Protein AF-0000000076642642 (afdb_homodimer)

Nearest PDB structures (foldseek):
  5z09-assembly2_E-2  TM=6.489E-01  e=6.854E-16  Sulfurisphaera tokodaii str. 7
  5z0a-assembly2_F  TM=6.350E-01  e=4.243E-15  Sulfurisphaera tokodaii str. 7
  5z09-assembly1_F-3  TM=6.235E-01  e=2.168E-15  Sulfurisphaera tokodaii str. 7
  5z0a-assembly2_C-3  TM=5.690E-01  e=1.342E-15  Sulfurisphaera tokodaii str. 7
  2ggo-assembly1_A  TM=6.064E-01  e=2.387E-14  Sulfurisphaera tokodaii

Sequence (802 aa):
MNLCFYEDEKLTDFHPLTLSRPIDDLRIGIFTIRQKWLHSLQADSFARIVRPDLRGVFGSGNLAGEEDCLWINARYLPSEDLVREVQALNRGTCLRVNSTVIAARVDAQTSQNWIDNGSPAFNNLLVVESQPFPCLRFLWDFIRLNGREIIRDFQFVRSGNAGAASISERVTFERREHITIEKGATIEAGCVLDAREGPIYIGKEATLMAGALLRGPIAVCEGATVKAGAKMYGDTTVGPVCKVGGEVDSTIFHSYSNKAHHGYIGHSVVGQWCNFGAGTTVSNLKTNYSNVRVHHWENGEEQDTGLQFVGIIMGDHSKTAINAVINSGTVTGVCCNILSRDFPPKYIHSFSWVGSNVIQPYKIDKALDTMELMMARREVELSEDYKEMMRRIFNQSRQAGMNLCFYEDEKLTDFHPLTLSRPIDDLRIGIFTIRQKWLHSLQADSFARIVRPDLRGVFGSGNLAGEEDCLWINARYLPSEDLVREVQALNRGTCLRVNSTVIAARVDAQTSQNWIDNGSPAFNNLLVVESQPFPCLRFLWDFIRLNGREIIRDFQFVRSGNAGAASISERVTFERREHITIEKGATIEAGCVLDAREGPIYIGKEATLMAGALLRGPIAVCEGATVKAGAKMYGDTTVGPVCKVGGEVDSTIFHSYSNKAHHGYIGHSVVGQWCNFGAGTTVSNLKTNYSNVRVHHWENGEEQDTGLQFVGIIMGDHSKTAINAVINSGTVTGVCCNILSRDFPPKYIHSFSWVGSNVIQPYKIDKALDTMELMMARREVELSEDYKEMMRRIFNQSRQAG

Radius of gyration: 30.81 Å; Cα contacts (8 Å, |Δi|>4): 2254; chains: 2; bounding box: 57×98×72 Å

Solvent-accessible surface area (backbone atoms only — not comparable to full-atom values): 38615 Å² total; per-residue (Å²): 104,29,38,27,34,40,77,64,92,65,54,62,49,40,39,43,64,44,75,83,41,60,64,34,70,41,64,52,25,72,38,28,47,46,53,47,44,28,62,75,66,69,37,89,48,41,31,33,46,58,56,79,74,43,48,68,70,45,74,40,64,55,77,66,75,80,39,44,28,40,34,33,34,40,48,52,59,81,41,75,67,53,46,55,53,59,70,66,55,49,79,48,25,26,37,26,40,90,91,43,66,47,32,34,24,36,47,36,68,59,48,51,49,23,43,76,68,57,50,78,72,64,86,82,35,48,80,41,82,50,76,88,70,71,59,60,74,46,64,66,43,52,45,71,43,18,36,60,34,33,56,60,46,42,72,78,51,62,84,51,59,43,86,55,38,49,67,40,90,52,44,45,67,37,55,58,90,39,49,33,46,19,41,51,16,35,38,33,44,54,20,36,43,34,21,83,76,23,40,32,41,36,22,41,46,11,34,38,31,42,37,20,35,38,34,21,23,30,26,36,24,40,46,11,34,37,30,65,55,13,39,36,36,36,27,22,22,40,18,36,49,15,32,40,20,23,36,38,29,24,26,40,37,45,28,50,22,35,36,51,37,51,36,40,41,27,32,21,40,37,32,37,50,24,38,46,23,47,46,26,32,37,34,23,59,48,93,82,64,47,62,29,45,35,55,39,62,86,78,56,49,73,36,80,67,80,33,49,63,28,6,40,37,37,8,38,47,18,35,35,31,61,50,13,36,40,47,47,21,19,37,32,20,39,41,23,39,36,53,14,63,69,49,50,76,44,71,38,63,45,30,24,34,32,41,70,88,46,76,42,81,46,57,65,69,60,50,51,52,25,49,40,52,56,36,46,76,71,75,37,82,74,45,71,40,50,51,49,35,51,50,51,52,50,54,54,43,57,67,74,98,104,30,38,29,34,40,75,64,93,65,54,61,50,40,39,44,64,44,74,83,41,59,64,36,70,40,64,53,27,72,37,29,48,46,53,47,44,29,62,75,67,70,37,89,49,40,30,33,46,56,55,81,72,43,48,68,70,45,73,39,64,53,76,65,75,81,39,46,29,40,36,33,33,40,51,51,58,80,42,74,68,53,47,52,54,61,69,67,55,49,79,47,26,28,37,26,39,91,91,43,66,48,32,34,24,36,46,35,68,60,50,50,50,23,43,75,68,58,48,79,75,65,88,81,36,47,81,41,81,53,76,86,71,74,57,60,75,46,64,66,42,53,46,72,42,18,36,60,33,33,56,60,46,41,74,80,49,59,84,49,59,43,87,56,36,49,68,41,91,54,44,45,67,37,55,57,90,39,49,33,44,20,42,51,16,34,37,31,44,53,20,36,43,36,20,81,78,23,41,31,41,36,22,41,46,13,35,38,31,43,37,21,36,38,33,20,22,31,27,36,24,42,46,11,35,38,31,64,56,13,38,36,37,36,26,22,22,40,18,37,50,15,32,41,21,25,38,38,31,24,26,39,37,44,28,52,22,35,36,55,37,51,36,37,41,29,34,21,41,36,32,36,49,23,39,45,23,50,45,26,32,38,32,23,59,49,94,56,57,48,62,30,43,35,56,39,62,86,78,56,49,74,36,78,68,80,34,52,63,29,6,40,40,37,9,39,48,19,35,36,32,64,48,15,38,41,46,48,21,19,38,33,21,40,40,23,39,37,53,13,68,58,54,51,76,47,72,39,59,46,31,25,35,32,39,66,87,45,77,41,80,45,56,68,69,60,50,53,52,50,49,39,58,57,35,46,76,73,75,38,81,74,46,70,40,49,50,50,34,51,51,51,52,50,53,53,43,58,65,74,99

InterPro domains:
  IPR011004 Trimeric LpxA-like superfamily [SSF51161] (173-355)
  IPR023917 UDP-GlcNAc diphosphorylase/GlcNAc-1-P N-acetyltransferase, GlmU, bacterial-type [PF13562] (3-160)
  IPR023917 UDP-GlcNAc diphosphorylase/GlcNAc-1-P N-acetyltransferase, GlmU, bacterial-type [TIGR03991] (1-394)
  IPR050065 Bifunctional protein GlmU-like [PTHR43584] (166-332)

Structure (mmCIF, N/CA/C/O backbone):
data_AF-0000000076642642-model_v1
#
loop_
_entity.id
_entity.type
_entity.pdbx_description
1 polymer 'UDP-N-acetylglucosamine diphosphorylase/glucosamine-1-phosphate N-acetyltransferase'
#
loop_
_atom_site.group_PDB
_atom_site.id
_atom_site.type_symbol
_atom_site.label_atom_id
_atom_site.label_alt_id
_atom_site.label_comp_id
_atom_site.label_asym_id
_atom_site.label_entity_id
_atom_site.label_seq_id
_atom_site.pdbx_PDB_ins_code
_atom_site.Cartn_x
_atom_site.Cartn_y
_atom_site.Cartn_z
_atom_site.occupancy
_atom_site.B_iso_or_equiv
_atom_site.auth_seq_id
_atom_site.auth_comp_id
_atom_site.auth_asym_id
_atom_site.auth_atom_id
_atom_site.pdbx_PDB_model_num
ATOM 1 N N . MET A 1 1 ? -8.141 -44.875 -0.095 1 86.56 1 MET A N 1
ATOM 2 C CA . MET A 1 1 ? -6.934 -44.844 -0.908 1 86.56 1 MET A CA 1
ATOM 3 C C . MET A 1 1 ? -6.078 -43.625 -0.545 1 86.56 1 MET A C 1
ATOM 5 O O . MET A 1 1 ? -6.602 -42.531 -0.311 1 86.56 1 MET A O 1
ATOM 9 N N . ASN A 1 2 ? -4.773 -43.906 -0.391 1 93.19 2 ASN A N 1
ATOM 10 C CA . ASN A 1 2 ? -3.832 -42.812 -0.093 1 93.19 2 ASN A CA 1
ATOM 11 C C . ASN A 1 2 ? -3.303 -42.156 -1.368 1 93.19 2 ASN A C 1
ATOM 13 O O . ASN A 1 2 ? -2.887 -42.844 -2.299 1 93.19 2 ASN A O 1
ATOM 17 N N . LEU A 1 3 ? -3.443 -40.938 -1.428 1 96.94 3 LEU A N 1
ATOM 18 C CA . LEU A 1 3 ? -2.861 -40.188 -2.549 1 96.94 3 LEU A CA 1
ATOM 19 C C . LEU A 1 3 ? -1.438 -39.75 -2.227 1 96.94 3 LEU A C 1
ATOM 21 O O . LEU A 1 3 ? -1.201 -39.125 -1.2 1 96.94 3 LEU A O 1
ATOM 25 N N . CYS A 1 4 ? -0.493 -40.094 -3.049 1 97.88 4 CYS A N 1
ATOM 26 C CA . CYS A 1 4 ? 0.913 -39.781 -2.814 1 97.88 4 CYS A CA 1
ATOM 27 C C . CYS A 1 4 ? 1.521 -39.062 -4.012 1 97.88 4 CYS A C 1
ATOM 29 O O . CYS A 1 4 ? 1.115 -39.312 -5.152 1 97.88 4 CYS A O 1
ATOM 31 N N . PHE A 1 5 ? 2.541 -38.25 -3.732 1 98.44 5 PHE A N 1
ATOM 32 C CA . PHE A 1 5 ? 3.17 -37.469 -4.805 1 98.44 5 PHE A CA 1
ATOM 33 C C . PHE A 1 5 ? 4.668 -37.75 -4.855 1 98.44 5 PHE A C 1
ATOM 35 O O . PHE A 1 5 ? 5.305 -37.938 -3.818 1 98.44 5 PHE A O 1
ATOM 42 N N . TYR A 1 6 ? 5.199 -37.781 -6.012 1 98 6 TYR A N 1
ATOM 43 C CA . TYR A 1 6 ? 6.645 -37.781 -6.203 1 98 6 TYR A CA 1
ATOM 44 C C . TYR A 1 6 ? 7.062 -36.781 -7.266 1 98 6 TYR A C 1
ATOM 46 O O . TYR A 1 6 ? 6.23 -36.312 -8.055 1 98 6 TYR A O 1
ATOM 54 N N . GLU A 1 7 ? 8.273 -36.344 -7.258 1 97.5 7 GLU A N 1
ATOM 55 C CA . GLU A 1 7 ? 8.883 -35.438 -8.234 1 97.5 7 GLU A CA 1
ATOM 56 C C . GLU A 1 7 ? 9.875 -36.188 -9.125 1 97.5 7 GLU A C 1
ATOM 58 O O . GLU A 1 7 ? 10.68 -36.969 -8.633 1 97.5 7 GLU A O 1
ATOM 63 N N . ASP A 1 8 ? 9.766 -35.969 -10.414 1 95.62 8 ASP A N 1
ATOM 64 C CA . ASP A 1 8 ? 10.656 -36.688 -11.32 1 95.62 8 ASP A CA 1
ATOM 65 C C . ASP A 1 8 ? 11.875 -35.844 -11.672 1 95.62 8 ASP A C 1
ATOM 67 O O . ASP A 1 8 ? 12.164 -34.844 -10.992 1 95.62 8 ASP A O 1
ATOM 71 N N . GLU A 1 9 ? 12.625 -36.219 -12.688 1 92.88 9 GLU A N 1
ATOM 72 C CA . GLU A 1 9 ? 13.914 -35.625 -13.016 1 92.88 9 GLU A CA 1
ATOM 73 C C . GLU A 1 9 ? 13.742 -34.219 -13.617 1 92.88 9 GLU A C 1
ATOM 75 O O . GLU A 1 9 ? 14.711 -33.469 -13.742 1 92.88 9 GLU A O 1
ATOM 80 N N . LYS A 1 10 ? 12.5 -33.844 -13.922 1 94.5 10 LYS A N 1
ATOM 81 C CA . LYS A 1 10 ? 12.25 -32.531 -14.531 1 94.5 10 LYS A CA 1
ATOM 82 C C . LYS A 1 10 ? 11.984 -31.484 -13.469 1 94.5 10 LYS A C 1
ATOM 84 O O . LYS A 1 10 ? 11.609 -30.344 -13.789 1 94.5 10 LYS A O 1
ATOM 89 N N . LEU A 1 11 ? 12.25 -31.812 -12.266 1 94 11 LEU A N 1
ATOM 90 C CA . LEU A 1 11 ? 12.047 -30.922 -11.133 1 94 11 LEU A CA 1
ATOM 91 C C . LEU A 1 11 ? 12.742 -29.594 -11.352 1 94 11 LEU A C 1
ATOM 93 O O . LEU A 1 11 ? 12.188 -28.531 -11.047 1 94 11 LEU A O 1
ATOM 97 N N . THR A 1 12 ? 13.906 -29.547 -11.93 1 93.19 12 THR A N 1
ATOM 98 C CA . THR A 1 12 ? 14.734 -28.359 -12.031 1 93.19 12 THR A CA 1
ATOM 99 C C . THR A 1 12 ? 14.148 -27.391 -13.055 1 93.19 12 THR A C 1
ATOM 101 O O . THR A 1 12 ? 14.5 -26.203 -13.055 1 93.19 12 THR A O 1
ATOM 104 N N . ASP A 1 13 ? 13.234 -27.891 -13.883 1 95.12 13 ASP A N 1
ATOM 105 C CA . ASP A 1 13 ? 12.57 -27.031 -14.867 1 95.12 13 ASP A CA 1
ATOM 106 C C . ASP A 1 13 ? 11.586 -26.078 -14.188 1 95.12 13 ASP A C 1
ATOM 108 O O . ASP A 1 13 ? 11.102 -25.141 -14.812 1 95.12 13 ASP A O 1
ATOM 112 N N . PHE A 1 14 ? 11.383 -26.266 -12.859 1 97.25 14 PHE A N 1
ATOM 113 C CA . PHE A 1 14 ? 10.398 -25.453 -12.148 1 97.25 14 PHE A CA 1
ATOM 114 C C . PHE A 1 14 ? 11.078 -24.547 -11.133 1 97.25 14 PHE A C 1
ATOM 116 O O . PHE A 1 14 ? 10.406 -23.812 -10.406 1 97.25 14 PHE A O 1
ATOM 123 N N . HIS A 1 15 ? 12.461 -24.656 -11.125 1 96.31 15 HIS A N 1
ATOM 124 C CA . HIS A 1 15 ? 13.172 -23.594 -10.43 1 96.31 15 HIS A CA 1
ATOM 125 C C . HIS A 1 15 ? 12.961 -22.234 -11.117 1 96.31 15 HIS A C 1
ATOM 127 O O . HIS A 1 15 ? 12.836 -22.172 -12.344 1 96.31 15 HIS A O 1
ATOM 133 N N . PRO A 1 16 ? 12.789 -21.219 -10.391 1 96.56 16 PRO A N 1
ATOM 134 C CA . PRO A 1 16 ? 13.102 -21.062 -8.969 1 96.56 16 PRO A CA 1
ATOM 135 C C . PRO A 1 16 ? 11.891 -21.281 -8.07 1 96.56 16 PRO A C 1
ATOM 137 O O . PRO A 1 16 ? 12.008 -21.219 -6.84 1 96.56 16 PRO A O 1
ATOM 140 N N . LEU A 1 17 ? 10.688 -21.547 -8.586 1 97.81 17 LEU A N 1
ATOM 141 C CA . LEU A 1 17 ? 9.477 -21.656 -7.781 1 97.81 17 LEU A CA 1
ATOM 142 C C . LEU A 1 17 ? 9.578 -22.844 -6.82 1 97.81 17 LEU A C 1
ATOM 144 O O . LEU A 1 17 ? 8.969 -22.812 -5.742 1 97.81 17 LEU A O 1
ATOM 148 N N . THR A 1 18 ? 10.383 -23.828 -7.172 1 97.44 18 THR A N 1
ATOM 149 C CA . THR A 1 18 ? 10.438 -25.047 -6.379 1 97.44 18 THR A CA 1
ATOM 150 C C . THR A 1 18 ? 11.711 -25.109 -5.543 1 97.44 18 THR A C 1
ATOM 152 O O . THR A 1 18 ? 12.047 -26.141 -4.965 1 97.44 18 THR A O 1
ATOM 155 N N . LEU A 1 19 ? 12.453 -24.016 -5.508 1 97.25 19 LEU A N 1
ATOM 156 C CA . LEU A 1 19 ? 13.57 -23.953 -4.578 1 97.25 19 LEU A CA 1
ATOM 157 C C . LEU A 1 19 ? 13.086 -24.047 -3.135 1 97.25 19 LEU A C 1
ATOM 159 O O . LEU A 1 19 ? 13.789 -24.578 -2.271 1 97.25 19 LEU A O 1
ATOM 163 N N . SER A 1 20 ? 11.867 -23.531 -2.914 1 97.75 20 SER A N 1
ATOM 164 C CA . SER A 1 20 ? 11.406 -23.391 -1.537 1 97.75 20 SER A CA 1
ATOM 165 C C . SER A 1 20 ? 10.086 -24.125 -1.316 1 97.75 20 SER A C 1
ATOM 167 O O . SER A 1 20 ? 9.391 -23.891 -0.329 1 97.75 20 SER A O 1
ATOM 169 N N . ARG A 1 21 ? 9.711 -25 -2.248 1 97.88 21 ARG A N 1
ATOM 170 C CA . ARG A 1 21 ? 8.5 -25.797 -2.066 1 97.88 21 ARG A CA 1
ATOM 171 C C . ARG A 1 21 ? 8.461 -26.969 -3.045 1 97.88 21 ARG A C 1
ATOM 173 O O . ARG A 1 21 ? 9.156 -26.953 -4.062 1 97.88 21 ARG A O 1
ATOM 180 N N . PRO A 1 22 ? 7.723 -28 -2.709 1 97.88 22 PRO A N 1
ATOM 181 C CA . PRO A 1 22 ? 7.562 -29.094 -3.668 1 97.88 22 PRO A CA 1
ATOM 182 C C . PRO A 1 22 ? 6.613 -28.75 -4.812 1 97.88 22 PRO A C 1
ATOM 184 O O . PRO A 1 22 ? 5.812 -27.812 -4.688 1 97.88 22 PRO A O 1
ATOM 187 N N . ILE A 1 23 ? 6.629 -29.438 -5.859 1 98.25 23 ILE A N 1
ATOM 188 C CA . ILE A 1 23 ? 5.852 -29.156 -7.062 1 98.25 23 ILE A CA 1
ATOM 189 C C . ILE A 1 23 ? 4.359 -29.25 -6.75 1 98.25 23 ILE A C 1
ATOM 191 O O . ILE A 1 23 ? 3.559 -28.469 -7.246 1 98.25 23 ILE A O 1
ATOM 195 N N . ASP A 1 24 ? 3.99 -30.219 -5.91 1 97.94 24 ASP A N 1
ATOM 196 C CA . ASP A 1 24 ? 2.574 -30.438 -5.641 1 97.94 24 ASP A CA 1
ATOM 197 C C . ASP A 1 24 ? 1.975 -29.281 -4.863 1 97.94 24 ASP A C 1
ATOM 199 O O . ASP A 1 24 ? 0.752 -29.156 -4.762 1 97.94 24 ASP A O 1
ATOM 203 N N . ASP A 1 25 ? 2.826 -28.422 -4.336 1 98.06 25 ASP A N 1
ATOM 204 C CA . ASP A 1 25 ? 2.373 -27.266 -3.562 1 98.06 25 ASP A CA 1
ATOM 205 C C . ASP A 1 25 ? 2.314 -26.016 -4.43 1 98.06 25 ASP A C 1
ATOM 207 O O . ASP A 1 25 ? 1.995 -24.922 -3.941 1 98.06 25 ASP A O 1
ATOM 211 N N . LEU A 1 26 ? 2.627 -26.094 -5.699 1 98.56 26 LEU A N 1
ATOM 212 C CA . LEU A 1 26 ? 2.455 -24.969 -6.609 1 98.56 26 LEU A CA 1
ATOM 213 C C . LEU A 1 26 ? 0.981 -24.75 -6.934 1 98.56 26 LEU A C 1
ATOM 215 O O . LEU A 1 26 ? 0.191 -25.703 -6.918 1 98.56 26 LEU A O 1
ATOM 219 N N . ARG A 1 27 ? 0.646 -23.516 -7.16 1 98.81 27 ARG A N 1
ATOM 220 C CA . ARG A 1 27 ? -0.747 -23.141 -7.395 1 98.81 27 ARG A CA 1
ATOM 221 C C . ARG A 1 27 ? -1 -22.875 -8.875 1 98.81 27 ARG A C 1
ATOM 223 O O . ARG A 1 27 ? -0.211 -22.188 -9.523 1 98.81 27 ARG A O 1
ATOM 230 N N . ILE A 1 28 ? -2.025 -23.359 -9.375 1 98.69 28 ILE A N 1
ATOM 231 C CA . ILE A 1 28 ? -2.533 -23.125 -10.719 1 98.69 28 ILE A CA 1
ATOM 232 C C . ILE A 1 28 ? -4.051 -23.312 -10.742 1 98.69 28 ILE A C 1
ATOM 234 O O . ILE A 1 28 ? -4.559 -24.375 -10.391 1 98.69 28 ILE A O 1
ATOM 238 N N . GLY A 1 29 ? -4.809 -22.281 -11.125 1 98.62 29 GLY A N 1
ATOM 239 C CA . GLY A 1 29 ? -6.246 -22.25 -10.922 1 98.62 29 GLY A CA 1
ATOM 240 C C . GLY A 1 29 ? -6.641 -21.766 -9.531 1 98.62 29 GLY A C 1
ATOM 241 O O . GLY A 1 29 ? -6.07 -20.797 -9.023 1 98.62 29 GLY A O 1
ATOM 242 N N . ILE A 1 30 ? -7.691 -22.375 -8.961 1 98.62 30 ILE A N 1
ATOM 243 C CA . ILE A 1 30 ? -8.164 -22.031 -7.629 1 98.62 30 ILE A CA 1
ATOM 244 C C . ILE A 1 30 ? -7.309 -22.719 -6.574 1 98.62 30 ILE A C 1
ATOM 246 O O . ILE A 1 30 ? -7.074 -22.172 -5.496 1 98.62 30 ILE A O 1
ATOM 250 N N . PHE A 1 31 ? -6.75 -23.875 -6.91 1 98.69 31 PHE A N 1
ATOM 251 C CA . PHE A 1 31 ? -6.133 -24.766 -5.941 1 98.69 31 PHE A CA 1
ATOM 252 C C . PHE A 1 31 ? -4.66 -24.984 -6.266 1 98.69 31 PHE A C 1
ATOM 254 O O . PHE A 1 31 ? -4.199 -24.625 -7.352 1 98.69 31 PHE A O 1
ATOM 261 N N . THR A 1 32 ? -3.918 -25.547 -5.281 1 98.56 32 THR A N 1
ATOM 262 C CA . THR A 1 32 ? -2.613 -26.141 -5.57 1 98.56 32 THR A CA 1
ATOM 263 C C . THR A 1 32 ? -2.766 -27.453 -6.32 1 98.56 32 THR A C 1
ATOM 265 O O . THR A 1 32 ? -3.854 -28.031 -6.359 1 98.56 32 THR A O 1
ATOM 268 N N . ILE A 1 33 ? -1.679 -27.906 -6.895 1 98.38 33 ILE A N 1
ATOM 269 C CA . ILE A 1 33 ? -1.708 -29.156 -7.641 1 98.38 33 ILE A CA 1
ATOM 270 C C . ILE A 1 33 ? -2.176 -30.281 -6.73 1 98.38 33 ILE A C 1
ATOM 272 O O . ILE A 1 33 ? -3.02 -31.094 -7.121 1 98.38 33 ILE A O 1
ATOM 276 N N . ARG A 1 34 ? -1.685 -30.344 -5.516 1 97.69 34 ARG A N 1
ATOM 277 C CA . ARG A 1 34 ? -2.094 -31.344 -4.535 1 97.69 34 ARG A CA 1
ATOM 278 C C . ARG A 1 34 ? -3.596 -31.281 -4.281 1 97.69 34 ARG A C 1
ATOM 280 O O . ARG A 1 34 ? -4.285 -32.312 -4.332 1 97.69 34 ARG A O 1
ATOM 287 N N . GLN A 1 35 ? -4.09 -30.062 -4.059 1 97.62 35 GLN A N 1
ATOM 288 C CA . GLN A 1 35 ? -5.508 -29.891 -3.758 1 97.62 35 GLN A CA 1
ATOM 289 C C . GLN A 1 35 ? -6.375 -30.312 -4.938 1 97.62 35 GLN A C 1
ATOM 291 O O . GLN A 1 35 ? -7.453 -30.875 -4.75 1 97.62 35 GLN A O 1
ATOM 296 N N . LYS A 1 36 ? -5.918 -30.062 -6.125 1 97.94 36 LYS A N 1
ATOM 297 C CA . LYS A 1 36 ? -6.66 -30.469 -7.316 1 97.94 36 LYS A CA 1
ATOM 298 C C . LYS A 1 36 ? -6.844 -31.984 -7.359 1 97.94 36 LYS A C 1
ATOM 300 O O . LYS A 1 36 ? -7.945 -32.469 -7.625 1 97.94 36 LYS A O 1
ATOM 305 N N . TRP A 1 37 ? -5.797 -32.656 -7.086 1 97.81 37 TRP A N 1
ATOM 306 C CA . TRP A 1 37 ? -5.863 -34.094 -7.113 1 97.81 37 TRP A CA 1
ATOM 307 C C . TRP A 1 37 ? -6.723 -34.625 -5.969 1 97.81 37 TRP A C 1
ATOM 309 O O . TRP A 1 37 ? -7.492 -35.594 -6.152 1 97.81 37 TRP A O 1
ATOM 319 N N . LEU A 1 38 ? -6.566 -34 -4.805 1 97 38 LEU A N 1
ATOM 320 C CA . LEU A 1 38 ? -7.391 -34.406 -3.67 1 97 38 LEU A CA 1
ATOM 321 C C . LEU A 1 38 ? -8.875 -34.25 -3.996 1 97 38 LEU A C 1
ATOM 323 O O . LEU A 1 38 ? -9.664 -35.156 -3.719 1 97 38 LEU A O 1
ATOM 327 N N . HIS A 1 39 ? -9.234 -33.156 -4.602 1 96.31 39 HIS A N 1
ATOM 328 C CA . HIS A 1 39 ? -10.625 -32.938 -4.996 1 96.31 39 HIS A CA 1
ATOM 329 C C . HIS A 1 39 ? -11.062 -33.938 -6.066 1 96.31 39 HIS A C 1
ATOM 331 O O . HIS A 1 39 ? -12.148 -34.531 -5.965 1 96.31 39 HIS A O 1
ATOM 337 N N . SER A 1 40 ? -10.234 -34.156 -7.031 1 96.75 40 SER A N 1
ATOM 338 C CA . SER A 1 40 ? -10.586 -34.969 -8.18 1 96.75 40 SER A CA 1
ATOM 339 C C . SER A 1 40 ? -10.797 -36.438 -7.777 1 96.75 40 SER A C 1
ATOM 341 O O . SER A 1 40 ? -11.641 -37.125 -8.344 1 96.75 40 SER A O 1
ATOM 343 N N . LEU A 1 41 ? -10.031 -36.844 -6.758 1 96.06 41 LEU A N 1
ATOM 344 C CA . LEU A 1 41 ? -10.102 -38.25 -6.348 1 96.06 41 LEU A CA 1
ATOM 345 C C . LEU A 1 41 ? -10.906 -38.406 -5.059 1 96.06 41 LEU A C 1
ATOM 347 O O . LEU A 1 41 ? -11.062 -39.5 -4.547 1 96.06 41 LEU A O 1
ATOM 351 N N . GLN A 1 42 ? -11.375 -37.25 -4.5 1 93.44 42 GLN A N 1
ATOM 352 C CA . GLN A 1 42 ? -12.094 -37.219 -3.23 1 93.44 42 GLN A CA 1
ATOM 353 C C . GLN A 1 42 ? -11.281 -37.906 -2.129 1 93.44 42 GLN A C 1
ATOM 355 O O . GLN A 1 42 ? -11.812 -38.75 -1.39 1 93.44 42 GLN A O 1
ATOM 360 N N . ALA A 1 43 ? -10.047 -37.656 -2.201 1 91.62 43 ALA A N 1
ATOM 361 C CA . ALA A 1 43 ? -9.133 -38.188 -1.188 1 91.62 43 ALA A CA 1
ATOM 362 C C . ALA A 1 43 ? -9.008 -37.219 -0.009 1 91.62 43 ALA A C 1
ATOM 364 O O . ALA A 1 43 ? -9.039 -36 -0.189 1 91.62 43 ALA A O 1
ATOM 365 N N . ASP A 1 44 ? -8.82 -37.781 1.203 1 86.88 44 ASP A N 1
ATOM 366 C CA . ASP A 1 44 ? -8.789 -36.906 2.389 1 86.88 44 ASP A CA 1
ATOM 367 C C . ASP A 1 44 ? -7.379 -36.844 2.971 1 86.88 44 ASP A C 1
ATOM 369 O O . ASP A 1 44 ? -7.141 -36.125 3.939 1 86.88 44 ASP A O 1
ATOM 373 N N . SER A 1 45 ? -6.527 -37.594 2.477 1 89.38 45 SER A N 1
ATOM 374 C CA . SER A 1 45 ? -5.156 -37.594 2.977 1 89.38 45 SER A CA 1
ATOM 375 C C . SER A 1 45 ? -4.152 -37.719 1.835 1 89.38 45 SER A C 1
ATOM 377 O O . SER A 1 45 ? -4.508 -38.156 0.735 1 89.38 45 SER A O 1
ATOM 379 N N . PHE A 1 46 ? -2.949 -37.281 2.191 1 94.62 46 PHE A N 1
ATOM 380 C CA . PHE A 1 46 ? -1.917 -37.375 1.166 1 94.62 46 PHE A CA 1
ATOM 381 C C . PHE A 1 46 ? -0.556 -37.656 1.791 1 94.62 46 PHE A C 1
ATOM 383 O O . PHE A 1 46 ? -0.373 -37.5 2.998 1 94.62 46 PHE A O 1
ATOM 390 N N . ALA A 1 47 ? 0.303 -38.125 1 1 96.31 47 ALA A N 1
ATOM 391 C CA . ALA A 1 47 ? 1.719 -38.281 1.327 1 96.31 47 ALA A CA 1
ATOM 392 C C . ALA A 1 47 ? 2.602 -37.906 0.146 1 96.31 47 ALA A C 1
ATOM 394 O O . ALA A 1 47 ? 2.1 -37.594 -0.944 1 96.31 47 ALA A O 1
ATOM 395 N N . ARG A 1 48 ? 3.889 -37.75 0.407 1 97.62 48 ARG A N 1
ATOM 396 C CA . ARG A 1 48 ? 4.824 -37.406 -0.655 1 97.62 48 ARG A CA 1
ATOM 397 C C . ARG A 1 48 ? 6.246 -37.781 -0.289 1 97.62 48 ARG A C 1
ATOM 399 O O . ARG A 1 48 ? 6.551 -38.031 0.883 1 97.62 48 ARG A O 1
ATOM 406 N N . ILE A 1 49 ? 6.992 -37.938 -1.28 1 97.06 49 ILE A N 1
ATOM 407 C CA . ILE A 1 49 ? 8.438 -37.906 -1.094 1 97.06 49 ILE A CA 1
ATOM 408 C C . ILE A 1 49 ? 8.945 -36.469 -1.034 1 97.06 49 ILE A C 1
ATOM 410 O O . ILE A 1 49 ? 8.695 -35.688 -1.948 1 97.06 49 ILE A O 1
ATOM 414 N N . VAL A 1 50 ? 9.625 -36.156 0.015 1 96.06 50 VAL A N 1
ATOM 415 C CA . VAL A 1 50 ? 10.086 -34.781 0.204 1 96.06 50 VAL A CA 1
ATOM 416 C C . VAL A 1 50 ? 11.594 -34.719 0.024 1 96.06 50 VAL A C 1
ATOM 418 O O . VAL A 1 50 ? 12.328 -35.531 0.566 1 96.06 50 VAL A O 1
ATOM 421 N N . ARG A 1 51 ? 12 -33.719 -0.754 1 95.25 51 ARG A N 1
ATOM 422 C CA . ARG A 1 51 ? 13.43 -33.469 -0.886 1 95.25 51 ARG A CA 1
ATOM 423 C C . ARG A 1 51 ? 14.055 -33.125 0.463 1 95.25 51 ARG A C 1
ATOM 425 O O . ARG A 1 51 ? 13.453 -32.406 1.268 1 95.25 51 ARG A O 1
ATOM 432 N N . PRO A 1 52 ? 15.273 -33.562 0.653 1 93.12 52 PRO A N 1
ATOM 433 C CA . PRO A 1 52 ? 15.93 -33.344 1.944 1 93.12 52 PRO A CA 1
ATOM 434 C C . PRO A 1 52 ? 15.938 -31.875 2.357 1 93.12 52 PRO A C 1
ATOM 436 O O . PRO A 1 52 ? 15.695 -31.562 3.523 1 93.12 52 PRO A O 1
ATOM 439 N N . ASP A 1 53 ? 16.125 -31.031 1.451 1 92.56 53 ASP A N 1
ATOM 440 C CA . ASP A 1 53 ? 16.25 -29.609 1.751 1 92.56 53 ASP A CA 1
ATOM 441 C C . ASP A 1 53 ? 14.922 -29 2.199 1 92.56 53 ASP A C 1
ATOM 443 O O . ASP A 1 53 ? 14.891 -27.922 2.795 1 92.56 53 ASP A O 1
ATOM 447 N N . LEU A 1 54 ? 13.789 -29.688 1.989 1 96.62 54 LEU A N 1
ATOM 448 C CA . LEU A 1 54 ? 12.461 -29.156 2.268 1 96.62 54 LEU A CA 1
ATOM 449 C C . LEU A 1 54 ? 11.828 -29.859 3.457 1 96.62 54 LEU A C 1
ATOM 451 O O . LEU A 1 54 ? 10.758 -29.453 3.93 1 96.62 54 LEU A O 1
ATOM 455 N N . ARG A 1 55 ? 12.422 -30.891 4.047 1 93.81 55 ARG A N 1
ATOM 456 C CA . ARG A 1 55 ? 11.82 -31.828 5 1 93.81 55 ARG A CA 1
ATOM 457 C C . ARG A 1 55 ? 11.43 -31.109 6.289 1 93.81 55 ARG A C 1
ATOM 459 O O . ARG A 1 55 ? 10.492 -31.516 6.973 1 93.81 55 ARG A O 1
ATOM 466 N N . GLY A 1 56 ? 12.156 -30.078 6.625 1 93.56 56 GLY A N 1
ATOM 467 C CA . GLY A 1 56 ? 11.836 -29.359 7.844 1 93.56 56 GLY A CA 1
ATOM 468 C C . GLY A 1 56 ? 10.57 -28.531 7.727 1 93.56 56 GLY A C 1
ATOM 469 O O . GLY A 1 56 ? 9.922 -28.219 8.727 1 93.56 56 GLY A O 1
ATOM 470 N N . VAL A 1 57 ? 10.164 -28.156 6.566 1 96.62 57 VAL A N 1
ATOM 471 C CA . VAL A 1 57 ? 9.07 -27.219 6.344 1 96.62 57 VAL A CA 1
ATOM 472 C C . VAL A 1 57 ? 7.859 -27.953 5.789 1 96.62 57 VAL A C 1
ATOM 474 O O . VAL A 1 57 ? 6.727 -27.703 6.203 1 96.62 57 VAL A O 1
ATOM 477 N N . PHE A 1 58 ? 8.133 -28.875 4.879 1 96.12 58 PHE A N 1
ATOM 478 C CA . PHE A 1 58 ? 7.07 -29.656 4.258 1 96.12 58 PHE A CA 1
ATOM 479 C C . PHE A 1 58 ? 7.098 -31.109 4.75 1 96.12 58 PHE A C 1
ATOM 481 O O . PHE A 1 58 ? 8.133 -31.766 4.695 1 96.12 58 PHE A O 1
ATOM 488 N N . GLY A 1 59 ? 5.977 -31.594 5.246 1 92.88 59 GLY A N 1
ATOM 489 C CA . GLY A 1 59 ? 5.895 -32.969 5.723 1 92.88 59 GLY A CA 1
ATOM 490 C C . GLY A 1 59 ? 5.633 -33.969 4.613 1 92.88 59 GLY A C 1
ATOM 491 O O . GLY A 1 59 ? 5.195 -33.594 3.523 1 92.88 59 GLY A O 1
ATOM 492 N N . SER A 1 60 ? 5.992 -35.188 4.879 1 93.88 60 SER A N 1
ATOM 493 C CA . SER A 1 60 ? 5.73 -36.25 3.936 1 93.88 60 SER A CA 1
ATOM 494 C C . SER A 1 60 ? 4.266 -36.688 3.971 1 93.88 60 SER A C 1
ATOM 496 O O . SER A 1 60 ? 3.805 -37.406 3.09 1 93.88 60 SER A O 1
ATOM 498 N N . GLY A 1 61 ? 3.617 -36.156 4.945 1 91.75 61 GLY A N 1
ATOM 499 C CA . GLY A 1 61 ? 2.238 -36.594 5.109 1 91.75 61 GLY A CA 1
ATOM 500 C C . GLY A 1 61 ? 2.115 -37.938 5.801 1 91.75 61 GLY A C 1
ATOM 501 O O . GLY A 1 61 ? 3.027 -38.375 6.512 1 91.75 61 GLY A O 1
ATOM 502 N N . ASN A 1 62 ? 0.802 -38.5 5.762 1 89.19 62 ASN A N 1
ATOM 503 C CA . ASN A 1 62 ? 0.536 -39.75 6.449 1 89.19 62 ASN A CA 1
ATOM 504 C C . ASN A 1 62 ? -0.232 -40.719 5.559 1 89.19 62 ASN A C 1
ATOM 506 O O . ASN A 1 62 ? -1.078 -40.312 4.766 1 89.19 62 ASN A O 1
ATOM 510 N N . LEU A 1 63 ? 0.243 -41.938 5.68 1 90.69 63 LEU A N 1
ATOM 511 C CA . LEU A 1 63 ? -0.492 -43.031 5.008 1 90.69 63 LEU A CA 1
ATOM 512 C C . LEU A 1 63 ? -1.571 -43.594 5.922 1 90.69 63 LEU A C 1
ATOM 514 O O . LEU A 1 63 ? -1.328 -43.812 7.109 1 90.69 63 LEU A O 1
ATOM 518 N N . ALA A 1 64 ? -2.711 -43.625 5.41 1 85.19 64 ALA A N 1
ATOM 519 C CA . ALA A 1 64 ? -3.83 -44.156 6.188 1 85.19 64 ALA A CA 1
ATOM 520 C C . ALA A 1 64 ? -3.84 -45.656 6.172 1 85.19 64 ALA A C 1
ATOM 522 O O . ALA A 1 64 ? -4.316 -46.281 5.211 1 85.19 64 ALA A O 1
ATOM 523 N N . GLY A 1 65 ? -3.373 -46.281 7.262 1 81.88 65 GLY A N 1
ATOM 524 C CA . GLY A 1 65 ? -3.529 -47.719 7.465 1 81.88 65 GLY A CA 1
ATOM 525 C C . GLY A 1 65 ? -2.848 -48.531 6.391 1 81.88 65 GLY A C 1
ATOM 526 O O . GLY A 1 65 ? -1.705 -48.281 6.02 1 81.88 65 GLY A O 1
ATOM 527 N N . GLU A 1 66 ? -3.656 -49.625 6 1 84.19 66 GLU A N 1
ATOM 528 C CA . GLU A 1 66 ? -3.127 -50.594 5.043 1 84.19 66 GLU A CA 1
ATOM 529 C C . GLU A 1 66 ? -3.748 -50.406 3.664 1 84.19 66 GLU A C 1
ATOM 531 O O . GLU A 1 66 ? -3.641 -51.281 2.801 1 84.19 66 GLU A O 1
ATOM 536 N N . GLU A 1 67 ? -4.301 -49.25 3.5 1 87.69 67 GLU A N 1
ATOM 537 C CA . GLU A 1 67 ? -4.926 -48.969 2.213 1 87.69 67 GLU A CA 1
ATOM 538 C C . GLU A 1 67 ? -3.877 -48.781 1.12 1 87.69 67 GLU A C 1
ATOM 540 O O . GLU A 1 67 ? -2.727 -48.438 1.406 1 87.69 67 GLU A O 1
ATOM 545 N N . ASP A 1 68 ? -4.344 -49.094 -0.146 1 92.44 68 ASP A N 1
ATOM 546 C CA . ASP A 1 68 ? -3.465 -48.875 -1.29 1 92.44 68 ASP A CA 1
ATOM 547 C C . ASP A 1 68 ? -3.088 -47.375 -1.418 1 92.44 68 ASP A C 1
ATOM 549 O O . ASP A 1 68 ? -3.816 -46.5 -0.95 1 92.44 68 ASP A O 1
ATOM 553 N N . CYS A 1 69 ? -1.9 -47.25 -1.978 1 95.69 69 CYS A N 1
ATOM 554 C CA . CYS A 1 69 ? -1.408 -45.906 -2.25 1 95.69 69 CYS A CA 1
ATOM 555 C C . CYS A 1 69 ? -1.367 -45.625 -3.748 1 95.69 69 CYS A C 1
ATOM 557 O O . CYS A 1 69 ? -0.83 -46.438 -4.516 1 95.69 69 CYS A O 1
ATOM 559 N N . LEU A 1 70 ? -1.981 -44.594 -4.09 1 97.12 70 LEU A N 1
ATOM 560 C CA . LEU A 1 70 ? -1.896 -44.125 -5.465 1 97.12 70 LEU A CA 1
ATOM 561 C C . LEU A 1 70 ? -0.866 -43 -5.586 1 97.12 70 LEU A C 1
ATOM 563 O O . LEU A 1 70 ? -1.054 -41.906 -5.031 1 97.12 70 LEU A O 1
ATOM 567 N N . TRP A 1 71 ? 0.22 -43.281 -6.277 1 97.94 71 TRP A N 1
ATOM 568 C CA . TRP A 1 71 ? 1.294 -42.312 -6.473 1 97.94 71 TRP A CA 1
ATOM 569 C C . TRP A 1 71 ? 1.094 -41.531 -7.77 1 97.94 71 TRP A C 1
ATOM 571 O O . TRP A 1 71 ? 0.817 -42.125 -8.82 1 97.94 71 TRP A O 1
ATOM 581 N N . ILE A 1 72 ? 1.234 -40.25 -7.703 1 98.19 72 ILE A N 1
ATOM 582 C CA . ILE A 1 72 ? 1.062 -39.375 -8.852 1 98.19 72 ILE A CA 1
ATOM 583 C C . ILE A 1 72 ? 2.34 -38.562 -9.078 1 98.19 72 ILE A C 1
ATOM 585 O O . ILE A 1 72 ? 2.936 -38.062 -8.133 1 98.19 72 ILE A O 1
ATOM 589 N N . ASN A 1 73 ? 2.805 -38.5 -10.383 1 98.12 73 ASN A N 1
ATOM 590 C CA . ASN A 1 73 ? 3.799 -37.531 -10.789 1 98.12 73 ASN A CA 1
ATOM 591 C C . ASN A 1 73 ? 3.273 -36.094 -10.617 1 98.12 73 ASN A C 1
ATOM 593 O O . ASN A 1 73 ? 2.293 -35.719 -11.258 1 98.12 73 ASN A O 1
ATOM 597 N N . ALA A 1 74 ? 3.961 -35.344 -9.844 1 97.81 74 ALA A N 1
ATOM 598 C CA . ALA A 1 74 ? 3.453 -34.031 -9.383 1 97.81 74 ALA A CA 1
ATOM 599 C C . ALA A 1 74 ? 3.326 -33.062 -10.547 1 97.81 74 ALA A C 1
ATOM 601 O O . ALA A 1 74 ? 2.668 -32.031 -10.43 1 97.81 74 ALA A O 1
ATOM 602 N N . ARG A 1 75 ? 3.883 -33.281 -11.719 1 97.44 75 ARG A N 1
ATOM 603 C CA . ARG A 1 75 ? 3.834 -32.375 -12.859 1 97.44 75 ARG A CA 1
ATOM 604 C C . ARG A 1 75 ? 2.52 -32.531 -13.617 1 97.44 75 ARG A C 1
ATOM 606 O O . ARG A 1 75 ? 2.193 -31.703 -14.469 1 97.44 75 ARG A O 1
ATOM 613 N N . TYR A 1 76 ? 1.844 -33.562 -13.328 1 97.5 76 TYR A N 1
ATOM 614 C CA . TYR A 1 76 ? 0.634 -33.844 -14.094 1 97.5 76 TYR A CA 1
ATOM 615 C C . TYR A 1 76 ? -0.596 -33.281 -13.391 1 97.5 76 TYR A C 1
ATOM 617 O O . TYR A 1 76 ? -0.746 -33.406 -12.18 1 97.5 76 TYR A O 1
ATOM 625 N N . LEU A 1 77 ? -1.466 -32.625 -14.195 1 97.62 77 LEU A N 1
ATOM 626 C CA . LEU A 1 77 ? -2.719 -32.062 -13.703 1 97.62 77 LEU A CA 1
ATOM 627 C C . LEU A 1 77 ? -3.877 -33.031 -13.938 1 97.62 77 LEU A C 1
ATOM 629 O O . LEU A 1 77 ? -3.895 -33.75 -14.93 1 97.62 77 LEU A O 1
ATOM 633 N N . PRO A 1 78 ? -4.785 -33.031 -13.016 1 97.19 78 PRO A N 1
ATOM 634 C CA . PRO A 1 78 ? -5.875 -34 -13.141 1 97.19 78 PRO A CA 1
ATOM 635 C C . PRO A 1 78 ? -6.902 -33.594 -14.195 1 97.19 78 PRO A C 1
ATOM 637 O O . PRO A 1 78 ? -7.801 -32.812 -13.922 1 97.19 78 PRO A O 1
ATOM 640 N N . SER A 1 79 ? -6.797 -34.156 -15.375 1 94.69 79 SER A N 1
ATOM 641 C CA . SER A 1 79 ? -7.867 -34.094 -16.359 1 94.69 79 SER A CA 1
ATOM 642 C C . SER A 1 79 ? -8.852 -35.25 -16.172 1 94.69 79 SER A C 1
ATOM 644 O O . SER A 1 79 ? -8.531 -36.25 -15.508 1 94.69 79 SER A O 1
ATOM 646 N N . GLU A 1 80 ? -10.031 -35.125 -16.734 1 94.06 80 GLU A N 1
ATOM 647 C CA . GLU A 1 80 ? -11.023 -36.188 -16.625 1 94.06 80 GLU A CA 1
ATOM 648 C C . GLU A 1 80 ? -10.469 -37.531 -17.109 1 94.06 80 GLU A C 1
ATOM 650 O O . GLU A 1 80 ? -10.617 -38.562 -16.422 1 94.06 80 GLU A O 1
ATOM 655 N N . ASP A 1 81 ? -9.82 -37.469 -18.172 1 95.5 81 ASP A N 1
ATOM 656 C CA . ASP A 1 81 ? -9.266 -38.656 -18.766 1 95.5 81 ASP A CA 1
ATOM 657 C C . ASP A 1 81 ? -8.18 -39.281 -17.875 1 95.5 81 ASP A C 1
ATOM 659 O O . ASP A 1 81 ? -8.141 -40.469 -17.656 1 95.5 81 ASP A O 1
ATOM 663 N N . LEU A 1 82 ? -7.312 -38.469 -17.422 1 96.81 82 LEU A N 1
ATOM 664 C CA . LEU A 1 82 ? -6.223 -38.938 -16.578 1 96.81 82 LEU A CA 1
ATOM 665 C C . LEU A 1 82 ? -6.762 -39.531 -15.273 1 96.81 82 LEU A C 1
ATOM 667 O O . LEU A 1 82 ? -6.301 -40.562 -14.812 1 96.81 82 LEU A O 1
ATOM 671 N N . VAL A 1 83 ? -7.703 -38.875 -14.695 1 96.88 83 VAL A N 1
ATOM 672 C CA . VAL A 1 83 ? -8.297 -39.344 -13.445 1 96.88 83 VAL A CA 1
ATOM 673 C C . VAL A 1 83 ? -8.914 -40.719 -13.641 1 96.88 83 VAL A C 1
ATOM 675 O O . VAL A 1 83 ? -8.734 -41.594 -12.805 1 96.88 83 VAL A O 1
ATOM 678 N N . ARG A 1 84 ? -9.586 -40.906 -14.727 1 96 84 ARG A N 1
ATOM 679 C CA . ARG A 1 84 ? -10.203 -42.188 -15.031 1 96 84 ARG A CA 1
ATOM 680 C C . ARG A 1 84 ? -9.141 -43.281 -15.141 1 96 84 ARG A C 1
ATOM 682 O O . ARG A 1 84 ? -9.305 -44.375 -14.578 1 96 84 ARG A O 1
ATOM 689 N N . GLU A 1 85 ? -8.102 -42.938 -15.797 1 96.44 85 GLU A N 1
ATOM 690 C CA . GLU A 1 85 ? -7.047 -43.938 -16 1 96.44 85 GLU A CA 1
ATOM 691 C C . GLU A 1 85 ? -6.344 -44.281 -14.695 1 96.44 85 GLU A C 1
ATOM 693 O O . GLU A 1 85 ? -6.039 -45.438 -14.438 1 96.44 85 GLU A O 1
ATOM 698 N N . VAL A 1 86 ? -6.113 -43.312 -13.953 1 96.38 86 VAL A N 1
ATOM 699 C CA . VAL A 1 86 ? -5.406 -43.5 -12.688 1 96.38 86 VAL A CA 1
ATOM 700 C C . VAL A 1 86 ? -6.27 -44.312 -11.727 1 96.38 86 VAL A C 1
ATOM 702 O O . VAL A 1 86 ? -5.758 -45.188 -11 1 96.38 86 VAL A O 1
ATOM 705 N N . 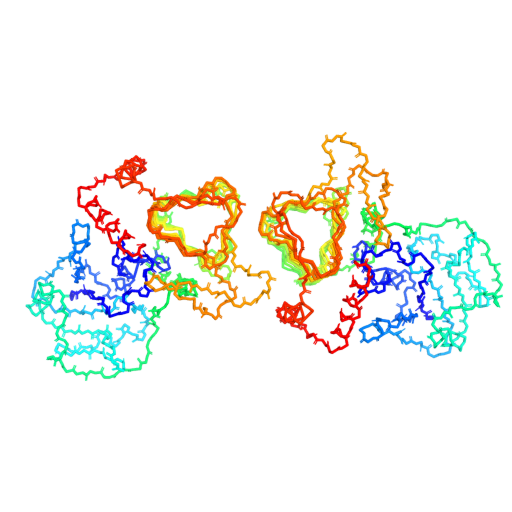GLN A 1 87 ? -7.527 -44.094 -11.734 1 95.12 87 GLN A N 1
ATOM 706 C CA . GLN A 1 87 ? -8.445 -44.812 -10.859 1 95.12 87 GLN A CA 1
ATOM 707 C C . GLN A 1 87 ? -8.555 -46.281 -11.258 1 95.12 87 GLN A C 1
ATOM 709 O O . GLN A 1 87 ? -8.852 -47.125 -10.422 1 95.12 87 GLN A O 1
ATOM 714 N N . ALA A 1 88 ? -8.305 -46.531 -12.445 1 95.31 88 ALA A N 1
ATOM 715 C CA . ALA A 1 88 ? -8.461 -47.875 -12.984 1 95.31 88 ALA A CA 1
ATOM 716 C C . ALA A 1 88 ? -7.211 -48.719 -12.758 1 95.31 88 ALA A C 1
ATOM 718 O O . ALA A 1 88 ? -7.199 -49.938 -13.023 1 95.31 88 ALA A O 1
ATOM 719 N N . LEU A 1 89 ? -6.191 -48.156 -12.227 1 96.38 89 LEU A N 1
ATOM 720 C CA . LEU A 1 89 ? -4.934 -48.875 -12.031 1 96.38 89 LEU A CA 1
ATOM 721 C C . LEU A 1 89 ? -5.086 -49.969 -10.969 1 96.38 89 LEU A C 1
ATOM 723 O O . LEU A 1 89 ? -5.695 -49.719 -9.922 1 96.38 89 LEU A O 1
ATOM 727 N N . ASN A 1 90 ? -4.555 -51.156 -11.258 1 95.69 90 ASN A N 1
ATOM 728 C CA . ASN A 1 90 ? -4.492 -52.219 -10.289 1 95.69 90 ASN A CA 1
ATOM 729 C C . ASN A 1 90 ? -3.236 -52.156 -9.422 1 95.69 90 ASN A C 1
ATOM 731 O O . ASN A 1 90 ? -2.24 -51.531 -9.836 1 95.69 90 ASN A O 1
ATOM 735 N N . ARG A 1 91 ? -3.354 -52.719 -8.25 1 95.44 91 ARG A N 1
ATOM 736 C CA . ARG A 1 91 ? -2.176 -52.781 -7.395 1 95.44 91 ARG A CA 1
ATOM 737 C C . ARG A 1 91 ? -1.012 -53.469 -8.117 1 95.44 91 ARG A C 1
ATOM 739 O O . ARG A 1 91 ? -1.197 -54.469 -8.789 1 95.44 91 ARG A O 1
ATOM 746 N N . GLY A 1 92 ? 0.113 -52.844 -7.992 1 96.5 92 GLY A N 1
ATOM 747 C CA . GLY A 1 92 ? 1.31 -53.406 -8.594 1 96.5 92 GLY A CA 1
ATOM 748 C C . GLY A 1 92 ? 1.546 -52.938 -10.016 1 96.5 92 GLY A C 1
ATOM 749 O O . GLY A 1 92 ? 2.416 -53.438 -10.711 1 96.5 92 GLY A O 1
ATOM 750 N N . THR A 1 93 ? 0.808 -52 -10.445 1 97.62 93 THR A N 1
ATOM 751 C CA . THR A 1 93 ? 0.958 -51.469 -11.797 1 97.62 93 THR A CA 1
ATOM 752 C C . THR A 1 93 ? 1.31 -50 -11.781 1 97.62 93 THR A C 1
ATOM 754 O O . THR A 1 93 ? 1.127 -49.312 -10.766 1 97.62 93 THR A O 1
ATOM 757 N N . CYS A 1 94 ? 1.896 -49.5 -12.836 1 97.94 94 CYS A N 1
ATOM 758 C CA . CYS A 1 94 ? 2.145 -48.094 -13.031 1 97.94 94 CYS A CA 1
ATOM 759 C C . CYS A 1 94 ? 1.704 -47.656 -14.422 1 97.94 94 CYS A C 1
ATOM 761 O O . CYS A 1 94 ? 1.738 -48.438 -15.367 1 97.94 94 CYS A O 1
ATOM 763 N N . LEU A 1 95 ? 1.214 -46.5 -14.492 1 98 95 LEU A N 1
ATOM 764 C CA . LEU A 1 95 ? 0.826 -45.844 -15.742 1 98 95 LEU A CA 1
ATOM 765 C C . LEU A 1 95 ? 1.99 -45.062 -16.344 1 98 95 LEU A C 1
ATOM 767 O O . LEU A 1 95 ? 2.529 -44.156 -15.688 1 98 95 LEU A O 1
ATOM 771 N N . ARG A 1 96 ? 2.414 -45.312 -17.547 1 97.06 96 ARG A N 1
ATOM 772 C CA . ARG A 1 96 ? 3.607 -44.719 -18.125 1 97.06 96 ARG A CA 1
ATOM 773 C C . ARG A 1 96 ? 3.311 -44.156 -19.516 1 97.06 96 ARG A C 1
ATOM 775 O O . ARG A 1 96 ? 2.514 -44.719 -20.266 1 97.06 96 ARG A O 1
ATOM 782 N N . VAL A 1 97 ? 3.766 -43.094 -19.812 1 93.94 97 VAL A N 1
ATOM 783 C CA . VAL A 1 97 ? 3.814 -42.5 -21.156 1 93.94 97 VAL A CA 1
ATOM 784 C C . VAL A 1 97 ? 5.266 -42.312 -21.578 1 93.94 97 VAL A C 1
ATOM 786 O O . VAL A 1 97 ? 5.984 -41.5 -20.984 1 93.94 97 VAL A O 1
ATOM 789 N N . ASN A 1 98 ? 5.652 -43.031 -22.594 1 89.44 98 ASN A N 1
ATOM 790 C CA . ASN A 1 98 ? 7.059 -43.062 -22.969 1 89.44 98 ASN A CA 1
ATOM 791 C C . ASN A 1 98 ? 7.953 -43.469 -21.812 1 89.44 98 ASN A C 1
ATOM 793 O O . ASN A 1 98 ? 7.809 -44.562 -21.266 1 89.44 98 ASN A O 1
ATOM 797 N N . SER A 1 99 ? 8.766 -42.625 -21.328 1 90.75 99 SER A N 1
ATOM 798 C CA . SER A 1 99 ? 9.695 -43.031 -20.266 1 90.75 99 SER A CA 1
ATOM 799 C C . SER A 1 99 ? 9.273 -42.438 -18.922 1 90.75 99 SER A C 1
ATOM 801 O O . SER A 1 99 ? 9.914 -42.688 -17.891 1 90.75 99 SER A O 1
ATOM 803 N N . THR A 1 100 ? 8.148 -41.812 -18.984 1 95.44 100 THR A N 1
ATOM 804 C CA . THR A 1 100 ? 7.742 -41.125 -17.766 1 95.44 100 THR A CA 1
ATOM 805 C C . THR A 1 100 ? 6.602 -41.875 -17.078 1 95.44 100 THR A C 1
ATOM 807 O O . THR A 1 100 ? 5.57 -42.156 -17.703 1 95.44 100 THR A O 1
ATOM 810 N N . VAL A 1 101 ? 6.809 -42.25 -15.82 1 97.56 101 VAL A N 1
ATOM 811 C CA . VAL A 1 101 ? 5.738 -42.844 -15.023 1 97.56 101 VAL A CA 1
ATOM 812 C C . VAL A 1 101 ? 4.84 -41.719 -14.469 1 97.56 101 VAL A C 1
ATOM 814 O O . VAL A 1 101 ? 5.289 -40.906 -13.688 1 97.56 101 VAL A O 1
ATOM 817 N N . ILE A 1 102 ? 3.576 -41.812 -14.867 1 97.94 102 ILE A N 1
ATOM 818 C CA . ILE A 1 102 ? 2.611 -40.812 -14.492 1 97.94 102 ILE A CA 1
ATOM 819 C C . ILE A 1 102 ? 1.995 -41.125 -13.141 1 97.94 102 ILE A C 1
ATOM 821 O O . ILE A 1 102 ? 1.796 -40.25 -12.305 1 97.94 102 ILE A O 1
ATOM 825 N N . ALA A 1 103 ? 1.682 -42.406 -12.93 1 98.19 103 ALA A N 1
ATOM 826 C CA . ALA A 1 103 ? 1.027 -42.844 -11.711 1 98.19 103 ALA A CA 1
ATOM 827 C C . ALA A 1 103 ? 1.381 -44.312 -11.422 1 98.19 103 ALA A C 1
ATOM 829 O O . ALA A 1 103 ? 1.824 -45.031 -12.312 1 98.19 103 ALA A O 1
ATOM 830 N N . ALA A 1 104 ? 1.225 -44.688 -10.203 1 98.25 104 ALA A N 1
ATOM 831 C CA . ALA A 1 104 ? 1.441 -46.062 -9.773 1 98.25 104 ALA A CA 1
ATOM 832 C C . ALA A 1 104 ? 0.571 -46.406 -8.57 1 98.25 104 ALA A C 1
ATOM 834 O O . ALA A 1 104 ? 0.286 -45.562 -7.734 1 98.25 104 ALA A O 1
ATOM 835 N N . ARG A 1 105 ? 0.178 -47.625 -8.508 1 97.75 105 ARG A N 1
ATOM 836 C CA . ARG A 1 105 ? -0.581 -48.094 -7.359 1 97.75 105 ARG A CA 1
ATOM 837 C C . ARG A 1 105 ? 0.164 -49.219 -6.645 1 97.75 105 ARG A C 1
ATOM 839 O O . ARG A 1 105 ? 0.482 -50.25 -7.25 1 97.75 105 ARG A O 1
ATOM 846 N N . VAL A 1 106 ? 0.446 -48.969 -5.41 1 96.88 106 VAL A N 1
ATOM 847 C CA . VAL A 1 106 ? 1.188 -49.938 -4.629 1 96.88 106 VAL A CA 1
ATOM 848 C C . VAL A 1 106 ? 0.628 -50 -3.209 1 96.88 106 VAL A C 1
ATOM 850 O O . VAL A 1 106 ? -0.234 -49.219 -2.842 1 96.88 106 VAL A O 1
ATOM 853 N N . ASP A 1 107 ? 1.1 -51 -2.443 1 94.5 107 ASP A N 1
ATOM 854 C CA . ASP A 1 107 ? 0.624 -51.156 -1.071 1 94.5 107 ASP A CA 1
ATOM 855 C C . ASP A 1 107 ? 1.315 -50.156 -0.142 1 94.5 107 ASP A C 1
ATOM 857 O O . ASP A 1 107 ? 2.26 -49.469 -0.546 1 94.5 107 ASP A O 1
ATOM 861 N N . ALA A 1 108 ? 0.832 -50.094 1.047 1 94.5 108 ALA A N 1
ATOM 862 C CA . ALA A 1 108 ? 1.292 -49.125 2.037 1 94.5 108 ALA A CA 1
ATOM 863 C C . ALA A 1 108 ? 2.748 -49.375 2.418 1 94.5 108 ALA A C 1
ATOM 865 O O . ALA A 1 108 ? 3.518 -48.438 2.613 1 94.5 108 ALA A O 1
ATOM 866 N N . GLN A 1 109 ? 3.066 -50.625 2.531 1 94 109 GLN A N 1
ATOM 867 C CA . GLN A 1 109 ? 4.43 -50.969 2.924 1 94 109 GLN A CA 1
ATOM 868 C C . GLN A 1 109 ? 5.438 -50.5 1.87 1 94 109 GLN A C 1
ATOM 870 O O . GLN A 1 109 ? 6.461 -49.906 2.201 1 94 109 GLN A O 1
ATOM 875 N N . THR A 1 110 ? 5.129 -50.844 0.682 1 95.56 110 THR A N 1
ATOM 876 C CA . THR A 1 110 ? 5.965 -50.375 -0.426 1 95.56 110 THR A CA 1
ATOM 877 C C . THR A 1 110 ? 6.059 -48.844 -0.448 1 95.56 110 THR A C 1
ATOM 879 O O . THR A 1 110 ? 7.137 -48.312 -0.653 1 95.56 110 THR A O 1
ATOM 882 N N . SER A 1 111 ? 4.973 -48.25 -0.25 1 96.25 111 SER A N 1
ATOM 883 C CA . SER A 1 111 ? 4.918 -46.781 -0.254 1 96.25 111 SER A CA 1
ATOM 884 C C . SER A 1 111 ? 5.789 -46.188 0.848 1 96.25 111 SER A C 1
ATOM 886 O O . SER A 1 111 ? 6.512 -45.219 0.62 1 96.25 111 SER A O 1
ATOM 888 N N . GLN A 1 112 ? 5.715 -46.75 2.014 1 95.19 112 GLN A N 1
ATOM 889 C CA . GLN A 1 112 ? 6.551 -46.281 3.115 1 95.19 112 GLN A CA 1
ATOM 890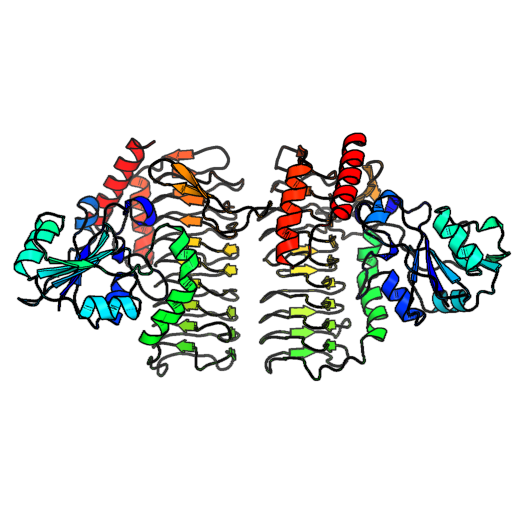 C C . GLN A 1 112 ? 8.031 -46.406 2.787 1 95.19 112 GLN A C 1
ATOM 892 O O . GLN A 1 112 ? 8.836 -45.531 3.098 1 95.19 112 GLN A O 1
ATOM 897 N N . ASN A 1 113 ? 8.328 -47.469 2.178 1 95.44 113 ASN A N 1
ATOM 898 C CA . ASN A 1 113 ? 9.711 -47.656 1.748 1 95.44 113 ASN A CA 1
ATOM 899 C C . ASN A 1 113 ? 10.164 -46.594 0.761 1 95.44 113 ASN A C 1
ATOM 901 O O . ASN A 1 113 ? 11.297 -46.125 0.828 1 95.44 113 ASN A O 1
ATOM 905 N N . TRP A 1 114 ? 9.297 -46.281 -0.187 1 96.69 114 TRP A N 1
ATOM 906 C CA . TRP A 1 114 ? 9.609 -45.25 -1.157 1 96.69 114 TRP A CA 1
ATOM 907 C C . TRP A 1 114 ? 9.875 -43.906 -0.461 1 96.69 114 TRP A C 1
ATOM 909 O O . TRP A 1 114 ? 10.812 -43.188 -0.819 1 96.69 114 TRP A O 1
ATOM 919 N N . ILE A 1 115 ? 9.07 -43.562 0.526 1 96 115 ILE A N 1
ATOM 920 C CA . ILE A 1 115 ? 9.195 -42.312 1.271 1 96 115 ILE A CA 1
ATOM 921 C C . ILE A 1 115 ? 10.516 -42.312 2.041 1 96 115 ILE A C 1
ATOM 923 O O . ILE A 1 115 ? 11.258 -41.312 2.002 1 96 115 ILE A O 1
ATOM 927 N N . ASP A 1 116 ? 10.852 -43.406 2.662 1 94.75 116 ASP A N 1
ATOM 928 C CA . ASP A 1 116 ? 12.07 -43.531 3.463 1 94.75 116 ASP A CA 1
ATOM 929 C C . ASP A 1 116 ? 13.312 -43.438 2.586 1 94.75 116 ASP A C 1
ATOM 931 O O . ASP A 1 116 ? 14.32 -42.844 2.98 1 94.75 116 ASP A O 1
ATOM 935 N N . ASN A 1 117 ? 13.203 -44 1.397 1 94.88 117 ASN A N 1
ATOM 936 C CA . ASN A 1 117 ? 14.344 -44.031 0.492 1 94.88 117 ASN A CA 1
ATOM 937 C C . ASN A 1 117 ? 14.445 -42.781 -0.352 1 94.88 117 ASN A C 1
ATOM 939 O O . ASN A 1 117 ? 15.453 -42.531 -1.013 1 94.88 117 ASN A O 1
ATOM 943 N N . GLY A 1 118 ? 13.398 -42.062 -0.423 1 94.81 118 GLY A N 1
ATOM 944 C CA . GLY A 1 118 ? 13.406 -40.812 -1.13 1 94.81 118 GLY A CA 1
ATOM 945 C C . GLY A 1 118 ? 13.172 -40.938 -2.623 1 94.81 118 GLY A C 1
ATOM 946 O O . GLY A 1 118 ? 13.367 -40 -3.381 1 94.81 118 GLY A O 1
ATOM 947 N N . SER A 1 119 ? 12.789 -42.125 -3.086 1 94.94 119 SER A N 1
ATOM 948 C CA . SER A 1 119 ? 12.555 -42.375 -4.508 1 94.94 119 SER A CA 1
ATOM 949 C C . SER A 1 119 ? 11.68 -43.625 -4.723 1 94.94 119 SER A C 1
ATOM 951 O O . SER A 1 119 ? 11.789 -44.594 -3.984 1 94.94 119 SER A O 1
ATOM 953 N N . PRO A 1 120 ? 10.859 -43.531 -5.758 1 96 120 PRO A N 1
ATOM 954 C CA . PRO A 1 120 ? 10.062 -44.719 -6.059 1 96 120 PRO A CA 1
ATOM 955 C C . PRO A 1 120 ? 10.844 -45.781 -6.84 1 96 120 PRO A C 1
ATOM 957 O O . PRO A 1 120 ? 11.773 -45.438 -7.578 1 96 120 PRO A O 1
ATOM 960 N N . ALA A 1 121 ? 10.5 -47.031 -6.648 1 94.75 121 ALA A N 1
ATOM 961 C CA . ALA A 1 121 ? 11.07 -48.125 -7.418 1 94.75 121 ALA A CA 1
ATOM 962 C C . ALA A 1 121 ? 10.047 -48.688 -8.414 1 94.75 121 ALA A C 1
ATOM 964 O O . ALA A 1 121 ? 9.539 -49.781 -8.242 1 94.75 121 ALA A O 1
ATOM 965 N N . PHE A 1 122 ? 9.938 -48.062 -9.578 1 95.25 122 PHE A N 1
ATOM 966 C CA . PHE A 1 122 ? 8.891 -48.375 -10.539 1 95.25 122 PHE A CA 1
ATOM 967 C C . PHE A 1 122 ? 9.242 -49.656 -11.312 1 95.25 122 PHE A C 1
ATOM 969 O O . PHE A 1 122 ? 8.375 -50.281 -11.914 1 95.25 122 PHE A O 1
ATOM 976 N N . ASN A 1 123 ? 10.477 -49.969 -11.352 1 92.81 123 ASN A N 1
ATOM 977 C CA . ASN A 1 123 ? 10.961 -51.094 -12.148 1 92.81 123 ASN A CA 1
ATOM 978 C C . ASN A 1 123 ? 10.328 -52.406 -11.695 1 92.81 123 ASN A C 1
ATOM 980 O O . ASN A 1 123 ? 10.344 -53.375 -12.43 1 92.81 123 ASN A O 1
ATOM 984 N N . ASN A 1 124 ? 9.789 -52.438 -10.508 1 91.88 124 ASN A N 1
ATOM 985 C CA . ASN A 1 124 ? 9.195 -53.656 -9.953 1 91.88 124 ASN A CA 1
ATOM 986 C C . ASN A 1 124 ? 7.707 -53.75 -10.258 1 91.88 124 ASN A C 1
ATOM 988 O O . ASN A 1 124 ? 7.02 -54.625 -9.758 1 91.88 124 ASN A O 1
ATOM 992 N N . LEU A 1 125 ? 7.211 -52.812 -11.055 1 96.75 125 LEU A N 1
ATOM 993 C CA . LEU A 1 125 ? 5.773 -52.75 -11.305 1 96.75 125 LEU A CA 1
ATOM 994 C C . LEU A 1 125 ? 5.453 -53.156 -12.742 1 96.75 125 LEU A C 1
ATOM 996 O O . LEU A 1 125 ? 6.297 -53.031 -13.633 1 96.75 125 LEU A O 1
ATOM 1000 N N . LEU A 1 126 ? 4.246 -53.688 -12.922 1 97.12 126 LEU A N 1
ATOM 1001 C CA . LEU A 1 126 ? 3.752 -53.938 -14.273 1 97.12 126 LEU A CA 1
ATOM 1002 C C . LEU A 1 126 ? 3.379 -52.625 -14.953 1 97.12 126 LEU A C 1
ATOM 1004 O O . LEU A 1 126 ? 2.668 -51.781 -14.375 1 97.12 126 LEU A O 1
ATOM 1008 N N . VAL A 1 127 ? 3.791 -52.5 -16.219 1 97.06 127 VAL A N 1
ATOM 1009 C CA . VAL A 1 127 ? 3.629 -51.219 -16.906 1 97.06 127 VAL A CA 1
ATOM 1010 C C . VAL A 1 127 ? 2.342 -51.219 -17.734 1 97.06 127 VAL A C 1
ATOM 1012 O O . VAL A 1 127 ? 2.092 -52.156 -18.484 1 97.06 127 VAL A O 1
ATOM 1015 N N . VAL A 1 128 ? 1.571 -50.219 -17.5 1 96.62 128 VAL A N 1
ATOM 1016 C CA . VAL A 1 128 ? 0.436 -49.906 -18.359 1 96.62 128 VAL A CA 1
ATOM 1017 C C . VAL A 1 128 ? 0.761 -48.688 -19.219 1 96.62 128 VAL A C 1
ATOM 1019 O O . VAL A 1 128 ? 0.875 -47.594 -18.703 1 96.62 128 VAL A O 1
ATOM 1022 N N . GLU A 1 129 ? 0.85 -48.844 -20.516 1 95.31 129 GLU A N 1
ATOM 1023 C CA . GLU A 1 129 ? 1.172 -47.75 -21.422 1 95.31 129 GLU A CA 1
ATOM 1024 C C . GLU A 1 129 ? -0.062 -46.906 -21.703 1 95.31 129 GLU A C 1
ATOM 1026 O O . GLU A 1 129 ? -1.159 -47.438 -21.891 1 95.31 129 GLU A O 1
ATOM 1031 N N . SER A 1 130 ? 0.126 -45.656 -21.641 1 93.12 130 SER A N 1
ATOM 1032 C CA . SER A 1 130 ? -0.999 -44.75 -21.906 1 93.12 130 SER A CA 1
ATOM 1033 C C . SER A 1 130 ? -0.619 -43.688 -22.922 1 93.12 130 SER A C 1
ATOM 1035 O O . SER A 1 130 ? 0.548 -43.562 -23.297 1 93.12 130 SER A O 1
ATOM 1037 N N . GLN A 1 131 ? -1.648 -42.969 -23.375 1 91.81 131 GLN A N 1
ATOM 1038 C CA . GLN A 1 131 ? -1.458 -41.781 -24.203 1 91.81 131 GLN A CA 1
ATOM 1039 C C . GLN A 1 131 ? -0.999 -40.594 -23.375 1 91.81 131 GLN A C 1
ATOM 1041 O O . GLN A 1 131 ? -1.153 -40.562 -22.141 1 91.81 131 GLN A O 1
ATOM 1046 N N . PRO A 1 132 ? -0.53 -39.594 -24.109 1 92.25 132 PRO A N 1
ATOM 1047 C CA . PRO A 1 132 ? -0.05 -38.438 -23.375 1 92.25 132 PRO A CA 1
ATOM 1048 C C . PRO A 1 132 ? -1.181 -37.656 -22.719 1 92.25 132 PRO A C 1
ATOM 1050 O O . PRO A 1 132 ? -2.277 -37.562 -23.281 1 92.25 132 PRO A O 1
ATOM 1053 N N . PHE A 1 133 ? -0.914 -37.062 -21.531 1 92.19 133 PHE A N 1
ATOM 1054 C CA . PHE A 1 133 ? -1.834 -36.219 -20.781 1 92.19 133 PHE A CA 1
ATOM 1055 C C . PHE A 1 133 ? -1.225 -34.844 -20.547 1 92.19 133 PHE A C 1
ATOM 1057 O O . PHE A 1 133 ? -0.006 -34.688 -20.625 1 92.19 133 PHE A O 1
ATOM 1064 N N . PRO A 1 134 ? -2.145 -33.844 -20.344 1 87.75 134 PRO A N 1
ATOM 1065 C CA . PRO A 1 134 ? -1.623 -32.531 -20 1 87.75 134 PRO A CA 1
ATOM 1066 C C . PRO A 1 134 ? -0.726 -32.562 -18.766 1 87.75 134 PRO A C 1
ATOM 1068 O O . PRO A 1 134 ? -1.023 -33.25 -17.797 1 87.75 134 PRO A O 1
ATOM 1071 N N . CYS A 1 135 ? 0.481 -31.969 -18.875 1 93.81 135 CYS A N 1
ATOM 1072 C CA . CYS A 1 135 ? 1.405 -31.859 -17.75 1 93.81 135 CYS A CA 1
ATOM 1073 C C . CYS A 1 135 ? 2.191 -30.562 -17.828 1 93.81 135 CYS A C 1
ATOM 1075 O O . CYS A 1 135 ? 2.195 -29.891 -18.859 1 93.81 135 CYS A O 1
ATOM 1077 N N . LEU A 1 136 ? 2.705 -30.172 -16.75 1 97.44 136 LEU A N 1
ATOM 1078 C CA . LEU A 1 136 ? 3.586 -29 -16.688 1 97.44 136 LEU A CA 1
ATOM 1079 C C . LEU A 1 136 ? 4.996 -29.359 -17.125 1 97.44 136 LEU A C 1
ATOM 1081 O O . LEU A 1 136 ? 5.613 -30.281 -16.594 1 97.44 136 LEU A O 1
ATOM 1085 N N . ARG A 1 137 ? 5.441 -28.625 -18.094 1 95.69 137 ARG A N 1
ATOM 1086 C CA . ARG A 1 137 ? 6.766 -28.906 -18.641 1 95.69 137 ARG A CA 1
ATOM 1087 C C . ARG A 1 137 ? 7.734 -27.766 -18.344 1 95.69 137 ARG A C 1
ATOM 1089 O O . ARG A 1 137 ? 8.922 -28 -18.109 1 95.69 137 ARG A O 1
ATOM 1096 N N . PHE A 1 138 ? 7.125 -26.578 -18.453 1 96.25 138 PHE A N 1
ATOM 1097 C CA . PHE A 1 138 ? 7.926 -25.375 -18.266 1 96.25 138 PHE A CA 1
ATOM 1098 C C . PHE A 1 138 ? 7.238 -24.406 -17.297 1 96.25 138 PHE A C 1
ATOM 1100 O O . PHE A 1 138 ? 6.035 -24.531 -17.062 1 96.25 138 PHE A O 1
ATOM 1107 N N . LEU A 1 139 ? 7.977 -23.484 -16.844 1 97.62 139 LEU A N 1
ATOM 1108 C CA . LEU A 1 139 ? 7.473 -22.484 -15.898 1 97.62 139 LEU A CA 1
ATOM 1109 C C . LEU A 1 139 ? 6.309 -21.703 -16.5 1 97.62 139 LEU A C 1
ATOM 1111 O O . LEU A 1 139 ? 5.32 -21.422 -15.82 1 97.62 139 LEU A O 1
ATOM 1115 N N . TRP A 1 140 ? 6.348 -21.375 -17.797 1 98.12 140 TRP A N 1
ATOM 1116 C CA . TRP A 1 140 ? 5.348 -20.5 -18.406 1 98.12 140 TRP A CA 1
ATOM 1117 C C . TRP A 1 140 ? 4.086 -21.297 -18.766 1 98.12 140 TRP A C 1
ATOM 1119 O O . TRP A 1 140 ? 3.1 -20.719 -19.219 1 98.12 140 TRP A O 1
ATOM 1129 N N . ASP A 1 141 ? 4.141 -22.625 -18.516 1 98.25 141 ASP A N 1
ATOM 1130 C CA . ASP A 1 141 ? 2.912 -23.406 -18.625 1 98.25 141 ASP A CA 1
ATOM 1131 C C . ASP A 1 141 ? 1.888 -22.984 -17.578 1 98.25 141 ASP A C 1
ATOM 1133 O O . ASP A 1 141 ? 0.68 -23.078 -17.797 1 98.25 141 ASP A O 1
ATOM 1137 N N . PHE A 1 142 ? 2.342 -22.5 -16.453 1 98.5 142 PHE A N 1
ATOM 1138 C CA . PHE A 1 142 ? 1.444 -21.984 -15.414 1 98.5 142 PHE A CA 1
ATOM 1139 C C . PHE A 1 142 ? 0.62 -20.828 -15.945 1 98.5 142 PHE A C 1
ATOM 1141 O O . PHE A 1 142 ? -0.563 -20.688 -15.617 1 98.5 142 PHE A O 1
ATOM 1148 N N . ILE A 1 143 ? 1.24 -20 -16.734 1 98.31 143 ILE A N 1
ATOM 1149 C CA . ILE A 1 143 ? 0.577 -18.844 -17.328 1 98.31 143 ILE A CA 1
ATOM 1150 C C . ILE A 1 143 ? -0.423 -19.312 -18.375 1 98.31 143 ILE A C 1
ATOM 1152 O O . ILE A 1 143 ? -1.597 -18.922 -18.344 1 98.31 143 ILE A O 1
ATOM 1156 N N . ARG A 1 144 ? 0.019 -20.172 -19.141 1 97.38 144 ARG A N 1
ATOM 1157 C CA . ARG A 1 144 ? -0.746 -20.625 -20.297 1 97.38 144 ARG A CA 1
ATOM 1158 C C . ARG A 1 144 ? -1.989 -21.391 -19.875 1 97.38 144 ARG A C 1
ATOM 1160 O O . ARG A 1 144 ? -3.039 -21.281 -20.516 1 97.38 144 ARG A O 1
ATOM 1167 N N . LEU A 1 145 ? -1.89 -22.109 -18.812 1 98.06 145 LEU A N 1
ATOM 1168 C CA . LEU A 1 145 ? -2.926 -23.078 -18.484 1 98.06 145 LEU A CA 1
ATOM 1169 C C . LEU A 1 145 ? -3.824 -22.562 -17.375 1 98.06 145 LEU A C 1
ATOM 1171 O O . LEU A 1 145 ? -4.852 -23.172 -17.062 1 98.06 145 LEU A O 1
ATOM 1175 N N . ASN A 1 146 ? -3.553 -21.422 -16.797 1 98.62 146 ASN A N 1
ATOM 1176 C CA . ASN A 1 146 ? -4.234 -21 -15.57 1 98.62 146 ASN A CA 1
ATOM 1177 C C . ASN A 1 146 ? -5.727 -20.797 -15.812 1 98.62 146 ASN A C 1
ATOM 1179 O O . ASN A 1 146 ? -6.551 -21.219 -15 1 98.62 146 ASN A O 1
ATOM 1183 N N . GLY A 1 147 ? -6.066 -20.109 -16.875 1 98.5 147 GLY A N 1
ATOM 1184 C CA . GLY A 1 147 ? -7.477 -19.891 -17.172 1 98.5 147 GLY A CA 1
ATOM 1185 C C . GLY A 1 147 ? -8.273 -21.172 -17.25 1 98.5 147 GLY A C 1
ATOM 1186 O O . GLY A 1 147 ? -9.336 -21.297 -16.625 1 98.5 147 GLY A O 1
ATOM 1187 N N . ARG A 1 148 ? -7.727 -22.094 -17.969 1 97.62 148 ARG A N 1
ATOM 1188 C CA . ARG A 1 148 ? -8.375 -23.391 -18.109 1 97.62 148 ARG A CA 1
ATOM 1189 C C . ARG A 1 148 ? -8.508 -24.078 -16.75 1 97.62 148 ARG A C 1
ATOM 1191 O O . ARG A 1 148 ? -9.531 -24.703 -16.469 1 97.62 148 ARG A O 1
ATOM 1198 N N . GLU A 1 149 ? -7.488 -23.953 -15.969 1 98.19 149 GLU A N 1
ATOM 1199 C CA . GLU A 1 149 ? -7.5 -24.625 -14.672 1 98.19 149 GLU A CA 1
ATOM 1200 C C . GLU A 1 149 ? -8.492 -23.969 -13.727 1 98.19 149 GLU A C 1
ATOM 1202 O O . GLU A 1 149 ? -9.102 -24.641 -12.891 1 98.19 149 GLU A O 1
ATOM 1207 N N . ILE A 1 150 ? -8.672 -22.641 -13.805 1 98.62 150 ILE A N 1
ATOM 1208 C CA . ILE A 1 150 ? -9.711 -21.984 -13.016 1 98.62 150 ILE A CA 1
ATOM 1209 C C . ILE A 1 150 ? -11.078 -22.562 -13.375 1 98.62 150 ILE A C 1
ATOM 1211 O O . ILE A 1 150 ? -11.867 -22.906 -12.492 1 98.62 150 ILE A O 1
ATOM 1215 N N . ILE A 1 151 ? -11.32 -22.656 -14.633 1 98 151 ILE A N 1
ATOM 1216 C CA . ILE A 1 151 ? -12.602 -23.172 -15.109 1 98 151 ILE A CA 1
ATOM 1217 C C . ILE A 1 151 ? -12.812 -24.594 -14.609 1 98 151 ILE A C 1
ATOM 1219 O O . ILE A 1 151 ? -13.891 -24.922 -14.102 1 98 151 ILE A O 1
ATOM 1223 N N . ARG A 1 152 ? -11.789 -25.391 -14.672 1 96.69 152 ARG A N 1
ATOM 1224 C CA . ARG A 1 152 ? -11.883 -26.781 -14.219 1 96.69 152 ARG A CA 1
ATOM 1225 C C . ARG A 1 152 ? -12.125 -26.844 -12.711 1 96.69 152 ARG A C 1
ATOM 1227 O O . ARG A 1 152 ? -12.961 -27.625 -12.242 1 96.69 152 ARG A O 1
ATOM 1234 N N . ASP A 1 153 ? -11.383 -26.109 -11.969 1 97.62 153 ASP A N 1
ATOM 1235 C CA . ASP A 1 153 ? -11.477 -26.094 -10.516 1 97.62 153 ASP A CA 1
ATOM 1236 C C . ASP A 1 153 ? -12.859 -25.625 -10.055 1 97.62 153 ASP A C 1
ATOM 1238 O O . ASP A 1 153 ? -13.32 -26 -8.977 1 97.62 153 ASP A O 1
ATOM 1242 N N . PHE A 1 154 ? -13.461 -24.797 -10.875 1 96.69 154 PHE A N 1
ATOM 1243 C CA . PHE A 1 154 ? -14.711 -24.141 -10.5 1 96.69 154 PHE A CA 1
ATOM 1244 C C . PHE A 1 154 ? -15.781 -25.188 -10.18 1 96.69 154 PHE A C 1
ATOM 1246 O O . PHE A 1 154 ? -16.656 -24.953 -9.336 1 96.69 154 PHE A O 1
ATOM 1253 N N . GLN A 1 155 ? -15.711 -26.328 -10.75 1 93.69 155 GLN A N 1
ATOM 1254 C CA . GLN A 1 155 ? -16.688 -27.391 -10.516 1 93.69 155 GLN A CA 1
ATOM 1255 C C . GLN A 1 155 ? -16.688 -27.828 -9.055 1 93.69 155 GLN A C 1
ATOM 1257 O O . GLN A 1 155 ? -17.703 -28.312 -8.547 1 93.69 155 GLN A O 1
ATOM 1262 N N . PHE A 1 156 ? -15.633 -27.641 -8.375 1 94.56 156 PHE A N 1
ATOM 1263 C CA . PHE A 1 156 ? -15.5 -28.141 -7.016 1 94.56 156 PHE A CA 1
ATOM 1264 C C . PHE A 1 156 ? -15.961 -27.094 -6.008 1 94.56 156 PHE A C 1
ATOM 1266 O O . PHE A 1 156 ? -16.062 -27.375 -4.812 1 94.56 156 PHE A O 1
ATOM 1273 N N . VAL A 1 157 ? -16.266 -25.812 -6.453 1 93.5 157 VAL A N 1
ATOM 1274 C CA . VAL A 1 157 ? -16.594 -24.75 -5.512 1 93.5 157 VAL A CA 1
ATOM 1275 C C . VAL A 1 157 ? -17.953 -24.156 -5.844 1 93.5 157 VAL A C 1
ATOM 1277 O O . VAL A 1 157 ? -18.391 -23.172 -5.23 1 93.5 157 VAL A O 1
ATOM 1280 N N . ARG A 1 158 ? -18.656 -24.609 -6.742 1 84.06 158 ARG A N 1
ATOM 1281 C CA . ARG A 1 158 ? -19.922 -24.078 -7.207 1 84.06 158 ARG A CA 1
ATOM 1282 C C . ARG A 1 158 ? -20.984 -24.172 -6.117 1 84.06 158 ARG A C 1
ATOM 1284 O O . ARG A 1 158 ? -21.938 -23.391 -6.094 1 84.06 158 ARG A O 1
ATOM 1291 N N . SER A 1 159 ? -20.984 -25.109 -5.195 1 67.75 159 SER A N 1
ATOM 1292 C CA . SER A 1 159 ? -22.062 -25.344 -4.234 1 67.75 159 SER A CA 1
ATOM 1293 C C . SER A 1 159 ? -21.891 -24.469 -2.988 1 67.75 159 SER A C 1
ATOM 1295 O O . SER A 1 159 ? -22.625 -24.641 -2.006 1 67.75 159 SER A O 1
ATOM 1297 N N . GLY A 1 160 ? -21.062 -23.469 -3.166 1 62.22 160 GLY A N 1
ATOM 1298 C CA . GLY A 1 160 ? -20.781 -22.75 -1.934 1 62.22 160 GLY A CA 1
ATOM 1299 C C . GLY A 1 160 ? -21.922 -21.844 -1.507 1 62.22 160 GLY A C 1
ATOM 1300 O O . GLY A 1 160 ? -22.688 -21.359 -2.344 1 62.22 160 GLY A O 1
ATOM 1301 N N . ASN A 1 161 ? -22.344 -21.938 -0.232 1 62.22 161 ASN A N 1
ATOM 1302 C CA . ASN A 1 161 ? -23.375 -21.125 0.415 1 62.22 161 ASN A CA 1
ATOM 1303 C C . ASN A 1 161 ? -22.875 -19.719 0.698 1 62.22 161 ASN A C 1
ATOM 1305 O O . ASN A 1 161 ? -21.938 -19.531 1.478 1 62.22 161 ASN A O 1
ATOM 1309 N N . ALA A 1 162 ? -23.375 -18.719 -0.141 1 65.44 162 ALA A N 1
ATOM 1310 C CA . ALA A 1 162 ? -23.062 -17.312 0.066 1 65.44 162 ALA A CA 1
ATOM 1311 C C . ALA A 1 162 ? -23.797 -16.766 1.29 1 65.44 162 ALA A C 1
ATOM 1313 O O . ALA A 1 162 ? -23.734 -15.555 1.566 1 65.44 162 ALA A O 1
ATOM 1314 N N . GLY A 1 163 ? -24.562 -17.688 2.029 1 68.12 163 GLY A N 1
ATOM 1315 C CA . GLY A 1 163 ? -25.484 -17.219 3.047 1 68.12 163 GLY A CA 1
ATOM 1316 C C . GLY A 1 163 ? -24.828 -16.344 4.094 1 68.12 163 GLY A C 1
ATOM 1317 O O . GLY A 1 163 ? -25.484 -15.477 4.688 1 68.12 163 GLY A O 1
ATOM 1318 N N . ALA A 1 164 ? -23.547 -16.203 4.109 1 88 164 ALA A N 1
ATOM 1319 C CA . ALA A 1 164 ? -22.938 -15.398 5.156 1 88 164 ALA A CA 1
ATOM 1320 C C . ALA A 1 164 ? -22 -14.352 4.562 1 88 164 ALA A C 1
ATOM 1322 O O . ALA A 1 164 ? -21.188 -13.758 5.281 1 88 164 ALA A O 1
ATOM 1323 N N . ALA A 1 165 ? -22.203 -14.047 3.258 1 93.69 165 ALA A N 1
ATOM 1324 C CA . ALA A 1 165 ? -21.359 -13.047 2.627 1 93.69 165 ALA A CA 1
ATOM 1325 C C . ALA A 1 165 ? -21.984 -11.656 2.711 1 93.69 165 ALA A C 1
ATOM 1327 O O . ALA A 1 165 ? -23.203 -11.523 2.838 1 93.69 165 ALA A O 1
ATOM 1328 N N . SER A 1 166 ? -21.188 -10.617 2.842 1 96.12 166 SER A N 1
ATOM 1329 C CA . SER A 1 166 ? -21.625 -9.227 2.797 1 96.12 166 SER A CA 1
ATOM 1330 C C . SER A 1 166 ? -21.469 -8.641 1.397 1 96.12 166 SER A C 1
ATOM 1332 O O . SER A 1 166 ? -20.359 -8.344 0.964 1 96.12 166 SER A O 1
ATOM 1334 N N . ILE A 1 167 ? -22.625 -8.461 0.702 1 96.38 167 ILE A N 1
ATOM 1335 C CA . ILE A 1 167 ? -22.594 -7.977 -0.675 1 96.38 167 ILE A CA 1
ATOM 1336 C C . ILE A 1 167 ? -23.406 -6.684 -0.789 1 96.38 167 ILE A C 1
ATOM 1338 O O . ILE A 1 167 ? -24.594 -6.66 -0.497 1 96.38 167 ILE A O 1
ATOM 1342 N N . SER A 1 168 ? -22.703 -5.613 -1.223 1 95.25 168 SER A N 1
ATOM 1343 C CA . SER A 1 168 ? -23.406 -4.344 -1.416 1 95.25 168 SER A CA 1
ATOM 1344 C C . SER A 1 168 ? -24.5 -4.465 -2.471 1 95.25 168 SER A C 1
ATOM 1346 O O . SER A 1 168 ? -24.344 -5.195 -3.453 1 95.25 168 SER A O 1
ATOM 1348 N N . GLU A 1 169 ? -25.578 -3.65 -2.326 1 93.62 169 GLU A N 1
ATOM 1349 C CA . GLU A 1 169 ? -26.656 -3.613 -3.303 1 93.62 169 GLU A CA 1
ATOM 1350 C C . GLU A 1 169 ? -26.203 -2.947 -4.602 1 93.62 169 GLU A C 1
ATOM 1352 O O . GLU A 1 169 ? -26.875 -3.053 -5.625 1 93.62 169 GLU A O 1
ATOM 1357 N N . ARG A 1 170 ? -25.062 -2.328 -4.492 1 94.44 170 ARG A N 1
ATOM 1358 C CA . ARG A 1 170 ? -24.594 -1.572 -5.648 1 94.44 170 ARG A CA 1
ATOM 1359 C C . ARG A 1 170 ? -23.5 -2.332 -6.395 1 94.44 170 ARG A C 1
ATOM 1361 O O . ARG A 1 170 ? -22.641 -1.724 -7.039 1 94.44 170 ARG A O 1
ATOM 1368 N N . VAL A 1 171 ? -23.5 -3.615 -6.23 1 96.62 171 VAL A N 1
ATOM 1369 C CA . VAL A 1 171 ? -22.641 -4.488 -7.023 1 96.62 171 VAL A CA 1
ATOM 1370 C C . VAL A 1 171 ? -23.359 -4.906 -8.305 1 96.62 171 VAL A C 1
ATOM 1372 O O . VAL A 1 171 ? -24.562 -5.211 -8.273 1 96.62 171 VAL A O 1
ATOM 1375 N N . THR A 1 172 ? -22.625 -4.887 -9.414 1 97.44 172 THR A N 1
ATOM 1376 C CA . THR A 1 172 ? -23.172 -5.355 -10.68 1 97.44 172 THR A CA 1
ATOM 1377 C C . THR A 1 172 ? -22.625 -6.727 -11.039 1 97.44 172 THR A C 1
ATOM 1379 O O . THR A 1 172 ? -21.406 -6.926 -11.055 1 97.44 172 THR A O 1
ATOM 1382 N N . PHE A 1 173 ? -23.531 -7.645 -11.312 1 97.88 173 PHE A N 1
ATOM 1383 C CA . PHE A 1 173 ? -23.156 -8.984 -11.742 1 97.88 173 PHE A CA 1
ATOM 1384 C C . PHE A 1 173 ? -23.547 -9.227 -13.195 1 97.88 173 PHE A C 1
ATOM 1386 O O . PHE A 1 173 ? -24.656 -8.891 -13.602 1 97.88 173 PHE A O 1
ATOM 1393 N N . GLU A 1 174 ? -22.656 -9.625 -13.938 1 98.25 174 GLU A N 1
ATOM 1394 C CA . GLU A 1 174 ? -22.953 -10.18 -15.258 1 98.25 174 GLU A CA 1
ATOM 1395 C C . GLU A 1 174 ? -22.75 -11.695 -15.273 1 98.25 174 GLU A C 1
ATOM 1397 O O . GLU A 1 174 ? -21.641 -12.172 -15.055 1 98.25 174 GLU A O 1
ATOM 1402 N N . ARG A 1 175 ? -23.859 -12.461 -15.547 1 97.62 175 ARG A N 1
ATOM 1403 C CA . ARG A 1 175 ? -23.875 -13.922 -15.5 1 97.62 175 ARG A CA 1
ATOM 1404 C C . ARG A 1 175 ? -23.609 -14.422 -14.086 1 97.62 175 ARG A C 1
ATOM 1406 O O . ARG A 1 175 ? -22.734 -15.258 -13.867 1 97.62 175 ARG A O 1
ATOM 1413 N N . ARG A 1 176 ? -24.469 -14.047 -13.219 1 95.75 176 ARG A N 1
ATOM 1414 C CA . ARG A 1 176 ? -24.359 -14.297 -11.789 1 95.75 176 ARG A CA 1
ATOM 1415 C C . ARG A 1 176 ? -24.25 -15.789 -11.5 1 95.75 176 ARG A C 1
ATOM 1417 O O . ARG A 1 176 ? -23.594 -16.188 -10.531 1 95.75 176 ARG A O 1
ATOM 1424 N N . GLU A 1 177 ? -24.75 -16.578 -12.328 1 94 177 GLU A N 1
ATOM 1425 C CA . GLU A 1 177 ? -24.766 -18.016 -12.125 1 94 177 GLU A CA 1
ATOM 1426 C C . GLU A 1 177 ? -23.359 -18.609 -12.25 1 94 177 GLU A C 1
ATOM 1428 O O . GLU A 1 177 ? -23.109 -19.75 -11.836 1 94 177 GLU A O 1
ATOM 1433 N N . HIS A 1 178 ? -22.422 -17.844 -12.828 1 96.38 178 HIS A N 1
ATOM 1434 C CA . HIS A 1 178 ? -21.047 -18.297 -12.977 1 96.38 178 HIS A CA 1
ATOM 1435 C C . HIS A 1 178 ? -20.141 -17.641 -11.945 1 96.38 178 HIS A C 1
ATOM 1437 O O . HIS A 1 178 ? -18.922 -17.625 -12.109 1 96.38 178 HIS A O 1
ATOM 1443 N N . ILE A 1 179 ? -20.75 -17.078 -10.953 1 97.25 179 ILE A N 1
ATOM 1444 C CA . ILE A 1 179 ? -20 -16.453 -9.875 1 97.25 179 ILE A CA 1
ATOM 1445 C C . ILE A 1 179 ? -20.297 -17.156 -8.555 1 97.25 179 ILE A C 1
ATOM 1447 O O . ILE A 1 179 ? -21.453 -17.312 -8.18 1 97.25 179 ILE A O 1
ATOM 1451 N N . THR A 1 180 ? -19.297 -17.656 -7.961 1 97.31 180 THR A N 1
ATOM 1452 C CA . THR A 1 180 ? -19.438 -18.266 -6.641 1 97.31 180 THR A CA 1
ATOM 1453 C C . THR A 1 180 ? -18.812 -17.375 -5.57 1 97.31 180 THR A C 1
ATOM 1455 O O . THR A 1 180 ? -17.672 -16.922 -5.715 1 97.31 180 THR A O 1
ATOM 1458 N N . ILE A 1 181 ? -19.531 -17.047 -4.551 1 97.06 181 ILE A N 1
ATOM 1459 C CA . ILE A 1 181 ? -19.094 -16.25 -3.412 1 97.06 181 ILE A CA 1
ATOM 1460 C C . ILE A 1 181 ? -19.219 -17.062 -2.127 1 97.06 181 ILE A C 1
ATOM 1462 O O . ILE A 1 181 ? -20.312 -17.531 -1.785 1 97.06 181 ILE A O 1
ATOM 1466 N N . GLU A 1 182 ? -18.156 -17.266 -1.432 1 96.25 182 GLU A N 1
ATOM 1467 C CA . GLU A 1 182 ? -18.141 -18.141 -0.26 1 96.25 182 GLU A CA 1
ATOM 1468 C C . GLU A 1 182 ? -18.453 -17.359 1.014 1 96.25 182 GLU A C 1
ATOM 1470 O O . GLU A 1 182 ? -18.594 -16.141 0.979 1 96.25 182 GLU A O 1
ATOM 1475 N N . LYS A 1 183 ? -18.547 -18.125 2.082 1 95.06 183 LYS A N 1
ATOM 1476 C CA . LYS A 1 183 ? -18.922 -17.578 3.385 1 95.06 183 LYS A CA 1
ATOM 1477 C C . LYS A 1 183 ? -17.906 -16.531 3.854 1 95.06 183 LYS A C 1
ATOM 1479 O O . LYS A 1 183 ? -16.688 -16.734 3.715 1 95.06 183 LYS A O 1
ATOM 1484 N N . GLY A 1 184 ? -18.438 -15.438 4.336 1 96.44 184 GLY A N 1
ATOM 1485 C CA . GLY A 1 184 ? -17.594 -14.43 4.969 1 96.44 184 GLY A CA 1
ATOM 1486 C C . GLY A 1 184 ? -17 -13.445 3.982 1 96.44 184 GLY A C 1
ATOM 1487 O O . GLY A 1 184 ? -16.375 -12.461 4.383 1 96.44 184 GLY A O 1
ATOM 1488 N N . ALA A 1 185 ? -17.219 -13.648 2.719 1 97.69 185 ALA A N 1
ATOM 1489 C CA . ALA A 1 185 ? -16.688 -12.742 1.707 1 97.69 185 ALA A CA 1
ATOM 1490 C C . ALA A 1 185 ? -17.391 -11.391 1.762 1 97.69 185 ALA A C 1
ATOM 1492 O O . ALA A 1 185 ? -18.531 -11.297 2.203 1 97.69 185 ALA A O 1
ATOM 1493 N N . THR A 1 186 ? -16.688 -10.367 1.435 1 98.25 186 THR A N 1
ATOM 1494 C CA . THR A 1 186 ? -17.219 -9.008 1.366 1 98.25 186 THR A CA 1
ATOM 1495 C C . THR A 1 186 ? -17.031 -8.422 -0.028 1 98.25 186 THR A C 1
ATOM 1497 O O . THR A 1 186 ? -15.906 -8.375 -0.541 1 98.25 186 THR A O 1
ATOM 1500 N N . ILE A 1 187 ? -18.078 -8.016 -0.65 1 98.5 187 ILE A N 1
ATOM 1501 C CA . ILE A 1 187 ? -18.031 -7.316 -1.93 1 98.5 187 ILE A CA 1
ATOM 1502 C C . ILE A 1 187 ? -18.641 -5.922 -1.781 1 98.5 187 ILE A C 1
ATOM 1504 O O . ILE A 1 187 ? -19.844 -5.781 -1.586 1 98.5 187 ILE A O 1
ATOM 1508 N N . GLU A 1 188 ? -17.797 -4.91 -1.932 1 98 188 GLU A N 1
ATOM 1509 C CA . GLU A 1 188 ? -18.188 -3.539 -1.615 1 98 188 GLU A CA 1
ATOM 1510 C C . GLU A 1 188 ? -18.812 -2.854 -2.822 1 98 188 GLU A C 1
ATOM 1512 O O . GLU A 1 188 ? -18.875 -3.43 -3.912 1 98 188 GLU A O 1
ATOM 1517 N N . ALA A 1 189 ? -19.312 -1.691 -2.629 1 97.06 189 ALA A N 1
ATOM 1518 C CA . ALA A 1 189 ? -20.109 -0.97 -3.615 1 97.06 189 ALA A CA 1
ATOM 1519 C C . ALA A 1 189 ? -19.281 -0.622 -4.848 1 97.06 189 ALA A C 1
ATOM 1521 O O . ALA A 1 189 ? -18.078 -0.344 -4.738 1 97.06 189 ALA A O 1
ATOM 1522 N N . GLY A 1 190 ? -19.953 -0.649 -5.996 1 96.38 190 GLY A N 1
ATOM 1523 C CA . GLY A 1 190 ? -19.328 -0.191 -7.23 1 96.38 190 GLY A CA 1
ATOM 1524 C C . GLY A 1 190 ? -18.562 -1.282 -7.953 1 96.38 190 GLY A C 1
ATOM 1525 O O . GLY A 1 190 ? -18.078 -1.073 -9.07 1 96.38 190 GLY A O 1
ATOM 1526 N N . CYS A 1 191 ? -18.5 -2.414 -7.367 1 98.31 191 CYS A N 1
ATOM 1527 C CA . CYS A 1 191 ? -17.812 -3.523 -8.023 1 98.31 191 CYS A CA 1
ATOM 1528 C C . CYS A 1 191 ? -18.625 -4.031 -9.211 1 98.31 191 CYS A C 1
ATOM 1530 O O . CYS A 1 191 ? -19.859 -3.986 -9.195 1 98.31 191 CYS A O 1
ATOM 1532 N N . VAL A 1 192 ? -17.922 -4.41 -10.234 1 98.69 192 VAL A N 1
ATOM 1533 C CA . VAL A 1 192 ? -18.516 -5.082 -11.391 1 98.69 192 VAL A CA 1
ATOM 1534 C C . VAL A 1 192 ? -17.859 -6.445 -11.586 1 98.69 192 VAL A C 1
ATOM 1536 O O . VAL A 1 192 ? -16.641 -6.535 -11.773 1 98.69 192 VAL A O 1
ATOM 1539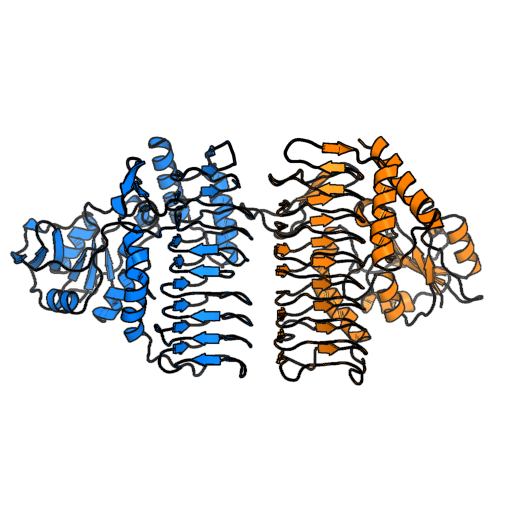 N N . LEU A 1 193 ? -18.594 -7.5 -11.469 1 98.75 193 LEU A N 1
ATOM 1540 C CA . LEU A 1 193 ? -18.125 -8.859 -11.711 1 98.75 193 LEU A CA 1
ATOM 1541 C C . LEU A 1 193 ? -18.719 -9.43 -12.992 1 98.75 193 LEU A C 1
ATOM 1543 O O . LEU A 1 193 ? -19.906 -9.75 -13.047 1 98.75 193 LEU A O 1
ATOM 1547 N N . ASP A 1 194 ? -17.891 -9.469 -13.984 1 98.81 194 ASP A N 1
ATOM 1548 C CA . ASP A 1 194 ? -18.312 -9.906 -15.32 1 98.81 194 ASP A CA 1
ATOM 1549 C C . ASP A 1 194 ? -17.828 -11.328 -15.594 1 98.81 194 ASP A C 1
ATOM 1551 O O . ASP A 1 194 ? -16.672 -11.547 -15.93 1 98.81 194 ASP A O 1
ATOM 1555 N N . ALA A 1 195 ? -18.781 -12.258 -15.516 1 98.44 195 ALA A N 1
ATOM 1556 C CA . ALA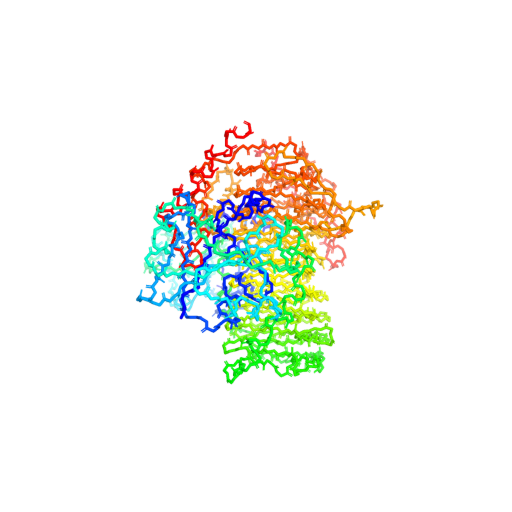 A 1 195 ? -18.438 -13.664 -15.672 1 98.44 195 ALA A CA 1
ATOM 1557 C C . ALA A 1 195 ? -18.844 -14.188 -17.047 1 98.44 195 ALA A C 1
ATOM 1559 O O . ALA A 1 195 ? -19.062 -15.391 -17.219 1 98.44 195 ALA A O 1
ATOM 1560 N N . ARG A 1 196 ? -19.062 -13.43 -18.125 1 97.56 196 ARG A N 1
ATOM 1561 C CA . ARG A 1 196 ? -19.516 -13.82 -19.453 1 97.56 196 ARG A CA 1
ATOM 1562 C C . ARG A 1 196 ? -18.469 -14.664 -20.172 1 97.56 196 ARG A C 1
ATOM 1564 O O . ARG A 1 196 ? -18.812 -15.602 -20.891 1 97.56 196 ARG A O 1
ATOM 1571 N N . GLU A 1 197 ? -17.125 -14.32 -19.797 1 97.44 197 GLU A N 1
ATOM 1572 C CA . GLU A 1 197 ? -16.047 -15.008 -20.5 1 97.44 197 GLU A CA 1
ATOM 1573 C C . GLU A 1 197 ? -15.461 -16.125 -19.656 1 97.44 197 GLU A C 1
ATOM 1575 O O . GLU A 1 197 ? -14.594 -16.875 -20.109 1 97.44 197 GLU A O 1
ATOM 1580 N N . GLY A 1 198 ? -15.828 -16.219 -18.469 1 98.12 198 GLY A N 1
ATOM 1581 C CA . GLY A 1 198 ? -15.375 -17.266 -17.562 1 98.12 198 GLY A CA 1
ATOM 1582 C C . GLY A 1 198 ? -15.812 -17.047 -16.125 1 98.12 198 GLY A C 1
ATOM 1583 O O . GLY A 1 198 ? -16.203 -15.938 -15.758 1 98.12 198 GLY A O 1
ATOM 1584 N N . PRO A 1 199 ? -15.695 -18.078 -15.328 1 98.31 199 PRO A N 1
ATOM 1585 C CA . PRO A 1 199 ? -16.234 -17.984 -13.969 1 98.31 199 PRO A CA 1
ATOM 1586 C C . PRO A 1 199 ? -15.383 -17.094 -13.062 1 98.31 199 PRO A C 1
ATOM 1588 O O . PRO A 1 199 ? -14.211 -16.859 -13.344 1 98.31 199 PRO A O 1
ATOM 1591 N N . ILE A 1 200 ? -16.031 -16.594 -12.031 1 98.5 200 ILE A N 1
ATOM 1592 C CA . ILE A 1 200 ? -15.367 -15.844 -10.977 1 98.5 200 ILE A CA 1
ATOM 1593 C C . ILE A 1 200 ? -15.602 -16.516 -9.625 1 98.5 200 ILE A C 1
ATOM 1595 O O . ILE A 1 200 ? -16.75 -16.797 -9.258 1 98.5 200 ILE A O 1
ATOM 1599 N N . TYR A 1 201 ? -14.602 -16.891 -9.008 1 98.31 201 TYR A N 1
ATOM 1600 C CA . TYR A 1 201 ? -14.648 -17.484 -7.68 1 98.31 201 TYR A CA 1
ATOM 1601 C C . TYR A 1 201 ? -14.195 -16.5 -6.617 1 98.31 201 TYR A C 1
ATOM 1603 O O . TYR A 1 201 ? -13.102 -15.93 -6.723 1 98.31 201 TYR A O 1
ATOM 1611 N N . ILE A 1 202 ? -15 -16.203 -5.617 1 98.44 202 ILE A N 1
ATOM 1612 C CA . ILE A 1 202 ? -14.648 -15.406 -4.445 1 98.44 202 ILE A CA 1
ATOM 1613 C C . ILE A 1 202 ? -14.625 -16.297 -3.205 1 98.44 202 ILE A C 1
ATOM 1615 O O . ILE A 1 202 ? -15.672 -16.734 -2.725 1 98.44 202 ILE A O 1
ATOM 1619 N N . GLY A 1 203 ? -13.492 -16.516 -2.676 1 97.56 203 GLY A N 1
ATOM 1620 C CA . GLY A 1 203 ? -13.289 -17.484 -1.613 1 97.56 203 GLY A CA 1
ATOM 1621 C C . GLY A 1 203 ? -13.711 -16.969 -0.249 1 97.56 203 GLY A C 1
ATOM 1622 O O . GLY A 1 203 ? -14.156 -15.828 -0.12 1 97.56 203 GLY A O 1
ATOM 1623 N N . LYS A 1 204 ? -13.555 -17.875 0.75 1 97 204 LYS A N 1
ATOM 1624 C CA . LYS A 1 204 ? -13.938 -17.562 2.123 1 97 204 LYS A CA 1
ATOM 1625 C C . LYS A 1 204 ? -13.195 -16.344 2.645 1 97 204 LYS A C 1
ATOM 1627 O O . LYS A 1 204 ? -11.977 -16.219 2.463 1 97 204 LYS A O 1
ATOM 1632 N N . GLU A 1 205 ? -13.906 -15.406 3.209 1 97.31 205 GLU A N 1
ATOM 1633 C CA . GLU A 1 205 ? -13.359 -14.25 3.912 1 97.31 205 GLU A CA 1
ATOM 1634 C C . GLU A 1 205 ? -12.578 -13.344 2.965 1 97.31 205 GLU A C 1
ATOM 1636 O O . GLU A 1 205 ? -11.758 -12.539 3.402 1 97.31 205 GLU A O 1
ATOM 1641 N N . ALA A 1 206 ? -12.766 -13.516 1.647 1 98.44 206 ALA A N 1
ATOM 1642 C CA . ALA A 1 206 ? -12.133 -12.617 0.683 1 98.44 206 ALA A CA 1
ATOM 1643 C C . ALA A 1 206 ? -12.859 -11.281 0.626 1 98.44 206 ALA A C 1
ATOM 1645 O O . ALA A 1 206 ? -14.047 -11.195 0.968 1 98.44 206 ALA A O 1
ATOM 1646 N N . THR A 1 207 ? -12.141 -10.258 0.221 1 98.81 207 THR A N 1
ATOM 1647 C CA . THR A 1 207 ? -12.719 -8.922 0.15 1 98.81 207 THR A CA 1
ATOM 1648 C C . THR A 1 207 ? -12.469 -8.297 -1.219 1 98.81 207 THR A C 1
ATOM 1650 O O . THR A 1 207 ? -11.336 -8.273 -1.699 1 98.81 207 THR A O 1
ATOM 1653 N N . LEU A 1 208 ? -13.516 -7.883 -1.894 1 98.81 208 LEU A N 1
ATOM 1654 C CA . LEU A 1 208 ? -13.43 -6.957 -3.02 1 98.81 208 LEU A CA 1
ATOM 1655 C C . LEU A 1 208 ? -13.789 -5.539 -2.586 1 98.81 208 LEU A C 1
ATOM 1657 O O . LEU A 1 208 ? -14.945 -5.254 -2.273 1 98.81 208 LEU A O 1
ATOM 1661 N N . MET A 1 209 ? -12.82 -4.656 -2.592 1 98.56 209 MET A N 1
ATOM 1662 C CA . MET A 1 209 ? -13.055 -3.279 -2.168 1 98.56 209 MET A CA 1
ATOM 1663 C C . MET A 1 209 ? -13.797 -2.496 -3.246 1 98.56 209 MET A C 1
ATOM 1665 O O . MET A 1 209 ? -13.93 -2.963 -4.379 1 98.56 209 MET A O 1
ATOM 1669 N N . ALA A 1 210 ? -14.258 -1.347 -2.881 1 98.31 210 ALA A N 1
ATOM 1670 C CA . ALA A 1 210 ? -15.164 -0.529 -3.691 1 98.31 210 ALA A CA 1
ATOM 1671 C C . ALA A 1 210 ? -14.578 -0.289 -5.082 1 98.31 210 ALA A C 1
ATOM 1673 O O . ALA A 1 210 ? -13.406 0.047 -5.223 1 98.31 210 ALA A O 1
ATOM 1674 N N . GLY A 1 211 ? -15.422 -0.562 -6.09 1 97.94 211 GLY A N 1
ATOM 1675 C CA . GLY A 1 211 ? -15.109 -0.14 -7.445 1 97.94 211 GLY A CA 1
ATOM 1676 C C . GLY A 1 211 ? -14.227 -1.124 -8.188 1 97.94 211 GLY A C 1
ATOM 1677 O O . GLY A 1 211 ? -13.805 -0.862 -9.312 1 97.94 211 GLY A O 1
ATOM 1678 N N . ALA A 1 212 ? -13.906 -2.244 -7.598 1 98.56 212 ALA A N 1
ATOM 1679 C CA . ALA A 1 212 ? -13.102 -3.25 -8.289 1 98.56 212 ALA A CA 1
ATOM 1680 C C . ALA A 1 212 ? -13.852 -3.818 -9.492 1 98.56 212 ALA A C 1
ATOM 1682 O O . ALA A 1 212 ? -15.055 -4.07 -9.414 1 98.56 212 ALA A O 1
ATOM 1683 N N . LEU A 1 213 ? -13.125 -3.996 -10.625 1 98.75 213 LEU A N 1
ATOM 1684 C CA . LEU A 1 213 ? -13.664 -4.527 -11.875 1 98.75 213 LEU A CA 1
ATOM 1685 C C . LEU A 1 213 ? -13.023 -5.867 -12.219 1 98.75 213 LEU A C 1
ATOM 1687 O O . LEU A 1 213 ? -11.82 -5.934 -12.469 1 98.75 213 LEU A O 1
ATOM 1691 N N . LEU A 1 214 ? -13.789 -6.938 -12.211 1 98.88 214 LEU A N 1
ATOM 1692 C CA . LEU A 1 214 ? -13.273 -8.273 -12.492 1 98.88 214 LEU A CA 1
ATOM 1693 C C . LEU A 1 214 ? -13.922 -8.852 -13.75 1 98.88 214 LEU A C 1
ATOM 1695 O O . LEU A 1 214 ? -15.148 -8.867 -13.875 1 98.88 214 LEU A O 1
ATOM 1699 N N . ARG A 1 215 ? -13.141 -9.219 -14.648 1 98.81 215 ARG A N 1
ATOM 1700 C CA . ARG A 1 215 ? -13.594 -9.953 -15.828 1 98.81 215 ARG A CA 1
ATOM 1701 C C . ARG A 1 215 ? -13.047 -11.375 -15.836 1 98.81 215 ARG A C 1
ATOM 1703 O O . ARG A 1 215 ? -11.844 -11.586 -15.984 1 98.81 215 ARG A O 1
ATOM 1710 N N . GLY A 1 216 ? -13.898 -12.352 -15.727 1 98.5 216 GLY A N 1
ATOM 1711 C CA . GLY A 1 216 ? -13.516 -13.742 -15.547 1 98.5 216 GLY A CA 1
ATOM 1712 C C . GLY A 1 216 ? -12.82 -14.336 -16.766 1 98.5 216 GLY A C 1
ATOM 1713 O O . GLY A 1 216 ? -12.906 -13.789 -17.859 1 98.5 216 GLY A O 1
ATOM 1714 N N . PRO A 1 217 ? -12.141 -15.531 -16.562 1 98.81 217 PRO A N 1
ATOM 1715 C CA . PRO A 1 217 ? -12.086 -16.328 -15.344 1 98.81 217 PRO A CA 1
ATOM 1716 C C . PRO A 1 217 ? -11.117 -15.758 -14.312 1 98.81 217 PRO A C 1
ATOM 1718 O O . PRO A 1 217 ? -10 -15.375 -14.656 1 98.81 217 PRO A O 1
ATOM 1721 N N . ILE A 1 218 ? -11.539 -15.664 -13.062 1 98.88 218 ILE A N 1
ATOM 1722 C CA . ILE A 1 218 ? -10.727 -15.117 -11.977 1 98.88 218 ILE A CA 1
ATOM 1723 C C . ILE A 1 218 ? -11.008 -15.883 -10.688 1 98.88 218 ILE A C 1
ATOM 1725 O O . ILE A 1 218 ? -12.148 -16.234 -10.398 1 98.88 218 ILE A O 1
ATOM 1729 N N . ALA A 1 219 ? -9.992 -16.188 -9.992 1 98.88 219 ALA A N 1
ATOM 1730 C CA . ALA A 1 219 ? -10.125 -16.734 -8.648 1 98.88 219 ALA A CA 1
ATOM 1731 C C . ALA A 1 219 ? -9.539 -15.773 -7.609 1 98.88 219 ALA A C 1
ATOM 1733 O O . ALA A 1 219 ? -8.367 -15.406 -7.691 1 98.88 219 ALA A O 1
ATOM 1734 N N . VAL A 1 220 ? -10.336 -15.32 -6.711 1 98.88 220 VAL A N 1
ATOM 1735 C CA . VAL A 1 220 ? -9.906 -14.609 -5.512 1 98.88 220 VAL A CA 1
ATOM 1736 C C . VAL A 1 220 ? -10.039 -15.523 -4.297 1 98.88 220 VAL A C 1
ATOM 1738 O O . VAL A 1 220 ? -11.148 -15.719 -3.783 1 98.88 220 VAL A O 1
ATOM 1741 N N . CYS A 1 221 ? -8.984 -16.016 -3.807 1 98.81 221 CYS A N 1
ATOM 1742 C CA . CYS A 1 221 ? -9.023 -17.156 -2.883 1 98.81 221 CYS A CA 1
ATOM 1743 C C . CYS A 1 221 ? -9.172 -16.672 -1.443 1 98.81 221 CYS A C 1
ATOM 1745 O O . CYS A 1 221 ? -9.398 -15.484 -1.198 1 98.81 221 CYS A O 1
ATOM 1747 N N . GLU A 1 222 ? -9.141 -17.609 -0.576 1 98.19 222 GLU A N 1
ATOM 1748 C CA . GLU A 1 222 ? -9.5 -17.406 0.824 1 98.19 222 GLU A CA 1
ATOM 1749 C C . GLU A 1 222 ? -8.695 -16.266 1.439 1 98.19 222 GLU A C 1
ATOM 1751 O O . GLU A 1 222 ? -7.461 -16.266 1.368 1 98.19 222 GLU A O 1
ATOM 1756 N N . GLY A 1 223 ? -9.391 -15.32 2.01 1 98.5 223 GLY A N 1
ATOM 1757 C CA . GLY A 1 223 ? -8.766 -14.266 2.785 1 98.5 223 GLY A CA 1
ATOM 1758 C C . GLY A 1 223 ? -8.055 -13.234 1.926 1 98.5 223 GLY A C 1
ATOM 1759 O O . GLY A 1 223 ? -7.426 -12.312 2.445 1 98.5 223 GLY A O 1
ATOM 1760 N N . ALA A 1 224 ? -8.117 -13.375 0.628 1 98.88 224 ALA A N 1
ATOM 1761 C CA . ALA A 1 224 ? -7.457 -12.43 -0.264 1 98.88 224 ALA A CA 1
ATOM 1762 C C . ALA A 1 224 ? -8.242 -11.125 -0.357 1 98.88 224 ALA A C 1
ATOM 1764 O O . ALA A 1 224 ? -9.445 -11.094 -0.066 1 98.88 224 ALA A O 1
ATOM 1765 N N . THR A 1 225 ? -7.574 -10.062 -0.72 1 98.88 225 THR A N 1
ATOM 1766 C CA . THR A 1 225 ? -8.195 -8.75 -0.872 1 98.88 225 THR A CA 1
ATOM 1767 C C . THR A 1 225 ? -7.883 -8.1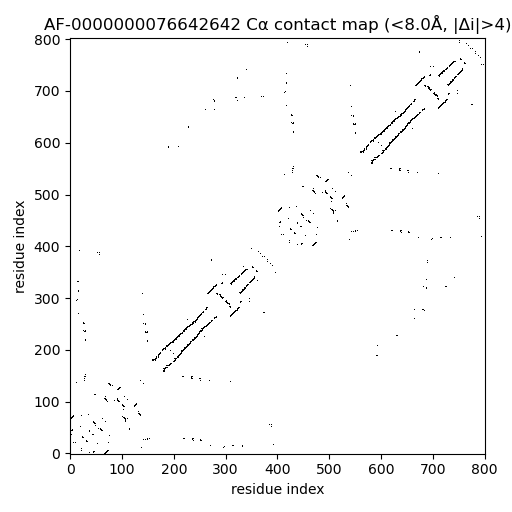64 -2.246 1 98.88 225 THR A C 1
ATOM 1769 O O . THR A 1 225 ? -6.723 -8.109 -2.656 1 98.88 225 THR A O 1
ATOM 1772 N N . VAL A 1 226 ? -8.906 -7.824 -2.969 1 98.94 226 VAL A N 1
ATOM 1773 C CA . VAL A 1 226 ? -8.766 -7.008 -4.172 1 98.94 226 VAL A CA 1
ATOM 1774 C C . VAL A 1 226 ? -9.008 -5.539 -3.834 1 98.94 226 VAL A C 1
ATOM 1776 O O . VAL A 1 226 ? -10.07 -5.18 -3.322 1 98.94 226 VAL A O 1
ATOM 1779 N N . LYS A 1 227 ? -8.062 -4.699 -4.121 1 98.75 227 LYS A N 1
ATOM 1780 C CA . LYS A 1 227 ? -8.047 -3.318 -3.645 1 98.75 227 LYS A CA 1
ATOM 1781 C C . LYS A 1 227 ? -9.008 -2.447 -4.449 1 98.75 227 LYS A C 1
ATOM 1783 O O . LYS A 1 227 ? -9.461 -2.842 -5.527 1 98.75 227 LYS A O 1
ATOM 1788 N N . ALA A 1 228 ? -9.352 -1.254 -3.885 1 98.5 228 ALA A N 1
ATOM 1789 C CA . ALA A 1 228 ? -10.328 -0.335 -4.469 1 98.5 228 ALA A CA 1
ATOM 1790 C C . ALA A 1 228 ? -9.945 0.039 -5.895 1 98.5 228 ALA A C 1
ATOM 1792 O O . ALA A 1 228 ? -8.789 0.377 -6.168 1 98.5 228 ALA A O 1
ATOM 1793 N N . GLY A 1 229 ? -10.898 -0.098 -6.789 1 97.88 229 GLY A N 1
ATOM 1794 C CA . GLY A 1 229 ? -10.734 0.357 -8.156 1 97.88 229 GLY A CA 1
ATOM 1795 C C . GLY A 1 229 ? -9.836 -0.54 -8.984 1 97.88 229 GLY A C 1
ATOM 1796 O O . GLY A 1 229 ? -9.445 -0.183 -10.102 1 97.88 229 GLY A O 1
ATOM 1797 N N . ALA A 1 230 ? -9.477 -1.683 -8.461 1 98.56 230 ALA A N 1
ATOM 1798 C CA . ALA A 1 230 ? -8.609 -2.607 -9.188 1 98.56 230 ALA A CA 1
ATOM 1799 C C . ALA A 1 230 ? -9.281 -3.09 -10.469 1 98.56 230 ALA A C 1
ATOM 1801 O O . ALA A 1 230 ? -10.508 -3.207 -10.531 1 98.56 230 ALA A O 1
ATOM 1802 N N . LYS A 1 231 ? -8.453 -3.318 -11.523 1 98.62 231 LYS A N 1
ATOM 1803 C CA . LYS A 1 231 ? -8.883 -3.896 -12.797 1 98.62 231 LYS A CA 1
ATOM 1804 C C . LYS A 1 231 ? -8.242 -5.262 -13.023 1 98.62 231 LYS A C 1
ATOM 1806 O O . LYS A 1 231 ? -7.031 -5.355 -13.234 1 98.62 231 LYS A O 1
ATOM 1811 N N . MET A 1 232 ? -9.039 -6.293 -12.984 1 98.62 232 MET A N 1
ATOM 1812 C CA . MET A 1 232 ? -8.516 -7.645 -13.164 1 98.62 232 MET A CA 1
ATOM 1813 C C . MET A 1 232 ? -9.133 -8.312 -14.383 1 98.62 232 MET A C 1
ATOM 1815 O O . MET A 1 232 ? -10.352 -8.344 -14.531 1 98.62 232 MET A O 1
ATOM 1819 N N . TYR A 1 233 ? -8.32 -8.789 -15.219 1 98 233 TYR A N 1
ATOM 1820 C CA . TYR A 1 233 ? -8.742 -9.477 -16.438 1 98 233 TYR A CA 1
ATOM 1821 C C . TYR A 1 233 ? -8.578 -10.984 -16.297 1 98 233 TYR A C 1
ATOM 1823 O O . TYR A 1 233 ? -8.031 -11.461 -15.297 1 98 233 TYR A O 1
ATOM 1831 N N . GLY A 1 234 ? -8.992 -11.711 -17.25 1 97.25 234 GLY A N 1
ATOM 1832 C CA . GLY A 1 234 ? -9.133 -13.156 -17.172 1 97.25 234 GLY A CA 1
ATOM 1833 C C . GLY A 1 234 ? -7.824 -13.883 -16.953 1 97.25 234 GLY A C 1
ATOM 1834 O O . GLY A 1 234 ? -6.75 -13.289 -17.078 1 97.25 234 GLY A O 1
ATOM 1835 N N . ASP A 1 235 ? -7.918 -15.164 -16.5 1 98.69 235 ASP A N 1
ATOM 1836 C CA . ASP A 1 235 ? -6.812 -16.094 -16.266 1 98.69 235 ASP A CA 1
ATOM 1837 C C . ASP A 1 235 ? -5.969 -15.648 -15.07 1 98.69 235 ASP A C 1
ATOM 1839 O O . ASP A 1 235 ? -4.742 -15.781 -15.086 1 98.69 235 ASP A O 1
ATOM 1843 N N . THR A 1 236 ? -6.629 -15.062 -14.125 1 98.94 236 THR A N 1
ATOM 1844 C CA . THR A 1 236 ? -5.918 -14.484 -12.984 1 98.94 236 THR A CA 1
ATOM 1845 C C . THR A 1 236 ? -6.316 -15.188 -11.695 1 98.94 236 THR A C 1
ATOM 1847 O O . THR A 1 236 ? -7.496 -15.461 -11.461 1 98.94 236 THR A O 1
ATOM 1850 N N . THR A 1 237 ? -5.336 -15.562 -10.906 1 98.94 237 THR A N 1
ATOM 1851 C CA . THR A 1 237 ? -5.551 -16.156 -9.594 1 98.94 237 THR A CA 1
ATOM 1852 C C . THR A 1 237 ? -4.91 -15.297 -8.508 1 98.94 237 THR A C 1
ATOM 1854 O O . THR A 1 237 ? -3.697 -15.07 -8.516 1 98.94 237 THR A O 1
ATOM 1857 N N . VAL A 1 238 ? -5.754 -14.789 -7.625 1 98.94 238 VAL A N 1
ATOM 1858 C CA . VAL A 1 238 ? -5.285 -14.141 -6.402 1 98.94 238 VAL A CA 1
ATOM 1859 C C . VAL A 1 238 ? -5.289 -15.148 -5.258 1 98.94 238 VAL A C 1
ATOM 1861 O O . VAL A 1 238 ? -6.34 -15.43 -4.672 1 98.94 238 VAL A O 1
ATOM 1864 N N . GLY A 1 239 ? -4.137 -15.703 -4.957 1 98.88 239 GLY A N 1
ATOM 1865 C CA . GLY A 1 239 ? -4.043 -16.766 -3.975 1 98.88 239 GLY A CA 1
ATOM 1866 C C . GLY A 1 239 ? -4.441 -16.328 -2.578 1 98.88 239 GLY A C 1
ATOM 1867 O O . GLY A 1 239 ? -4.684 -15.148 -2.338 1 98.88 239 GLY A O 1
ATOM 1868 N N . PRO A 1 240 ? -4.504 -17.281 -1.667 1 98.88 240 PRO A N 1
ATOM 1869 C CA . PRO A 1 240 ? -4.961 -16.984 -0.306 1 98.88 240 PRO A CA 1
ATOM 1870 C C . PRO A 1 240 ? -4.145 -15.891 0.369 1 98.88 240 PRO A C 1
ATOM 1872 O O . PRO A 1 240 ? -2.914 -15.883 0.275 1 98.88 240 PRO A O 1
ATOM 1875 N N . VAL A 1 241 ? -4.797 -14.922 1.023 1 98.75 241 VAL A N 1
ATOM 1876 C CA . VAL A 1 241 ? -4.277 -13.883 1.9 1 98.75 241 VAL A CA 1
ATOM 1877 C C . VAL A 1 241 ? -3.449 -12.883 1.088 1 98.75 241 VAL A C 1
ATOM 1879 O O . VAL A 1 241 ? -2.686 -12.094 1.649 1 98.75 241 VAL A O 1
ATOM 1882 N N . CYS A 1 242 ? -3.527 -12.969 -0.233 1 98.88 242 CYS A N 1
ATOM 1883 C CA . CYS A 1 242 ? -2.865 -11.969 -1.069 1 98.88 242 CYS A CA 1
ATOM 1884 C C . CYS A 1 242 ? -3.627 -10.648 -1.055 1 98.88 242 CYS A C 1
ATOM 1886 O O . CYS A 1 242 ? -4.824 -10.625 -0.756 1 98.88 242 CYS A O 1
ATOM 1888 N N . LYS A 1 243 ? -2.98 -9.562 -1.273 1 98.88 243 LYS A N 1
ATOM 1889 C CA . LYS A 1 243 ? -3.559 -8.25 -1.546 1 98.88 243 LYS A CA 1
ATOM 1890 C C . LYS A 1 243 ? -3.16 -7.75 -2.93 1 98.88 243 LYS A C 1
ATOM 1892 O O . LYS A 1 243 ? -1.978 -7.531 -3.199 1 98.88 243 LYS A O 1
ATOM 1897 N N . VAL A 1 244 ? -4.164 -7.594 -3.795 1 98.88 244 VAL A N 1
ATOM 1898 C CA . VAL A 1 244 ? -3.826 -7.301 -5.184 1 98.88 244 VAL A CA 1
ATOM 1899 C C . VAL A 1 244 ? -4.664 -6.125 -5.688 1 98.88 244 VAL A C 1
ATOM 1901 O O . VAL A 1 244 ? -5.875 -6.082 -5.469 1 98.88 244 VAL A O 1
ATOM 1904 N N . GLY A 1 245 ? -4.07 -5.109 -6.227 1 98.44 245 GLY A N 1
ATOM 1905 C CA . GLY A 1 245 ? -4.707 -3.953 -6.836 1 98.44 245 GLY A CA 1
ATOM 1906 C C . GLY A 1 245 ? -4.07 -3.547 -8.148 1 98.44 245 GLY A C 1
ATOM 1907 O O . GLY A 1 245 ? -3.207 -4.254 -8.672 1 98.44 245 GLY A O 1
ATOM 1908 N N . GLY A 1 246 ? -4.473 -2.383 -8.664 1 97.94 246 GLY A N 1
ATOM 1909 C CA . GLY A 1 246 ? -3.979 -1.933 -9.953 1 97.94 246 GLY A CA 1
ATOM 1910 C C . GLY A 1 246 ? -4.559 -2.707 -11.117 1 97.94 246 GLY A C 1
ATOM 1911 O O . GLY A 1 246 ? -5.738 -3.068 -11.102 1 97.94 246 GLY A O 1
ATOM 1912 N N . GLU A 1 247 ? -3.73 -2.857 -12.141 1 98.75 247 GLU A N 1
ATOM 1913 C CA . GLU A 1 247 ? -4.133 -3.588 -13.336 1 98.75 247 GLU A CA 1
ATOM 1914 C C . GLU A 1 247 ? -3.439 -4.945 -13.422 1 98.75 247 GLU A C 1
ATOM 1916 O O . GLU A 1 247 ? -2.209 -5.016 -13.414 1 98.75 247 GLU A O 1
ATOM 1921 N N . VAL A 1 248 ? -4.199 -6.004 -13.43 1 98.81 248 VAL A N 1
ATOM 1922 C CA . VAL A 1 248 ? -3.648 -7.355 -13.391 1 98.81 248 VAL A CA 1
ATOM 1923 C C . VAL A 1 248 ? -4.281 -8.203 -14.492 1 98.81 248 VAL A C 1
ATOM 1925 O O . VAL A 1 248 ? -5.504 -8.203 -14.656 1 98.81 248 VAL A O 1
ATOM 1928 N N . ASP A 1 249 ? -3.391 -8.844 -15.227 1 98.62 249 ASP A N 1
ATOM 1929 C CA . ASP A 1 249 ? -3.838 -9.703 -16.312 1 98.62 249 ASP A CA 1
ATOM 1930 C C . ASP A 1 249 ? -3.109 -11.047 -16.297 1 98.62 249 ASP A C 1
ATOM 1932 O O . ASP A 1 249 ? -1.879 -11.086 -16.219 1 98.62 249 ASP A O 1
ATOM 1936 N N . SER A 1 250 ? -3.865 -12.133 -16.328 1 98.75 250 SER A N 1
ATOM 1937 C CA . SER A 1 250 ? -3.316 -13.469 -16.562 1 98.75 250 SER A CA 1
ATOM 1938 C C . SER A 1 250 ? -2.148 -13.75 -15.625 1 98.75 250 SER A C 1
ATOM 1940 O O . SER A 1 250 ? -1.082 -14.188 -16.062 1 98.75 250 SER A O 1
ATOM 1942 N N . THR A 1 251 ? -2.295 -13.578 -14.367 1 98.94 251 THR A N 1
ATOM 1943 C CA . THR A 1 251 ? -1.223 -13.688 -13.391 1 98.94 251 THR A CA 1
ATOM 1944 C C . THR A 1 251 ? -1.647 -14.578 -12.227 1 98.94 251 THR A C 1
ATOM 1946 O O . THR A 1 251 ? -2.799 -14.531 -11.789 1 98.94 251 THR A O 1
ATOM 1949 N N . ILE A 1 252 ? -0.742 -15.383 -11.773 1 98.94 252 ILE A N 1
ATOM 1950 C CA . ILE A 1 252 ? -0.954 -16.203 -10.578 1 98.94 252 ILE A CA 1
ATOM 1951 C C . ILE A 1 252 ? -0.155 -15.633 -9.414 1 98.94 252 ILE A C 1
ATOM 1953 O O . ILE A 1 252 ? 1.064 -15.477 -9.508 1 98.94 252 ILE A O 1
ATOM 1957 N N . PHE A 1 253 ? -0.836 -15.273 -8.375 1 98.94 253 PHE A N 1
ATOM 1958 C CA . PHE A 1 253 ? -0.203 -15.062 -7.078 1 98.94 253 PHE A CA 1
ATOM 1959 C C . PHE A 1 253 ? -0.401 -16.281 -6.18 1 98.94 253 PHE A C 1
ATOM 1961 O O . PHE A 1 253 ? -1.535 -16.672 -5.91 1 98.94 253 PHE A O 1
ATOM 1968 N N . HIS A 1 254 ? 0.648 -16.828 -5.68 1 98.81 254 HIS A N 1
ATOM 1969 C CA . HIS A 1 254 ? 0.538 -18.062 -4.91 1 98.81 254 HIS A CA 1
ATOM 1970 C C . HIS A 1 254 ? -0.217 -17.844 -3.605 1 98.81 254 HIS A C 1
ATOM 1972 O O . HIS A 1 254 ? -1.321 -18.359 -3.422 1 98.81 254 HIS A O 1
ATOM 1978 N N . SER A 1 255 ? 0.233 -17.297 -2.641 1 98.69 255 SER A N 1
ATOM 1979 C CA . SER A 1 255 ? -0.365 -16.906 -1.368 1 98.69 255 SER A CA 1
ATOM 1980 C C . SER A 1 255 ? 0.524 -15.914 -0.624 1 98.69 255 SER A C 1
ATOM 1982 O O . SER A 1 255 ? 1.728 -15.836 -0.878 1 98.69 255 SER A O 1
ATOM 1984 N N . TYR A 1 256 ? -0.019 -15.031 0.171 1 98.75 256 TYR A N 1
ATOM 1985 C CA . TYR A 1 256 ? 0.648 -14.133 1.108 1 98.75 256 TYR A CA 1
ATOM 1986 C C . TYR A 1 256 ? 1.457 -13.078 0.369 1 98.75 256 TYR A C 1
ATOM 1988 O O . TYR A 1 256 ? 2.34 -12.438 0.951 1 98.75 256 TYR A O 1
ATOM 1996 N N . SER A 1 257 ? 1.235 -12.906 -0.937 1 98.81 257 SER A N 1
ATOM 1997 C CA . SER A 1 257 ? 1.975 -11.914 -1.706 1 98.81 257 SER A CA 1
ATOM 1998 C C . SER A 1 257 ? 1.126 -10.672 -1.963 1 98.81 257 SER A C 1
ATOM 2000 O O . SER A 1 257 ? -0.104 -10.727 -1.907 1 98.81 257 SER A O 1
ATOM 2002 N N . ASN A 1 258 ? 1.849 -9.539 -2.246 1 98.31 258 ASN A N 1
ATOM 2003 C CA . ASN A 1 258 ? 1.159 -8.266 -2.381 1 98.31 258 ASN A CA 1
ATOM 2004 C C . ASN A 1 258 ? 1.541 -7.555 -3.678 1 98.31 258 ASN A C 1
ATOM 2006 O O . ASN A 1 258 ? 2.723 -7.469 -4.016 1 98.31 258 ASN A O 1
ATOM 2010 N N . LYS A 1 259 ? 0.613 -7.145 -4.414 1 98.56 259 LYS A N 1
ATOM 2011 C CA . LYS A 1 259 ? 0.632 -6.113 -5.449 1 98.56 259 LYS A CA 1
ATOM 2012 C C . LYS A 1 259 ? -0.538 -5.145 -5.281 1 98.56 259 LYS A C 1
ATOM 2014 O O . LYS A 1 259 ? -1.391 -5.035 -6.164 1 98.56 259 LYS A O 1
ATOM 2019 N N . ALA A 1 260 ? -0.534 -4.438 -4.191 1 97.69 260 ALA A N 1
ATOM 2020 C CA . ALA A 1 260 ? -1.733 -3.781 -3.682 1 97.69 260 ALA A CA 1
ATOM 2021 C C . ALA A 1 260 ? -1.97 -2.445 -4.379 1 97.69 260 ALA A C 1
ATOM 2023 O O . ALA A 1 260 ? -3.076 -1.902 -4.336 1 97.69 260 ALA A O 1
ATOM 2024 N N . HIS A 1 261 ? -0.99 -1.88 -4.98 1 97.56 261 HIS A N 1
ATOM 2025 C CA . HIS A 1 261 ? -1.04 -0.496 -5.438 1 97.56 261 HIS A CA 1
ATOM 2026 C C . HIS A 1 261 ? -1.146 -0.421 -6.957 1 97.56 261 HIS A C 1
ATOM 2028 O O . HIS A 1 261 ? -1.136 -1.45 -7.633 1 97.56 261 HIS A O 1
ATOM 2034 N N . HIS A 1 262 ? -1.313 0.806 -7.492 1 95.31 262 HIS A N 1
ATOM 2035 C CA . HIS A 1 262 ? -1.374 0.996 -8.938 1 95.31 262 HIS A CA 1
ATOM 2036 C C . HIS A 1 262 ? -0.143 0.412 -9.625 1 95.31 262 HIS A C 1
ATOM 2038 O O . HIS A 1 262 ? 0.879 0.177 -8.977 1 95.31 262 HIS A O 1
ATOM 2044 N N . GLY A 1 263 ? -0.173 0.344 -10.922 1 96.88 263 GLY A N 1
ATOM 2045 C CA . GLY A 1 263 ? 0.812 -0.35 -11.734 1 96.88 263 GLY A CA 1
ATOM 2046 C C . GLY A 1 263 ? 0.232 -1.521 -12.508 1 96.88 263 GLY A C 1
ATOM 2047 O O . GLY A 1 263 ? -0.928 -1.889 -12.305 1 96.88 263 GLY A O 1
ATOM 2048 N N . TYR A 1 264 ? 1.096 -2.111 -13.383 1 98.25 264 TYR A N 1
ATOM 2049 C CA . TYR A 1 264 ? 0.616 -3.182 -14.25 1 98.25 264 TYR A CA 1
ATOM 2050 C C . TYR A 1 264 ? 1.42 -4.457 -14.039 1 98.25 264 TYR A C 1
ATOM 2052 O O . TYR A 1 264 ? 2.639 -4.41 -13.859 1 98.25 264 TYR A O 1
ATOM 2060 N N . ILE A 1 265 ? 0.734 -5.602 -13.992 1 98.75 265 ILE A N 1
ATOM 2061 C CA . ILE A 1 265 ? 1.379 -6.906 -14.078 1 98.75 265 ILE A CA 1
ATOM 2062 C C . ILE A 1 265 ? 0.551 -7.836 -14.961 1 98.75 265 ILE A C 1
ATOM 2064 O O . ILE A 1 265 ? -0.668 -7.934 -14.797 1 98.75 265 ILE A O 1
ATOM 2068 N N . GLY A 1 266 ? 1.185 -8.43 -15.938 1 98.75 266 GLY A N 1
ATOM 2069 C CA . GLY A 1 266 ? 0.5 -9.359 -16.828 1 98.75 266 GLY A CA 1
ATOM 2070 C C . GLY A 1 266 ? 1.276 -10.641 -17.062 1 98.75 266 GLY A C 1
ATOM 2071 O O . GLY A 1 266 ? 2.508 -10.641 -17.016 1 98.75 266 GLY A O 1
ATOM 2072 N N . HIS A 1 267 ? 0.571 -11.727 -17.234 1 98.88 267 HIS A N 1
ATOM 2073 C CA . HIS A 1 267 ? 1.12 -13.016 -17.656 1 98.88 267 HIS A CA 1
ATOM 2074 C C . HIS A 1 267 ? 2.311 -13.406 -16.781 1 98.88 267 HIS A C 1
ATOM 2076 O O . HIS A 1 267 ? 3.393 -13.695 -17.297 1 98.88 267 HIS A O 1
ATOM 2082 N N . SER A 1 268 ? 2.09 -13.5 -15.516 1 98.94 268 SER A N 1
ATOM 2083 C CA . SER A 1 268 ? 3.168 -13.672 -14.547 1 98.94 268 SER A CA 1
ATOM 2084 C C . SER A 1 268 ? 2.828 -14.75 -13.531 1 98.94 268 SER A C 1
ATOM 2086 O O . SER A 1 268 ? 1.666 -15.133 -13.391 1 98.94 268 SER A O 1
ATOM 2088 N N . VAL A 1 269 ? 3.828 -15.297 -12.906 1 98.94 269 VAL A N 1
ATOM 2089 C CA . VAL A 1 269 ? 3.719 -16.203 -11.773 1 98.94 269 VAL A CA 1
ATOM 2090 C C . VAL A 1 269 ? 4.508 -15.656 -10.594 1 98.94 269 VAL A C 1
ATOM 2092 O O . VAL A 1 269 ? 5.723 -15.445 -10.688 1 98.94 269 VAL A O 1
ATOM 2095 N N . VAL A 1 270 ? 3.799 -15.438 -9.508 1 98.94 270 VAL A N 1
ATOM 2096 C CA . VAL A 1 270 ? 4.398 -14.828 -8.328 1 98.94 270 VAL A CA 1
ATOM 2097 C C . VAL A 1 270 ? 4.359 -15.805 -7.16 1 98.94 270 VAL A C 1
ATOM 2099 O O . VAL A 1 270 ? 3.301 -16.344 -6.832 1 98.94 270 VAL A O 1
ATOM 2102 N N . GLY A 1 271 ? 5.469 -16.031 -6.5 1 98.81 271 GLY A N 1
ATOM 2103 C CA . GLY A 1 271 ? 5.555 -16.938 -5.359 1 98.81 271 GLY A CA 1
ATOM 2104 C C . GLY A 1 271 ? 4.922 -16.375 -4.102 1 98.81 271 GLY A C 1
ATOM 2105 O O . GLY A 1 271 ? 4.016 -15.539 -4.18 1 98.81 271 GLY A O 1
ATOM 2106 N N . GLN A 1 272 ? 5.359 -16.906 -2.949 1 98.75 272 GLN A N 1
ATOM 2107 C CA . GLN A 1 272 ? 4.844 -16.469 -1.655 1 98.75 272 GLN A CA 1
ATOM 2108 C C . GLN A 1 272 ? 5.672 -15.328 -1.085 1 98.75 272 GLN A C 1
ATOM 2110 O O . GLN A 1 272 ? 6.875 -15.242 -1.335 1 98.75 272 GLN A O 1
ATOM 2115 N N . TRP A 1 273 ? 5.023 -14.453 -0.302 1 98.75 273 TRP A N 1
ATOM 2116 C CA . TRP A 1 273 ? 5.656 -13.414 0.5 1 98.75 273 TRP A CA 1
ATOM 2117 C C . TRP A 1 273 ? 6.395 -12.422 -0.388 1 98.75 273 TRP A C 1
ATOM 2119 O O . TRP A 1 273 ? 7.465 -11.93 -0.021 1 98.75 273 TRP A O 1
ATOM 2129 N N . CYS A 1 274 ? 5.945 -12.289 -1.591 1 98.81 274 CYS A N 1
ATOM 2130 C CA . CYS A 1 274 ? 6.465 -11.266 -2.488 1 98.81 274 CYS A CA 1
ATOM 2131 C C . CYS A 1 274 ? 5.742 -9.938 -2.281 1 98.81 274 CYS A C 1
ATOM 2133 O O . CYS A 1 274 ? 4.625 -9.914 -1.756 1 98.81 274 CYS A O 1
ATOM 2135 N N . ASN A 1 275 ? 6.387 -8.852 -2.611 1 98.75 275 ASN A N 1
ATOM 2136 C CA . ASN A 1 275 ? 5.781 -7.527 -2.527 1 98.75 275 ASN A CA 1
ATOM 2137 C C . ASN A 1 275 ? 6.199 -6.645 -3.699 1 98.75 275 ASN A C 1
ATOM 2139 O O . ASN A 1 275 ? 7.391 -6.469 -3.955 1 98.75 275 ASN A O 1
ATOM 2143 N N . PHE A 1 276 ? 5.203 -6.145 -4.395 1 98.62 276 PHE A N 1
ATOM 2144 C CA . PHE A 1 276 ? 5.461 -5.211 -5.484 1 98.62 276 PHE A CA 1
ATOM 2145 C C . PHE A 1 276 ? 5.223 -3.773 -5.031 1 98.62 276 PHE A C 1
ATOM 2147 O O . PHE A 1 276 ? 4.102 -3.408 -4.676 1 98.62 276 PHE A O 1
ATOM 2154 N N . GLY A 1 277 ? 6.242 -2.963 -5.066 1 97.81 277 GLY A N 1
ATOM 2155 C CA . GLY A 1 277 ? 6.094 -1.558 -4.727 1 97.81 277 GLY A CA 1
ATOM 2156 C C . GLY A 1 277 ? 5.121 -0.824 -5.629 1 97.81 277 GLY A C 1
ATOM 2157 O O . GLY A 1 277 ? 4.918 -1.217 -6.777 1 97.81 277 GLY A O 1
ATOM 2158 N N . ALA A 1 278 ? 4.578 0.269 -5.082 1 97.56 278 ALA A N 1
ATOM 2159 C CA . ALA A 1 278 ? 3.623 1.06 -5.859 1 97.56 278 ALA A CA 1
ATOM 2160 C C . ALA A 1 278 ? 4.227 1.501 -7.188 1 97.56 278 ALA A C 1
ATOM 2162 O O . ALA A 1 278 ? 5.391 1.91 -7.242 1 97.56 278 ALA A O 1
ATOM 2163 N N . GLY A 1 279 ? 3.438 1.399 -8.297 1 96.38 279 GLY A N 1
ATOM 2164 C CA . GLY A 1 279 ? 3.869 1.864 -9.602 1 96.38 279 GLY A CA 1
ATOM 2165 C C . GLY A 1 279 ? 4.711 0.847 -10.352 1 96.38 279 GLY A C 1
ATOM 2166 O O . GLY A 1 279 ? 5.074 1.063 -11.508 1 96.38 279 GLY A O 1
ATOM 2167 N N . THR A 1 280 ? 5.082 -0.298 -9.648 1 96.81 280 THR A N 1
ATOM 2168 C CA . THR A 1 280 ? 5.801 -1.352 -10.359 1 96.81 280 THR A CA 1
ATOM 2169 C C . THR A 1 280 ? 5.031 -1.785 -11.602 1 96.81 280 THR A C 1
ATOM 2171 O O . THR A 1 280 ? 3.816 -1.985 -11.555 1 96.81 280 THR A O 1
ATOM 2174 N N . THR A 1 281 ? 5.723 -1.835 -12.703 1 97 281 THR A N 1
ATOM 2175 C CA . THR A 1 281 ? 5.133 -2.246 -13.977 1 97 281 THR A CA 1
ATOM 2176 C C . THR A 1 281 ? 5.918 -3.404 -14.586 1 97 281 THR A C 1
ATOM 2178 O O . THR A 1 281 ? 7.129 -3.307 -14.773 1 97 281 THR A O 1
ATOM 2181 N N . VAL A 1 282 ? 5.23 -4.477 -14.859 1 97.94 282 VAL A N 1
ATOM 2182 C CA . VAL A 1 282 ? 5.828 -5.676 -15.445 1 97.94 282 VAL A CA 1
ATOM 2183 C C . VAL A 1 282 ? 5.438 -5.785 -16.906 1 97.94 282 VAL A C 1
ATOM 2185 O O . VAL A 1 282 ? 4.262 -5.98 -17.234 1 97.94 282 VAL A O 1
ATOM 2188 N N . SER A 1 283 ? 6.434 -5.668 -17.766 1 97.06 283 SER A N 1
ATOM 2189 C CA . SER A 1 283 ? 6.191 -5.879 -19.188 1 97.06 283 SER A CA 1
ATOM 2190 C C . SER A 1 283 ? 5.891 -7.344 -19.484 1 97.06 283 SER A C 1
ATOM 2192 O O . SER A 1 283 ? 6.523 -8.242 -18.922 1 97.06 283 SER A O 1
ATOM 2194 N N . ASN A 1 284 ? 4.895 -7.535 -20.328 1 97.81 284 ASN A N 1
ATOM 2195 C CA . ASN A 1 284 ? 4.609 -8.914 -20.703 1 97.81 284 ASN A CA 1
ATOM 2196 C C . ASN A 1 284 ? 4.727 -9.117 -22.219 1 97.81 284 ASN A C 1
ATOM 2198 O O . ASN A 1 284 ? 4.531 -10.219 -22.719 1 97.81 284 ASN A O 1
ATOM 2202 N N . LEU A 1 285 ? 4.973 -8.117 -22.969 1 98.06 285 LEU A N 1
ATOM 2203 C CA . LEU A 1 285 ? 5.062 -8.117 -24.438 1 98.06 285 LEU A CA 1
ATOM 2204 C C . LEU A 1 285 ? 6.293 -7.355 -24.906 1 98.06 285 LEU A C 1
ATOM 2206 O O . LEU A 1 285 ? 6.504 -6.203 -24.516 1 98.06 285 LEU A O 1
ATOM 2210 N N . LYS A 1 286 ? 7.039 -8.016 -25.75 1 95.62 286 LYS A N 1
ATOM 2211 C CA . LYS A 1 286 ? 8.211 -7.34 -26.281 1 95.62 286 LYS A CA 1
ATOM 2212 C C . LYS A 1 286 ? 7.812 -6.27 -27.297 1 95.62 286 LYS A C 1
ATOM 2214 O O . LYS A 1 286 ? 6.84 -6.441 -28.031 1 95.62 286 LYS A O 1
ATOM 2219 N N . THR A 1 287 ? 8.641 -5.273 -27.359 1 93.56 287 THR A N 1
ATOM 2220 C CA . THR A 1 287 ? 8.344 -4.164 -28.266 1 93.56 287 THR A CA 1
ATOM 2221 C C . THR A 1 287 ? 8.438 -4.613 -29.719 1 93.56 287 THR A C 1
ATOM 2223 O O . THR A 1 287 ? 7.777 -4.047 -30.594 1 93.56 287 THR A O 1
ATOM 2226 N N . ASN A 1 288 ? 9.211 -5.617 -29.953 1 95.81 288 ASN A N 1
ATOM 2227 C CA . ASN A 1 288 ? 9.359 -6.105 -31.328 1 95.81 288 ASN A CA 1
ATOM 2228 C C . ASN A 1 288 ? 8.375 -7.227 -31.625 1 95.81 288 ASN A C 1
ATOM 2230 O O . ASN A 1 288 ? 8.406 -7.805 -32.719 1 95.81 288 ASN A O 1
ATOM 2234 N N . TYR A 1 289 ? 7.609 -7.617 -30.703 1 95.69 289 TYR A N 1
ATOM 2235 C CA . TYR A 1 289 ? 6.469 -8.523 -30.812 1 95.69 289 TYR A CA 1
ATOM 2236 C C . TYR A 1 289 ? 6.934 -9.953 -31.047 1 95.69 289 TYR A C 1
ATOM 2238 O O . TYR A 1 289 ? 6.129 -10.828 -31.391 1 95.69 289 TYR A O 1
ATOM 2246 N N . SER A 1 290 ? 8.25 -10.25 -30.859 1 97.19 290 SER A N 1
ATOM 2247 C CA . SER A 1 290 ? 8.734 -11.625 -30.938 1 97.19 290 SER A CA 1
ATOM 2248 C C . SER A 1 290 ? 8.359 -12.414 -29.703 1 97.19 290 SER A C 1
ATOM 2250 O O . SER A 1 290 ? 7.934 -11.836 -28.688 1 97.19 290 SER A O 1
ATOM 2252 N N . ASN A 1 291 ? 8.492 -13.711 -29.812 1 98.12 291 ASN A N 1
ATOM 2253 C CA . ASN A 1 291 ? 8.258 -14.555 -28.641 1 98.12 291 ASN A CA 1
ATOM 2254 C C . ASN A 1 291 ? 9.141 -14.133 -27.469 1 98.12 291 ASN A C 1
ATOM 2256 O O . ASN A 1 291 ? 10.297 -13.758 -27.656 1 98.12 291 ASN A O 1
ATOM 2260 N N . VAL A 1 292 ? 8.562 -14.289 -26.297 1 98.44 292 VAL A N 1
ATOM 2261 C CA . VAL A 1 292 ? 9.328 -13.984 -25.094 1 98.44 292 VAL A CA 1
ATOM 2262 C C . VAL A 1 292 ? 10.234 -15.156 -24.75 1 98.44 292 VAL A C 1
ATOM 2264 O O . VAL A 1 292 ? 9.828 -16.312 -24.844 1 98.44 292 VAL A O 1
ATOM 2267 N N . ARG A 1 293 ? 11.438 -14.898 -24.406 1 97.94 293 ARG A N 1
ATOM 2268 C CA . ARG A 1 293 ? 12.398 -15.906 -23.969 1 97.94 293 ARG A CA 1
ATOM 2269 C C . ARG A 1 293 ? 12.594 -15.859 -22.453 1 97.94 293 ARG A C 1
ATOM 2271 O O . ARG A 1 293 ? 12.508 -14.789 -21.844 1 97.94 293 ARG A O 1
ATOM 2278 N N . VAL A 1 294 ? 12.797 -17.031 -21.875 1 98 294 VAL A N 1
ATOM 2279 C CA . VAL A 1 294 ? 12.977 -17.141 -20.422 1 98 294 VAL A CA 1
ATOM 2280 C C . VAL A 1 294 ? 14.234 -17.953 -20.125 1 98 294 VAL A C 1
ATOM 2282 O O . VAL A 1 294 ? 14.492 -18.969 -20.766 1 98 294 VAL A O 1
ATOM 2285 N N . HIS A 1 295 ? 15.016 -17.516 -19.188 1 97.38 295 HIS A N 1
ATOM 2286 C CA . HIS A 1 295 ? 16.234 -18.219 -18.812 1 97.38 295 HIS A CA 1
ATOM 2287 C C . HIS A 1 295 ? 15.93 -19.453 -17.969 1 97.38 295 HIS A C 1
ATOM 2289 O O . HIS A 1 295 ? 15.109 -19.391 -17.062 1 97.38 295 HIS A O 1
ATOM 2295 N N . HIS A 1 296 ? 16.562 -20.531 -18.344 1 95.81 296 HIS A N 1
ATOM 2296 C CA . HIS A 1 296 ? 16.516 -21.703 -17.469 1 95.81 296 HIS A CA 1
ATOM 2297 C C . HIS A 1 296 ? 17.312 -21.469 -16.188 1 95.81 296 HIS A C 1
ATOM 2299 O O . HIS A 1 296 ? 18.438 -20.969 -16.234 1 95.81 296 HIS A O 1
ATOM 2305 N N . TRP A 1 297 ? 16.812 -21.891 -15.148 1 94.25 297 TRP A N 1
ATOM 2306 C CA . TRP A 1 297 ? 17.344 -21.484 -13.852 1 94.25 297 TRP A CA 1
ATOM 2307 C C . TRP A 1 297 ? 18.734 -22.094 -13.617 1 94.25 297 TRP A C 1
ATOM 2309 O O . TRP A 1 297 ? 19.641 -21.422 -13.133 1 94.25 297 TRP A O 1
ATOM 2319 N N . GLU A 1 298 ? 18.906 -23.312 -13.945 1 90.56 298 GLU A N 1
ATOM 2320 C CA . GLU A 1 298 ? 20.109 -24.047 -13.57 1 90.56 298 GLU A CA 1
ATOM 2321 C C . GLU A 1 298 ? 21.312 -23.594 -14.398 1 90.56 298 GLU A C 1
ATOM 2323 O O . GLU A 1 298 ? 22.406 -23.422 -13.867 1 90.56 298 GLU A O 1
ATOM 2328 N N . ASN A 1 299 ? 21.047 -23.359 -15.68 1 90.62 299 ASN A N 1
ATOM 2329 C CA . ASN A 1 299 ? 22.219 -23.125 -16.516 1 90.62 299 ASN A CA 1
ATOM 2330 C C . ASN A 1 299 ? 22.172 -21.734 -17.141 1 90.62 299 ASN A C 1
ATOM 2332 O O . ASN A 1 299 ? 23.109 -21.328 -17.828 1 90.62 299 ASN A O 1
ATOM 2336 N N . GLY A 1 300 ? 21.047 -21.062 -17.031 1 92.5 300 GLY A N 1
ATOM 2337 C CA . GLY A 1 300 ? 20.969 -19.703 -17.5 1 92.5 300 GLY A CA 1
ATOM 2338 C C . GLY A 1 300 ? 20.672 -19.594 -18.984 1 92.5 300 GLY A C 1
ATOM 2339 O O . GLY A 1 300 ? 20.578 -18.484 -19.531 1 92.5 300 GLY A O 1
ATOM 2340 N N . GLU A 1 301 ? 20.5 -20.719 -19.609 1 94.94 301 GLU A N 1
ATOM 2341 C CA . GLU A 1 301 ? 20.25 -20.719 -21.047 1 94.94 301 GLU A CA 1
ATOM 2342 C C . GLU A 1 301 ? 18.875 -20.141 -21.359 1 94.94 301 GLU A C 1
ATOM 2344 O O . GLU A 1 301 ? 17.891 -20.453 -20.703 1 94.94 301 GLU A O 1
ATOM 2349 N N . GLU A 1 302 ? 18.844 -19.297 -22.359 1 96.25 302 GLU A N 1
ATOM 2350 C CA . GLU A 1 302 ? 17.578 -18.719 -22.781 1 96.25 302 GLU A CA 1
ATOM 2351 C C . GLU A 1 302 ? 16.75 -19.719 -23.594 1 96.25 302 GLU A C 1
ATOM 2353 O O . GLU A 1 302 ? 17.266 -20.359 -24.516 1 96.25 302 GLU A O 1
ATOM 2358 N N . GLN A 1 303 ? 15.578 -19.75 -23.25 1 97.31 303 GLN A N 1
ATOM 2359 C CA . GLN A 1 303 ? 14.656 -20.656 -23.938 1 97.31 303 GLN A CA 1
ATOM 2360 C C . GLN A 1 303 ? 13.508 -19.875 -24.562 1 97.31 303 GLN A C 1
ATOM 2362 O O . GLN A 1 303 ? 12.938 -18.984 -23.953 1 97.31 303 GLN A O 1
ATOM 2367 N N . ASP A 1 304 ? 13.188 -20.172 -25.812 1 98.06 304 ASP A N 1
ATOM 2368 C CA . ASP A 1 304 ? 12.008 -19.609 -26.469 1 98.06 304 ASP A CA 1
ATOM 2369 C C . ASP A 1 304 ? 10.727 -20.219 -25.906 1 98.06 304 ASP A C 1
ATOM 2371 O O . ASP A 1 304 ? 10.508 -21.422 -26 1 98.06 304 ASP A O 1
ATOM 2375 N N . THR A 1 305 ? 9.828 -19.469 -25.359 1 98.06 305 THR A N 1
ATOM 2376 C CA . THR A 1 305 ? 8.625 -19.984 -24.719 1 98.06 305 THR A CA 1
ATOM 2377 C C . THR A 1 305 ? 7.57 -20.359 -25.75 1 98.06 305 THR A C 1
ATOM 2379 O O . THR A 1 305 ? 6.617 -21.078 -25.453 1 98.06 305 THR A O 1
ATOM 2382 N N . GLY A 1 306 ? 7.723 -19.781 -26.906 1 98.06 306 GLY A N 1
ATOM 2383 C CA . GLY A 1 306 ? 6.68 -19.906 -27.906 1 98.06 306 GLY A CA 1
ATOM 2384 C C . GLY A 1 306 ? 5.488 -19.016 -27.656 1 98.06 306 GLY A C 1
ATOM 2385 O O . GLY A 1 306 ? 4.512 -19.031 -28.406 1 98.06 306 GLY A O 1
ATOM 2386 N N . LEU A 1 307 ? 5.547 -18.234 -26.641 1 98.25 307 LEU A N 1
ATOM 2387 C CA . LEU A 1 307 ? 4.461 -17.328 -26.25 1 98.25 307 LEU A CA 1
ATOM 2388 C C . LEU A 1 307 ? 4.828 -15.883 -26.547 1 98.25 307 LEU A C 1
ATOM 2390 O O . LEU A 1 307 ? 5.973 -15.469 -26.328 1 98.25 307 LEU A O 1
ATOM 2394 N N . GLN A 1 308 ? 3.898 -15.141 -26.906 1 98.06 308 GLN A N 1
ATOM 2395 C CA . GLN A 1 308 ? 4.094 -13.711 -27.125 1 98.06 308 GLN A CA 1
ATOM 2396 C C . GLN A 1 308 ? 4.066 -12.93 -25.812 1 98.06 308 GLN A C 1
ATOM 2398 O O . GLN A 1 308 ? 4.703 -11.883 -25.703 1 98.06 308 GLN A O 1
ATOM 2403 N N . PHE A 1 309 ? 3.318 -13.461 -24.875 1 98.62 309 PHE A N 1
ATOM 2404 C CA . PHE A 1 309 ? 3.117 -12.742 -23.625 1 98.62 309 PHE A CA 1
ATOM 2405 C C . PHE A 1 309 ? 3.656 -13.547 -22.453 1 98.62 309 PHE A C 1
ATOM 2407 O O . PHE A 1 309 ? 3.16 -14.633 -22.156 1 98.62 309 PHE A O 1
ATOM 2414 N N . VAL A 1 310 ? 4.691 -13.078 -21.844 1 98.81 310 VAL A N 1
ATOM 2415 C CA . VAL A 1 310 ? 5.254 -13.609 -20.594 1 98.81 310 VAL A CA 1
ATOM 2416 C C . VAL A 1 310 ? 5.809 -12.469 -19.75 1 98.81 310 VAL A C 1
ATOM 2418 O O . VAL A 1 310 ? 6.586 -11.648 -20.234 1 98.81 310 VAL A O 1
ATOM 2421 N N . GLY A 1 311 ? 5.332 -12.383 -18.594 1 98.62 311 GLY A N 1
ATOM 2422 C CA . GLY A 1 311 ? 5.828 -11.359 -17.688 1 98.62 311 GLY A CA 1
ATOM 2423 C C . GLY A 1 311 ? 6.957 -11.852 -16.797 1 98.62 311 GLY A C 1
ATOM 2424 O O . GLY A 1 311 ? 7.996 -12.289 -17.297 1 98.62 311 GLY A O 1
ATOM 2425 N N . ILE A 1 312 ? 6.715 -11.875 -15.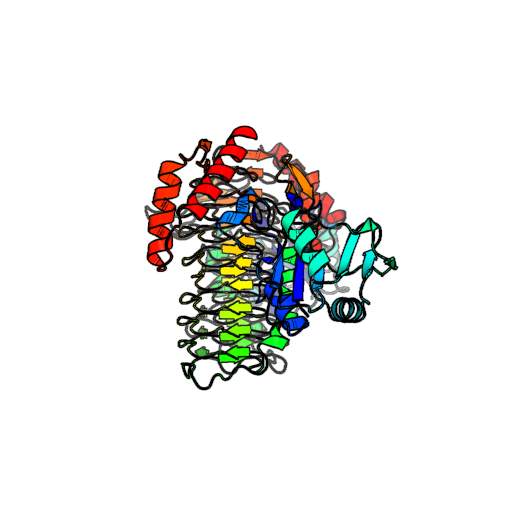484 1 98.75 312 ILE A N 1
ATOM 2426 C CA . ILE A 1 312 ? 7.762 -12.242 -14.539 1 98.75 312 ILE A CA 1
ATOM 2427 C C . ILE A 1 312 ? 7.414 -13.57 -13.875 1 98.75 312 ILE A C 1
ATOM 2429 O O . ILE A 1 312 ? 6.242 -13.859 -13.633 1 98.75 312 ILE A O 1
ATOM 2433 N N . ILE A 1 313 ? 8.375 -14.359 -13.648 1 98.81 313 ILE A N 1
ATOM 2434 C CA . ILE A 1 313 ? 8.344 -15.492 -12.734 1 98.81 313 ILE A CA 1
ATOM 2435 C C . ILE A 1 313 ? 9.188 -15.18 -11.5 1 98.81 313 ILE A C 1
ATOM 2437 O O . ILE A 1 313 ? 10.414 -15.109 -11.57 1 98.81 313 ILE A O 1
ATOM 2441 N N . MET A 1 314 ? 8.492 -15.039 -10.43 1 98.75 314 MET A N 1
ATOM 2442 C CA . MET A 1 314 ? 9.133 -14.453 -9.25 1 98.75 314 MET A CA 1
ATOM 2443 C C . MET A 1 314 ? 9.172 -15.461 -8.102 1 98.75 314 MET A C 1
ATOM 2445 O O . MET A 1 314 ? 8.133 -15.945 -7.664 1 98.75 314 MET A O 1
ATOM 2449 N N . GLY A 1 315 ? 10.367 -15.742 -7.582 1 98.62 315 GLY A N 1
ATOM 2450 C CA . GLY A 1 315 ? 10.531 -16.656 -6.461 1 98.62 315 GLY A CA 1
ATOM 2451 C C . GLY A 1 315 ? 10.086 -16.062 -5.141 1 98.62 315 GLY A C 1
ATOM 2452 O O . GLY A 1 315 ? 9.891 -14.844 -5.035 1 98.62 315 GLY A O 1
ATOM 2453 N N . ASP A 1 316 ? 9.984 -16.906 -4.137 1 98.75 316 ASP A N 1
ATOM 2454 C CA . ASP A 1 316 ? 9.422 -16.531 -2.842 1 98.75 316 ASP A CA 1
ATOM 2455 C C . ASP A 1 316 ? 10.234 -15.406 -2.199 1 98.75 316 ASP A C 1
ATOM 2457 O O . ASP A 1 316 ? 11.461 -15.352 -2.342 1 98.75 316 ASP A O 1
ATOM 2461 N N . HIS A 1 317 ? 9.57 -14.461 -1.451 1 98.75 317 HIS A N 1
ATOM 2462 C CA . HIS A 1 317 ? 10.148 -13.414 -0.616 1 98.75 317 HIS A CA 1
ATOM 2463 C C . HIS A 1 317 ? 10.875 -12.375 -1.46 1 98.75 317 HIS A C 1
ATOM 2465 O O . HIS A 1 317 ? 11.68 -11.594 -0.939 1 98.75 317 HIS A O 1
ATOM 2471 N N . SER A 1 318 ? 10.695 -12.383 -2.768 1 98.62 318 SER A N 1
ATOM 2472 C CA . SER A 1 318 ? 11.266 -11.336 -3.615 1 98.62 318 SER A CA 1
ATOM 2473 C C . SER A 1 318 ? 10.375 -10.102 -3.635 1 98.62 318 SER A C 1
ATOM 2475 O O . SER A 1 318 ? 9.164 -10.195 -3.436 1 98.62 318 SER A O 1
ATOM 2477 N N . LYS A 1 319 ? 11.008 -8.914 -3.867 1 98.44 319 LYS A N 1
ATOM 2478 C CA . LYS A 1 319 ? 10.297 -7.645 -3.754 1 98.44 319 LYS A CA 1
ATOM 2479 C C . LYS A 1 319 ? 10.781 -6.648 -4.801 1 98.44 319 LYS A C 1
ATOM 2481 O O . LYS A 1 319 ? 11.906 -6.75 -5.289 1 98.44 319 LYS A O 1
ATOM 2486 N N . THR A 1 320 ? 9.922 -5.734 -5.152 1 97.44 320 THR A N 1
ATOM 2487 C CA . THR A 1 320 ? 10.312 -4.605 -5.992 1 97.44 320 THR A CA 1
ATOM 2488 C C . THR A 1 320 ? 10.109 -3.287 -5.25 1 97.44 320 THR A C 1
ATOM 2490 O O . THR A 1 320 ? 9.195 -3.156 -4.441 1 97.44 320 THR A O 1
ATOM 2493 N N . ALA A 1 321 ? 10.938 -2.334 -5.527 1 95.56 321 ALA A N 1
ATOM 2494 C CA . ALA A 1 321 ? 10.75 -0.974 -5.031 1 95.56 321 ALA A CA 1
ATOM 2495 C C . ALA A 1 321 ? 9.656 -0.25 -5.816 1 95.56 321 ALA A C 1
ATOM 2497 O O . ALA A 1 321 ? 9.117 -0.79 -6.785 1 95.56 321 ALA A O 1
ATOM 2498 N N . ILE A 1 322 ? 9.336 0.983 -5.293 1 95.56 322 ILE A N 1
ATOM 2499 C CA . ILE A 1 322 ? 8.344 1.801 -5.977 1 95.56 322 ILE A CA 1
ATOM 2500 C C . ILE A 1 322 ? 8.828 2.139 -7.383 1 95.56 322 ILE A C 1
ATOM 2502 O O . ILE A 1 322 ? 10.023 2.35 -7.598 1 95.56 322 ILE A O 1
ATOM 2506 N N . ASN A 1 323 ? 7.898 2.17 -8.398 1 94.06 323 ASN A N 1
ATOM 2507 C CA . ASN A 1 323 ? 8.102 2.508 -9.805 1 94.06 323 ASN A CA 1
ATOM 2508 C C . ASN A 1 323 ? 9.148 1.611 -10.453 1 94.06 323 ASN A C 1
ATOM 2510 O O . ASN A 1 323 ? 9.789 2.006 -11.43 1 94.06 323 ASN A O 1
ATOM 2514 N N . ALA A 1 324 ? 9.359 0.401 -9.914 1 94.62 324 ALA A N 1
ATOM 2515 C CA . ALA A 1 324 ? 10.25 -0.552 -10.578 1 94.62 324 ALA A CA 1
ATOM 2516 C C . ALA A 1 324 ? 9.703 -0.962 -11.938 1 94.62 324 ALA A C 1
ATOM 2518 O O . ALA A 1 324 ? 8.484 -1.027 -12.133 1 94.62 324 ALA A O 1
ATOM 2519 N N . VAL A 1 325 ? 10.625 -1.182 -12.906 1 94.5 325 VAL A N 1
ATOM 2520 C CA . VAL A 1 325 ? 10.273 -1.663 -14.234 1 94.5 325 VAL A CA 1
ATOM 2521 C C . VAL A 1 325 ? 10.875 -3.051 -14.461 1 94.5 325 VAL A C 1
ATOM 2523 O O . VAL A 1 325 ? 12.055 -3.279 -14.172 1 94.5 325 VAL A O 1
ATOM 2526 N N . ILE A 1 326 ? 10.102 -4 -14.914 1 96.81 326 ILE A N 1
ATOM 2527 C CA . ILE A 1 326 ? 10.531 -5.383 -15.094 1 96.81 326 ILE A CA 1
ATOM 2528 C C . ILE A 1 326 ? 10.344 -5.801 -16.547 1 96.81 326 ILE A C 1
ATOM 2530 O O . ILE A 1 326 ? 9.266 -5.625 -17.109 1 96.81 326 ILE A O 1
ATOM 2534 N N . ASN A 1 327 ? 11.328 -6.422 -17.125 1 96.06 327 ASN A N 1
ATOM 2535 C CA . ASN A 1 327 ? 11.289 -6.863 -18.516 1 96.06 327 ASN A CA 1
ATOM 2536 C C . ASN A 1 327 ? 10.43 -8.109 -18.672 1 96.06 327 ASN A C 1
ATOM 2538 O O . ASN A 1 327 ? 10.305 -8.914 -17.75 1 96.06 327 ASN A O 1
ATOM 2542 N N . SER A 1 328 ? 9.914 -8.219 -19.938 1 97.69 328 SER A N 1
ATOM 2543 C CA . SER A 1 328 ? 9.211 -9.445 -20.297 1 97.69 328 SER A CA 1
ATOM 2544 C C . SER A 1 328 ? 10.125 -10.664 -20.172 1 97.69 328 SER A C 1
ATOM 2546 O O . SER A 1 328 ? 11.258 -10.648 -20.641 1 97.69 328 SER A O 1
ATOM 2548 N N . GLY A 1 329 ? 9.625 -11.672 -19.5 1 98.31 329 GLY A N 1
ATOM 2549 C CA . GLY A 1 329 ? 10.367 -12.914 -19.422 1 98.31 329 GLY A CA 1
ATOM 2550 C C . GLY A 1 329 ? 11.383 -12.938 -18.297 1 98.31 329 GLY A C 1
ATOM 2551 O O . GLY A 1 329 ? 12.266 -13.797 -18.25 1 98.31 329 GLY A O 1
ATOM 2552 N N . THR A 1 330 ? 11.281 -12.016 -17.344 1 98 330 THR A N 1
ATOM 2553 C CA . THR A 1 330 ? 12.195 -11.977 -16.203 1 98 330 THR A CA 1
ATOM 2554 C C . THR A 1 330 ? 11.945 -13.148 -15.266 1 98 330 THR A C 1
ATOM 2556 O O . THR A 1 330 ? 10.789 -13.484 -14.977 1 98 330 THR A O 1
ATOM 2559 N N . VAL A 1 331 ? 13.016 -13.82 -14.836 1 98.25 331 VAL A N 1
ATOM 2560 C CA . VAL A 1 331 ? 12.961 -14.859 -13.82 1 98.25 331 VAL A CA 1
ATOM 2561 C C . VAL A 1 331 ? 13.844 -14.461 -12.633 1 98.25 331 VAL A C 1
ATOM 2563 O O . VAL A 1 331 ? 15.023 -14.156 -12.805 1 98.25 331 VAL A O 1
ATOM 2566 N N . THR A 1 332 ? 13.234 -14.422 -11.445 1 97.38 332 THR A N 1
ATOM 2567 C CA . THR A 1 332 ? 13.992 -14.094 -10.242 1 97.38 332 THR A CA 1
ATOM 2568 C C . THR A 1 332 ? 13.961 -15.258 -9.25 1 97.38 332 THR A C 1
ATOM 2570 O O . THR A 1 332 ? 12.961 -15.977 -9.164 1 97.38 332 THR A O 1
ATOM 2573 N N . GLY A 1 333 ? 15.031 -15.398 -8.516 1 97.56 333 GLY A N 1
ATOM 2574 C CA . GLY A 1 333 ? 15.086 -16.422 -7.477 1 97.56 333 GLY A CA 1
ATOM 2575 C C . GLY A 1 333 ? 14.328 -16.031 -6.219 1 97.56 333 GLY A C 1
ATOM 2576 O O . GLY A 1 333 ? 13.32 -15.328 -6.289 1 97.56 333 GLY A O 1
ATOM 2577 N N . VAL A 1 334 ? 14.82 -16.641 -5.133 1 98.06 334 VAL A N 1
ATOM 2578 C CA . VAL A 1 334 ? 14.281 -16.391 -3.803 1 98.06 334 VAL A CA 1
ATOM 2579 C C . VAL A 1 334 ? 14.984 -15.195 -3.17 1 98.06 334 VAL A C 1
ATOM 2581 O O . VAL A 1 334 ? 16.203 -15.031 -3.311 1 98.06 334 VAL A O 1
ATOM 2584 N N . CYS A 1 335 ? 14.148 -14.32 -2.484 1 98.06 335 CYS A N 1
ATOM 2585 C CA . CYS A 1 335 ? 14.672 -13.242 -1.66 1 98.06 335 CYS A CA 1
ATOM 2586 C C . CYS A 1 335 ? 15.477 -12.25 -2.502 1 98.06 335 CYS A C 1
ATOM 2588 O O . CYS A 1 335 ? 16.609 -11.914 -2.162 1 98.06 335 CYS A O 1
ATOM 2590 N N . CYS A 1 336 ? 14.922 -11.828 -3.609 1 97.81 336 CYS A N 1
ATOM 2591 C CA . CYS A 1 336 ? 15.508 -10.781 -4.441 1 97.81 336 CYS A CA 1
ATOM 2592 C C . CYS A 1 336 ? 14.82 -9.438 -4.199 1 97.81 336 CYS A C 1
ATOM 2594 O O . CYS A 1 336 ? 13.602 -9.383 -4.051 1 97.81 336 CYS A O 1
ATOM 2596 N N . ASN A 1 337 ? 15.586 -8.391 -4.117 1 97.69 337 ASN A N 1
ATOM 2597 C CA . ASN A 1 337 ? 15.07 -7.023 -4.027 1 97.69 337 ASN A CA 1
ATOM 2598 C C . ASN A 1 337 ? 15.438 -6.203 -5.262 1 97.69 337 ASN A C 1
ATOM 2600 O O . ASN A 1 337 ? 16.594 -5.812 -5.434 1 97.69 337 ASN A O 1
ATOM 2604 N N . ILE A 1 338 ? 14.445 -5.934 -6.078 1 96.44 338 ILE A N 1
ATOM 2605 C CA . ILE A 1 338 ? 14.68 -5.227 -7.332 1 96.44 338 ILE A CA 1
ATOM 2606 C C . ILE A 1 338 ? 14.352 -3.746 -7.156 1 96.44 338 ILE A C 1
ATOM 2608 O O . ILE A 1 338 ? 13.18 -3.365 -7.098 1 96.44 338 ILE A O 1
ATOM 2612 N N . LEU A 1 339 ? 15.297 -2.891 -7.18 1 92.06 339 LEU A N 1
ATOM 2613 C CA . LEU A 1 339 ? 15.164 -1.458 -6.934 1 92.06 339 LEU A CA 1
ATOM 2614 C C . LEU A 1 339 ? 15.273 -0.673 -8.234 1 92.06 339 LEU A C 1
ATOM 2616 O O . LEU A 1 339 ? 14.906 0.504 -8.289 1 92.06 339 LEU A O 1
ATOM 2620 N N . SER A 1 340 ? 15.719 -1.317 -9.266 1 84.81 340 SER A N 1
ATOM 2621 C CA . SER A 1 340 ? 16.094 -0.663 -10.523 1 84.81 340 SER A CA 1
ATOM 2622 C C . SER A 1 340 ? 14.859 -0.102 -11.227 1 84.81 340 SER A C 1
ATOM 2624 O O . SER A 1 340 ? 13.805 -0.739 -11.25 1 84.81 340 SER A O 1
ATOM 2626 N N . ARG A 1 341 ? 15.07 1.081 -11.82 1 83.56 341 ARG A N 1
ATOM 2627 C CA . ARG A 1 341 ? 14.062 1.681 -12.688 1 83.56 341 ARG A CA 1
ATOM 2628 C C . ARG A 1 341 ? 14.539 1.723 -14.133 1 83.56 341 ARG A C 1
ATOM 2630 O O . ARG A 1 341 ? 13.922 2.383 -14.977 1 83.56 341 ARG A O 1
ATOM 2637 N N . ASP A 1 342 ? 15.719 1.182 -14.453 1 84.12 342 ASP A N 1
ATOM 2638 C CA . ASP A 1 342 ? 16.312 1.133 -15.781 1 84.12 342 ASP A CA 1
ATOM 2639 C C . ASP A 1 342 ? 16.328 -0.296 -16.328 1 84.12 342 ASP A C 1
ATOM 2641 O O . ASP A 1 342 ? 17.297 -0.707 -16.969 1 84.12 342 ASP A O 1
ATOM 2645 N N . PHE A 1 343 ? 15.375 -1.123 -16.109 1 86 343 PHE A N 1
ATOM 2646 C CA . PHE A 1 343 ? 15.18 -2.49 -16.578 1 86 343 PHE A CA 1
ATOM 2647 C C . PHE A 1 343 ? 16.297 -3.4 -16.094 1 86 343 PHE A C 1
ATOM 2649 O O . PHE A 1 343 ? 17.328 -3.529 -16.75 1 86 343 PHE A O 1
ATOM 2656 N N . PRO A 1 344 ? 16.156 -4.039 -15.141 1 90.19 344 PRO A N 1
ATOM 2657 C CA . PRO A 1 344 ? 17.156 -4.988 -14.641 1 90.19 344 PRO A CA 1
ATOM 2658 C C . PRO A 1 344 ? 17.344 -6.191 -15.562 1 90.19 344 PRO A C 1
ATOM 2660 O O . PRO A 1 344 ? 16.578 -6.363 -16.516 1 90.19 344 PRO A O 1
ATOM 2663 N N . PRO A 1 345 ? 18.438 -6.961 -15.281 1 93.31 345 PRO A N 1
ATOM 2664 C CA . PRO A 1 345 ? 18.578 -8.211 -16.031 1 93.31 345 PRO A CA 1
ATOM 2665 C C . PRO A 1 345 ? 17.359 -9.125 -15.891 1 93.31 345 PRO A C 1
ATOM 2667 O O . PRO A 1 345 ? 16.656 -9.07 -14.875 1 93.31 345 PRO A O 1
ATOM 2670 N N . LYS A 1 346 ? 17.25 -10.031 -16.859 1 95.81 346 LYS A N 1
ATOM 2671 C CA . LYS A 1 346 ? 16.094 -10.922 -16.891 1 95.81 346 LYS A CA 1
ATOM 2672 C C . LYS A 1 346 ? 16.312 -12.148 -16 1 95.81 346 LYS A C 1
ATOM 2674 O O . LYS A 1 346 ? 15.383 -12.891 -15.711 1 95.81 346 LYS A O 1
ATOM 2679 N N . TYR A 1 347 ? 17.547 -12.367 -15.773 1 96.38 347 TYR A N 1
ATOM 2680 C CA . TYR A 1 347 ? 17.938 -13.5 -14.938 1 96.38 347 TYR A CA 1
ATOM 2681 C C . TYR A 1 347 ? 18.578 -13.016 -13.641 1 96.38 347 TYR A C 1
ATOM 2683 O O . TYR A 1 347 ? 19.719 -12.539 -13.648 1 96.38 347 TYR A O 1
ATOM 2691 N N . ILE A 1 348 ? 17.844 -13.125 -12.508 1 96.31 348 ILE A N 1
ATOM 2692 C CA . ILE A 1 348 ? 18.297 -12.586 -11.234 1 96.31 348 ILE A CA 1
ATOM 2693 C C . ILE A 1 348 ? 18.453 -13.711 -10.219 1 96.31 348 ILE A C 1
ATOM 2695 O O . ILE A 1 348 ? 17.484 -14.359 -9.836 1 96.31 348 ILE A O 1
ATOM 2699 N N . HIS A 1 349 ? 19.625 -13.898 -9.68 1 95.88 349 HIS A N 1
ATOM 2700 C CA . HIS A 1 349 ? 19.922 -14.977 -8.75 1 95.88 349 HIS A CA 1
ATOM 2701 C C . HIS A 1 349 ? 19.312 -14.719 -7.379 1 95.88 349 HIS A C 1
ATOM 2703 O O . HIS A 1 349 ? 19.062 -13.57 -7.016 1 95.88 349 HIS A O 1
ATOM 2709 N N . SER A 1 350 ? 19.156 -15.844 -6.645 1 97.94 350 SER A N 1
ATOM 2710 C CA . SER A 1 350 ? 18.578 -15.734 -5.309 1 97.94 350 SER A CA 1
ATOM 2711 C C . SER A 1 350 ? 19.438 -14.859 -4.406 1 97.94 350 SER A C 1
ATOM 2713 O O . SER A 1 350 ? 20.656 -14.789 -4.582 1 97.94 350 SER A O 1
ATOM 2715 N N . PHE A 1 351 ? 18.797 -14.188 -3.475 1 98.06 351 PHE A N 1
ATOM 2716 C CA . PHE A 1 351 ? 19.438 -13.367 -2.455 1 98.06 351 PHE A CA 1
ATOM 2717 C C . PHE A 1 351 ? 20.266 -12.266 -3.096 1 98.06 351 PHE A C 1
ATOM 2719 O O . PHE A 1 351 ? 21.469 -12.141 -2.818 1 98.06 351 PHE A O 1
ATOM 2726 N N . SER A 1 352 ? 19.562 -11.422 -3.902 1 96.44 352 SER A N 1
ATOM 2727 C CA . SER A 1 352 ? 20.234 -10.344 -4.633 1 96.44 352 SER A CA 1
ATOM 2728 C C . SER A 1 352 ? 19.562 -9 -4.363 1 96.44 352 SER A C 1
ATOM 2730 O O . SER A 1 352 ? 18.328 -8.93 -4.238 1 96.44 352 SER A O 1
ATOM 2732 N N . TRP A 1 353 ? 20.344 -7.977 -4.234 1 96.12 353 TRP A N 1
ATOM 2733 C CA . TRP A 1 353 ? 19.938 -6.586 -4.379 1 96.12 353 TRP A CA 1
ATOM 2734 C C . TRP A 1 353 ? 20.25 -6.066 -5.777 1 96.12 353 TRP A C 1
ATOM 2736 O O . TRP A 1 353 ? 21.406 -6.059 -6.195 1 96.12 353 TRP A O 1
ATOM 2746 N N . VAL A 1 354 ? 19.188 -5.672 -6.457 1 95.38 354 VAL A N 1
ATOM 2747 C CA . VAL A 1 354 ? 19.375 -5.297 -7.852 1 95.38 354 VAL A CA 1
ATOM 2748 C C . VAL A 1 354 ? 19.094 -3.805 -8.031 1 95.38 354 VAL A C 1
ATOM 2750 O O . VAL A 1 354 ? 17.953 -3.371 -7.988 1 95.38 354 VAL A O 1
ATOM 2753 N N . GLY A 1 355 ? 20.062 -3.012 -8.234 1 90.19 355 GLY A N 1
ATOM 2754 C CA . GLY A 1 355 ? 19.953 -1.592 -8.531 1 90.19 355 GLY A CA 1
ATOM 2755 C C . GLY A 1 355 ? 20.109 -1.274 -10.008 1 90.19 355 GLY A C 1
ATOM 2756 O O . GLY A 1 355 ? 20.062 -2.174 -10.844 1 90.19 355 GLY A O 1
ATOM 2757 N N . SER A 1 356 ? 20.141 -0.024 -10.43 1 81.81 356 SER A N 1
ATOM 2758 C CA . SER A 1 356 ? 20.234 0.378 -11.828 1 81.81 356 SER A CA 1
ATOM 2759 C C . SER A 1 356 ? 21.547 -0.107 -12.445 1 81.81 356 SER A C 1
ATOM 2761 O O . SER A 1 356 ? 21.562 -0.606 -13.578 1 81.81 356 SER A O 1
ATOM 2763 N N . ASN A 1 357 ? 22.562 -0.054 -11.727 1 80.56 357 ASN A N 1
ATOM 2764 C CA . ASN A 1 357 ? 23.828 -0.445 -12.352 1 80.56 357 ASN A CA 1
ATOM 2765 C C . ASN A 1 357 ? 24.641 -1.364 -11.445 1 80.56 357 ASN A C 1
ATOM 2767 O O . ASN A 1 357 ? 25.859 -1.445 -11.57 1 80.56 357 ASN A O 1
ATOM 2771 N N . VAL A 1 358 ? 23.875 -2.008 -10.609 1 87.5 358 VAL A N 1
ATOM 2772 C CA . VAL A 1 358 ? 24.656 -2.818 -9.68 1 87.5 358 VAL A CA 1
ATOM 2773 C C . VAL A 1 358 ? 23.781 -3.947 -9.125 1 87.5 358 VAL A C 1
ATOM 2775 O O . VAL A 1 358 ? 22.594 -3.766 -8.906 1 87.5 358 VAL A O 1
ATOM 2778 N N . ILE A 1 359 ? 24.406 -5.156 -9 1 92.12 359 ILE A N 1
ATOM 2779 C CA . ILE A 1 359 ? 23.797 -6.27 -8.281 1 92.12 359 ILE A CA 1
ATOM 2780 C C . ILE A 1 359 ? 24.688 -6.68 -7.113 1 92.12 359 ILE A C 1
ATOM 2782 O O . ILE A 1 359 ? 25.891 -6.934 -7.289 1 92.12 359 ILE A O 1
ATOM 2786 N N . GLN A 1 360 ? 24.125 -6.672 -5.91 1 94.5 360 GLN A N 1
ATOM 2787 C CA . GLN A 1 360 ? 24.859 -7.035 -4.703 1 94.5 360 GLN A CA 1
ATOM 2788 C C . GLN A 1 360 ? 24.188 -8.211 -3.988 1 94.5 360 GLN A C 1
ATOM 2790 O O . GLN A 1 360 ? 22.969 -8.391 -4.078 1 94.5 360 GLN A O 1
ATOM 2795 N N . PRO A 1 361 ? 25.047 -8.992 -3.342 1 95.12 361 PRO A N 1
ATOM 2796 C CA . PRO A 1 361 ? 24.453 -10.078 -2.559 1 95.12 361 PRO A CA 1
ATOM 2797 C C . PRO A 1 361 ? 23.641 -9.57 -1.374 1 95.12 361 PRO A C 1
ATOM 2799 O O . PRO A 1 361 ? 23.984 -8.555 -0.766 1 95.12 361 PRO A O 1
ATOM 2802 N N . TYR A 1 362 ? 22.609 -10.25 -1.106 1 96.44 362 TYR A N 1
ATOM 2803 C CA . TYR A 1 362 ? 21.781 -10.016 0.073 1 96.44 362 TYR A CA 1
ATOM 2804 C C . TYR A 1 362 ? 22.219 -10.898 1.234 1 96.44 362 TYR A C 1
ATOM 2806 O O . TYR A 1 362 ? 22.188 -12.125 1.136 1 96.44 362 TYR A O 1
ATOM 2814 N N . LYS A 1 363 ? 22.641 -10.281 2.33 1 96.81 363 LYS A N 1
ATOM 2815 C CA . LYS A 1 363 ? 23.125 -11.047 3.479 1 96.81 363 LYS A CA 1
ATOM 2816 C C . LYS A 1 363 ? 22 -11.883 4.082 1 96.81 363 LYS A C 1
ATOM 2818 O O . LYS A 1 363 ? 20.906 -11.375 4.348 1 96.81 363 LYS A O 1
ATOM 2823 N N . ILE A 1 364 ? 22.312 -13.164 4.348 1 97.81 364 ILE A N 1
ATOM 2824 C CA . ILE A 1 364 ? 21.297 -14.133 4.758 1 97.81 364 ILE A CA 1
ATOM 2825 C C . ILE A 1 364 ? 20.688 -13.703 6.09 1 97.81 364 ILE A C 1
ATOM 2827 O O . ILE A 1 364 ? 19.484 -13.828 6.293 1 97.81 364 ILE A O 1
ATOM 2831 N N . ASP A 1 365 ? 21.453 -13.172 6.988 1 98 365 ASP A N 1
ATOM 2832 C CA . ASP A 1 365 ? 20.938 -12.773 8.289 1 98 365 ASP A CA 1
ATOM 2833 C C . ASP A 1 365 ? 19.922 -11.633 8.148 1 98 365 ASP A C 1
ATOM 2835 O O . ASP A 1 365 ? 18.891 -11.633 8.805 1 98 365 ASP A O 1
ATOM 2839 N N . LYS A 1 366 ? 20.234 -10.703 7.301 1 98.06 366 LYS A N 1
ATOM 2840 C CA . LYS A 1 366 ? 19.328 -9.586 7.051 1 98.06 366 LYS A CA 1
ATOM 2841 C C . LYS A 1 366 ? 18.062 -10.055 6.344 1 98.06 366 LYS A C 1
ATOM 2843 O O . LYS A 1 366 ? 16.969 -9.562 6.629 1 98.06 366 LYS A O 1
ATOM 2848 N N . ALA A 1 367 ? 18.234 -10.953 5.449 1 98.38 367 ALA A N 1
ATOM 2849 C CA . ALA A 1 367 ? 17.078 -11.531 4.754 1 98.38 367 ALA A CA 1
ATOM 2850 C C . ALA A 1 367 ? 16.141 -12.219 5.734 1 98.38 367 ALA A C 1
ATOM 2852 O O . ALA A 1 367 ? 14.922 -12.047 5.656 1 98.38 367 ALA A O 1
ATOM 2853 N N . LEU A 1 368 ? 16.719 -12.961 6.629 1 98.62 368 LEU A N 1
ATOM 2854 C CA . LEU A 1 368 ? 15.922 -13.664 7.621 1 98.62 368 LEU A CA 1
ATOM 2855 C C . LEU A 1 368 ? 15.203 -12.688 8.539 1 98.62 368 LEU A C 1
ATOM 2857 O O . LEU A 1 368 ? 14.047 -12.906 8.922 1 98.62 368 LEU A O 1
ATOM 2861 N N . ASP A 1 369 ? 15.891 -11.578 8.891 1 98.19 369 ASP A N 1
ATOM 2862 C CA . ASP A 1 369 ? 15.242 -10.523 9.672 1 98.19 369 ASP A CA 1
ATOM 2863 C C . ASP A 1 369 ? 14.008 -9.984 8.945 1 98.19 369 ASP A C 1
ATOM 2865 O O . ASP A 1 369 ? 12.945 -9.836 9.555 1 98.19 369 ASP A O 1
ATOM 2869 N N . THR A 1 370 ? 14.164 -9.742 7.723 1 98.31 370 THR A N 1
ATOM 2870 C CA . THR A 1 370 ? 13.078 -9.219 6.898 1 98.31 370 THR A CA 1
ATOM 2871 C C . THR A 1 370 ? 11.922 -10.211 6.828 1 98.31 370 THR A C 1
ATOM 2873 O O . THR A 1 370 ? 10.758 -9.836 6.965 1 98.31 370 THR A O 1
ATOM 2876 N N . MET A 1 371 ? 12.211 -11.5 6.645 1 98.62 371 MET A N 1
ATOM 2877 C CA . MET A 1 371 ? 11.188 -12.547 6.59 1 98.62 371 MET A CA 1
ATOM 2878 C C . MET A 1 371 ? 10.383 -12.578 7.883 1 98.62 371 MET A C 1
ATOM 2880 O O . MET A 1 371 ? 9.148 -12.68 7.848 1 98.62 371 MET A O 1
ATOM 2884 N N . GLU A 1 372 ? 11.109 -12.523 8.93 1 98.31 372 GLU A N 1
ATOM 2885 C CA . GLU A 1 372 ? 10.461 -12.578 10.234 1 98.31 372 GLU A CA 1
ATOM 2886 C C . GLU A 1 372 ? 9.461 -11.438 10.406 1 98.31 372 GLU A C 1
ATOM 2888 O O . GLU A 1 372 ? 8.32 -11.664 10.812 1 98.31 372 GLU A O 1
ATOM 2893 N N . LEU A 1 373 ? 9.867 -10.234 10.07 1 97.56 373 LEU A N 1
ATOM 2894 C CA . LEU A 1 373 ? 9.016 -9.062 10.203 1 97.56 373 LEU A CA 1
ATOM 2895 C C . LEU A 1 373 ? 7.812 -9.156 9.266 1 97.56 373 LEU A C 1
ATOM 2897 O O . LEU A 1 373 ? 6.68 -8.875 9.672 1 97.56 373 LEU A O 1
ATOM 2901 N N . MET A 1 374 ? 8.031 -9.547 8.047 1 97.81 374 MET A N 1
ATOM 2902 C CA . MET A 1 374 ? 6.953 -9.633 7.066 1 97.81 374 MET A CA 1
ATOM 2903 C C . MET A 1 374 ? 5.938 -10.695 7.469 1 97.81 374 MET A C 1
ATOM 2905 O O . MET A 1 374 ? 4.73 -10.453 7.434 1 97.81 374 MET A O 1
ATOM 2909 N N . MET A 1 375 ? 6.398 -11.906 7.816 1 98.38 375 MET A N 1
ATOM 2910 C CA . MET A 1 375 ? 5.516 -13.023 8.156 1 98.38 375 MET A CA 1
ATOM 2911 C C . MET A 1 375 ? 4.707 -12.711 9.414 1 98.38 375 MET A C 1
ATOM 2913 O O . MET A 1 375 ? 3.535 -13.078 9.5 1 98.38 375 MET A O 1
ATOM 2917 N N . ALA A 1 376 ? 5.328 -12.008 10.359 1 97.38 376 ALA A N 1
ATOM 2918 C CA . ALA A 1 376 ? 4.648 -11.641 11.602 1 97.38 376 ALA A CA 1
ATOM 2919 C C . ALA A 1 376 ? 3.434 -10.766 11.328 1 97.38 376 ALA A C 1
ATOM 2921 O O . ALA A 1 376 ? 2.432 -10.836 12.039 1 97.38 376 ALA A O 1
ATOM 2922 N N . ARG A 1 377 ? 3.494 -9.984 10.297 1 95.56 377 ARG A N 1
ATOM 2923 C CA . ARG A 1 377 ? 2.385 -9.109 9.938 1 95.56 377 ARG A CA 1
ATOM 2924 C C . ARG A 1 377 ? 1.148 -9.914 9.562 1 95.56 377 ARG A C 1
ATOM 2926 O O . ARG A 1 377 ? 0.036 -9.383 9.539 1 95.56 377 ARG A O 1
ATOM 2933 N N . ARG A 1 378 ? 1.322 -11.18 9.141 1 97.31 378 ARG A N 1
ATOM 2934 C CA . ARG A 1 378 ? 0.218 -12.062 8.781 1 97.31 378 ARG A CA 1
ATOM 2935 C C . ARG A 1 378 ? 0.014 -13.148 9.844 1 97.31 378 ARG A C 1
ATOM 2937 O O . ARG A 1 378 ? -0.592 -14.18 9.562 1 97.31 378 ARG A O 1
ATOM 2944 N N . GLU A 1 379 ? 0.647 -12.938 10.984 1 96.31 379 GLU A N 1
ATOM 2945 C CA . GLU A 1 379 ? 0.53 -13.828 12.141 1 96.31 379 GLU A CA 1
ATOM 2946 C C . GLU A 1 379 ? 1.107 -15.211 11.828 1 96.31 379 GLU A C 1
ATOM 2948 O O . GLU A 1 379 ? 0.566 -16.219 12.266 1 96.31 379 GLU A O 1
ATOM 2953 N N . VAL A 1 380 ? 2.066 -15.219 10.961 1 97.69 380 VAL A N 1
ATOM 2954 C CA . VAL A 1 380 ? 2.805 -16.453 10.695 1 97.69 380 VAL A CA 1
ATOM 2955 C C . VAL A 1 380 ? 4.191 -16.375 11.32 1 97.69 380 VAL A C 1
ATOM 2957 O O . VAL A 1 380 ? 4.906 -15.383 11.141 1 97.69 380 VAL A O 1
ATOM 2960 N N . GLU A 1 381 ? 4.566 -17.359 12.062 1 97.5 381 GLU A N 1
ATOM 2961 C CA . GLU A 1 381 ? 5.867 -17.406 12.719 1 97.5 381 GLU A CA 1
ATOM 2962 C C . GLU A 1 381 ? 6.934 -17.984 11.797 1 97.5 381 GLU A C 1
ATOM 2964 O O . GLU A 1 381 ? 6.691 -18.969 11.102 1 97.5 381 GLU A O 1
ATOM 2969 N N . LEU A 1 382 ? 8.078 -17.359 11.703 1 98.19 382 LEU A N 1
ATOM 2970 C CA . LEU A 1 382 ? 9.227 -17.906 10.992 1 98.19 382 LEU A CA 1
ATOM 2971 C C . LEU A 1 382 ? 9.891 -19.016 11.805 1 98.19 382 LEU A C 1
ATOM 2973 O O . LEU A 1 382 ? 10.656 -18.75 12.727 1 98.19 382 LEU A O 1
ATOM 2977 N N . SER A 1 383 ? 9.695 -20.219 11.445 1 97.88 383 SER A N 1
ATOM 2978 C CA . SER A 1 383 ? 10.211 -21.359 12.211 1 97.88 383 SER A CA 1
ATOM 2979 C C . SER A 1 383 ? 11.703 -21.562 11.945 1 97.88 383 SER A C 1
ATOM 2981 O O . SER A 1 383 ? 12.234 -21.078 10.945 1 97.88 383 SER A O 1
ATOM 2983 N N . GLU A 1 384 ? 12.32 -22.297 12.867 1 98 384 GLU A N 1
ATOM 2984 C CA . GLU A 1 384 ? 13.727 -22.625 12.672 1 98 384 GLU A CA 1
ATOM 2985 C C . GLU A 1 384 ? 13.938 -23.484 11.43 1 98 384 GLU A C 1
ATOM 2987 O O . GLU A 1 384 ? 14.93 -23.344 10.719 1 98 384 GLU A O 1
ATOM 2992 N N . ASP A 1 385 ? 13.047 -24.328 11.156 1 97.94 385 ASP A N 1
ATOM 2993 C CA . ASP A 1 385 ? 13.117 -25.172 9.969 1 97.94 385 ASP A CA 1
ATOM 2994 C C . ASP A 1 385 ? 13.039 -24.344 8.688 1 97.94 385 ASP A C 1
ATOM 2996 O O . ASP A 1 385 ? 13.742 -24.625 7.715 1 97.94 385 ASP A O 1
ATOM 3000 N N . TYR A 1 386 ? 12.188 -23.391 8.719 1 98.38 386 TYR A N 1
ATOM 3001 C CA . TYR A 1 386 ? 12.094 -22.5 7.574 1 98.38 386 TYR A CA 1
ATOM 3002 C C . TYR A 1 386 ? 13.398 -21.75 7.363 1 98.38 386 TYR A C 1
ATOM 3004 O O . TYR A 1 386 ? 13.875 -21.609 6.23 1 98.38 386 TYR A O 1
ATOM 3012 N N . LYS A 1 387 ? 14.023 -21.281 8.445 1 98.5 387 LYS A N 1
ATOM 3013 C CA . LYS A 1 387 ? 15.312 -20.594 8.367 1 98.5 387 LYS A CA 1
ATOM 3014 C C . LYS A 1 387 ? 16.375 -21.5 7.773 1 98.5 387 LYS A C 1
ATOM 3016 O O . LYS A 1 387 ? 17.172 -21.078 6.926 1 98.5 387 LYS A O 1
ATOM 3021 N N . GLU A 1 388 ? 16.344 -22.688 8.25 1 97.94 388 GLU A N 1
ATOM 3022 C CA . GLU A 1 388 ? 17.328 -23.641 7.754 1 97.94 388 GLU A CA 1
ATOM 3023 C C . GLU A 1 388 ? 17.156 -23.891 6.258 1 97.94 388 GLU A C 1
ATOM 3025 O O . GLU A 1 388 ? 18.141 -23.969 5.52 1 97.94 388 GLU A O 1
ATOM 3030 N N . MET A 1 389 ? 15.938 -24 5.844 1 98 389 MET A N 1
ATOM 3031 C CA . MET A 1 389 ? 15.664 -24.156 4.418 1 98 389 MET A CA 1
ATOM 3032 C C . MET A 1 389 ? 16.234 -22.984 3.625 1 98 389 MET A C 1
ATOM 3034 O O . MET A 1 389 ? 16.906 -23.188 2.611 1 98 389 MET A O 1
ATOM 3038 N N . MET A 1 390 ? 16.047 -21.797 4.125 1 98.31 390 MET A N 1
ATOM 3039 C CA . MET A 1 390 ? 16.516 -20.594 3.43 1 98.31 390 MET A CA 1
ATOM 3040 C C . MET A 1 390 ? 18.031 -20.531 3.418 1 98.31 390 MET A C 1
ATOM 3042 O O . MET A 1 390 ? 18.625 -20.125 2.422 1 98.31 390 MET A O 1
ATOM 3046 N N . ARG A 1 391 ? 18.641 -20.969 4.496 1 97.94 391 ARG A N 1
ATOM 3047 C CA . ARG A 1 391 ? 20.109 -21 4.539 1 97.94 391 ARG A CA 1
ATOM 3048 C C . ARG A 1 391 ? 20.656 -21.969 3.5 1 97.94 391 ARG A C 1
ATOM 3050 O O . ARG A 1 391 ? 21.688 -21.688 2.869 1 97.94 391 ARG A O 1
ATOM 3057 N N . ARG A 1 392 ? 20.016 -23.047 3.379 1 96.75 392 ARG A N 1
ATOM 3058 C CA . ARG A 1 392 ? 20.453 -24.016 2.379 1 96.75 392 ARG A CA 1
ATOM 3059 C C . ARG A 1 392 ? 20.344 -23.438 0.972 1 96.75 392 ARG A C 1
ATOM 3061 O O . ARG A 1 392 ? 21.25 -23.609 0.154 1 96.75 392 ARG A O 1
ATOM 3068 N N . ILE A 1 393 ? 19.219 -22.828 0.736 1 96.88 393 ILE A N 1
ATOM 3069 C CA . ILE A 1 393 ? 19.016 -22.203 -0.568 1 96.88 393 ILE A CA 1
ATOM 3070 C C . ILE A 1 393 ? 20.078 -21.141 -0.799 1 96.88 393 ILE A C 1
ATOM 3072 O O . ILE A 1 393 ? 20.641 -21.031 -1.893 1 96.88 393 ILE A O 1
ATOM 3076 N N . PHE A 1 394 ? 20.375 -20.391 0.184 1 97.44 394 PHE A N 1
ATOM 3077 C CA . PHE A 1 394 ? 21.391 -19.359 0.117 1 97.44 394 PHE A CA 1
ATOM 3078 C C . PHE A 1 394 ? 22.75 -19.953 -0.24 1 97.44 394 PHE A C 1
ATOM 3080 O O . PHE A 1 394 ? 23.438 -19.453 -1.132 1 97.44 394 PHE A O 1
ATOM 3087 N N . ASN A 1 395 ? 23.078 -20.984 0.468 1 95.25 395 ASN A N 1
ATOM 3088 C CA . ASN A 1 395 ? 24.359 -21.625 0.245 1 95.25 395 ASN A CA 1
ATOM 3089 C C . ASN A 1 395 ? 24.469 -22.188 -1.169 1 95.25 395 ASN A C 1
ATOM 3091 O O . ASN A 1 395 ? 25.547 -22.109 -1.787 1 95.25 395 ASN A O 1
ATOM 3095 N N . GLN A 1 396 ? 23.406 -22.688 -1.632 1 90.94 396 GLN A N 1
ATOM 3096 C CA . GLN A 1 396 ? 23.391 -23.219 -2.988 1 90.94 396 GLN A CA 1
ATOM 3097 C C . GLN A 1 396 ? 23.531 -22.109 -4.023 1 90.94 396 GLN A C 1
ATOM 3099 O O . GLN A 1 396 ? 24.141 -22.312 -5.078 1 90.94 396 GLN A O 1
ATOM 3104 N N . SER A 1 397 ? 23 -20.969 -3.715 1 88.06 397 SER A N 1
ATOM 3105 C CA . SER A 1 397 ? 23.031 -19.844 -4.633 1 88.06 397 SER A CA 1
ATOM 3106 C C . SER A 1 397 ? 24.438 -19.25 -4.715 1 88.06 397 SER A C 1
ATOM 3108 O O . SER A 1 397 ? 24.828 -18.688 -5.742 1 88.06 397 SER A O 1
ATOM 3110 N N . ARG A 1 398 ? 25.172 -19.344 -3.691 1 83.62 398 ARG A N 1
ATOM 3111 C CA . ARG A 1 398 ? 26.531 -18.812 -3.652 1 83.62 398 ARG A CA 1
ATOM 3112 C C . ARG A 1 398 ? 27.5 -19.688 -4.438 1 83.62 398 ARG A C 1
ATOM 3114 O O . ARG A 1 398 ? 28.484 -19.219 -4.984 1 83.62 398 ARG A O 1
ATOM 3121 N N . GLN A 1 399 ? 27.125 -20.922 -4.418 1 70.62 399 GLN A N 1
ATOM 3122 C CA . GLN A 1 399 ? 27.969 -21.859 -5.16 1 70.62 399 GLN A CA 1
ATOM 3123 C C . GLN A 1 399 ? 27.766 -21.703 -6.664 1 70.62 399 GLN A C 1
ATOM 3125 O O . GLN A 1 399 ? 28.672 -21.953 -7.449 1 70.62 399 GLN A O 1
ATOM 3130 N N . ALA A 1 400 ? 26.594 -21.344 -7.078 1 61.41 400 ALA A N 1
ATOM 3131 C CA . ALA A 1 400 ? 26.266 -21.203 -8.492 1 61.41 400 ALA A CA 1
ATOM 3132 C C . ALA A 1 400 ? 26.812 -19.891 -9.055 1 61.41 400 ALA A C 1
ATOM 3134 O O . ALA A 1 400 ? 27.062 -19.766 -10.258 1 61.41 400 ALA A O 1
ATOM 3135 N N . GLY A 1 401 ? 26.922 -18.812 -8.328 1 54.19 401 GLY A N 1
ATOM 3136 C CA . GLY A 1 401 ? 27.5 -17.562 -8.781 1 54.19 401 GLY A CA 1
ATOM 3137 C C . GLY A 1 401 ? 29.016 -17.547 -8.703 1 54.19 401 GLY A C 1
ATOM 3138 O O . GLY A 1 401 ? 29.609 -18.344 -7.988 1 54.19 401 GLY A O 1
ATOM 3139 N N . MET B 1 1 ? -13.125 35.281 26.875 1 85.69 1 MET B N 1
ATOM 3140 C CA . MET B 1 1 ? -11.758 34.812 27.141 1 85.69 1 MET B CA 1
ATOM 3141 C C . MET B 1 1 ? -10.938 34.812 25.859 1 85.69 1 MET B C 1
ATOM 3143 O O . MET B 1 1 ? -11.438 34.406 24.797 1 85.69 1 MET B O 1
ATOM 3147 N N . ASN B 1 2 ? -9.742 35.375 25.938 1 93 2 ASN B N 1
ATOM 3148 C CA . ASN B 1 2 ? -8.828 35.375 24.797 1 93 2 ASN B CA 1
ATOM 3149 C C . ASN B 1 2 ? -7.984 34.125 24.75 1 93 2 ASN B C 1
ATOM 3151 O O . ASN B 1 2 ? -7.414 33.688 25.766 1 93 2 ASN B O 1
ATOM 3155 N N . LEU B 1 3 ? -8.039 33.5 23.656 1 96.75 3 LEU B N 1
ATOM 3156 C CA . LEU B 1 3 ? -7.176 32.312 23.469 1 96.75 3 LEU B CA 1
ATOM 3157 C C . LEU B 1 3 ? -5.836 32.719 22.859 1 96.75 3 LEU B C 1
ATOM 3159 O O . LEU B 1 3 ? -5.801 33.406 21.828 1 96.75 3 LEU B O 1
ATOM 3163 N N . CYS B 1 4 ? -4.762 32.375 23.516 1 97.81 4 CYS B N 1
ATOM 3164 C CA . CYS B 1 4 ? -3.426 32.781 23.078 1 97.81 4 CYS B CA 1
ATOM 3165 C C . CYS B 1 4 ? -2.523 31.562 22.922 1 97.81 4 CYS B C 1
ATOM 3167 O O . CYS B 1 4 ? -2.672 30.578 23.656 1 97.81 4 CYS B O 1
ATOM 3169 N N . PHE B 1 5 ? -1.541 31.672 21.984 1 98.38 5 PHE B N 1
ATOM 3170 C CA . PHE B 1 5 ? -0.641 30.547 21.75 1 98.38 5 PHE B CA 1
ATOM 3171 C C . PHE B 1 5 ? 0.811 30.969 21.953 1 98.38 5 PHE B C 1
ATOM 3173 O O . PHE B 1 5 ? 1.184 32.094 21.625 1 98.38 5 PHE B O 1
ATOM 3180 N N . TYR B 1 6 ? 1.601 30.078 22.453 1 97.94 6 TYR B N 1
ATOM 3181 C CA . TYR B 1 6 ? 3.051 30.25 22.484 1 97.94 6 TYR B CA 1
ATOM 3182 C C . TYR B 1 6 ? 3.75 28.969 22.016 1 97.94 6 TYR B C 1
ATOM 3184 O O . TYR B 1 6 ? 3.143 27.891 21.984 1 97.94 6 TYR B O 1
ATOM 3192 N N . GLU B 1 7 ? 4.953 29.078 21.516 1 97.38 7 GLU B N 1
ATOM 3193 C CA . GLU B 1 7 ? 5.812 27.969 21.109 1 97.38 7 GLU B CA 1
ATOM 3194 C C . GLU B 1 7 ? 6.938 27.75 22.109 1 97.38 7 GLU B C 1
ATOM 3196 O O . GLU B 1 7 ? 7.578 28.703 22.562 1 97.38 7 GLU B O 1
ATOM 3201 N N . ASP B 1 8 ? 7.121 26.516 22.516 1 95.44 8 ASP B N 1
ATOM 3202 C CA . ASP B 1 8 ? 8.156 26.234 23.516 1 95.44 8 ASP B CA 1
ATOM 3203 C C . ASP B 1 8 ? 9.469 25.844 22.828 1 95.44 8 ASP B C 1
ATOM 3205 O O . ASP B 1 8 ? 9.648 26.062 21.641 1 95.44 8 ASP B O 1
ATOM 3209 N N . GLU B 1 9 ? 10.406 25.281 23.594 1 92.44 9 GLU B N 1
ATOM 3210 C CA . GLU B 1 9 ? 11.773 25.016 23.141 1 92.44 9 GLU B CA 1
ATOM 3211 C C . GLU B 1 9 ? 11.82 23.859 22.156 1 92.44 9 GLU B C 1
ATOM 3213 O O . GLU B 1 9 ? 12.828 23.641 21.469 1 92.44 9 GLU B O 1
ATOM 3218 N N . LYS B 1 10 ? 10.703 23.141 22 1 94.31 10 LYS B N 1
ATOM 3219 C CA . LYS B 1 10 ? 10.672 21.984 21.109 1 94.31 10 LYS B CA 1
ATOM 3220 C C . LYS B 1 10 ? 10.234 22.391 19.703 1 94.31 10 LYS B C 1
ATOM 3222 O O . LYS B 1 10 ? 10.016 21.531 18.844 1 94.31 10 LYS B O 1
ATOM 3227 N N . LEU B 1 11 ? 10.188 23.641 19.469 1 93.75 11 LEU B N 1
ATOM 3228 C CA . LEU B 1 11 ? 9.781 24.188 18.188 1 93.75 11 LEU B CA 1
ATOM 3229 C C . LEU B 1 11 ? 10.602 23.594 17.047 1 93.75 11 LEU B C 1
ATOM 3231 O O . LEU B 1 11 ? 10.055 23.266 15.984 1 93.75 11 LEU B O 1
ATOM 3235 N N . THR B 1 12 ? 11.867 23.328 17.219 1 92.75 12 THR B N 1
ATOM 3236 C CA . THR B 1 12 ? 12.773 22.906 16.156 1 92.75 12 THR B CA 1
ATOM 3237 C C . THR B 1 12 ? 12.492 21.469 15.742 1 92.75 12 THR B C 1
ATOM 3239 O O . THR B 1 12 ? 12.906 21.031 14.664 1 92.75 12 THR B O 1
ATOM 3242 N N . ASP B 1 13 ? 11.758 20.766 16.594 1 94.81 13 ASP B N 1
ATOM 3243 C CA . ASP B 1 13 ? 11.391 19.391 16.281 1 94.81 13 ASP B CA 1
ATOM 3244 C C . ASP B 1 13 ? 10.328 19.344 15.188 1 94.81 13 ASP B C 1
ATOM 3246 O O . ASP B 1 13 ? 10.062 18.281 14.625 1 94.81 13 ASP B O 1
ATOM 3250 N N . PHE B 1 14 ? 9.812 20.531 14.781 1 97.06 14 PHE B N 1
ATOM 3251 C CA . PHE B 1 14 ? 8.742 20.562 13.797 1 97.06 14 PHE B CA 1
ATOM 3252 C C . PHE B 1 14 ? 9.211 21.219 12.508 1 97.06 14 PHE B C 1
ATOM 3254 O O . PHE B 1 14 ? 8.43 21.391 11.57 1 97.06 14 PHE B O 1
ATOM 3261 N N . HIS B 1 15 ? 10.57 21.594 12.555 1 96 15 HIS B N 1
ATOM 3262 C CA . HIS B 1 15 ? 11.164 21.922 11.258 1 96 15 HIS B CA 1
ATOM 3263 C C . HIS B 1 15 ? 11.18 20.688 10.352 1 96 15 HIS B C 1
ATOM 3265 O O . HIS B 1 15 ? 11.344 19.562 10.82 1 96 15 HIS B O 1
ATOM 3271 N N . PRO B 1 16 ? 10.891 20.828 9.102 1 96.31 16 PRO B N 1
ATOM 3272 C CA . PRO B 1 16 ? 10.875 22.078 8.336 1 96.31 16 PRO B CA 1
ATOM 3273 C C . PRO B 1 16 ? 9.477 22.672 8.195 1 96.31 16 PRO B C 1
ATOM 3275 O O . PRO B 1 16 ? 9.305 23.734 7.594 1 96.31 16 PRO B O 1
ATOM 3278 N N . LEU B 1 17 ? 8.422 22.047 8.734 1 97.56 17 LEU B N 1
ATOM 3279 C CA . LEU B 1 17 ? 7.055 22.516 8.562 1 97.56 17 LEU B CA 1
ATOM 3280 C C . LEU B 1 17 ? 6.863 23.891 9.188 1 97.56 17 LEU B C 1
ATOM 3282 O O . LEU B 1 17 ? 6.027 24.672 8.734 1 97.56 17 LEU B O 1
ATOM 3286 N N . THR B 1 18 ? 7.68 24.203 10.18 1 97.25 18 THR B N 1
ATOM 3287 C CA . THR B 1 18 ? 7.477 25.438 10.93 1 97.25 18 THR B CA 1
ATOM 3288 C C . THR B 1 18 ? 8.516 26.484 10.539 1 97.25 18 THR B C 1
ATOM 3290 O O . THR B 1 18 ? 8.648 27.516 11.203 1 97.25 18 THR B O 1
ATOM 3293 N N . LEU B 1 19 ? 9.281 26.219 9.5 1 97.06 19 LEU B N 1
ATOM 3294 C CA . LEU B 1 19 ? 10.164 27.266 8.977 1 97.06 19 LEU B CA 1
ATOM 3295 C C . LEU B 1 19 ? 9.352 28.453 8.453 1 97.06 19 LEU B C 1
ATOM 3297 O O . LEU B 1 19 ? 9.812 29.594 8.523 1 97.06 19 LEU B O 1
ATOM 3301 N N . SER B 1 20 ? 8.156 28.141 7.957 1 97.62 20 SER B N 1
ATOM 3302 C CA . SER B 1 20 ? 7.402 29.172 7.254 1 97.62 20 SER B CA 1
ATOM 3303 C C . SER B 1 20 ? 6.027 29.391 7.887 1 97.62 20 SER B C 1
ATOM 3305 O O . SER B 1 20 ? 5.141 29.984 7.27 1 97.62 20 SER B O 1
ATOM 3307 N N . ARG B 1 21 ? 5.812 28.875 9.078 1 97.75 21 ARG B N 1
ATOM 3308 C CA . ARG B 1 21 ? 4.551 29.094 9.773 1 97.75 21 ARG B CA 1
ATOM 3309 C C . ARG B 1 21 ? 4.676 28.75 11.25 1 97.75 21 ARG B C 1
ATOM 3311 O O . ARG B 1 21 ? 5.582 28.016 11.648 1 97.75 21 ARG B O 1
ATOM 3318 N N . PRO B 1 22 ? 3.818 29.281 12.102 1 97.75 22 PRO B N 1
ATOM 3319 C CA . PRO B 1 22 ? 3.822 28.875 13.508 1 97.75 22 PRO B CA 1
ATOM 3320 C C . PRO B 1 22 ? 3.176 27.516 13.734 1 97.75 22 PRO B C 1
ATOM 3322 O O . PRO B 1 22 ? 2.426 27.031 12.883 1 97.75 22 PRO B O 1
ATOM 3325 N N . ILE B 1 23 ? 3.385 26.891 14.812 1 98.19 23 ILE B N 1
ATOM 3326 C CA . ILE B 1 23 ? 2.916 25.547 15.117 1 98.19 23 ILE B CA 1
ATOM 3327 C C . ILE B 1 23 ? 1.39 25.531 15.141 1 98.19 23 ILE B C 1
ATOM 3329 O O . ILE B 1 23 ? 0.768 24.562 14.672 1 98.19 23 ILE B O 1
ATOM 3333 N N . ASP B 1 24 ? 0.791 26.594 15.68 1 97.88 24 ASP B N 1
ATOM 3334 C CA . ASP B 1 24 ? -0.661 26.609 15.828 1 97.88 24 ASP B CA 1
ATOM 3335 C C . ASP B 1 24 ? -1.356 26.641 14.469 1 97.88 24 ASP B C 1
ATOM 3337 O O . ASP B 1 24 ? -2.561 26.391 14.375 1 97.88 24 ASP B O 1
ATOM 3341 N N . ASP B 1 25 ? -0.595 26.922 13.422 1 98 25 ASP B N 1
ATOM 3342 C CA . ASP B 1 25 ? -1.15 27 12.078 1 98 25 ASP B CA 1
ATOM 3343 C C . ASP B 1 25 ? -0.937 25.688 11.32 1 98 25 ASP B C 1
ATOM 3345 O O . ASP B 1 25 ? -1.289 25.578 10.148 1 98 25 ASP B O 1
ATOM 3349 N N . LEU B 1 26 ? -0.337 24.703 11.93 1 98.56 26 LEU B N 1
ATOM 3350 C CA . LEU B 1 26 ? -0.232 23.391 11.32 1 98.56 26 LEU B CA 1
ATOM 3351 C C . LEU B 1 26 ? -1.579 22.672 11.336 1 98.56 26 LEU B C 1
ATOM 3353 O O . LEU B 1 26 ? -2.395 22.891 12.234 1 98.56 26 LEU B O 1
ATOM 3357 N N . ARG B 1 27 ? -1.794 21.891 10.328 1 98.81 27 ARG B N 1
ATOM 3358 C CA . ARG B 1 27 ? -3.072 21.203 10.18 1 98.81 27 ARG B CA 1
ATOM 3359 C C . ARG B 1 27 ? -2.957 19.734 10.586 1 98.81 27 ARG B C 1
ATOM 3361 O O . ARG B 1 27 ? -2 19.062 10.211 1 98.81 27 ARG B O 1
ATOM 3368 N N . ILE B 1 28 ? -3.857 19.25 11.32 1 98.69 28 ILE B N 1
ATOM 3369 C CA . ILE B 1 28 ? -4.027 17.859 11.719 1 98.69 28 ILE B CA 1
ATOM 3370 C C . ILE B 1 28 ? -5.504 17.578 11.977 1 98.69 28 ILE B C 1
ATOM 3372 O O . ILE B 1 28 ? -6.137 18.219 12.812 1 98.69 28 ILE B O 1
ATOM 3376 N N . GLY B 1 29 ? -6.102 16.641 11.273 1 98.62 29 GLY B N 1
ATOM 3377 C CA . GLY B 1 29 ? -7.543 16.469 11.219 1 98.62 29 GLY B CA 1
ATOM 3378 C C . GLY B 1 29 ? -8.219 17.375 10.211 1 98.62 29 GLY B C 1
ATOM 3379 O O . GLY B 1 29 ? -7.734 17.547 9.094 1 98.62 29 GLY B O 1
ATOM 3380 N N . ILE B 1 30 ? -9.398 17.891 10.57 1 98.69 30 ILE B N 1
ATOM 3381 C CA . ILE B 1 30 ? -10.148 18.781 9.695 1 98.69 30 ILE B CA 1
ATOM 3382 C C . ILE B 1 30 ? -9.594 20.203 9.82 1 98.69 30 ILE B C 1
ATOM 3384 O O . ILE B 1 30 ? -9.586 20.953 8.844 1 98.69 30 ILE B O 1
ATOM 3388 N N . PHE B 1 31 ? -9.047 20.5 10.977 1 98.69 31 PHE B N 1
ATOM 3389 C CA . PHE B 1 31 ? -8.719 21.875 11.32 1 98.69 31 PHE B CA 1
ATOM 3390 C C . PHE B 1 31 ? -7.227 22.031 11.578 1 98.69 31 PHE B C 1
ATOM 3392 O O . PHE B 1 31 ? -6.504 21.047 11.703 1 98.69 31 PHE B O 1
ATOM 3399 N N . THR B 1 32 ? -6.75 23.312 11.586 1 98.5 32 THR B N 1
ATOM 3400 C CA . THR B 1 32 ? -5.449 23.625 12.164 1 98.5 32 THR B CA 1
ATOM 3401 C C . THR B 1 32 ? -5.496 23.516 13.688 1 98.5 32 THR B C 1
ATOM 3403 O O . THR B 1 32 ? -6.578 23.469 14.281 1 98.5 32 THR B O 1
ATOM 3406 N N . ILE B 1 33 ? -4.348 23.438 14.305 1 98.38 33 ILE B N 1
ATOM 3407 C CA . ILE B 1 33 ? -4.273 23.328 15.758 1 98.38 33 ILE B CA 1
ATOM 3408 C C . ILE B 1 33 ? -5 24.5 16.406 1 98.38 33 ILE B C 1
ATOM 3410 O O . ILE B 1 33 ? -5.773 24.312 17.344 1 98.38 33 ILE B O 1
ATOM 3414 N N . ARG B 1 34 ? -4.816 25.719 15.891 1 97.56 34 ARG B N 1
ATOM 3415 C CA . ARG B 1 34 ? -5.492 26.906 16.391 1 97.56 34 ARG B CA 1
ATOM 3416 C C . ARG B 1 34 ? -7.008 26.75 16.297 1 97.56 34 ARG B C 1
ATOM 3418 O O . ARG B 1 34 ? -7.723 26.984 17.281 1 97.56 34 ARG B O 1
ATOM 3425 N N . GLN B 1 35 ? -7.473 26.312 15.133 1 97.62 35 GLN B N 1
ATOM 3426 C CA . GLN B 1 35 ? -8.906 26.172 14.914 1 97.62 35 GLN B CA 1
ATOM 3427 C C . GLN B 1 35 ? -9.5 25.125 15.859 1 97.62 35 GLN B C 1
ATOM 3429 O O . GLN B 1 35 ? -10.625 25.297 16.344 1 97.62 35 GLN B O 1
ATOM 3434 N N . LYS B 1 36 ? -8.781 24.094 16.156 1 97.94 36 LYS B N 1
ATOM 3435 C CA . LYS B 1 36 ? -9.242 23.062 17.078 1 97.94 36 LYS B CA 1
ATOM 3436 C C . LYS B 1 36 ? -9.5 23.641 18.469 1 97.94 36 LYS B C 1
ATOM 3438 O O . LYS B 1 36 ? -10.531 23.375 19.078 1 97.94 36 LYS B O 1
ATOM 3443 N N . TRP B 1 37 ? -8.57 24.391 18.859 1 97.75 37 TRP B N 1
ATOM 3444 C CA . TRP B 1 37 ? -8.703 25 20.188 1 97.75 37 TRP B CA 1
ATOM 3445 C C . TRP B 1 37 ? -9.836 26.031 20.203 1 97.75 37 TRP B C 1
ATOM 3447 O O . TRP B 1 37 ? -10.586 26.109 21.188 1 97.75 37 TRP B O 1
ATOM 3457 N N . LEU B 1 38 ? -9.914 26.828 19.125 1 96.88 38 LEU B N 1
ATOM 3458 C CA . LEU B 1 38 ? -11 27.797 19.047 1 96.88 38 LEU B CA 1
ATOM 3459 C C . LEU B 1 38 ? -12.359 27.109 19.141 1 96.88 38 LEU B C 1
ATOM 3461 O O . LEU B 1 38 ? -13.242 27.562 19.875 1 96.88 38 LEU B O 1
ATOM 3465 N N . HIS B 1 39 ? -12.516 26.016 18.422 1 96.31 39 HIS B N 1
ATOM 3466 C CA . HIS B 1 39 ? -13.758 25.25 18.469 1 96.31 39 HIS B CA 1
ATOM 3467 C C . HIS B 1 39 ? -13.992 24.656 19.859 1 96.31 39 HIS B C 1
ATOM 3469 O O . HIS B 1 39 ? -15.102 24.75 20.391 1 96.31 39 HIS B O 1
ATOM 3475 N N . SER B 1 40 ? -12.977 24.109 20.453 1 96.69 40 SER B N 1
ATOM 3476 C CA . SER B 1 40 ? -13.102 23.391 21.703 1 96.69 40 SER B CA 1
ATOM 3477 C C . SER B 1 40 ? -13.477 24.328 22.844 1 96.69 40 SER B C 1
ATOM 3479 O O . SER B 1 40 ? -14.211 23.938 23.766 1 96.69 40 SER B O 1
ATOM 3481 N N . LEU B 1 41 ? -12.992 25.578 22.734 1 96 41 LEU B N 1
ATOM 3482 C CA . LEU B 1 41 ? -13.227 26.531 23.812 1 96 41 LEU B CA 1
ATOM 3483 C C . LEU B 1 41 ? -14.305 27.531 23.438 1 96 41 LEU B C 1
ATOM 3485 O O . LEU B 1 41 ? -14.641 28.422 24.219 1 96 41 LEU B O 1
ATOM 3489 N N . GLN B 1 42 ? -14.828 27.406 22.188 1 93.25 42 GLN B N 1
ATOM 3490 C CA . GLN B 1 42 ? -15.82 28.344 21.656 1 93.25 42 GLN B CA 1
ATOM 3491 C C . GLN B 1 42 ? -15.32 29.781 21.734 1 93.25 42 GLN B C 1
ATOM 3493 O O . GLN B 1 42 ? -16.047 30.672 22.188 1 93.25 42 GLN B O 1
ATOM 3498 N N . ALA B 1 43 ? -14.078 29.891 21.438 1 91.56 43 ALA B N 1
ATOM 3499 C CA . ALA B 1 43 ? -13.461 31.219 21.422 1 91.56 43 ALA B CA 1
ATOM 3500 C C . ALA B 1 43 ? -13.555 31.844 20.031 1 91.56 43 ALA B C 1
ATOM 3502 O O . ALA B 1 43 ? -13.469 31.156 19.016 1 91.56 43 ALA B O 1
ATOM 3503 N N . ASP B 1 44 ? -13.68 33.156 19.984 1 86.75 44 ASP B N 1
ATOM 3504 C CA . ASP B 1 44 ? -13.867 33.812 18.703 1 86.75 44 ASP B CA 1
ATOM 3505 C C . ASP B 1 44 ? -12.633 34.625 18.312 1 86.75 44 ASP B C 1
ATOM 3507 O O . ASP B 1 44 ? -12.578 35.219 17.234 1 86.75 44 ASP B O 1
ATOM 3511 N N . SER B 1 45 ? -11.758 34.75 19.203 1 89.19 45 SER B N 1
ATOM 3512 C CA . SER B 1 45 ? -10.539 35.5 18.922 1 89.19 45 SER B CA 1
ATOM 3513 C C . SER B 1 45 ? -9.312 34.781 19.469 1 89.19 45 SER B C 1
ATOM 3515 O O . SER B 1 45 ? -9.43 33.906 20.359 1 89.19 45 SER B O 1
ATOM 3517 N N . PHE B 1 46 ? -8.18 35.188 18.844 1 94.38 46 PHE B N 1
ATOM 3518 C CA . PHE B 1 46 ? -6.953 34.594 19.328 1 94.38 46 PHE B CA 1
ATOM 3519 C C . PHE B 1 46 ? -5.785 35.562 19.234 1 94.38 46 PHE B C 1
ATOM 3521 O O . PHE B 1 46 ? -5.871 36.562 18.547 1 94.38 46 PHE B O 1
ATOM 3528 N N . ALA B 1 47 ? -4.797 35.25 19.969 1 96.19 47 ALA B N 1
ATOM 3529 C CA . ALA B 1 47 ? -3.502 35.938 19.891 1 96.19 47 ALA B CA 1
ATOM 3530 C C . ALA B 1 47 ? -2.357 34.938 20 1 96.19 47 ALA B C 1
ATOM 3532 O O . ALA B 1 47 ? -2.586 33.75 20.234 1 96.19 47 ALA B O 1
ATOM 3533 N N . ARG B 1 48 ? -1.151 35.406 19.672 1 97.44 48 ARG B N 1
ATOM 3534 C CA . ARG B 1 48 ? 0.017 34.531 19.781 1 97.44 48 ARG B CA 1
ATOM 3535 C C . ARG B 1 48 ? 1.297 35.344 19.922 1 97.44 48 ARG B C 1
ATOM 3537 O O . ARG B 1 48 ? 1.319 36.531 19.594 1 97.44 48 ARG B O 1
ATOM 3544 N N . ILE B 1 49 ? 2.246 34.719 20.453 1 96.88 49 ILE B N 1
ATOM 3545 C CA . ILE B 1 49 ? 3.613 35.188 20.297 1 96.88 49 ILE B CA 1
ATOM 3546 C C . ILE B 1 49 ? 4.168 34.75 18.953 1 96.88 49 ILE B C 1
ATOM 3548 O O . ILE B 1 49 ? 4.168 33.531 18.641 1 96.88 49 ILE B O 1
ATOM 3552 N N . VAL B 1 50 ? 4.594 35.656 18.141 1 96 50 VAL B N 1
ATOM 3553 C CA . VAL B 1 50 ? 5.074 35.312 16.812 1 96 50 VAL B CA 1
ATOM 3554 C C . VAL B 1 50 ? 6.59 35.469 16.75 1 96 50 VAL B C 1
ATOM 3556 O O . VAL B 1 50 ? 7.141 36.469 17.234 1 96 50 VAL B O 1
ATOM 3559 N N . ARG B 1 51 ? 7.211 34.5 16.172 1 95 51 ARG B N 1
ATOM 3560 C CA . ARG B 1 51 ? 8.648 34.594 15.945 1 95 51 ARG B CA 1
ATOM 3561 C C . ARG B 1 51 ? 8.969 35.781 15.023 1 95 51 ARG B C 1
ATOM 3563 O O . ARG B 1 51 ? 8.242 36.031 14.055 1 95 51 ARG B O 1
ATOM 3570 N N . PRO B 1 52 ? 10.102 36.375 15.289 1 92.81 52 PRO B N 1
ATOM 3571 C CA . PRO B 1 52 ? 10.461 37.562 14.5 1 92.81 52 PRO B CA 1
ATOM 3572 C C . PRO B 1 52 ? 10.453 37.281 13 1 92.81 52 PRO B C 1
ATOM 3574 O O . PRO B 1 52 ? 9.984 38.125 12.219 1 92.81 52 PRO B O 1
ATOM 3577 N N . ASP B 1 53 ? 10.875 36.188 12.586 1 92.06 53 ASP B N 1
ATOM 3578 C CA . ASP B 1 53 ? 11.023 35.875 11.172 1 92.06 53 ASP B CA 1
ATOM 3579 C C . ASP B 1 53 ? 9.664 35.688 10.5 1 92.06 53 ASP B C 1
ATOM 3581 O O . ASP B 1 53 ? 9.555 35.75 9.273 1 92.06 53 ASP B O 1
ATOM 3585 N N . LEU B 1 54 ? 8.555 35.562 11.273 1 96.38 54 LEU B N 1
ATOM 3586 C CA . LEU B 1 54 ? 7.234 35.25 10.727 1 96.38 54 LEU B CA 1
ATOM 3587 C C . LEU B 1 54 ? 6.305 36.469 10.875 1 96.38 54 LEU B C 1
ATOM 3589 O O . LEU B 1 54 ? 5.188 36.438 10.352 1 96.38 54 LEU B O 1
ATOM 3593 N N . ARG B 1 55 ? 6.68 37.562 11.562 1 93.31 55 ARG B N 1
ATOM 3594 C CA . ARG B 1 55 ? 5.824 38.656 12.016 1 93.31 55 ARG B CA 1
ATOM 3595 C C . ARG B 1 55 ? 5.195 39.375 10.828 1 93.31 55 ARG B C 1
ATOM 3597 O O . ARG B 1 55 ? 4.098 39.938 10.945 1 93.31 55 ARG B O 1
ATOM 3604 N N . GLY B 1 56 ? 5.883 39.375 9.727 1 93.06 56 GLY B N 1
ATOM 3605 C CA . GLY B 1 56 ? 5.324 40.062 8.57 1 93.06 56 GLY B CA 1
ATOM 3606 C C . GLY B 1 56 ? 4.18 39.281 7.926 1 93.06 56 GLY B C 1
ATOM 3607 O O . GLY B 1 56 ? 3.34 39.875 7.246 1 93.06 56 GLY B O 1
ATOM 3608 N N . VAL B 1 57 ? 4.07 38.062 8.102 1 96.38 57 VAL B N 1
ATOM 3609 C CA . VAL B 1 57 ? 3.115 37.219 7.41 1 96.38 57 VAL B CA 1
ATOM 3610 C C . VAL B 1 57 ? 2.023 36.75 8.383 1 96.38 57 VAL B C 1
ATOM 3612 O O . VAL B 1 57 ? 0.841 36.75 8.031 1 96.38 57 VAL B O 1
ATOM 3615 N N . PHE B 1 58 ? 2.457 36.406 9.586 1 95.75 58 PHE B N 1
ATOM 3616 C CA . PHE B 1 58 ? 1.52 35.969 10.609 1 95.75 58 PHE B CA 1
ATOM 3617 C C . PHE B 1 58 ? 1.364 37.031 11.695 1 95.75 58 PHE B C 1
ATOM 3619 O O . PHE B 1 58 ? 2.355 37.531 12.242 1 95.75 58 PHE B O 1
ATOM 3626 N N . GLY B 1 59 ? 0.144 37.406 12.016 1 92.62 59 GLY B N 1
ATOM 3627 C CA . GLY B 1 59 ? -0.108 38.375 13.047 1 92.62 59 GLY B CA 1
ATOM 3628 C C . GLY B 1 59 ? -0.175 37.812 14.445 1 92.62 59 GLY B C 1
ATOM 3629 O O . GLY B 1 59 ? -0.339 36.594 14.602 1 92.62 59 GLY B O 1
ATOM 3630 N N . SER B 1 60 ? 0.077 38.625 15.359 1 93.69 60 SER B N 1
ATOM 3631 C CA . SER B 1 60 ? -0.026 38.219 16.75 1 93.69 60 SER B CA 1
ATOM 3632 C C . SER B 1 60 ? -1.482 38.094 17.188 1 93.69 60 SER B C 1
ATOM 3634 O O . SER B 1 60 ? -1.776 37.531 18.25 1 93.69 60 SER B O 1
ATOM 3636 N N . GLY B 1 61 ? -2.328 38.625 16.328 1 91.38 61 GLY B N 1
ATOM 3637 C CA . GLY B 1 61 ? -3.73 38.625 16.719 1 91.38 61 GLY B CA 1
ATOM 3638 C C . GLY B 1 61 ? -4.082 39.781 17.625 1 91.38 61 GLY B C 1
ATOM 3639 O O . GLY B 1 61 ? -3.387 40.812 17.641 1 91.38 61 GLY B O 1
ATOM 3640 N N . ASN B 1 62 ? -5.355 39.688 18.203 1 88.88 62 ASN B N 1
ATOM 3641 C CA . ASN B 1 62 ? -5.832 40.75 19.047 1 88.88 62 ASN B CA 1
ATOM 3642 C C . ASN B 1 62 ? -6.445 40.25 20.344 1 88.88 62 ASN B C 1
ATOM 3644 O O . ASN B 1 62 ? -7.062 39.156 20.344 1 88.88 62 ASN B O 1
ATOM 3648 N N . LEU B 1 63 ? -6.07 40.969 21.344 1 90.44 63 LEU B N 1
ATOM 3649 C CA . LEU B 1 63 ? -6.703 40.688 22.625 1 90.44 63 LEU B CA 1
ATOM 3650 C C . LEU B 1 63 ? -7.996 41.469 22.797 1 90.44 63 LEU B C 1
ATOM 3652 O O . LEU B 1 63 ? -8.039 42.688 22.469 1 90.44 63 LEU B O 1
ATOM 3656 N N . ALA B 1 64 ? -8.992 40.812 23.078 1 84.94 64 ALA B N 1
ATOM 3657 C CA . ALA B 1 64 ? -10.289 41.469 23.266 1 84.94 64 ALA B CA 1
ATOM 3658 C C . ALA B 1 64 ? -10.398 42.094 24.641 1 84.94 64 ALA B C 1
ATOM 3660 O O . ALA B 1 64 ? -10.648 41.406 25.625 1 84.94 64 ALA B O 1
ATOM 3661 N N . GLY B 1 65 ? -10.266 43.406 24.656 1 82.06 65 GLY B N 1
ATOM 3662 C CA . GLY B 1 65 ? -10.562 44.156 25.875 1 82.06 65 GLY B CA 1
ATOM 3663 C C . GLY B 1 65 ? -9.688 43.75 27.047 1 82.06 65 GLY B C 1
ATOM 3664 O O . GLY B 1 65 ? -8.477 43.594 26.891 1 82.06 65 GLY B O 1
ATOM 3665 N N . GLU B 1 66 ? -10.445 43.719 28.234 1 83.94 66 GLU B N 1
ATOM 3666 C CA . GLU B 1 66 ? -9.758 43.438 29.484 1 83.94 66 GLU B CA 1
ATOM 3667 C C . GLU B 1 66 ? -10.031 42 29.969 1 83.94 66 GLU B C 1
ATOM 3669 O O . GLU B 1 66 ? -9.781 41.688 31.125 1 83.94 66 GLU B O 1
ATOM 3674 N N . GLU B 1 67 ? -10.469 41.219 29.031 1 87.62 67 GLU B N 1
ATOM 3675 C CA . GLU B 1 67 ? -10.766 39.844 29.375 1 87.62 67 GLU B CA 1
ATOM 3676 C C . GLU B 1 67 ? -9.484 39.062 29.641 1 87.62 67 GLU B C 1
ATOM 3678 O O . GLU B 1 67 ? -8.414 39.406 29.141 1 87.62 67 GLU B O 1
ATOM 3683 N N . ASP B 1 68 ? -9.656 38 30.469 1 92.19 68 ASP B N 1
ATOM 3684 C CA . ASP B 1 68 ? -8.531 37.094 30.734 1 92.19 68 ASP B CA 1
ATOM 3685 C C . ASP B 1 68 ? -8.047 36.406 29.453 1 92.19 68 ASP B C 1
ATOM 3687 O O . ASP B 1 68 ? -8.812 36.281 28.5 1 92.19 68 ASP B O 1
ATOM 3691 N N . CYS B 1 69 ? -6.77 36.156 29.531 1 95.69 69 CYS B N 1
ATOM 3692 C CA . CYS B 1 69 ? -6.156 35.438 28.422 1 95.69 69 CYS B CA 1
ATOM 3693 C C . CYS B 1 69 ? -5.758 34 28.828 1 95.69 69 CYS B C 1
ATOM 3695 O O . CYS B 1 69 ? -5.105 33.812 29.859 1 95.69 69 CYS B O 1
ATOM 3697 N N . LEU B 1 70 ? -6.203 33.094 28.078 1 97.12 70 LEU B N 1
ATOM 3698 C CA . LEU B 1 70 ? -5.781 31.719 28.25 1 97.12 70 LEU B CA 1
ATOM 3699 C C . LEU B 1 70 ? -4.688 31.359 27.25 1 97.12 70 LEU B C 1
ATOM 3701 O O . LEU B 1 70 ? -4.93 31.328 26.047 1 97.12 70 LEU B O 1
ATOM 3705 N N . TRP B 1 71 ? -3.506 31.109 27.766 1 97.94 71 TRP B N 1
ATOM 3706 C CA . TRP B 1 71 ? -2.361 30.75 26.922 1 97.94 71 TRP B CA 1
ATOM 3707 C C . TRP B 1 71 ? -2.219 29.234 26.812 1 97.94 71 TRP B C 1
ATOM 3709 O O . TRP B 1 71 ? -2.297 28.516 27.812 1 97.94 71 TRP B O 1
ATOM 3719 N N . ILE B 1 72 ? -2.014 28.781 25.594 1 98.12 72 ILE B N 1
ATOM 3720 C CA . ILE B 1 72 ? -1.869 27.359 25.312 1 98.12 72 ILE B CA 1
ATOM 3721 C C . ILE B 1 72 ? -0.529 27.094 24.625 1 98.12 72 ILE B C 1
ATOM 3723 O O . ILE B 1 72 ? -0.14 27.828 23.719 1 98.12 72 ILE B O 1
ATOM 3727 N N . ASN B 1 73 ? 0.222 26.062 25.125 1 98.06 73 ASN B N 1
ATOM 3728 C CA . ASN B 1 73 ? 1.335 25.516 24.359 1 98.06 73 ASN B CA 1
ATOM 3729 C C . ASN B 1 73 ? 0.865 24.906 23.031 1 98.06 73 ASN B C 1
ATOM 3731 O O . ASN B 1 73 ? 0.077 23.969 23.016 1 98.06 73 ASN B O 1
ATOM 3735 N N . ALA B 1 74 ? 1.394 25.391 21.953 1 97.75 74 ALA B N 1
ATOM 3736 C CA . ALA B 1 74 ? 0.868 25.109 20.609 1 97.75 74 ALA B CA 1
ATOM 3737 C C . ALA B 1 74 ? 1.063 23.641 20.25 1 97.75 74 ALA B C 1
ATOM 3739 O O . ALA B 1 74 ? 0.45 23.156 19.297 1 97.75 74 ALA B O 1
ATOM 3740 N N . ARG B 1 75 ? 1.859 22.859 20.953 1 97.25 75 ARG B N 1
ATOM 3741 C CA . ARG B 1 75 ? 2.119 21.453 20.641 1 97.25 75 ARG B CA 1
ATOM 3742 C C . ARG B 1 75 ? 1.003 20.562 21.172 1 97.25 75 ARG B C 1
ATOM 3744 O O . ARG B 1 75 ? 0.923 19.375 20.812 1 97.25 75 ARG B O 1
ATOM 3751 N N . TYR B 1 76 ? 0.219 21.109 22.016 1 97.56 76 TYR B N 1
ATOM 3752 C CA . TYR B 1 76 ? -0.801 20.297 22.672 1 97.56 76 TYR B CA 1
ATOM 3753 C C . TYR B 1 76 ? -2.123 20.375 21.922 1 97.56 76 TYR B C 1
ATOM 3755 O O . TYR B 1 76 ? -2.547 21.453 21.516 1 97.56 76 TYR B O 1
ATOM 3763 N N . LEU B 1 77 ? -2.746 19.203 21.719 1 97.56 77 LEU B N 1
ATOM 3764 C CA . LEU B 1 77 ? -4.043 19.094 21.062 1 97.56 77 LEU B CA 1
ATOM 3765 C C . LEU B 1 77 ? -5.172 19.047 22.094 1 97.56 77 LEU B C 1
ATOM 3767 O O . LEU B 1 77 ? -5 18.484 23.172 1 97.56 77 LEU B O 1
ATOM 3771 N N . PRO B 1 78 ? -6.246 19.656 21.766 1 97.12 78 PRO B N 1
ATOM 3772 C CA . PRO B 1 78 ? -7.332 19.719 22.734 1 97.12 78 PRO B CA 1
ATOM 3773 C C . PRO B 1 78 ? -8.07 18.391 22.891 1 97.12 78 PRO B C 1
ATOM 3775 O O . PRO B 1 78 ? -8.969 18.078 22.109 1 97.12 78 PRO B O 1
ATOM 3778 N N . SER B 1 79 ? -7.715 17.625 23.891 1 94.69 79 SER B N 1
ATOM 3779 C CA . SER B 1 79 ? -8.523 16.484 24.344 1 94.69 79 SER B CA 1
ATOM 3780 C C . SER B 1 79 ? -9.586 16.938 25.344 1 94.69 79 SER B C 1
ATOM 3782 O O . SER B 1 79 ? -9.484 18.016 25.922 1 94.69 79 SER B O 1
ATOM 3784 N N . GLU B 1 80 ? -10.602 16.109 25.547 1 94.19 80 GLU B N 1
ATOM 3785 C CA . GLU B 1 80 ? -11.656 16.453 26.5 1 94.19 80 GLU B CA 1
ATOM 3786 C C . GLU B 1 80 ? -11.078 16.734 27.891 1 94.19 80 GLU B C 1
ATOM 3788 O O . GLU B 1 80 ? -11.43 17.734 28.516 1 94.19 80 GLU B O 1
ATOM 3793 N N . ASP B 1 81 ? -10.203 15.938 28.266 1 95.56 81 ASP B N 1
ATOM 3794 C CA . ASP B 1 81 ? -9.602 16.078 29.578 1 95.56 81 ASP B CA 1
ATOM 3795 C C . ASP B 1 81 ? -8.773 17.359 29.672 1 95.56 81 ASP B C 1
ATOM 3797 O O . ASP B 1 81 ? -8.852 18.078 30.672 1 95.56 81 ASP B O 1
ATOM 3801 N N . LEU B 1 82 ? -8 17.609 28.672 1 96.81 82 LEU B N 1
ATOM 3802 C CA . LEU B 1 82 ? -7.164 18.812 28.703 1 96.81 82 LEU B CA 1
ATOM 3803 C C . LEU B 1 82 ? -8.016 20.062 28.672 1 96.81 82 LEU B C 1
ATOM 3805 O O . LEU B 1 82 ? -7.73 21.031 29.375 1 96.81 82 LEU B O 1
ATOM 3809 N N . VAL B 1 83 ? -9.039 20.078 27.875 1 96.88 83 VAL B N 1
ATOM 3810 C CA . VAL B 1 83 ? -9.922 21.219 27.766 1 96.88 83 VAL B CA 1
ATOM 3811 C C . VAL B 1 83 ? -10.562 21.516 29.125 1 96.88 83 VAL B C 1
ATOM 3813 O O . VAL B 1 83 ? -10.633 22.672 29.547 1 96.88 83 VAL B O 1
ATOM 3816 N N . ARG B 1 84 ? -10.961 20.5 29.797 1 96.19 84 ARG B N 1
ATOM 3817 C CA . ARG B 1 84 ? -11.562 20.656 31.109 1 96.19 84 ARG B CA 1
ATOM 3818 C C . ARG B 1 84 ? -10.578 21.281 32.094 1 96.19 84 ARG B C 1
ATOM 3820 O O . ARG B 1 84 ? -10.938 22.203 32.844 1 96.19 84 ARG B O 1
ATOM 3827 N N . GLU B 1 85 ? -9.406 20.828 32.031 1 96.56 85 GLU B N 1
ATOM 3828 C CA . GLU B 1 85 ? -8.391 21.328 32.969 1 96.56 85 GLU B CA 1
ATOM 3829 C C . GLU B 1 85 ? -8.031 22.766 32.656 1 96.56 85 GLU B C 1
ATOM 3831 O O . GLU B 1 85 ? -7.855 23.578 33.562 1 96.56 85 GLU B O 1
ATOM 3836 N N . VAL B 1 86 ? -7.91 23.031 31.453 1 96.38 86 VAL B N 1
ATOM 3837 C CA . VAL B 1 86 ? -7.527 24.375 31.016 1 96.38 86 VAL B CA 1
ATOM 3838 C C . VAL B 1 86 ? -8.633 25.375 31.359 1 96.38 86 VAL B C 1
ATOM 3840 O O . VAL B 1 86 ? -8.352 26.5 31.781 1 96.38 86 VAL B O 1
ATOM 3843 N N . GLN B 1 87 ? -9.844 24.969 31.234 1 95.06 87 GLN B N 1
ATOM 3844 C CA . GLN B 1 87 ? -10.984 25.844 31.531 1 95.06 87 GLN B CA 1
ATOM 3845 C C . GLN B 1 87 ? -11.086 26.109 33.031 1 95.06 87 GLN B C 1
ATOM 3847 O O . GLN B 1 87 ? -11.609 27.141 33.438 1 95.06 87 GLN B O 1
ATOM 3852 N N . ALA B 1 88 ? -10.594 25.25 33.781 1 95.38 88 ALA B N 1
ATOM 3853 C CA . ALA B 1 88 ? -10.703 25.344 35.25 1 95.38 88 ALA B CA 1
ATOM 3854 C C . ALA B 1 88 ? -9.586 26.203 35.844 1 95.38 88 ALA B C 1
ATOM 3856 O O . ALA B 1 88 ? -9.594 26.516 37.031 1 95.38 88 ALA B O 1
ATOM 3857 N N . LEU B 1 89 ? -8.68 26.656 35.031 1 96.44 89 LEU B N 1
ATOM 3858 C CA . LEU B 1 89 ? -7.543 27.438 35.531 1 96.44 89 LEU B CA 1
ATOM 3859 C C . LEU B 1 89 ? -7.996 28.797 36.031 1 96.44 89 LEU B C 1
ATOM 3861 O O . LEU B 1 89 ? -8.82 29.469 35.406 1 96.44 89 LEU B O 1
ATOM 3865 N N . ASN B 1 90 ? -7.457 29.188 37.219 1 95.62 90 ASN B N 1
ATOM 3866 C CA . ASN B 1 90 ? -7.68 30.516 37.75 1 95.62 90 ASN B CA 1
ATOM 3867 C C . ASN B 1 90 ? -6.648 31.516 37.25 1 95.62 90 ASN B C 1
ATOM 3869 O O . ASN B 1 90 ? -5.555 31.125 36.812 1 95.62 90 ASN B O 1
ATOM 3873 N N . ARG B 1 91 ? -7.086 32.75 37.219 1 95.44 91 ARG B N 1
ATOM 3874 C CA . ARG B 1 91 ? -6.141 33.812 36.875 1 95.44 91 ARG B CA 1
ATOM 3875 C C . ARG B 1 91 ? -4.887 33.75 37.719 1 95.44 91 ARG B C 1
ATOM 3877 O O . ARG B 1 91 ? -4.973 33.562 38.938 1 95.44 91 ARG B O 1
ATOM 3884 N N . GLY B 1 92 ? -3.783 33.844 37.094 1 96.5 92 GLY B N 1
ATOM 3885 C CA . GLY B 1 92 ? -2.518 33.844 37.781 1 96.5 92 GLY B CA 1
ATOM 3886 C C . GLY B 1 92 ? -1.938 32.438 37.969 1 96.5 92 GLY B C 1
ATOM 3887 O O . GLY B 1 92 ? -0.957 32.25 38.688 1 96.5 92 GLY B O 1
ATOM 3888 N N . THR B 1 93 ? -2.49 31.469 37.344 1 97.62 93 THR B N 1
ATOM 3889 C CA . THR B 1 93 ? -2.006 30.109 37.469 1 97.62 93 THR B CA 1
ATOM 3890 C C . THR B 1 93 ? -1.583 29.547 36.094 1 97.62 93 THR B C 1
ATOM 3892 O O . THR B 1 93 ? -1.955 30.094 35.062 1 97.62 93 THR B O 1
ATOM 3895 N N . CYS B 1 94 ? -0.745 28.547 36.125 1 97.94 94 CYS B N 1
ATOM 3896 C CA . CYS B 1 94 ? -0.375 27.812 34.906 1 97.94 94 CYS B CA 1
ATOM 3897 C C . CYS B 1 94 ? -0.457 26.312 35.156 1 97.94 94 CYS B C 1
ATOM 3899 O O . CYS B 1 94 ? -0.237 25.844 36.281 1 97.94 94 CYS B O 1
ATOM 3901 N N . LEU B 1 95 ? -0.857 25.609 34.156 1 98 95 LEU B N 1
ATOM 3902 C CA . LEU B 1 95 ? -0.912 24.156 34.156 1 98 95 LEU B CA 1
ATOM 3903 C C . LEU B 1 95 ? 0.399 23.562 33.656 1 98 95 LEU B C 1
ATOM 3905 O O . LEU B 1 95 ? 0.827 23.859 32.531 1 98 95 LEU B O 1
ATOM 3909 N N . ARG B 1 96 ? 1.059 22.734 34.438 1 97 96 ARG B N 1
ATOM 3910 C CA . ARG B 1 96 ? 2.385 22.219 34.094 1 97 96 ARG B CA 1
ATOM 3911 C C . ARG B 1 96 ? 2.443 20.703 34.219 1 97 96 ARG B C 1
ATOM 3913 O O . ARG B 1 96 ? 1.812 20.125 35.125 1 97 96 ARG B O 1
ATOM 3920 N N . VAL B 1 97 ? 3.016 20.078 33.344 1 93.94 97 VAL B N 1
ATOM 3921 C CA . VAL B 1 97 ? 3.395 18.672 33.438 1 93.94 97 VAL B CA 1
ATOM 3922 C C . VAL B 1 97 ? 4.914 18.531 33.344 1 93.94 97 VAL B C 1
ATOM 3924 O O . VAL B 1 97 ? 5.516 18.875 32.312 1 93.94 97 VAL B O 1
ATOM 3927 N N . ASN B 1 98 ? 5.488 18.047 34.438 1 89.12 98 ASN B N 1
ATOM 3928 C CA . ASN B 1 98 ? 6.941 18.047 34.531 1 89.12 98 ASN B CA 1
ATOM 3929 C C . ASN B 1 98 ? 7.527 19.438 34.344 1 89.12 98 ASN B C 1
ATOM 3931 O O . ASN B 1 98 ? 7.203 20.359 35.094 1 89.12 98 ASN B O 1
ATOM 3935 N N . SER B 1 99 ? 8.25 19.688 33.312 1 90.62 99 SER B N 1
ATOM 3936 C CA . SER B 1 99 ? 8.891 20.984 33.156 1 90.62 99 SER B CA 1
ATOM 3937 C C . SER B 1 99 ? 8.219 21.797 32.062 1 90.62 99 SER B C 1
ATOM 3939 O O . SER B 1 99 ? 8.609 22.938 31.797 1 90.62 99 SER B O 1
ATOM 3941 N N . THR B 1 100 ? 7.152 21.25 31.578 1 95.38 100 THR B N 1
ATOM 3942 C CA . THR B 1 100 ? 6.52 21.922 30.453 1 95.38 100 THR B CA 1
ATOM 3943 C C . THR B 1 100 ? 5.211 22.578 30.875 1 95.38 100 THR B C 1
ATOM 3945 O O . THR B 1 100 ? 4.336 21.922 31.453 1 95.38 100 THR B O 1
ATOM 3948 N N . VAL B 1 101 ? 5.117 23.891 30.656 1 97.56 101 VAL B N 1
ATOM 3949 C CA . VAL B 1 101 ? 3.861 24.594 30.891 1 97.56 101 VAL B CA 1
ATOM 3950 C C . VAL B 1 101 ? 2.928 24.391 29.703 1 97.56 101 VAL B C 1
ATOM 3952 O O . VAL B 1 101 ? 3.236 24.812 28.578 1 97.56 101 VAL B O 1
ATOM 3955 N N . ILE B 1 102 ? 1.777 23.797 30.016 1 97.94 102 ILE B N 1
ATOM 3956 C CA . ILE B 1 102 ? 0.816 23.453 28.984 1 97.94 102 ILE B CA 1
ATOM 3957 C C . ILE B 1 102 ? -0.113 24.641 28.719 1 97.94 102 ILE B C 1
ATOM 3959 O O . ILE B 1 102 ? -0.443 24.938 27.562 1 97.94 102 ILE B O 1
ATOM 3963 N N . ALA B 1 103 ? -0.541 25.297 29.781 1 98.19 103 ALA B N 1
ATOM 3964 C CA . ALA B 1 103 ? -1.482 26.422 29.688 1 98.19 103 ALA B CA 1
ATOM 3965 C C . ALA B 1 103 ? -1.291 27.391 30.859 1 98.19 103 ALA B C 1
ATOM 3967 O O . ALA B 1 103 ? -0.7 27.031 31.875 1 98.19 103 ALA B O 1
ATOM 3968 N N . ALA B 1 104 ? -1.731 28.578 30.672 1 98.19 104 ALA B N 1
ATOM 3969 C CA . ALA B 1 104 ? -1.695 29.609 31.719 1 98.19 104 ALA B CA 1
ATOM 3970 C C . ALA B 1 104 ? -2.832 30.609 31.531 1 98.19 104 ALA B C 1
ATOM 3972 O O . ALA B 1 104 ? -3.244 30.891 30.406 1 98.19 104 ALA B O 1
ATOM 3973 N N . ARG B 1 105 ? -3.291 31.109 32.594 1 97.69 105 ARG B N 1
ATOM 3974 C CA . ARG B 1 105 ? -4.316 32.156 32.562 1 97.69 105 ARG B CA 1
ATOM 3975 C C . ARG B 1 105 ? -3.82 33.438 33.219 1 97.69 105 ARG B C 1
ATOM 3977 O O . ARG B 1 105 ? -3.447 33.438 34.406 1 97.69 105 ARG B O 1
ATOM 3984 N N . VAL B 1 106 ? -3.812 34.469 32.469 1 96.88 106 VAL B N 1
ATOM 3985 C CA . VAL B 1 106 ? -3.326 35.75 32.969 1 96.88 106 VAL B CA 1
ATOM 3986 C C . VAL B 1 106 ? -4.195 36.875 32.406 1 96.88 106 VAL B C 1
ATOM 3988 O O . VAL B 1 106 ? -5.051 36.656 31.562 1 96.88 106 VAL B O 1
ATOM 3991 N N . ASP B 1 107 ? -3.961 38.094 32.938 1 94.38 107 ASP B N 1
ATOM 3992 C CA . ASP B 1 107 ? -4.746 39.219 32.5 1 94.38 107 ASP B CA 1
ATOM 3993 C C . ASP B 1 107 ? -4.223 39.75 31.156 1 94.38 107 ASP B C 1
ATOM 3995 O O . ASP B 1 107 ? -3.176 39.344 30.672 1 94.38 107 ASP B O 1
ATOM 3999 N N . ALA B 1 108 ? -4.965 40.656 30.578 1 94.44 108 ALA B N 1
ATOM 4000 C CA . ALA B 1 108 ? -4.684 41.188 29.266 1 94.44 108 ALA B CA 1
ATOM 4001 C C . ALA B 1 108 ? -3.369 41.969 29.25 1 94.44 108 ALA B C 1
ATOM 4003 O O . ALA B 1 108 ? -2.605 41.906 28.281 1 94.44 108 ALA B O 1
ATOM 4004 N N . GLN B 1 109 ? -3.154 42.688 30.328 1 94 109 GLN B N 1
ATOM 4005 C CA . GLN B 1 109 ? -1.938 43.5 30.391 1 94 109 GLN B CA 1
ATOM 4006 C C . GLN B 1 109 ? -0.695 42.594 30.406 1 94 109 GLN B C 1
ATOM 4008 O O . GLN B 1 109 ? 0.268 42.875 29.688 1 94 109 GLN B O 1
ATOM 4013 N N . THR B 1 110 ? -0.735 41.656 31.234 1 95.44 110 THR B N 1
ATOM 4014 C CA . THR B 1 110 ? 0.353 40.688 31.281 1 95.44 110 THR B CA 1
ATOM 4015 C C . THR B 1 110 ? 0.541 40 29.922 1 95.44 110 THR B C 1
ATOM 4017 O O . THR B 1 110 ? 1.671 39.844 29.453 1 95.44 110 THR B O 1
ATOM 4020 N N . SER B 1 111 ? -0.515 39.656 29.297 1 96.19 111 SER B N 1
ATOM 4021 C CA . SER B 1 111 ? -0.483 39 28 1 96.19 111 SER B CA 1
ATOM 4022 C C . SER B 1 111 ? 0.154 39.906 26.938 1 96.19 111 SER B C 1
ATOM 4024 O O . SER B 1 111 ? 0.964 39.438 26.141 1 96.19 111 SER B O 1
ATOM 4026 N N . GLN B 1 112 ? -0.231 41.125 26.969 1 95.06 112 GLN B N 1
ATOM 4027 C CA . GLN B 1 112 ? 0.359 42.062 26.016 1 95.06 112 GLN B CA 1
ATOM 4028 C C . GLN B 1 112 ? 1.866 42.188 26.219 1 95.06 112 GLN B C 1
ATOM 4030 O O . GLN B 1 112 ? 2.629 42.25 25.25 1 95.06 112 GLN B O 1
ATOM 4035 N N . ASN B 1 113 ? 2.246 42.188 27.422 1 95.38 113 ASN B N 1
ATOM 4036 C CA . ASN B 1 113 ? 3.67 42.219 27.734 1 95.38 113 ASN B CA 1
ATOM 4037 C C . ASN B 1 113 ? 4.398 41 27.188 1 95.38 113 ASN B C 1
ATOM 4039 O O . ASN B 1 113 ? 5.516 41.125 26.688 1 95.38 113 ASN B O 1
ATOM 4043 N N . TRP B 1 114 ? 3.781 39.844 27.344 1 96.56 114 TRP B N 1
ATOM 4044 C CA . TRP B 1 114 ? 4.371 38.625 26.812 1 96.56 114 TRP B CA 1
ATOM 4045 C C . TRP B 1 114 ? 4.547 38.688 25.312 1 96.56 114 TRP B C 1
ATOM 4047 O O . TRP B 1 114 ? 5.578 38.281 24.766 1 96.56 114 TRP B O 1
ATOM 4057 N N . ILE B 1 115 ? 3.553 39.219 24.594 1 95.88 115 ILE B N 1
ATOM 4058 C CA . ILE B 1 115 ? 3.588 39.344 23.141 1 95.88 115 ILE B CA 1
ATOM 4059 C C . ILE B 1 115 ? 4.699 40.312 22.734 1 95.88 115 ILE B C 1
ATOM 4061 O O . ILE B 1 115 ? 5.488 40 21.828 1 95.88 115 ILE B O 1
ATOM 4065 N N . ASP B 1 116 ? 4.812 41.406 23.453 1 94.5 116 ASP B N 1
ATOM 4066 C CA . ASP B 1 116 ? 5.805 42.406 23.141 1 94.5 116 ASP B CA 1
ATOM 4067 C C . ASP B 1 116 ? 7.219 41.906 23.406 1 94.5 116 ASP B C 1
ATOM 4069 O O . ASP B 1 116 ? 8.148 42.219 22.656 1 94.5 116 ASP B O 1
ATOM 4073 N N . ASN B 1 117 ? 7.344 41.094 24.422 1 94.81 117 ASN B N 1
ATOM 4074 C CA . ASN B 1 117 ? 8.656 40.594 24.812 1 94.81 117 ASN B CA 1
ATOM 4075 C C . ASN B 1 117 ? 9.016 39.344 24.047 1 94.81 117 ASN B C 1
ATOM 4077 O O . ASN B 1 117 ? 10.164 38.875 24.062 1 94.81 117 ASN B O 1
ATOM 4081 N N . GLY B 1 118 ? 8.047 38.75 23.484 1 94.81 118 GLY B N 1
ATOM 4082 C CA . GLY B 1 118 ? 8.289 37.562 22.656 1 94.81 118 GLY B CA 1
ATOM 4083 C C . GLY B 1 118 ? 8.391 36.281 23.453 1 94.81 118 GLY B C 1
ATOM 4084 O O . GLY B 1 118 ? 8.797 35.25 22.922 1 94.81 118 GLY B O 1
ATOM 4085 N N . SER B 1 119 ? 8.055 36.312 24.734 1 94.88 119 SER B N 1
ATOM 4086 C CA . SER B 1 119 ? 8.125 35.125 25.594 1 94.88 119 SER B CA 1
ATOM 4087 C C . SER B 1 119 ? 7.258 35.281 26.828 1 94.88 119 SER B C 1
ATOM 4089 O O . SER B 1 119 ? 7.148 36.375 27.391 1 94.88 119 SER B O 1
ATOM 4091 N N . PRO B 1 120 ? 6.695 34.156 27.234 1 95.94 120 PRO B N 1
ATOM 4092 C CA . PRO B 1 120 ? 5.922 34.25 28.484 1 95.94 120 PRO B CA 1
ATOM 4093 C C . PRO B 1 120 ? 6.805 34.188 29.734 1 95.94 120 PRO B C 1
ATOM 4095 O O . PRO B 1 120 ? 7.891 33.625 29.703 1 95.94 120 PRO B O 1
ATOM 4098 N N . ALA B 1 121 ? 6.367 34.812 30.781 1 94.94 121 ALA B N 1
ATOM 4099 C CA . ALA B 1 121 ? 7.031 34.75 32.094 1 94.94 121 ALA B CA 1
ATOM 4100 C C . ALA B 1 121 ? 6.238 33.906 33.062 1 94.94 121 ALA B C 1
ATOM 4102 O O . ALA B 1 121 ? 5.645 34.438 34 1 94.94 121 ALA B O 1
ATOM 4103 N N . PHE B 1 122 ? 6.418 32.594 33 1 95.06 122 PHE B N 1
ATOM 4104 C CA . PHE B 1 122 ? 5.602 31.672 33.781 1 95.06 122 PHE B CA 1
ATOM 4105 C C . PHE B 1 122 ? 6.039 31.641 35.219 1 95.06 122 PHE B C 1
ATOM 4107 O O . PHE B 1 122 ? 5.285 31.203 36.094 1 95.06 122 PHE B O 1
ATOM 4114 N N . ASN B 1 123 ? 7.234 32 35.5 1 92.81 123 ASN B N 1
ATOM 4115 C CA . ASN B 1 123 ? 7.809 31.938 36.812 1 92.81 123 ASN B CA 1
ATOM 4116 C C . ASN B 1 123 ? 7.012 32.781 37.812 1 92.81 123 ASN B C 1
ATOM 4118 O O . ASN B 1 123 ? 7.129 32.594 39.031 1 92.81 123 ASN B O 1
ATOM 4122 N N . ASN B 1 124 ? 6.215 33.656 37.375 1 92.12 124 ASN B N 1
ATOM 4123 C CA . ASN B 1 124 ? 5.441 34.562 38.219 1 92.12 124 ASN B CA 1
ATOM 4124 C C . ASN B 1 124 ? 4.055 34 38.5 1 92.12 124 ASN B C 1
ATOM 4126 O O . ASN B 1 124 ? 3.219 34.656 39.125 1 92.12 124 ASN B O 1
ATOM 4130 N N . LEU B 1 125 ? 3.809 32.812 38.031 1 96.75 125 LEU B N 1
ATOM 4131 C CA . LEU B 1 125 ? 2.477 32.219 38.156 1 96.75 125 LEU B CA 1
ATOM 4132 C C . LEU B 1 125 ? 2.475 31.078 39.188 1 96.75 125 LEU B C 1
ATOM 4134 O O . LEU B 1 125 ? 3.508 30.453 39.406 1 96.75 125 LEU B O 1
ATOM 4138 N N . LEU B 1 126 ? 1.329 30.875 39.781 1 97.19 126 LEU B N 1
ATOM 4139 C CA . LEU B 1 126 ? 1.146 29.688 40.625 1 97.19 126 LEU B CA 1
ATOM 4140 C C . LEU B 1 126 ? 1.012 28.438 39.75 1 97.19 126 LEU B C 1
ATOM 4142 O O . LEU B 1 126 ? 0.227 28.406 38.812 1 97.19 126 LEU B O 1
ATOM 4146 N N . VAL B 1 127 ? 1.711 27.391 40.188 1 97.06 127 VAL B N 1
ATOM 4147 C CA . VAL B 1 127 ? 1.783 26.188 39.344 1 97.06 127 VAL B CA 1
ATOM 4148 C C . VAL B 1 127 ? 0.718 25.188 39.781 1 97.06 127 VAL B C 1
ATOM 4150 O O . VAL B 1 127 ? 0.593 24.891 40.969 1 97.06 127 VAL B O 1
ATOM 4153 N N . VAL B 1 128 ? -0.041 24.734 38.844 1 96.81 128 VAL B N 1
ATOM 4154 C CA . VAL B 1 128 ? -0.934 23.594 39 1 96.81 128 VAL B CA 1
ATOM 4155 C C . VAL B 1 128 ? -0.355 22.391 38.25 1 96.81 128 VAL B C 1
ATOM 4157 O O . VAL B 1 128 ? -0.312 22.359 37.031 1 96.81 128 VAL B O 1
ATOM 4160 N N . GLU B 1 129 ? 0.004 21.344 38.969 1 95.25 129 GLU B N 1
ATOM 4161 C CA . GLU B 1 129 ? 0.585 20.156 38.375 1 95.25 129 GLU B CA 1
ATOM 4162 C C . GLU B 1 129 ? -0.498 19.234 37.812 1 95.25 129 GLU B C 1
ATOM 4164 O O . GLU B 1 129 ? -1.549 19.062 38.438 1 95.25 129 GLU B O 1
ATOM 4169 N N . SER B 1 130 ? -0.257 18.734 36.625 1 93.44 130 SER B N 1
ATOM 4170 C CA . SER B 1 130 ? -1.238 17.844 36.031 1 93.44 130 SER B CA 1
ATOM 4171 C C . SER B 1 130 ? -0.574 16.578 35.469 1 93.44 130 SER B C 1
ATOM 4173 O O . SER B 1 130 ? 0.654 16.469 35.469 1 93.44 130 SER B O 1
ATOM 4175 N N . GLN B 1 131 ? -1.425 15.617 35.094 1 91.94 131 GLN B N 1
ATOM 4176 C CA . GLN B 1 131 ? -0.979 14.414 34.375 1 91.94 131 GLN B CA 1
ATOM 4177 C C . GLN B 1 131 ? -0.653 14.727 32.938 1 91.94 131 GLN B C 1
ATOM 4179 O O . GLN B 1 131 ? -1.079 15.75 32.375 1 91.94 131 GLN B O 1
ATOM 4184 N N . PRO B 1 132 ? 0.049 13.781 32.344 1 92.12 132 PRO B N 1
ATOM 4185 C CA . PRO B 1 132 ? 0.418 14.016 30.938 1 92.12 132 PRO B CA 1
ATOM 4186 C C . PRO B 1 132 ? -0.784 13.984 30 1 92.12 132 PRO B C 1
ATOM 4188 O O . PRO B 1 132 ? -1.719 13.211 30.203 1 92.12 132 PRO B O 1
ATOM 4191 N N . PHE B 1 133 ? -0.757 14.836 28.953 1 92.12 133 PHE B N 1
ATOM 4192 C CA . PHE B 1 133 ? -1.77 14.898 27.906 1 92.12 133 PHE B CA 1
ATOM 4193 C C . PHE B 1 133 ? -1.15 14.633 26.531 1 92.12 133 PHE B C 1
ATOM 4195 O O . PHE B 1 133 ? 0.063 14.766 26.359 1 92.12 133 PHE B O 1
ATOM 4202 N N . PRO B 1 134 ? -2.031 14.148 25.562 1 87.69 134 PRO B N 1
ATOM 4203 C CA . PRO B 1 134 ? -1.527 14 24.203 1 87.69 134 PRO B CA 1
ATOM 4204 C C . PRO B 1 134 ? -0.942 15.297 23.641 1 87.69 134 PRO B C 1
ATOM 4206 O O . PRO B 1 134 ? -1.49 16.375 23.875 1 87.69 134 PRO B O 1
ATOM 4209 N N . CYS B 1 135 ? 0.268 15.242 23.078 1 93.75 135 CYS B N 1
ATOM 4210 C CA . CYS B 1 135 ? 0.91 16.375 22.438 1 93.75 135 CYS B CA 1
ATOM 4211 C C . CYS B 1 135 ? 1.762 15.93 21.25 1 93.75 135 CYS B C 1
ATOM 4213 O O . CYS B 1 135 ? 2.035 14.734 21.109 1 93.75 135 CYS B O 1
ATOM 4215 N N . LEU B 1 136 ? 2.023 16.797 20.391 1 97.31 136 LEU B N 1
ATOM 4216 C CA . LEU B 1 136 ? 2.932 16.562 19.266 1 97.31 136 LEU B CA 1
ATOM 4217 C C . LEU B 1 136 ? 4.383 16.641 19.734 1 97.31 136 LEU B C 1
ATOM 4219 O O . LEU B 1 136 ? 4.809 17.641 20.297 1 97.31 136 LEU B O 1
ATOM 4223 N N . ARG B 1 137 ? 5.086 15.578 19.5 1 95.62 137 ARG B N 1
ATOM 4224 C CA . ARG B 1 137 ? 6.48 15.523 19.922 1 95.62 137 ARG B CA 1
ATOM 4225 C C . ARG B 1 137 ? 7.418 15.5 18.734 1 95.62 137 ARG B C 1
ATOM 4227 O O . ARG B 1 137 ? 8.516 16.062 18.781 1 95.62 137 ARG B O 1
ATOM 4234 N N . PHE B 1 138 ? 6.945 14.742 17.719 1 96.12 138 PHE B N 1
ATOM 4235 C CA . PHE B 1 138 ? 7.75 14.562 16.516 1 96.12 138 PHE B CA 1
ATOM 4236 C C . PHE B 1 138 ? 6.926 14.844 15.258 1 96.12 138 PHE B C 1
ATOM 4238 O O . PHE B 1 138 ? 5.691 14.844 15.312 1 96.12 138 PHE B O 1
ATOM 4245 N N . LEU B 1 139 ? 7.586 15.039 14.172 1 97.56 139 LEU B N 1
ATOM 4246 C CA . LEU B 1 139 ? 6.945 15.32 12.891 1 97.56 139 LEU B CA 1
ATOM 4247 C C . LEU B 1 139 ? 5.992 14.195 12.508 1 97.56 139 LEU B C 1
ATOM 4249 O O . LEU B 1 139 ? 4.898 14.445 11.992 1 97.56 139 LEU B O 1
ATOM 4253 N N . TRP B 1 140 ? 6.344 12.93 12.789 1 98.06 140 TRP B N 1
ATOM 4254 C CA . TRP B 1 140 ? 5.555 11.797 12.328 1 98.06 140 TRP B CA 1
ATOM 4255 C C . TRP B 1 140 ? 4.363 11.555 13.242 1 98.06 140 TRP B C 1
ATOM 4257 O O . TRP B 1 140 ? 3.537 10.672 12.984 1 98.06 140 TRP B O 1
ATOM 4267 N N . ASP B 1 141 ? 4.242 12.383 14.312 1 98.19 141 ASP B N 1
ATOM 4268 C CA . ASP B 1 141 ? 3.027 12.336 15.125 1 98.19 141 ASP B CA 1
ATOM 4269 C C . ASP B 1 141 ? 1.82 12.836 14.336 1 98.19 141 ASP B C 1
ATOM 4271 O O . ASP B 1 141 ? 0.691 12.406 14.578 1 98.19 141 ASP B O 1
ATOM 4275 N N . PHE B 1 142 ? 2.062 13.742 13.391 1 98.5 142 PHE B N 1
ATOM 4276 C CA . PHE B 1 142 ? 0.983 14.219 12.531 1 98.5 142 PHE B CA 1
ATOM 4277 C C . PHE B 1 142 ? 0.366 13.07 11.75 1 98.5 142 PHE B C 1
ATOM 4279 O O . PHE B 1 142 ? -0.852 13.016 11.562 1 98.5 142 PHE B O 1
ATOM 4286 N N . ILE B 1 143 ? 1.19 12.148 11.336 1 98.25 143 ILE B N 1
ATOM 4287 C CA . ILE B 1 143 ? 0.747 10.977 10.586 1 98.25 143 ILE B CA 1
ATOM 4288 C C . ILE B 1 143 ? -0.014 10.031 11.508 1 98.25 143 ILE B C 1
ATOM 4290 O O . ILE B 1 143 ? -1.145 9.633 11.211 1 98.25 143 ILE B O 1
ATOM 4294 N N . ARG B 1 144 ? 0.548 9.812 12.617 1 97.44 144 ARG B N 1
ATOM 4295 C CA . ARG B 1 144 ? 0.042 8.82 13.562 1 97.44 144 ARG B CA 1
ATOM 4296 C C . ARG B 1 144 ? -1.307 9.242 14.133 1 97.44 144 ARG B C 1
ATOM 4298 O O . ARG B 1 144 ? -2.176 8.406 14.375 1 97.44 144 ARG B O 1
ATOM 4305 N N . LEU B 1 145 ? -1.527 10.516 14.289 1 98.12 145 LEU B N 1
ATOM 4306 C CA . LEU B 1 145 ? -2.664 10.992 15.07 1 98.12 145 LEU B CA 1
ATOM 4307 C C . LEU B 1 145 ? -3.762 11.531 14.164 1 98.12 145 LEU B C 1
ATOM 4309 O O . LEU B 1 145 ? -4.867 11.828 14.625 1 98.12 145 LEU B O 1
ATOM 4313 N N . ASN B 1 146 ? -3.535 11.609 12.891 1 98.62 146 ASN B N 1
ATOM 4314 C CA . ASN B 1 146 ? -4.449 12.336 12.016 1 98.62 146 ASN B CA 1
ATOM 4315 C C . ASN B 1 146 ? -5.836 11.695 12 1 98.62 146 ASN B C 1
ATOM 4317 O O . ASN B 1 146 ? -6.848 12.398 12.07 1 98.62 146 ASN B O 1
ATOM 4321 N N . GLY B 1 147 ? -5.883 10.352 11.883 1 98.62 147 GLY B N 1
ATOM 4322 C CA . GLY B 1 147 ? -7.172 9.68 11.883 1 98.62 147 GLY B CA 1
ATOM 4323 C C . GLY B 1 147 ? -7.996 9.984 13.117 1 98.62 147 GLY B C 1
ATOM 4324 O O . GLY B 1 147 ? -9.18 10.328 13.016 1 98.62 147 GLY B O 1
ATOM 4325 N N . ARG B 1 148 ? -7.363 9.898 14.219 1 97.75 148 ARG B N 1
ATOM 4326 C CA . ARG B 1 148 ? -8.023 10.188 15.484 1 97.75 148 ARG B CA 1
ATOM 4327 C C . ARG B 1 148 ? -8.508 11.641 15.531 1 97.75 148 ARG B C 1
ATOM 4329 O O . ARG B 1 148 ? -9.602 11.922 16.016 1 97.75 148 ARG B O 1
ATOM 4336 N N . GLU B 1 149 ? -7.68 12.492 14.992 1 98.19 149 GLU B N 1
ATOM 4337 C CA . GLU B 1 149 ? -8.031 13.906 15.039 1 98.19 149 GLU B CA 1
ATOM 4338 C C . GLU B 1 149 ? -9.18 14.227 14.086 1 98.19 149 GLU B C 1
ATOM 4340 O O . GLU B 1 149 ? -10 15.102 14.367 1 98.19 149 GLU B O 1
ATOM 4345 N N . ILE B 1 150 ? -9.258 13.539 12.953 1 98.69 150 ILE B N 1
ATOM 4346 C CA . ILE B 1 150 ? -10.406 13.703 12.07 1 98.69 150 ILE B CA 1
ATOM 4347 C C . ILE B 1 150 ? -11.688 13.312 12.812 1 98.69 150 ILE B C 1
ATOM 4349 O O . ILE B 1 150 ? -12.68 14.047 12.781 1 98.69 150 ILE B O 1
ATOM 4353 N N . ILE B 1 151 ? -11.602 12.211 13.5 1 98.12 151 ILE B N 1
ATOM 4354 C CA . ILE B 1 151 ? -12.758 11.711 14.242 1 98.12 151 ILE B CA 1
ATOM 4355 C C . ILE B 1 151 ? -13.156 12.719 15.32 1 98.12 151 ILE B C 1
ATOM 4357 O O . ILE B 1 151 ? -14.336 13.047 15.461 1 98.12 151 ILE B O 1
ATOM 4361 N N . ARG B 1 152 ? -12.219 13.258 15.977 1 96.81 152 ARG B N 1
ATOM 4362 C CA . ARG B 1 152 ? -12.492 14.234 17.031 1 96.81 152 ARG B CA 1
ATOM 4363 C C . ARG B 1 152 ? -13.078 15.516 16.453 1 96.81 152 ARG B C 1
ATOM 4365 O O . ARG B 1 152 ? -14.039 16.062 17 1 96.81 152 ARG B O 1
ATOM 4372 N N . ASP B 1 153 ? -12.484 16.016 15.445 1 97.62 153 ASP B N 1
ATOM 4373 C CA . ASP B 1 153 ? -12.914 17.266 14.82 1 97.62 153 ASP B CA 1
ATOM 4374 C C . ASP B 1 153 ? -14.336 17.141 14.266 1 97.62 153 ASP B C 1
ATOM 4376 O O . ASP B 1 153 ? -15.055 18.141 14.164 1 97.62 153 ASP B O 1
ATOM 4380 N N . PHE B 1 154 ? -14.688 15.945 13.906 1 96.75 154 PHE B N 1
ATOM 4381 C CA . PHE B 1 154 ? -15.961 15.703 13.242 1 96.75 154 PHE B CA 1
ATOM 4382 C C . PHE B 1 154 ? -17.125 16.188 14.094 1 96.75 154 PHE B C 1
ATOM 4384 O O . PHE B 1 154 ? -18.156 16.625 13.57 1 96.75 154 PHE B O 1
ATOM 4391 N N . GLN B 1 155 ? -16.984 16.172 15.375 1 94 155 GLN B N 1
ATOM 4392 C CA . GLN B 1 155 ? -18.031 16.609 16.281 1 94 155 GLN B CA 1
ATOM 4393 C C . GLN B 1 155 ? -18.391 18.062 16.047 1 94 155 GLN B C 1
ATOM 4395 O O . GLN B 1 155 ? -19.531 18.484 16.312 1 94 155 GLN B O 1
ATOM 4400 N N . PHE B 1 156 ? -17.531 18.828 15.5 1 94.56 156 PHE B N 1
ATOM 4401 C CA . PHE B 1 156 ? -17.734 20.266 15.352 1 94.56 156 PHE B CA 1
ATOM 4402 C C . PHE B 1 156 ? -18.359 20.578 13.992 1 94.56 156 PHE B C 1
ATOM 4404 O O . PHE B 1 156 ? -18.766 21.719 13.734 1 94.56 156 PHE B O 1
ATOM 4411 N N . VAL B 1 157 ? -18.469 19.578 13.086 1 93.5 157 VAL B N 1
ATOM 4412 C CA . VAL B 1 157 ? -18.938 19.859 11.734 1 93.5 157 VAL B CA 1
ATOM 4413 C C . VAL B 1 157 ? -20.156 19 11.422 1 93.5 157 VAL B C 1
ATOM 4415 O O . VAL B 1 157 ? -20.656 19.016 10.289 1 93.5 157 VAL B O 1
ATOM 4418 N N . ARG B 1 158 ? -20.656 18.266 12.281 1 84.56 158 ARG B N 1
ATOM 4419 C CA . ARG B 1 158 ? -21.766 17.328 12.07 1 84.56 158 ARG B CA 1
ATOM 4420 C C . ARG B 1 158 ? -23.047 18.078 11.727 1 84.56 158 ARG B C 1
ATOM 4422 O O . ARG B 1 158 ? -23.922 17.531 11.039 1 84.56 158 ARG B O 1
ATOM 4429 N N . SER B 1 159 ? -23.312 19.25 12.148 1 68.62 159 SER B N 1
ATOM 4430 C CA . SER B 1 159 ? -24.594 19.938 12 1 68.62 159 SER B CA 1
ATOM 4431 C C . SER B 1 159 ? -24.688 20.672 10.656 1 68.62 159 SER B C 1
ATOM 4433 O O . SER B 1 159 ? -25.625 21.422 10.414 1 68.62 159 SER B O 1
ATOM 4435 N N . GLY B 1 160 ? -23.781 20.219 9.797 1 62.84 160 GLY B N 1
ATOM 4436 C CA . GLY B 1 160 ? -23.781 21 8.57 1 62.84 160 GLY B CA 1
ATOM 4437 C C . GLY B 1 160 ? -24.984 20.719 7.684 1 62.84 160 GLY B C 1
ATOM 4438 O O . GLY B 1 160 ? -25.547 19.625 7.715 1 62.84 160 GLY B O 1
ATOM 4439 N N . ASN B 1 161 ? -25.672 21.812 7.234 1 63.44 161 ASN B N 1
ATOM 4440 C CA . ASN B 1 161 ? -26.812 21.766 6.32 1 63.44 161 ASN B CA 1
ATOM 4441 C C . ASN B 1 161 ? -26.375 21.469 4.891 1 63.44 161 ASN B C 1
ATOM 4443 O O . ASN B 1 161 ? -25.656 22.281 4.285 1 63.44 161 ASN B O 1
ATOM 4447 N N . ALA B 1 162 ? -26.641 20.172 4.379 1 65.69 162 ALA B N 1
ATOM 4448 C CA . ALA B 1 162 ? -26.328 19.797 3.006 1 65.69 162 ALA B CA 1
ATOM 4449 C C . ALA B 1 162 ? -27.297 20.438 2.021 1 65.69 162 ALA B C 1
ATOM 4451 O O . ALA B 1 162 ? -27.188 20.25 0.808 1 65.69 162 ALA B O 1
ATOM 4452 N N . GLY B 1 163 ? -28.297 21.266 2.562 1 69.31 163 GLY B N 1
ATOM 4453 C CA . GLY B 1 163 ? -29.391 21.75 1.747 1 69.31 163 GLY B CA 1
ATOM 4454 C C . GLY B 1 163 ? -28.938 22.516 0.521 1 69.31 163 GLY B C 1
ATOM 4455 O O . GLY B 1 163 ? -29.641 22.562 -0.489 1 69.31 163 GLY B O 1
ATOM 4456 N N . ALA B 1 164 ? -27.656 22.828 0.371 1 88 164 ALA B N 1
ATOM 4457 C CA . ALA B 1 164 ? -27.188 23.594 -0.784 1 88 164 ALA B CA 1
ATOM 4458 C C . ALA B 1 164 ? -26.094 22.844 -1.522 1 88 164 ALA B C 1
ATOM 4460 O O . ALA B 1 164 ? -25.422 23.406 -2.396 1 88 164 ALA B O 1
ATOM 4461 N N . ALA B 1 165 ? -26 21.562 -1.249 1 93.5 165 ALA B N 1
ATOM 4462 C CA . ALA B 1 165 ? -24.969 20.781 -1.937 1 93.5 165 ALA B CA 1
ATOM 4463 C C . ALA B 1 165 ? -25.547 20.109 -3.182 1 93.5 165 ALA B C 1
ATOM 4465 O O . ALA B 1 165 ? -26.75 19.875 -3.273 1 93.5 165 ALA B O 1
ATOM 4466 N N . SER B 1 166 ? -24.75 19.953 -4.242 1 97.25 166 SER B N 1
ATOM 4467 C CA . SER B 1 166 ? -25.109 19.203 -5.441 1 97.25 166 SER B CA 1
ATOM 4468 C C . SER B 1 166 ? -24.594 17.766 -5.371 1 97.25 166 SER B C 1
ATOM 4470 O O . SER B 1 166 ? -23.391 17.516 -5.527 1 97.25 166 SER B O 1
ATOM 4472 N N . ILE B 1 167 ? -25.516 16.859 -5.16 1 97.19 167 ILE B N 1
ATOM 4473 C CA . ILE B 1 167 ? -25.141 15.461 -4.992 1 97.19 167 ILE B CA 1
ATOM 4474 C C . ILE B 1 167 ? -25.844 14.609 -6.047 1 97.19 167 ILE B C 1
ATOM 4476 O O . ILE B 1 167 ? -27.078 14.578 -6.102 1 97.19 167 ILE B O 1
ATOM 4480 N N . SER B 1 168 ? -25.016 13.938 -6.871 1 97 168 SER B N 1
ATOM 4481 C CA . SER B 1 168 ? -25.594 13.047 -7.871 1 97 168 SER B CA 1
ATOM 4482 C C . SER B 1 168 ? -26.391 11.93 -7.211 1 97 168 SER B C 1
ATOM 4484 O O . SER B 1 168 ? -26 11.422 -6.156 1 97 168 SER B O 1
ATOM 4486 N N . GLU B 1 169 ? -27.438 11.43 -7.895 1 95.88 169 GLU B N 1
ATOM 4487 C CA . GLU B 1 169 ? -28.25 10.312 -7.422 1 95.88 169 GLU B CA 1
ATOM 4488 C C . GLU B 1 169 ? -27.484 9 -7.5 1 95.88 169 GLU B C 1
ATOM 4490 O O . GLU B 1 169 ? -27.906 7.992 -6.926 1 95.88 169 GLU B O 1
ATOM 4495 N N . ARG B 1 170 ? -26.391 9.078 -8.18 1 95.12 170 ARG B N 1
ATOM 4496 C CA . ARG B 1 170 ? -25.625 7.855 -8.414 1 95.12 170 ARG B CA 1
ATOM 4497 C C . ARG B 1 170 ? -24.422 7.777 -7.48 1 95.12 170 ARG B C 1
ATOM 4499 O O . ARG B 1 170 ? -23.438 7.086 -7.777 1 95.12 170 ARG B O 1
ATOM 4506 N N . VAL B 1 171 ? -24.469 8.531 -6.457 1 96.94 171 VAL B N 1
ATOM 4507 C CA . VAL B 1 171 ? -23.469 8.422 -5.391 1 96.94 171 VAL B CA 1
ATOM 4508 C C . VAL B 1 171 ? -23.891 7.336 -4.402 1 96.94 171 VAL B C 1
ATOM 4510 O O . VAL B 1 171 ? -25.062 7.188 -4.098 1 96.94 171 VAL B O 1
ATOM 4513 N N . THR B 1 172 ? -22.938 6.523 -3.963 1 97.31 172 THR B N 1
ATOM 4514 C CA . THR B 1 172 ? -23.219 5.512 -2.949 1 97.31 172 THR B CA 1
ATOM 4515 C C . THR B 1 172 ? -22.641 5.926 -1.602 1 97.31 172 THR B C 1
ATOM 4517 O O . THR B 1 172 ? -21.453 6.254 -1.508 1 97.31 172 THR B O 1
ATOM 4520 N N . PHE B 1 173 ? -23.453 5.855 -0.582 1 96.81 173 PHE B N 1
ATOM 4521 C CA . PHE B 1 173 ? -23.031 6.152 0.784 1 96.81 173 PHE B CA 1
ATOM 4522 C C . PHE B 1 173 ? -23.094 4.898 1.65 1 96.81 173 PHE B C 1
ATOM 4524 O O . PHE B 1 173 ? -24.078 4.156 1.609 1 96.81 173 PHE B O 1
ATOM 4531 N N . GLU B 1 174 ? -22.062 4.598 2.209 1 96.19 174 GLU B N 1
ATOM 4532 C CA . GLU B 1 174 ? -22.062 3.611 3.283 1 96.19 174 GLU B CA 1
ATOM 4533 C C . GLU B 1 174 ? -21.953 4.281 4.648 1 96.19 174 GLU B C 1
ATOM 4535 O O . GLU B 1 174 ? -20.969 4.973 4.93 1 96.19 174 GLU B O 1
ATOM 4540 N N . ARG B 1 175 ? -22.984 4.07 5.551 1 95.56 175 ARG B N 1
ATOM 4541 C CA . ARG B 1 175 ? -23.094 4.734 6.844 1 95.56 175 ARG B CA 1
ATOM 4542 C C . ARG B 1 175 ? -23.234 6.246 6.676 1 95.56 175 ARG B C 1
ATOM 4544 O O . ARG B 1 175 ? -22.469 7.008 7.277 1 95.56 175 ARG B O 1
ATOM 4551 N N . ARG B 1 176 ? -24.25 6.648 5.98 1 95.31 176 ARG B N 1
ATOM 4552 C CA . ARG B 1 176 ? -24.516 8.031 5.59 1 95.31 176 ARG B CA 1
ATOM 4553 C C . ARG B 1 176 ? -24.531 8.953 6.805 1 95.31 176 ARG B C 1
ATOM 4555 O O . ARG B 1 176 ? -24.141 10.117 6.715 1 95.31 176 ARG B O 1
ATOM 4562 N N . GLU B 1 177 ? -24.828 8.445 7.91 1 94.06 177 GLU B N 1
ATOM 4563 C CA . GLU B 1 177 ? -24.969 9.25 9.125 1 94.06 177 GLU B CA 1
ATOM 4564 C C . GLU B 1 177 ? -23.594 9.727 9.617 1 94.06 177 GLU B C 1
ATOM 4566 O O . GLU B 1 177 ? -23.516 10.633 10.445 1 94.06 177 GLU B O 1
ATOM 4571 N N . HIS B 1 178 ? -22.531 9.109 9.117 1 96.31 178 HIS B N 1
ATOM 4572 C CA . HIS B 1 178 ? -21.172 9.492 9.5 1 96.31 178 HIS B CA 1
ATOM 4573 C C . HIS B 1 178 ? -20.5 10.32 8.406 1 96.31 178 HIS B C 1
ATOM 4575 O O . HIS B 1 178 ? -19.281 10.438 8.367 1 96.31 178 HIS B O 1
ATOM 4581 N N . ILE B 1 179 ? -21.344 10.844 7.5 1 97.25 179 ILE B N 1
ATOM 4582 C CA . ILE B 1 179 ? -20.828 11.672 6.414 1 97.25 179 ILE B CA 1
ATOM 4583 C C . ILE B 1 179 ? -21.469 13.062 6.492 1 97.25 179 ILE B C 1
ATOM 4585 O O . ILE B 1 179 ? -22.688 13.188 6.535 1 97.25 179 ILE B O 1
ATOM 4589 N N . THR B 1 180 ? -20.656 14.055 6.586 1 97.44 180 THR B N 1
ATOM 4590 C CA . THR B 1 180 ? -21.125 15.438 6.562 1 97.44 180 THR B CA 1
ATOM 4591 C C . THR B 1 180 ? -20.734 16.109 5.25 1 97.44 180 THR B C 1
ATOM 4593 O O . THR B 1 180 ? -19.562 16.062 4.836 1 97.44 180 THR B O 1
ATOM 4596 N N . ILE B 1 181 ? -21.672 16.719 4.59 1 97.06 181 ILE B N 1
ATOM 4597 C CA . ILE B 1 181 ? -21.469 17.453 3.346 1 97.06 181 ILE B CA 1
ATOM 4598 C C . ILE B 1 181 ? -21.938 18.906 3.521 1 97.06 181 ILE B C 1
ATOM 4600 O O . ILE B 1 181 ? -23.094 19.156 3.865 1 97.06 181 ILE B O 1
ATOM 4604 N N . GLU B 1 182 ? -21.062 19.812 3.328 1 96.19 182 GLU B N 1
ATOM 4605 C CA . GLU B 1 182 ? -21.359 21.219 3.596 1 96.19 182 GLU B CA 1
ATOM 4606 C C . GLU B 1 182 ? -21.938 21.906 2.359 1 96.19 182 GLU B C 1
ATOM 4608 O O . GLU B 1 182 ? -21.984 21.312 1.282 1 96.19 182 GLU B O 1
ATOM 4613 N N . LYS B 1 183 ? -22.328 23.172 2.57 1 94.88 183 LYS B N 1
ATOM 4614 C CA . LYS B 1 183 ? -22.969 23.969 1.537 1 94.88 183 LYS B CA 1
ATOM 4615 C C . LYS B 1 183 ? -22.031 24.172 0.341 1 94.88 183 LYS B C 1
ATOM 4617 O O . LYS B 1 183 ? -20.844 24.406 0.51 1 94.88 183 LYS B O 1
ATOM 4622 N N . GLY B 1 184 ? -22.609 23.953 -0.812 1 96.44 184 GLY B N 1
ATOM 4623 C CA . GLY B 1 184 ? -21.875 24.266 -2.033 1 96.44 184 GLY B CA 1
ATOM 4624 C C . GLY B 1 184 ? -21.031 23.109 -2.537 1 96.44 184 GLY B C 1
ATOM 4625 O O . GLY B 1 184 ? -20.469 23.188 -3.635 1 96.44 184 GLY B O 1
ATOM 4626 N N . ALA B 1 185 ? -20.953 22.094 -1.787 1 97.75 185 ALA B N 1
ATOM 4627 C CA . ALA B 1 185 ? -20.172 20.938 -2.207 1 97.75 185 ALA B CA 1
ATOM 4628 C C . ALA B 1 185 ? -20.812 20.234 -3.406 1 97.75 185 ALA B C 1
ATOM 4630 O O . ALA B 1 185 ? -22.031 20.328 -3.605 1 97.75 185 ALA B O 1
ATOM 4631 N N . THR B 1 186 ? -19.984 19.656 -4.238 1 98.56 186 THR B N 1
ATOM 4632 C CA . THR B 1 186 ? -20.438 18.891 -5.398 1 98.56 186 THR B CA 1
ATOM 4633 C C . THR B 1 186 ? -19.891 17.469 -5.348 1 98.56 186 THR B C 1
ATOM 4635 O O . THR B 1 186 ? -18.672 17.266 -5.234 1 98.56 186 THR B O 1
ATOM 4638 N N . ILE B 1 187 ? -20.719 16.531 -5.383 1 98.62 187 ILE B N 1
ATOM 4639 C CA . ILE B 1 187 ? -20.344 15.133 -5.461 1 98.62 187 ILE B CA 1
ATOM 4640 C C . ILE B 1 187 ? -20.906 14.508 -6.734 1 98.62 187 ILE B C 1
ATOM 4642 O O . ILE B 1 187 ? -22.125 14.359 -6.863 1 98.62 187 ILE B O 1
ATOM 4646 N N . GLU B 1 188 ? -20.016 14.133 -7.633 1 98.5 188 GLU B N 1
ATOM 4647 C CA . GLU B 1 188 ? -20.422 13.68 -8.961 1 98.5 188 GLU B CA 1
ATOM 4648 C C . GLU B 1 188 ? -20.719 12.18 -8.969 1 98.5 188 GLU B C 1
ATOM 4650 O O . GLU B 1 188 ? -20.5 11.492 -7.965 1 98.5 188 GLU B O 1
ATOM 4655 N N . ALA B 1 189 ? -21.219 11.75 -10.078 1 97.69 189 ALA B N 1
ATOM 4656 C CA . ALA B 1 189 ? -21.734 10.391 -10.227 1 97.69 189 ALA B CA 1
ATOM 4657 C C . ALA B 1 189 ? -20.609 9.367 -10.047 1 97.69 189 ALA B C 1
ATOM 4659 O O . ALA B 1 189 ? -19.469 9.609 -10.445 1 97.69 189 ALA B O 1
ATOM 4660 N N . GLY B 1 190 ? -21.031 8.219 -9.406 1 97.12 190 GLY B N 1
ATOM 4661 C CA . GLY B 1 190 ? -20.109 7.09 -9.336 1 97.12 190 GLY B CA 1
ATOM 4662 C C . GLY B 1 190 ? -19.234 7.109 -8.102 1 97.12 190 GLY B C 1
ATOM 4663 O O . GLY B 1 190 ? -18.484 6.16 -7.844 1 97.12 190 GLY B O 1
ATOM 4664 N N . CYS B 1 191 ? -19.297 8.148 -7.379 1 98.38 191 CYS B N 1
ATOM 4665 C CA . CYS B 1 191 ? -18.516 8.227 -6.156 1 98.38 191 CYS B CA 1
ATOM 4666 C C . CYS B 1 191 ? -19.016 7.238 -5.113 1 98.38 191 CYS B C 1
ATOM 4668 O O . CYS B 1 191 ? -20.219 6.941 -5.062 1 98.38 191 CYS B O 1
ATOM 4670 N N . VAL B 1 192 ? -18.156 6.625 -4.375 1 98.56 192 VAL B N 1
ATOM 4671 C CA . VAL B 1 192 ? -18.469 5.797 -3.219 1 98.56 192 VAL B CA 1
ATOM 4672 C C . VAL B 1 192 ? -17.844 6.406 -1.963 1 98.56 192 VAL B C 1
ATOM 4674 O O . VAL B 1 192 ? -16.625 6.57 -1.886 1 98.56 192 VAL B O 1
ATOM 4677 N N . LEU B 1 193 ? -18.625 6.785 -1.039 1 98.56 193 LEU B N 1
ATOM 4678 C CA . LEU B 1 193 ? -18.172 7.289 0.258 1 98.56 193 LEU B CA 1
ATOM 4679 C C . LEU B 1 193 ? -18.469 6.277 1.36 1 98.56 193 LEU B C 1
ATOM 4681 O O . LEU B 1 193 ? -19.625 6.109 1.771 1 98.56 193 LEU B O 1
ATOM 4685 N N . ASP B 1 194 ? -17.438 5.605 1.753 1 98.19 194 ASP B N 1
ATOM 4686 C CA . ASP B 1 194 ? -17.547 4.527 2.73 1 98.19 194 ASP B CA 1
ATOM 4687 C C . ASP B 1 194 ? -17.094 4.996 4.113 1 98.19 194 ASP B C 1
ATOM 4689 O O . ASP B 1 194 ? -15.898 5.07 4.395 1 98.19 194 ASP B O 1
ATOM 4693 N N . ALA B 1 195 ? -18.062 5.184 5.016 1 97.88 195 ALA B N 1
ATOM 4694 C CA . ALA B 1 195 ? -17.766 5.723 6.34 1 97.88 195 ALA B CA 1
ATOM 4695 C C . ALA B 1 195 ? -17.875 4.645 7.41 1 97.88 195 ALA B C 1
ATOM 4697 O O . ALA B 1 195 ? -18.125 4.949 8.578 1 97.88 195 ALA B O 1
ATOM 4698 N N . ARG B 1 196 ? -17.797 3.414 7.102 1 95.88 196 ARG B N 1
ATOM 4699 C CA . ARG B 1 196 ? -17.938 2.297 8.031 1 95.88 196 ARG B CA 1
ATOM 4700 C C . ARG B 1 196 ? -16.797 2.279 9.047 1 95.88 196 ARG B C 1
ATOM 4702 O O . ARG B 1 196 ? -17 1.961 10.219 1 95.88 196 ARG B O 1
ATOM 4709 N N . GLU B 1 197 ? -15.531 2.703 8.531 1 96 197 GLU B N 1
ATOM 4710 C CA . GLU B 1 197 ? -14.352 2.639 9.391 1 96 197 GLU B CA 1
ATOM 4711 C C . GLU B 1 197 ? -14.055 3.998 10.023 1 96 197 GLU B C 1
ATOM 4713 O O . GLU B 1 197 ? -13.141 4.125 10.828 1 96 197 GLU B O 1
ATOM 4718 N N . GLY B 1 198 ? -14.711 5.047 9.633 1 97.94 198 GLY B N 1
ATOM 4719 C CA . GLY B 1 198 ? -14.555 6.387 10.164 1 97.94 198 GLY B CA 1
ATOM 4720 C C . GLY B 1 198 ? -15.305 7.441 9.375 1 97.94 198 GLY B C 1
ATOM 4721 O O . GLY B 1 198 ? -15.703 7.199 8.234 1 97.94 198 GLY B O 1
ATOM 4722 N N . PRO B 1 199 ? -15.469 8.625 9.945 1 98.38 199 PRO B N 1
ATOM 4723 C CA . PRO B 1 199 ? -16.297 9.648 9.312 1 98.38 199 PRO B CA 1
ATOM 4724 C C . PRO B 1 199 ? -15.648 10.258 8.07 1 98.38 199 PRO B C 1
ATOM 4726 O O . PRO B 1 199 ? -14.422 10.188 7.922 1 98.38 199 PRO B O 1
ATOM 4729 N N . ILE B 1 200 ? -16.5 10.781 7.211 1 98.56 200 ILE B N 1
ATOM 4730 C CA . ILE B 1 200 ? -16.062 11.516 6.035 1 98.56 200 ILE B CA 1
ATOM 4731 C C . ILE B 1 200 ? -16.625 12.93 6.066 1 98.56 200 ILE B C 1
ATOM 4733 O O . ILE B 1 200 ? -17.844 13.117 6.219 1 98.56 200 ILE B O 1
ATOM 4737 N N . TYR B 1 201 ? -15.797 13.922 6.035 1 98.38 201 TYR B N 1
ATOM 4738 C CA . TYR B 1 201 ? -16.188 15.32 5.996 1 98.38 201 TYR B CA 1
ATOM 4739 C C . TYR B 1 201 ? -15.945 15.914 4.613 1 98.38 201 TYR B C 1
ATOM 4741 O O . TYR B 1 201 ? -14.836 15.836 4.086 1 98.38 201 TYR B O 1
ATOM 4749 N N . ILE B 1 202 ? -16.969 16.469 3.971 1 98.5 202 ILE B N 1
ATOM 4750 C CA . ILE B 1 202 ? -16.875 17.219 2.725 1 98.5 202 ILE B CA 1
ATOM 4751 C C . ILE B 1 202 ? -17.172 18.688 2.982 1 98.5 202 ILE B C 1
ATOM 4753 O O . ILE B 1 202 ? -18.328 19.047 3.236 1 98.5 202 ILE B O 1
ATOM 4757 N N . GLY B 1 203 ? -16.203 19.484 2.871 1 97.5 203 GLY B N 1
ATOM 4758 C CA . GLY B 1 203 ? -16.281 20.875 3.271 1 97.5 203 GLY B CA 1
ATOM 4759 C C . GLY B 1 203 ? -17 21.734 2.25 1 97.5 203 GLY B C 1
ATOM 4760 O O . GLY B 1 203 ? -17.406 21.25 1.191 1 97.5 203 GLY B O 1
ATOM 4761 N N . LYS B 1 204 ? -17.141 23.062 2.6 1 96.81 204 LYS B N 1
ATOM 4762 C CA . LYS B 1 204 ? -17.828 24.031 1.759 1 96.81 204 LYS B CA 1
ATOM 4763 C C . LYS B 1 204 ? -17.172 24.141 0.386 1 96.81 204 LYS B C 1
ATOM 4765 O O . LYS B 1 204 ? -15.938 24.203 0.284 1 96.81 204 LYS B O 1
ATOM 4770 N N . GLU B 1 205 ? -17.938 24.016 -0.651 1 97.25 205 GLU B N 1
ATOM 4771 C CA . GLU B 1 205 ? -17.516 24.266 -2.029 1 97.25 205 GLU B CA 1
ATOM 4772 C C . GLU B 1 205 ? -16.5 23.234 -2.484 1 97.25 205 GLU B C 1
ATOM 4774 O O . GLU B 1 205 ? -15.75 23.453 -3.443 1 97.25 205 GLU B O 1
ATOM 4779 N N . ALA B 1 206 ? -16.359 22.125 -1.74 1 98.38 206 ALA B N 1
ATOM 4780 C CA . ALA B 1 206 ? -15.484 21.047 -2.176 1 98.38 206 ALA B CA 1
ATOM 4781 C C . ALA B 1 206 ? -16.125 20.25 -3.318 1 98.38 206 ALA B C 1
ATOM 4783 O O . ALA B 1 206 ? -17.344 20.25 -3.475 1 98.38 206 ALA B O 1
ATOM 4784 N N . THR B 1 207 ? -15.266 19.609 -4.094 1 98.88 207 THR B N 1
ATOM 4785 C CA . THR B 1 207 ? -15.742 18.844 -5.238 1 98.88 207 THR B CA 1
ATOM 4786 C C . THR B 1 207 ? -15.164 17.438 -5.227 1 98.88 207 THR B C 1
ATOM 4788 O O . THR B 1 207 ? -13.945 17.266 -5.102 1 98.88 207 THR B O 1
ATOM 4791 N N . LEU B 1 208 ? -15.977 16.469 -5.242 1 98.88 208 LEU B N 1
ATOM 4792 C CA . LEU B 1 208 ? -15.594 15.102 -5.586 1 98.88 208 LEU B CA 1
ATOM 4793 C C . LEU B 1 208 ? -15.977 14.781 -7.027 1 98.88 208 LEU B C 1
ATOM 4795 O O . LEU B 1 208 ? -17.156 14.688 -7.352 1 98.88 208 LEU B O 1
ATOM 4799 N N . MET B 1 209 ? -15 14.594 -7.855 1 98.75 209 MET B N 1
ATOM 4800 C CA . MET B 1 209 ? -15.258 14.289 -9.258 1 98.75 209 MET B CA 1
ATOM 4801 C C . MET B 1 209 ? -15.68 12.836 -9.43 1 98.75 209 MET B C 1
ATOM 4803 O O . MET B 1 209 ? -15.531 12.031 -8.508 1 98.75 209 MET B O 1
ATOM 4807 N N . ALA B 1 210 ? -16.125 12.562 -10.609 1 98.5 210 ALA B N 1
ATOM 4808 C CA . ALA B 1 210 ? -16.797 11.305 -10.914 1 98.5 210 ALA B CA 1
ATOM 4809 C C . ALA B 1 210 ? -15.922 10.109 -10.555 1 98.5 210 ALA B C 1
ATOM 4811 O O . ALA B 1 210 ? -14.734 10.078 -10.891 1 98.5 210 ALA B O 1
ATOM 4812 N N . GLY B 1 211 ? -16.547 9.156 -9.734 1 98.19 211 GLY B N 1
ATOM 4813 C CA . GLY B 1 211 ? -15.93 7.859 -9.547 1 98.19 211 GLY B CA 1
ATOM 4814 C C . GLY B 1 211 ? -14.906 7.848 -8.422 1 98.19 211 GLY B C 1
ATOM 4815 O O . GLY B 1 211 ? -14.219 6.848 -8.219 1 98.19 211 GLY B O 1
ATOM 4816 N N . ALA B 1 212 ? -14.766 8.93 -7.723 1 98.56 212 ALA B N 1
ATOM 4817 C CA . ALA B 1 212 ? -13.844 8.953 -6.59 1 98.56 212 ALA B CA 1
ATOM 4818 C C . ALA B 1 212 ? -14.297 7.98 -5.5 1 98.56 212 ALA B C 1
ATOM 4820 O O . ALA B 1 212 ? -15.492 7.875 -5.211 1 98.56 212 ALA B O 1
ATOM 4821 N N . LEU B 1 213 ? -13.375 7.199 -4.934 1 98.75 213 LEU B N 1
ATOM 4822 C CA . LEU B 1 213 ? -13.617 6.219 -3.885 1 98.75 213 LEU B CA 1
ATOM 4823 C C . LEU B 1 213 ? -12.977 6.648 -2.572 1 98.75 213 LEU B C 1
ATOM 4825 O O . LEU B 1 213 ? -11.75 6.703 -2.467 1 98.75 213 LEU B O 1
ATOM 4829 N N . LEU B 1 214 ? -13.75 6.977 -1.551 1 98.81 214 LEU B N 1
ATOM 4830 C CA . LEU B 1 214 ? -13.25 7.445 -0.263 1 98.81 214 LEU B CA 1
ATOM 4831 C C . LEU B 1 214 ? -13.602 6.457 0.846 1 98.81 214 LEU B C 1
ATOM 4833 O O . LEU B 1 214 ? -14.758 6.066 0.995 1 98.81 214 LEU B O 1
ATOM 4837 N N . ARG B 1 215 ? -12.656 6.039 1.532 1 98.56 215 ARG B N 1
ATOM 4838 C CA . ARG B 1 215 ? -12.844 5.207 2.717 1 98.56 215 ARG B CA 1
ATOM 4839 C C . ARG B 1 215 ? -12.391 5.934 3.975 1 98.56 215 ARG B C 1
ATOM 4841 O O . ARG B 1 215 ? -11.195 6.203 4.145 1 98.56 215 ARG B O 1
ATOM 4848 N N . GLY B 1 216 ? -13.281 6.195 4.887 1 98.44 216 GLY B N 1
ATOM 4849 C CA . GLY B 1 216 ? -13.023 7.039 6.039 1 98.44 216 GLY B CA 1
ATOM 4850 C C . GLY B 1 216 ? -12.102 6.398 7.055 1 98.44 216 GLY B C 1
ATOM 4851 O O . GLY B 1 216 ? -11.906 5.18 7.039 1 98.44 216 GLY B O 1
ATOM 4852 N N . PRO B 1 217 ? -11.562 7.305 7.992 1 98.75 217 PRO B N 1
ATOM 4853 C CA . PRO B 1 217 ? -11.844 8.727 8.164 1 98.75 217 PRO B CA 1
ATOM 4854 C C . PRO B 1 217 ? -11.109 9.602 7.141 1 98.75 217 PRO B C 1
ATOM 4856 O O . PRO B 1 217 ? -9.922 9.398 6.887 1 98.75 217 PRO B O 1
ATOM 4859 N N . ILE B 1 218 ? -11.836 10.531 6.516 1 98.88 218 ILE B N 1
ATOM 4860 C CA . ILE B 1 218 ? -11.273 11.422 5.504 1 98.88 218 ILE B CA 1
ATOM 4861 C C . ILE B 1 218 ? -11.875 12.812 5.652 1 98.88 218 ILE B C 1
ATOM 4863 O O . ILE B 1 218 ? -13.078 12.953 5.918 1 98.88 218 ILE B O 1
ATOM 4867 N N . ALA B 1 219 ? -11.07 13.805 5.57 1 98.94 219 ALA B N 1
ATOM 4868 C CA . ALA B 1 219 ? -11.539 15.188 5.477 1 98.94 219 ALA B CA 1
ATOM 4869 C C . ALA B 1 219 ? -11.172 15.797 4.129 1 98.94 219 ALA B C 1
ATOM 4871 O O . ALA B 1 219 ? -10 15.844 3.76 1 98.94 219 ALA B O 1
ATOM 4872 N N . VAL B 1 220 ? -12.141 16.203 3.35 1 98.88 220 VAL B N 1
ATOM 4873 C CA . VAL B 1 220 ? -11.969 17.031 2.162 1 98.88 220 VAL B CA 1
ATOM 4874 C C . VAL B 1 220 ? -12.43 18.453 2.459 1 98.88 220 VAL B C 1
ATOM 4876 O O . VAL B 1 220 ? -13.633 18.734 2.471 1 98.88 220 VAL B O 1
ATOM 4879 N N . CYS B 1 221 ? -11.531 19.328 2.666 1 98.75 221 CYS B N 1
ATOM 4880 C CA . CYS B 1 221 ? -11.836 20.609 3.285 1 98.75 221 CYS B CA 1
ATOM 4881 C C . CYS B 1 221 ? -12.297 21.625 2.244 1 98.75 221 CYS B C 1
ATOM 4883 O O . CYS B 1 221 ? -12.508 21.266 1.081 1 98.75 221 CYS B O 1
ATOM 4885 N N . GLU B 1 222 ? -12.531 22.797 2.68 1 98.12 222 GLU B N 1
ATOM 4886 C CA . GLU B 1 222 ? -13.195 23.844 1.912 1 98.12 222 GLU B CA 1
ATOM 4887 C C . GLU B 1 222 ? -12.492 24.078 0.575 1 98.12 222 GLU B C 1
ATOM 4889 O O . GLU B 1 222 ? -11.281 24.297 0.533 1 98.12 222 GLU B O 1
ATOM 4894 N N . GLY B 1 223 ? -13.242 23.984 -0.472 1 98.44 223 GLY B N 1
ATOM 4895 C CA . GLY B 1 223 ? -12.758 24.344 -1.794 1 98.44 223 GLY B CA 1
ATOM 4896 C C . GLY B 1 223 ? -11.828 23.312 -2.393 1 98.44 223 GLY B C 1
ATOM 4897 O O . GLY B 1 223 ? -11.289 23.5 -3.484 1 98.44 223 GLY B O 1
ATOM 4898 N N . ALA B 1 224 ? -11.586 22.25 -1.728 1 98.81 224 ALA B N 1
ATOM 4899 C CA . ALA B 1 224 ? -10.695 21.203 -2.234 1 98.81 224 ALA B CA 1
ATOM 4900 C C . ALA B 1 224 ? -11.375 20.375 -3.326 1 98.81 224 ALA B C 1
ATOM 4902 O O . ALA B 1 224 ? -12.609 20.344 -3.412 1 98.81 224 ALA B O 1
ATOM 4903 N N . THR B 1 225 ? -10.555 19.75 -4.137 1 98.94 225 THR B N 1
ATOM 4904 C CA . THR B 1 225 ? -11.055 18.922 -5.227 1 98.94 225 THR B CA 1
ATOM 4905 C C . THR B 1 225 ? -10.414 17.531 -5.184 1 98.94 225 THR B C 1
ATOM 4907 O O . THR B 1 225 ? -9.188 17.406 -5.117 1 98.94 225 THR B O 1
ATOM 4910 N N . VAL B 1 226 ? -11.211 16.547 -5.125 1 98.94 226 VAL B N 1
ATOM 4911 C CA . VAL B 1 226 ? -10.758 15.18 -5.332 1 98.94 226 VAL B CA 1
ATOM 4912 C C . VAL B 1 226 ? -11 14.773 -6.785 1 98.94 226 VAL B C 1
ATOM 4914 O O . VAL B 1 226 ? -12.133 14.82 -7.266 1 98.94 226 VAL B O 1
ATOM 4917 N N . LYS B 1 227 ? -10.008 14.359 -7.449 1 98.81 227 LYS B N 1
ATOM 4918 C CA . LYS B 1 227 ? -10.047 14.156 -8.891 1 98.81 227 LYS B CA 1
ATOM 4919 C C . LYS B 1 227 ? -10.773 12.859 -9.242 1 98.81 227 LYS B C 1
ATOM 4921 O O . LYS B 1 227 ? -10.969 12 -8.383 1 98.81 227 LYS B O 1
ATOM 4926 N N . ALA B 1 228 ? -11.172 12.781 -10.523 1 98.56 228 ALA B N 1
ATOM 4927 C CA . ALA B 1 228 ? -11.938 11.648 -11.023 1 98.56 228 ALA B CA 1
ATOM 4928 C C . ALA B 1 228 ? -11.188 10.336 -10.789 1 98.56 228 ALA B C 1
ATOM 4930 O O . ALA B 1 228 ? -9.992 10.234 -11.086 1 98.56 228 ALA B O 1
ATOM 4931 N N . GLY B 1 229 ? -11.922 9.391 -10.18 1 97.75 229 GLY B N 1
ATOM 4932 C CA . GLY B 1 229 ? -11.398 8.039 -10.023 1 97.75 229 GLY B CA 1
ATOM 4933 C C . GLY B 1 229 ? -10.367 7.922 -8.914 1 97.75 229 GLY B C 1
ATOM 4934 O O . GLY B 1 229 ? -9.727 6.879 -8.766 1 97.75 229 GLY B O 1
ATOM 4935 N N . ALA B 1 230 ? -10.164 8.992 -8.164 1 98.5 230 ALA B N 1
ATOM 4936 C CA . ALA B 1 230 ? -9.195 8.961 -7.07 1 98.5 230 ALA B CA 1
ATOM 4937 C C . ALA B 1 230 ? -9.578 7.91 -6.027 1 98.5 230 ALA B C 1
ATOM 4939 O O . ALA B 1 230 ? -10.766 7.656 -5.797 1 98.5 230 ALA B O 1
ATOM 4940 N N . LYS B 1 231 ? -8.586 7.242 -5.457 1 98.5 231 LYS B N 1
ATOM 4941 C CA . LYS B 1 231 ? -8.742 6.289 -4.359 1 98.5 231 LYS B CA 1
ATOM 4942 C C . LYS B 1 231 ? -8.125 6.824 -3.072 1 98.5 231 LYS B C 1
ATOM 4944 O O . LYS B 1 231 ? -6.898 6.891 -2.945 1 98.5 231 LYS B O 1
ATOM 4949 N N . MET B 1 232 ? -8.93 7.141 -2.102 1 98.44 232 MET B N 1
ATOM 4950 C CA . MET B 1 232 ? -8.438 7.703 -0.845 1 98.44 232 MET B CA 1
ATOM 4951 C C . MET B 1 232 ? -8.766 6.785 0.327 1 98.44 232 MET B C 1
ATOM 4953 O O . MET B 1 232 ? -9.938 6.457 0.552 1 98.44 232 MET B O 1
ATOM 4957 N N . TYR B 1 233 ? -7.797 6.375 1.037 1 98.06 233 TYR B N 1
ATOM 4958 C CA . TYR B 1 233 ? -7.953 5.523 2.211 1 98.06 233 TYR B CA 1
ATOM 4959 C C . TYR B 1 233 ? -7.934 6.352 3.492 1 98.06 233 TYR B C 1
ATOM 4961 O O . TYR B 1 233 ? -7.676 7.555 3.455 1 98.06 233 TYR B O 1
ATOM 4969 N N . GLY B 1 234 ? -8.172 5.773 4.602 1 97.44 234 GLY B N 1
ATOM 4970 C CA . GLY B 1 234 ? -8.422 6.438 5.871 1 97.44 234 GLY B CA 1
ATOM 4971 C C . GLY B 1 234 ? -7.246 7.262 6.359 1 97.44 234 GLY B C 1
ATOM 4972 O O . GLY B 1 234 ? -6.145 7.164 5.812 1 97.44 234 GLY B O 1
ATOM 4973 N N . ASP B 1 235 ? -7.5 8.133 7.352 1 98.75 235 ASP B N 1
ATOM 4974 C CA . ASP B 1 235 ? -6.531 8.992 8.031 1 98.75 235 ASP B CA 1
ATOM 4975 C C . ASP B 1 235 ? -5.961 10.031 7.07 1 98.75 235 ASP B C 1
ATOM 4977 O O . ASP B 1 235 ? -4.773 10.359 7.137 1 98.75 235 ASP B O 1
ATOM 4981 N N . THR B 1 236 ? -6.816 10.469 6.137 1 98.94 236 THR B N 1
ATOM 4982 C CA . THR B 1 236 ? -6.344 11.375 5.098 1 98.94 236 THR B CA 1
ATOM 4983 C C . THR B 1 236 ? -7.062 12.719 5.18 1 98.94 236 THR B C 1
ATOM 4985 O O . THR B 1 236 ? -8.281 12.766 5.383 1 98.94 236 THR B O 1
ATOM 4988 N N . THR B 1 237 ? -6.32 13.797 5.121 1 98.94 237 THR B N 1
ATOM 4989 C CA . THR B 1 237 ? -6.863 15.156 5.094 1 98.94 237 THR B CA 1
ATOM 4990 C C . THR B 1 237 ? -6.449 15.875 3.811 1 98.94 237 THR B C 1
ATOM 4992 O O . THR B 1 237 ? -5.258 16.047 3.551 1 98.94 237 THR B O 1
ATOM 4995 N N . VAL B 1 238 ? -7.441 16.219 2.994 1 98.94 238 VAL B N 1
ATOM 4996 C CA . VAL B 1 238 ? -7.234 17.109 1.856 1 98.94 238 VAL B CA 1
ATOM 4997 C C . VAL B 1 238 ? -7.555 18.547 2.26 1 98.94 238 VAL B C 1
ATOM 4999 O O . VAL B 1 238 ? -8.719 18.953 2.295 1 98.94 238 VAL B O 1
ATOM 5002 N N . GLY B 1 239 ? -6.535 19.297 2.59 1 98.88 239 GLY B N 1
ATOM 5003 C CA . GLY B 1 239 ? -6.723 20.625 3.125 1 98.88 239 GLY B CA 1
ATOM 5004 C C . GLY B 1 239 ? -7.418 21.562 2.158 1 98.88 239 GLY B C 1
ATOM 5005 O O . GLY B 1 239 ? -7.652 21.219 1.001 1 98.88 239 GLY B O 1
ATOM 5006 N N . PRO B 1 240 ? -7.73 22.766 2.59 1 98.88 240 PRO B N 1
ATOM 5007 C CA . PRO B 1 240 ? -8.477 23.719 1.771 1 98.88 240 PRO B CA 1
ATOM 5008 C C . PRO B 1 240 ? -7.793 24.031 0.442 1 98.88 240 PRO B C 1
ATOM 5010 O O . PRO B 1 240 ? -6.574 24.219 0.404 1 98.88 240 PRO B O 1
ATOM 5013 N N . VAL B 1 241 ? -8.516 23.984 -0.665 1 98.75 241 VAL B N 1
ATOM 5014 C CA . VAL B 1 241 ? -8.164 24.422 -2.012 1 98.75 241 VAL B CA 1
ATOM 5015 C C . VAL B 1 241 ? -7.129 23.469 -2.607 1 98.75 241 VAL B C 1
ATOM 5017 O O . VAL B 1 241 ? -6.488 23.797 -3.609 1 98.75 241 VAL B O 1
ATOM 5020 N N . CYS B 1 242 ? -6.875 22.375 -1.998 1 98.88 242 CYS B N 1
ATOM 5021 C CA . CYS B 1 242 ? -5.992 21.359 -2.572 1 98.88 242 CYS B CA 1
ATOM 5022 C C . CYS B 1 242 ? -6.676 20.625 -3.725 1 98.88 242 CYS B C 1
ATOM 5024 O O . CYS B 1 242 ? -7.902 20.594 -3.805 1 98.88 242 CYS B O 1
ATOM 5026 N N . LYS B 1 243 ? -5.934 20.109 -4.629 1 98.88 243 LYS B N 1
ATOM 5027 C CA . LYS B 1 243 ? -6.371 19.188 -5.672 1 98.88 243 LYS B CA 1
ATOM 5028 C C . LYS B 1 243 ? -5.633 17.844 -5.57 1 98.88 243 LYS B C 1
ATOM 5030 O O . LYS B 1 243 ? -4.414 17.797 -5.742 1 98.88 243 LYS B O 1
ATOM 5035 N N . VAL B 1 244 ? -6.383 16.844 -5.262 1 98.88 244 VAL B N 1
ATOM 5036 C CA . VAL B 1 244 ? -5.723 15.578 -4.949 1 98.88 244 VAL B CA 1
ATOM 5037 C C . VAL B 1 244 ? -6.355 14.445 -5.758 1 98.88 244 VAL B C 1
ATOM 5039 O O . VAL B 1 244 ? -7.582 14.344 -5.836 1 98.88 244 VAL B O 1
ATOM 5042 N N . GLY B 1 245 ? -5.598 13.688 -6.445 1 98.56 245 GLY B N 1
ATOM 5043 C CA . GLY B 1 245 ? -6.008 12.508 -7.195 1 98.56 245 GLY B CA 1
ATOM 5044 C C . GLY B 1 245 ? -5.07 11.328 -7.012 1 98.56 245 GLY B C 1
ATOM 5045 O O . GLY B 1 245 ? -4.176 11.367 -6.164 1 98.56 245 GLY B O 1
ATOM 5046 N N . GLY B 1 246 ? -5.293 10.273 -7.801 1 98.06 246 GLY B N 1
ATOM 5047 C CA . GLY B 1 246 ? -4.492 9.062 -7.676 1 98.06 246 GLY B CA 1
ATOM 5048 C C . GLY B 1 246 ? -4.812 8.258 -6.426 1 98.06 246 GLY B C 1
ATOM 5049 O O . GLY B 1 246 ? -5.973 8.18 -6.016 1 98.06 246 GLY B O 1
ATOM 5050 N N . GLU B 1 247 ? -3.795 7.555 -5.91 1 98.69 247 GLU B N 1
ATOM 5051 C CA . GLU B 1 247 ? -3.947 6.738 -4.707 1 98.69 247 GLU B CA 1
ATOM 5052 C C . GLU B 1 247 ? -3.311 7.414 -3.496 1 98.69 247 GLU B C 1
ATOM 5054 O O . GLU B 1 247 ? -2.117 7.719 -3.508 1 98.69 247 GLU B O 1
ATOM 5059 N N . VAL B 1 248 ? -4.113 7.703 -2.473 1 98.81 248 VAL B N 1
ATOM 5060 C CA . VAL B 1 248 ? -3.643 8.438 -1.3 1 98.81 248 VAL B CA 1
ATOM 5061 C C . VAL B 1 248 ? -4.043 7.688 -0.03 1 98.81 248 VAL B C 1
ATOM 5063 O O . VAL B 1 248 ? -5.184 7.234 0.1 1 98.81 248 VAL B O 1
ATOM 5066 N N . ASP B 1 249 ? -3.086 7.52 0.824 1 98.5 249 ASP B N 1
ATOM 5067 C CA . ASP B 1 249 ? -3.314 6.832 2.09 1 98.5 249 ASP B CA 1
ATOM 5068 C C . ASP B 1 249 ? -2.693 7.602 3.254 1 98.5 249 ASP B C 1
ATOM 5070 O O . ASP B 1 249 ? -1.512 7.953 3.215 1 98.5 249 ASP B O 1
ATOM 5074 N N . SER B 1 250 ? -3.436 7.906 4.312 1 98.69 250 SER B N 1
ATOM 5075 C CA . SER B 1 250 ? -2.936 8.414 5.586 1 98.69 250 SER B CA 1
ATOM 5076 C C . SER B 1 250 ? -2.031 9.633 5.379 1 98.69 250 SER B C 1
ATOM 5078 O O . SER B 1 250 ? -0.918 9.68 5.906 1 98.69 250 SER B O 1
ATOM 5080 N N . THR B 1 251 ? -2.475 10.609 4.645 1 98.94 251 THR B N 1
ATOM 5081 C CA . THR B 1 251 ? -1.657 11.766 4.27 1 98.94 251 THR B CA 1
ATOM 5082 C C . THR B 1 251 ? -2.381 13.07 4.59 1 98.94 251 THR B C 1
ATOM 5084 O O . THR B 1 251 ? -3.596 13.172 4.414 1 98.94 251 THR B O 1
ATOM 5087 N N . ILE B 1 252 ? -1.653 14.031 5.078 1 98.94 252 ILE B N 1
ATOM 5088 C CA . ILE B 1 252 ? -2.176 15.367 5.312 1 98.94 252 ILE B CA 1
ATOM 5089 C C . ILE B 1 252 ? -1.64 16.328 4.25 1 98.94 252 ILE B C 1
ATOM 5091 O O . ILE B 1 252 ? -0.425 16.469 4.082 1 98.94 252 ILE B O 1
ATOM 5095 N N . PHE B 1 253 ? -2.52 16.922 3.502 1 98.94 253 PHE B N 1
ATOM 5096 C CA . PHE B 1 253 ? -2.195 18.109 2.725 1 98.94 253 PHE B CA 1
ATOM 5097 C C . PHE B 1 253 ? -2.656 19.375 3.447 1 98.94 253 PHE B C 1
ATOM 5099 O O . PHE B 1 253 ? -3.846 19.531 3.738 1 98.94 253 PHE B O 1
ATOM 5106 N N . HIS B 1 254 ? -1.776 20.25 3.703 1 98.81 254 HIS B N 1
ATOM 5107 C CA . HIS B 1 254 ? -2.125 21.422 4.496 1 98.81 254 HIS B CA 1
ATOM 5108 C C . HIS B 1 254 ? -3.148 22.297 3.77 1 98.81 254 HIS B C 1
ATOM 5110 O O . HIS B 1 254 ? -4.273 22.469 4.246 1 98.81 254 HIS B O 1
ATOM 5116 N N . SER B 1 255 ? -2.877 22.969 2.762 1 98.69 255 SER B N 1
ATOM 5117 C CA . SER B 1 255 ? -3.734 23.781 1.903 1 98.69 255 SER B CA 1
ATOM 5118 C C . SER B 1 255 ? -2.996 24.219 0.644 1 98.69 255 SER B C 1
ATOM 5120 O O . SER B 1 255 ? -1.765 24.266 0.62 1 98.69 255 SER B O 1
ATOM 5122 N N . TYR B 1 256 ? -3.666 24.391 -0.453 1 98.69 256 TYR B N 1
ATOM 5123 C CA . TYR B 1 256 ? -3.188 24.969 -1.7 1 98.69 256 TYR B CA 1
ATOM 5124 C C . TYR B 1 256 ? -2.174 24.062 -2.377 1 98.69 256 TYR B C 1
ATOM 5126 O O . TYR B 1 256 ? -1.406 24.5 -3.236 1 98.69 256 TYR B O 1
ATOM 5134 N N . SER B 1 257 ? -2.08 22.812 -1.968 1 98.81 257 SER B N 1
ATOM 5135 C CA . SER B 1 257 ? -1.139 21.875 -2.572 1 98.81 257 SER B CA 1
ATOM 5136 C C . SER B 1 257 ? -1.844 20.922 -3.529 1 98.81 257 SER B C 1
ATOM 5138 O O . SER B 1 257 ? -3.055 20.719 -3.426 1 98.81 257 SER B O 1
ATOM 5140 N N . ASN B 1 258 ? -0.997 20.344 -4.461 1 98.38 258 ASN B N 1
ATOM 5141 C CA . ASN B 1 258 ? -1.586 19.531 -5.52 1 98.38 258 ASN B CA 1
ATOM 5142 C C . ASN B 1 258 ? -0.866 18.188 -5.664 1 98.38 258 ASN B C 1
ATOM 5144 O O . ASN B 1 258 ? 0.365 18.141 -5.672 1 98.38 258 ASN B O 1
ATOM 5148 N N . LYS B 1 259 ? -1.584 17.188 -5.66 1 98.56 259 LYS B N 1
ATOM 5149 C CA . LYS B 1 259 ? -1.254 15.852 -6.172 1 98.56 259 LYS B CA 1
ATOM 5150 C C . LYS B 1 259 ? -2.373 15.312 -7.055 1 98.56 259 LYS B C 1
ATOM 5152 O O . LYS B 1 259 ? -2.998 14.305 -6.723 1 98.56 259 LYS B O 1
ATOM 5157 N N . ALA B 1 260 ? -2.566 15.914 -8.156 1 97.81 260 ALA B N 1
ATOM 5158 C CA . ALA B 1 260 ? -3.807 15.773 -8.914 1 97.81 260 ALA B CA 1
ATOM 5159 C C . ALA B 1 260 ? -3.777 14.516 -9.789 1 97.81 260 ALA B C 1
ATOM 5161 O O . ALA B 1 260 ? -4.816 14.062 -10.266 1 97.81 260 ALA B O 1
ATOM 5162 N N . HIS B 1 261 ? -2.67 13.961 -10.062 1 96.75 261 HIS B N 1
ATOM 5163 C CA . HIS B 1 261 ? -2.514 12.93 -11.086 1 96.75 261 HIS B CA 1
ATOM 5164 C C . HIS B 1 261 ? -2.23 11.57 -10.453 1 96.75 261 HIS B C 1
ATOM 5166 O O . HIS B 1 261 ? -2.096 11.469 -9.234 1 96.75 261 HIS B O 1
ATOM 5172 N N . HIS B 1 262 ? -2.154 10.547 -11.328 1 95.12 262 HIS B N 1
ATOM 5173 C CA . HIS B 1 262 ? -1.846 9.195 -10.875 1 95.12 262 HIS B CA 1
ATOM 5174 C C . HIS B 1 262 ? -0.515 9.156 -10.133 1 95.12 262 HIS B C 1
ATOM 5176 O O . HIS B 1 262 ? 0.343 10.016 -10.336 1 95.12 262 HIS B O 1
ATOM 5182 N N . GLY B 1 263 ? -0.353 8.102 -9.398 1 97 263 GLY B N 1
ATOM 5183 C CA . GLY B 1 263 ? 0.739 7.938 -8.453 1 97 263 GLY B CA 1
ATOM 5184 C C . GLY B 1 263 ? 0.27 7.602 -7.051 1 97 263 GLY B C 1
ATOM 5185 O O . GLY B 1 263 ? -0.931 7.621 -6.773 1 97 263 GLY B O 1
ATOM 5186 N N . TYR B 1 264 ? 1.26 7.258 -6.223 1 98.31 264 TYR B N 1
ATOM 5187 C CA . TYR B 1 264 ? 0.933 6.879 -4.852 1 98.31 264 TYR B CA 1
ATOM 5188 C C . TYR B 1 264 ? 1.601 7.82 -3.854 1 98.31 264 TYR B C 1
ATOM 5190 O O . TYR B 1 264 ? 2.756 8.211 -4.039 1 98.31 264 TYR B O 1
ATOM 5198 N N . ILE B 1 265 ? 0.844 8.172 -2.822 1 98.75 265 ILE B N 1
ATOM 5199 C CA . ILE B 1 265 ? 1.425 8.812 -1.65 1 98.75 265 ILE B CA 1
ATOM 5200 C C . ILE B 1 265 ? 0.781 8.258 -0.383 1 98.75 265 ILE B C 1
ATOM 5202 O O . ILE B 1 265 ? -0.446 8.18 -0.283 1 98.75 265 ILE B O 1
ATOM 5206 N N . GLY B 1 266 ? 1.579 7.82 0.545 1 98.62 266 GLY B N 1
ATOM 5207 C CA . GLY B 1 266 ? 1.07 7.285 1.799 1 98.62 266 GLY B CA 1
ATOM 5208 C C . GLY B 1 266 ? 1.802 7.82 3.016 1 98.62 266 GLY B C 1
ATOM 5209 O O . GLY B 1 266 ? 2.988 8.141 2.941 1 98.62 266 GLY B O 1
ATOM 5210 N N . HIS B 1 267 ? 1.109 7.969 4.141 1 98.81 267 HIS B N 1
ATOM 5211 C CA . HIS B 1 267 ? 1.66 8.297 5.453 1 98.81 267 HIS B CA 1
ATOM 5212 C C . HIS B 1 267 ? 2.596 9.5 5.371 1 98.81 267 HIS B C 1
ATOM 5214 O O . HIS B 1 267 ? 3.748 9.43 5.801 1 98.81 267 HIS B O 1
ATOM 5220 N N . SER B 1 268 ? 2.059 10.617 4.871 1 98.94 268 SER B N 1
ATOM 5221 C CA . SER B 1 268 ? 2.877 11.781 4.555 1 98.94 268 SER B CA 1
ATOM 5222 C C . SER B 1 268 ? 2.248 13.062 5.094 1 98.94 268 SER B C 1
ATOM 5224 O O . SER B 1 268 ? 1.062 13.086 5.426 1 98.94 268 SER B O 1
ATOM 5226 N N . VAL B 1 269 ? 3.057 14.047 5.27 1 98.88 269 VAL B N 1
ATOM 5227 C CA . VAL B 1 269 ? 2.637 15.406 5.598 1 98.88 269 VAL B CA 1
ATOM 5228 C C . VAL B 1 269 ? 3.16 16.375 4.543 1 98.88 269 VAL B C 1
ATOM 5230 O O . VAL B 1 269 ? 4.371 16.484 4.34 1 98.88 269 VAL B O 1
ATOM 5233 N N . VAL B 1 270 ? 2.23 17.078 3.893 1 98.94 270 VAL B N 1
ATOM 5234 C CA . VAL B 1 270 ? 2.576 17.984 2.795 1 98.94 270 VAL B CA 1
ATOM 5235 C C . VAL B 1 270 ? 2.211 19.422 3.17 1 98.94 270 VAL B C 1
ATOM 5237 O O . VAL B 1 270 ? 1.073 19.703 3.555 1 98.94 270 VAL B O 1
ATOM 5240 N N . GLY B 1 271 ? 3.127 20.312 3.057 1 98.75 271 GLY B N 1
ATOM 5241 C CA . GLY B 1 271 ? 2.9 21.719 3.377 1 98.75 271 GLY B CA 1
ATOM 5242 C C . GLY B 1 271 ? 2.027 22.438 2.361 1 98.75 271 GLY B C 1
ATOM 5243 O O . GLY B 1 271 ? 1.223 21.797 1.674 1 98.75 271 GLY B O 1
ATOM 5244 N N . GLN B 1 272 ? 2.178 23.75 2.297 1 98.69 272 GLN B N 1
ATOM 5245 C CA . GLN B 1 272 ? 1.401 24.594 1.388 1 98.69 272 GLN B CA 1
ATOM 5246 C C . GLN B 1 272 ? 2.135 24.797 0.065 1 98.69 272 GLN B C 1
ATOM 5248 O O . GLN B 1 272 ? 3.367 24.812 0.03 1 98.69 272 GLN B O 1
ATOM 5253 N N . TRP B 1 273 ? 1.37 24.906 -0.988 1 98.81 273 TRP B N 1
ATOM 5254 C CA . TRP B 1 273 ? 1.849 25.297 -2.307 1 98.81 273 TRP B CA 1
ATOM 5255 C C . TRP B 1 273 ? 2.828 24.281 -2.867 1 98.81 273 TRP B C 1
ATOM 5257 O O . TRP B 1 273 ? 3.811 24.641 -3.52 1 98.81 273 TRP B O 1
ATOM 5267 N N . CYS B 1 274 ? 2.686 23.109 -2.459 1 98.88 274 CYS B N 1
ATOM 5268 C CA . CYS B 1 274 ? 3.455 22 -3.031 1 98.88 274 CYS B CA 1
ATOM 5269 C C . CYS B 1 274 ? 2.777 21.469 -4.285 1 98.88 274 CYS B C 1
ATOM 5271 O O . CYS B 1 274 ? 1.574 21.656 -4.477 1 98.88 274 CYS B O 1
ATOM 5273 N N . ASN B 1 275 ? 3.561 20.844 -5.133 1 98.81 275 ASN B N 1
ATOM 5274 C CA . ASN B 1 275 ? 3.033 20.219 -6.344 1 98.81 275 ASN B CA 1
ATOM 5275 C C . ASN B 1 275 ? 3.764 18.922 -6.668 1 98.81 275 ASN B C 1
ATOM 5277 O O . ASN B 1 275 ? 4.992 18.906 -6.762 1 98.81 275 ASN B O 1
ATOM 5281 N N . PHE B 1 276 ? 2.994 17.906 -6.777 1 98.62 276 PHE B N 1
ATOM 5282 C CA . PHE B 1 276 ? 3.549 16.609 -7.164 1 98.62 276 PHE B CA 1
ATOM 5283 C C . PHE B 1 276 ? 3.316 16.344 -8.648 1 98.62 276 PHE B C 1
ATOM 5285 O O . PHE B 1 276 ? 2.172 16.266 -9.102 1 98.62 276 PHE B O 1
ATOM 5292 N N . GLY B 1 277 ? 4.359 16.141 -9.375 1 98 277 GLY B N 1
ATOM 5293 C CA . GLY B 1 277 ? 4.242 15.797 -10.781 1 98 277 GLY B CA 1
ATOM 5294 C C . GLY B 1 277 ? 3.551 14.469 -11.008 1 98 277 GLY B C 1
ATOM 5295 O O . GLY B 1 277 ? 3.562 13.594 -10.141 1 98 277 GLY B O 1
ATOM 5296 N N . ALA B 1 278 ? 2.979 14.328 -12.258 1 97.31 278 ALA B N 1
ATOM 5297 C CA . ALA B 1 278 ? 2.283 13.086 -12.602 1 97.31 278 ALA B CA 1
ATOM 5298 C C . ALA B 1 278 ? 3.197 11.883 -12.422 1 97.31 278 ALA B C 1
ATOM 5300 O O . ALA B 1 278 ? 4.367 11.922 -12.812 1 97.31 278 ALA B O 1
ATOM 5301 N N . GLY B 1 279 ? 2.637 10.812 -11.766 1 96.19 279 GLY B N 1
ATOM 5302 C CA . GLY B 1 279 ? 3.389 9.578 -11.641 1 96.19 279 GLY B CA 1
ATOM 5303 C C . GLY B 1 279 ? 4.316 9.57 -10.438 1 96.19 279 GLY B C 1
ATOM 5304 O O . GLY B 1 279 ? 4.953 8.555 -10.141 1 96.19 279 GLY B O 1
ATOM 5305 N N . THR B 1 280 ? 4.434 10.766 -9.734 1 97 280 THR B N 1
ATOM 5306 C CA . THR B 1 280 ? 5.223 10.781 -8.508 1 97 280 THR B CA 1
ATOM 5307 C C . THR B 1 280 ? 4.711 9.727 -7.523 1 97 280 THR B C 1
ATOM 5309 O O . THR B 1 280 ? 3.504 9.594 -7.32 1 97 280 THR B O 1
ATOM 5312 N N . THR B 1 281 ? 5.625 8.93 -7.059 1 97.31 281 THR B N 1
ATOM 5313 C CA . THR B 1 281 ? 5.293 7.871 -6.109 1 97.31 281 THR B CA 1
ATOM 5314 C C . THR B 1 281 ? 6.137 8 -4.844 1 97.31 281 THR B C 1
ATOM 5316 O O . THR B 1 281 ? 7.363 8.086 -4.918 1 97.31 281 THR B O 1
ATOM 5319 N N . VAL B 1 282 ? 5.465 8.039 -3.699 1 98 282 VAL B N 1
ATOM 5320 C CA . VAL B 1 282 ? 6.121 8.188 -2.404 1 98 282 VAL B CA 1
ATOM 5321 C C . VAL B 1 282 ? 6.066 6.867 -1.639 1 98 282 VAL B C 1
ATOM 5323 O O . VAL B 1 282 ? 4.984 6.398 -1.279 1 98 282 VAL B O 1
ATOM 5326 N N . SER B 1 283 ? 7.25 6.312 -1.422 1 97.25 283 SER B N 1
ATOM 5327 C CA . SER B 1 283 ? 7.328 5.102 -0.613 1 97.25 283 SER B CA 1
ATOM 5328 C C . SER B 1 283 ? 7.02 5.395 0.851 1 97.25 283 SER B C 1
ATOM 5330 O O . SER B 1 283 ? 7.445 6.418 1.39 1 97.25 283 SER B O 1
ATOM 5332 N N . ASN B 1 284 ? 6.254 4.477 1.466 1 98.19 284 ASN B N 1
ATOM 5333 C CA . ASN B 1 284 ? 5.992 4.652 2.889 1 98.19 284 ASN B CA 1
ATOM 5334 C C . ASN B 1 284 ? 6.426 3.43 3.695 1 98.19 284 ASN B C 1
ATOM 5336 O O . ASN B 1 284 ? 6.297 3.414 4.922 1 98.19 284 ASN B O 1
ATOM 5340 N N . LEU B 1 285 ? 6.906 2.432 3.072 1 97.69 285 LEU B N 1
ATOM 5341 C CA . LEU B 1 285 ? 7.328 1.168 3.668 1 97.69 285 LEU B CA 1
ATOM 5342 C C . LEU B 1 285 ? 8.68 0.726 3.111 1 97.69 285 LEU B C 1
ATOM 5344 O O . LEU B 1 285 ? 8.859 0.672 1.894 1 97.69 285 LEU B O 1
ATOM 5348 N N . LYS B 1 286 ? 9.578 0.408 4.047 1 94.94 286 LYS B N 1
ATOM 5349 C CA . LYS B 1 286 ? 10.891 -0.061 3.594 1 94.94 286 LYS B CA 1
ATOM 5350 C C . LYS B 1 286 ? 10.805 -1.487 3.057 1 94.94 286 LYS B C 1
ATOM 5352 O O . LYS B 1 286 ? 10.039 -2.307 3.572 1 94.94 286 LYS B O 1
ATOM 5357 N N . THR B 1 287 ? 11.703 -1.805 2.139 1 92.19 287 THR B N 1
ATOM 5358 C CA . THR B 1 287 ? 11.727 -3.141 1.554 1 92.19 287 THR B CA 1
ATOM 5359 C C . THR B 1 287 ? 12.109 -4.184 2.602 1 92.19 287 THR B C 1
ATOM 5361 O O . THR B 1 287 ? 11.703 -5.344 2.506 1 92.19 287 THR B O 1
ATOM 5364 N N . ASN B 1 288 ? 12.812 -3.766 3.643 1 93 288 ASN B N 1
ATOM 5365 C CA . ASN B 1 288 ? 13.25 -4.719 4.656 1 93 288 ASN B CA 1
ATOM 5366 C C . ASN B 1 288 ? 12.289 -4.758 5.844 1 93 288 ASN B C 1
ATOM 5368 O O . ASN B 1 288 ? 12.531 -5.465 6.82 1 93 288 ASN B O 1
ATOM 5372 N N . TYR B 1 289 ? 11.234 -3.873 5.82 1 95.12 289 TYR B N 1
ATOM 5373 C CA . TYR B 1 289 ? 10.109 -3.898 6.742 1 95.12 289 TYR B CA 1
ATOM 5374 C C . TYR B 1 289 ? 10.516 -3.412 8.125 1 95.12 289 TYR B C 1
ATOM 5376 O O . TYR B 1 289 ? 9.758 -3.547 9.086 1 95.12 289 TYR B O 1
ATOM 5384 N N . SER B 1 290 ? 11.789 -2.865 8.266 1 95.62 290 SER B N 1
ATOM 5385 C CA . SER B 1 290 ? 12.188 -2.25 9.523 1 95.62 290 SER B CA 1
ATOM 5386 C C . SER B 1 290 ? 11.492 -0.907 9.727 1 95.62 290 SER B C 1
ATOM 5388 O O . SER B 1 290 ? 10.891 -0.369 8.805 1 95.62 290 SER B O 1
ATOM 5390 N N . ASN B 1 291 ? 11.625 -0.402 10.914 1 97.56 291 ASN B N 1
ATOM 5391 C CA . ASN B 1 291 ? 11.078 0.923 11.195 1 97.56 291 ASN B CA 1
ATOM 5392 C C . ASN B 1 291 ? 11.68 1.982 10.281 1 97.56 291 ASN B C 1
ATOM 5394 O O . ASN B 1 291 ? 12.875 1.93 9.961 1 97.56 291 ASN B O 1
ATOM 5398 N N . VAL B 1 292 ? 10.836 2.924 9.961 1 98.44 292 VAL B N 1
ATOM 5399 C CA . VAL B 1 292 ? 11.32 4.023 9.141 1 98.44 292 VAL B CA 1
ATOM 5400 C C . VAL B 1 292 ? 12.062 5.035 10.008 1 98.44 292 VAL B C 1
ATOM 5402 O O . VAL B 1 292 ? 11.633 5.344 11.125 1 98.44 292 VAL B O 1
ATOM 5405 N N . ARG B 1 293 ? 13.148 5.539 9.539 1 98.06 293 ARG B N 1
ATOM 5406 C CA . ARG B 1 293 ? 13.93 6.574 10.211 1 98.06 293 ARG B CA 1
ATOM 5407 C C . ARG B 1 293 ? 13.773 7.918 9.508 1 98.06 293 ARG B C 1
ATOM 5409 O O . ARG B 1 293 ? 13.609 7.973 8.289 1 98.06 293 ARG B O 1
ATOM 5416 N N . VAL B 1 294 ? 13.789 8.984 10.281 1 98 294 VAL B N 1
ATOM 5417 C CA . VAL B 1 294 ? 13.625 10.336 9.758 1 98 294 VAL B CA 1
ATOM 5418 C C . VAL B 1 294 ? 14.734 11.242 10.297 1 98 294 VAL B C 1
ATOM 5420 O O . VAL B 1 294 ? 15.086 11.164 11.477 1 98 294 VAL B O 1
ATOM 5423 N N . HIS B 1 295 ? 15.273 12.078 9.453 1 97.38 295 HIS B N 1
ATOM 5424 C CA . HIS B 1 295 ? 16.344 12.984 9.867 1 97.38 295 HIS B CA 1
ATOM 5425 C C . HIS B 1 295 ? 15.773 14.172 10.641 1 97.38 295 HIS B C 1
ATOM 5427 O O . HIS B 1 295 ? 14.773 14.766 10.242 1 97.38 295 HIS B O 1
ATOM 5433 N N . HIS B 1 296 ? 16.422 14.453 11.758 1 95.62 296 HIS B N 1
ATOM 5434 C CA . HIS B 1 296 ? 16.109 15.711 12.43 1 95.62 296 HIS B CA 1
ATOM 5435 C C . HIS B 1 296 ? 16.594 16.906 11.617 1 95.62 296 HIS B C 1
ATOM 5437 O O . HIS B 1 296 ? 17.719 16.906 11.117 1 95.62 296 HIS B O 1
ATOM 5443 N N . TRP B 1 297 ? 15.867 17.875 11.57 1 94.06 297 TRP B N 1
ATOM 5444 C CA . TRP B 1 297 ? 16.109 18.938 10.617 1 94.06 297 TRP B CA 1
ATOM 5445 C C . TRP B 1 297 ? 17.375 19.719 10.984 1 94.06 297 TRP B C 1
ATOM 5447 O O . TRP B 1 297 ? 18.172 20.062 10.117 1 94.06 297 TRP B O 1
ATOM 5457 N N . GLU B 1 298 ? 17.547 19.984 12.227 1 90.62 298 GLU B N 1
ATOM 5458 C CA . GLU B 1 298 ? 18.594 20.906 12.656 1 90.62 298 GLU B CA 1
ATOM 5459 C C . GLU B 1 298 ? 19.984 20.266 12.539 1 90.62 298 GLU B C 1
ATOM 5461 O O . GLU B 1 298 ? 20.938 20.906 12.094 1 90.62 298 GLU B O 1
ATOM 5466 N N . ASN B 1 299 ? 20.031 18.969 12.922 1 90.69 299 ASN B N 1
ATOM 5467 C CA . ASN B 1 299 ? 21.375 18.406 12.992 1 90.69 299 ASN B CA 1
ATOM 5468 C C . ASN B 1 299 ? 21.547 17.25 12 1 90.69 299 ASN B C 1
ATOM 5470 O O . ASN B 1 299 ? 22.641 16.703 11.875 1 90.69 299 ASN B O 1
ATOM 5474 N N . GLY B 1 300 ? 20.469 16.828 11.445 1 92.44 300 GLY B N 1
ATOM 5475 C CA . GLY B 1 300 ? 20.562 15.812 10.414 1 92.44 300 GLY B CA 1
ATOM 5476 C C . GLY B 1 300 ? 20.609 14.398 10.969 1 92.44 300 GLY B C 1
ATOM 5477 O O . GLY B 1 300 ? 20.703 13.43 10.211 1 92.44 300 GLY B O 1
ATOM 5478 N N . GLU B 1 301 ? 20.531 14.328 12.242 1 94.94 301 GLU B N 1
ATOM 5479 C CA . GLU B 1 301 ? 20.625 13.016 12.867 1 94.94 301 GLU B CA 1
ATOM 5480 C C . GLU B 1 301 ? 19.391 12.164 12.531 1 94.94 301 GLU B C 1
ATOM 5482 O O . GLU B 1 301 ? 18.266 12.648 12.594 1 94.94 301 GLU B O 1
ATOM 5487 N N . GLU B 1 302 ? 19.656 10.891 12.219 1 96.12 302 GLU B N 1
ATOM 5488 C CA . GLU B 1 302 ? 18.562 9.969 11.945 1 96.12 302 GLU B CA 1
ATOM 5489 C C . GLU B 1 302 ? 17.891 9.5 13.234 1 96.12 302 GLU B C 1
ATOM 5491 O O . GLU B 1 302 ? 18.578 9.094 14.18 1 96.12 302 GLU B O 1
ATOM 5496 N N . GLN B 1 303 ? 16.625 9.531 13.172 1 97.25 303 GLN B N 1
ATOM 5497 C CA . GLN B 1 303 ? 15.836 9.094 14.32 1 97.25 303 GLN B CA 1
ATOM 5498 C C . GLN B 1 303 ? 14.898 7.953 13.945 1 97.25 303 GLN B C 1
ATOM 5500 O O . GLN B 1 303 ? 14.242 7.992 12.906 1 97.25 303 GLN B O 1
ATOM 5505 N N . ASP B 1 304 ? 14.867 6.93 14.766 1 98 304 ASP B N 1
ATOM 5506 C CA . ASP B 1 304 ? 13.898 5.852 14.602 1 98 304 ASP B CA 1
ATOM 5507 C C . ASP B 1 304 ? 12.492 6.312 14.977 1 98 304 ASP B C 1
ATOM 5509 O O . ASP B 1 304 ? 12.242 6.688 16.125 1 98 304 ASP B O 1
ATOM 5513 N N . THR B 1 305 ? 11.57 6.277 14.133 1 98.06 305 THR B N 1
ATOM 5514 C CA . THR B 1 305 ? 10.219 6.781 14.383 1 98.06 305 THR B CA 1
ATOM 5515 C C . THR B 1 305 ? 9.422 5.789 15.219 1 98.06 305 THR B C 1
ATOM 5517 O O . THR B 1 305 ? 8.383 6.145 15.789 1 98.06 305 THR B O 1
ATOM 5520 N N . GLY B 1 306 ? 9.898 4.551 15.172 1 97.88 306 GLY B N 1
ATOM 5521 C CA . GLY B 1 306 ? 9.117 3.484 15.773 1 97.88 306 GLY B CA 1
ATOM 5522 C C . GLY B 1 306 ? 7.941 3.049 14.914 1 97.88 306 GLY B C 1
ATOM 5523 O O . GLY B 1 306 ? 7.172 2.17 15.305 1 97.88 306 GLY B O 1
ATOM 5524 N N . LEU B 1 307 ? 7.828 3.662 13.789 1 98.06 307 LEU B N 1
ATOM 5525 C CA . LEU B 1 307 ? 6.723 3.363 12.883 1 98.06 307 LEU B CA 1
ATOM 5526 C C . LEU B 1 307 ? 7.211 2.574 11.672 1 98.06 307 LEU B C 1
ATOM 5528 O O . LEU B 1 307 ? 8.297 2.846 11.141 1 98.06 307 LEU B O 1
ATOM 5532 N N . GLN B 1 308 ? 6.395 1.708 11.188 1 97.25 308 GLN B N 1
ATOM 5533 C CA . GLN B 1 308 ? 6.699 0.937 9.992 1 97.25 308 GLN B CA 1
ATOM 5534 C C . GLN B 1 308 ? 6.43 1.751 8.727 1 97.25 308 GLN B C 1
ATOM 5536 O O . GLN B 1 308 ? 7.066 1.538 7.695 1 97.25 308 GLN B O 1
ATOM 5541 N N . PHE B 1 309 ? 5.449 2.646 8.867 1 98.44 309 PHE B N 1
ATOM 5542 C CA . PHE B 1 309 ? 5.008 3.387 7.688 1 98.44 309 PHE B CA 1
ATOM 5543 C C . PHE B 1 309 ? 5.223 4.883 7.875 1 98.44 309 PHE B C 1
ATOM 5545 O O . PHE B 1 309 ? 4.629 5.492 8.766 1 98.44 309 PHE B O 1
ATOM 5552 N N . VAL B 1 310 ? 6.094 5.469 7.105 1 98.81 310 VAL B N 1
ATOM 5553 C CA . VAL B 1 310 ? 6.324 6.91 7.027 1 98.81 310 VAL B CA 1
ATOM 5554 C C . VAL B 1 310 ? 6.727 7.289 5.602 1 98.81 310 VAL B C 1
ATOM 5556 O O . VAL B 1 310 ? 7.629 6.684 5.023 1 98.81 310 VAL B O 1
ATOM 5559 N N . GLY B 1 311 ? 6.004 8.211 5.059 1 98.62 311 GLY B N 1
ATOM 5560 C CA . GLY B 1 311 ? 6.336 8.68 3.725 1 98.62 311 GLY B CA 1
ATOM 5561 C C . GLY B 1 311 ? 7.203 9.922 3.73 1 98.62 311 GLY B C 1
ATOM 5562 O O . GLY B 1 311 ? 8.297 9.922 4.301 1 98.62 311 GLY B O 1
ATOM 5563 N N . ILE B 1 312 ? 6.648 11.023 3.184 1 98.75 312 ILE B N 1
ATOM 5564 C CA . ILE B 1 312 ? 7.438 12.25 3.057 1 98.75 312 ILE B CA 1
ATOM 5565 C C . ILE B 1 312 ? 6.871 13.32 3.98 1 98.75 312 ILE B C 1
ATOM 5567 O O . ILE B 1 312 ? 5.656 13.391 4.195 1 98.75 312 ILE B O 1
ATOM 5571 N N . ILE B 1 313 ? 7.707 14.062 4.566 1 98.75 313 ILE B N 1
ATOM 5572 C CA . ILE B 1 313 ? 7.402 15.352 5.184 1 98.75 313 ILE B CA 1
ATOM 5573 C C . ILE B 1 313 ? 7.945 16.484 4.309 1 98.75 313 ILE B C 1
ATOM 5575 O O . ILE B 1 313 ? 9.164 16.672 4.211 1 98.75 313 ILE B O 1
ATOM 5579 N N . MET B 1 314 ? 7.047 17.203 3.73 1 98.69 314 MET B N 1
ATOM 5580 C CA . MET B 1 314 ? 7.43 18.125 2.662 1 98.69 314 MET B CA 1
ATOM 5581 C C . MET B 1 314 ? 7.148 19.562 3.061 1 98.69 314 MET B C 1
ATOM 5583 O O . MET B 1 314 ? 6 19.922 3.33 1 98.69 314 MET B O 1
ATOM 5587 N N . GLY B 1 315 ? 8.156 20.391 3.045 1 98.62 315 GLY B N 1
ATOM 5588 C CA . GLY B 1 315 ? 8.008 21.797 3.369 1 98.62 315 GLY B CA 1
ATOM 5589 C C . GLY B 1 315 ? 7.305 22.594 2.283 1 98.62 315 GLY B C 1
ATOM 5590 O O . GLY B 1 315 ? 7.168 22.125 1.153 1 98.62 315 GLY B O 1
ATOM 5591 N N . ASP B 1 316 ? 6.926 23.812 2.605 1 98.75 316 ASP B N 1
ATOM 5592 C CA . ASP B 1 316 ? 6.105 24.656 1.738 1 98.75 316 ASP B CA 1
ATOM 5593 C C . ASP B 1 316 ? 6.812 24.922 0.413 1 98.75 316 ASP B C 1
ATOM 5595 O O . ASP B 1 316 ? 8.039 25.062 0.374 1 98.75 316 ASP B O 1
ATOM 5599 N N . HIS B 1 317 ? 6.051 24.969 -0.702 1 98.81 317 HIS B N 1
ATOM 5600 C CA . HIS B 1 317 ? 6.48 25.391 -2.033 1 98.81 317 HIS B CA 1
ATOM 5601 C C . HIS B 1 317 ? 7.441 24.375 -2.646 1 98.81 317 HIS B C 1
ATOM 5603 O O . HIS B 1 317 ? 8.141 24.688 -3.613 1 98.81 317 HIS B O 1
ATOM 5609 N N . SER B 1 318 ? 7.586 23.219 -2.09 1 98.69 318 SER B N 1
ATOM 5610 C CA . SER B 1 318 ? 8.391 22.172 -2.695 1 98.69 318 SER B CA 1
ATOM 5611 C C . SER B 1 318 ? 7.609 21.422 -3.77 1 98.69 318 SER B C 1
ATOM 5613 O O . SER B 1 318 ? 6.379 21.359 -3.715 1 98.69 318 SER B O 1
ATOM 5615 N N . LYS B 1 319 ? 8.32 20.875 -4.766 1 98.62 319 LYS B N 1
ATOM 5616 C CA . LYS B 1 319 ? 7.684 20.281 -5.93 1 98.62 319 LYS B CA 1
ATOM 5617 C C . LYS B 1 319 ? 8.469 19.062 -6.422 1 98.62 319 LYS B C 1
ATOM 5619 O O . LYS B 1 319 ? 9.664 18.938 -6.148 1 98.62 319 LYS B O 1
ATOM 5624 N N . THR B 1 320 ? 7.801 18.156 -7.031 1 98 320 THR B N 1
ATOM 5625 C CA . THR B 1 320 ? 8.453 17.031 -7.688 1 98 320 THR B CA 1
ATOM 5626 C C . THR B 1 320 ? 8.195 17.062 -9.195 1 98 320 THR B C 1
ATOM 5628 O O . THR B 1 320 ? 7.141 17.516 -9.641 1 98 320 THR B O 1
ATOM 5631 N N . ALA B 1 321 ? 9.117 16.547 -9.984 1 96.69 321 ALA B N 1
ATOM 5632 C CA . ALA B 1 321 ? 8.922 16.328 -11.414 1 96.69 321 ALA B CA 1
ATOM 5633 C C . ALA B 1 321 ? 8.07 15.086 -11.672 1 96.69 321 ALA B C 1
ATOM 5635 O O . ALA B 1 321 ? 7.73 14.359 -10.734 1 96.69 321 ALA B O 1
ATOM 5636 N N . ILE B 1 322 ? 7.719 14.883 -13 1 95.94 322 ILE B N 1
ATOM 5637 C CA . ILE B 1 322 ? 6.949 13.711 -13.383 1 95.94 322 ILE B CA 1
ATOM 5638 C C . ILE B 1 322 ? 7.742 12.445 -13.07 1 95.94 322 ILE B C 1
ATOM 5640 O O . ILE B 1 322 ? 8.969 12.422 -13.203 1 95.94 322 ILE B O 1
ATOM 5644 N N . ASN B 1 323 ? 7.055 11.438 -12.508 1 93.62 323 ASN B N 1
ATOM 5645 C CA . ASN B 1 323 ? 7.555 10.094 -12.219 1 93.62 323 ASN B CA 1
ATOM 5646 C C . ASN B 1 323 ? 8.656 10.125 -11.164 1 93.62 323 ASN B C 1
ATOM 5648 O O . ASN B 1 323 ? 9.469 9.195 -11.078 1 93.62 323 ASN B O 1
ATOM 5652 N N . ALA B 1 324 ? 8.703 11.211 -10.391 1 94.62 324 ALA B N 1
ATOM 5653 C CA . ALA B 1 324 ? 9.656 11.234 -9.281 1 94.62 324 ALA B CA 1
ATOM 5654 C C . ALA B 1 324 ? 9.367 10.125 -8.281 1 94.62 324 ALA B C 1
ATOM 5656 O O . ALA B 1 324 ? 8.219 9.711 -8.117 1 94.62 324 ALA B O 1
ATOM 5657 N N . VAL B 1 325 ? 10.461 9.555 -7.688 1 94.5 325 VAL B N 1
ATOM 5658 C CA . VAL B 1 325 ? 10.359 8.562 -6.625 1 94.5 325 VAL B CA 1
ATOM 5659 C C . VAL B 1 325 ? 10.93 9.125 -5.328 1 94.5 325 VAL B C 1
ATOM 5661 O O . VAL B 1 325 ? 11.977 9.766 -5.332 1 94.5 325 VAL B O 1
ATOM 5664 N N . ILE B 1 326 ? 10.211 8.938 -4.258 1 96.44 326 ILE B N 1
ATOM 5665 C CA . ILE B 1 326 ? 10.625 9.469 -2.965 1 96.44 326 ILE B CA 1
ATOM 5666 C C . ILE B 1 326 ? 10.742 8.336 -1.95 1 96.44 326 ILE B C 1
ATOM 5668 O O . ILE B 1 326 ? 9.812 7.531 -1.802 1 96.44 326 ILE B O 1
ATOM 5672 N N . ASN B 1 327 ? 11.852 8.289 -1.204 1 95.69 327 ASN B N 1
ATOM 5673 C CA . ASN B 1 327 ? 12.102 7.254 -0.209 1 95.69 327 ASN B CA 1
ATOM 5674 C C . ASN B 1 327 ? 11.219 7.434 1.023 1 95.69 327 ASN B C 1
ATOM 5676 O O . ASN B 1 327 ? 10.836 8.555 1.356 1 95.69 327 ASN B O 1
ATOM 5680 N N . SER B 1 328 ? 11 6.273 1.7 1 97.69 328 SER B N 1
ATOM 5681 C CA . SER B 1 328 ? 10.32 6.328 2.99 1 97.69 328 SER B CA 1
ATOM 5682 C C . SER B 1 328 ? 11.102 7.168 3.992 1 97.69 328 SER B C 1
ATOM 5684 O O . SER B 1 328 ? 12.312 7 4.141 1 97.69 328 SER B O 1
ATOM 5686 N N . GLY B 1 329 ? 10.414 8.102 4.633 1 98.31 329 GLY B N 1
ATOM 5687 C CA . GLY B 1 329 ? 11.039 8.883 5.688 1 98.31 329 GLY B CA 1
ATOM 5688 C C . GLY B 1 329 ? 11.766 10.109 5.168 1 98.31 329 GLY B C 1
ATOM 5689 O O . GLY B 1 329 ? 12.555 10.727 5.887 1 98.31 329 GLY B O 1
ATOM 5690 N N . THR B 1 330 ? 11.492 10.516 3.926 1 98.06 330 THR B N 1
ATOM 5691 C CA . THR B 1 330 ? 12.133 11.695 3.359 1 98.06 330 THR B CA 1
ATOM 5692 C C . THR B 1 330 ? 11.609 12.969 4.016 1 98.06 330 THR B C 1
ATOM 5694 O O . THR B 1 330 ? 10.406 13.102 4.242 1 98.06 330 THR B O 1
ATOM 5697 N N . VAL B 1 331 ? 12.523 13.867 4.352 1 98.19 331 VAL B N 1
ATOM 5698 C CA . VAL B 1 331 ? 12.172 15.195 4.844 1 98.19 331 VAL B CA 1
ATOM 5699 C C . VAL B 1 331 ? 12.773 16.266 3.924 1 98.19 331 VAL B C 1
ATOM 5701 O O . VAL B 1 331 ? 13.977 16.25 3.664 1 98.19 331 VAL B O 1
ATOM 5704 N N . THR B 1 332 ? 11.922 17.156 3.398 1 97.5 332 THR B N 1
ATOM 5705 C CA . THR B 1 332 ? 12.406 18.234 2.555 1 97.5 332 THR B CA 1
ATOM 5706 C C . THR B 1 332 ? 12.086 19.594 3.18 1 97.5 332 THR B C 1
ATOM 5708 O O . THR B 1 332 ? 11.055 19.75 3.844 1 97.5 332 THR B O 1
ATOM 5711 N N . GLY B 1 333 ? 12.938 20.531 2.924 1 97.44 333 GLY B N 1
ATOM 5712 C CA . GLY B 1 333 ? 12.695 21.891 3.395 1 97.44 333 GLY B CA 1
ATOM 5713 C C . GLY B 1 333 ? 11.688 22.641 2.545 1 97.44 333 GLY B C 1
ATOM 5714 O O . GLY B 1 333 ? 10.781 22.047 1.973 1 97.44 333 GLY B O 1
ATOM 5715 N N . VAL B 1 334 ? 11.883 23.953 2.607 1 98.12 334 VAL B N 1
ATOM 5716 C CA . VAL B 1 334 ? 11.055 24.891 1.844 1 98.12 334 VAL B CA 1
ATOM 5717 C C . VAL B 1 334 ? 11.656 25.094 0.456 1 98.12 334 VAL B C 1
ATOM 5719 O O . VAL B 1 334 ?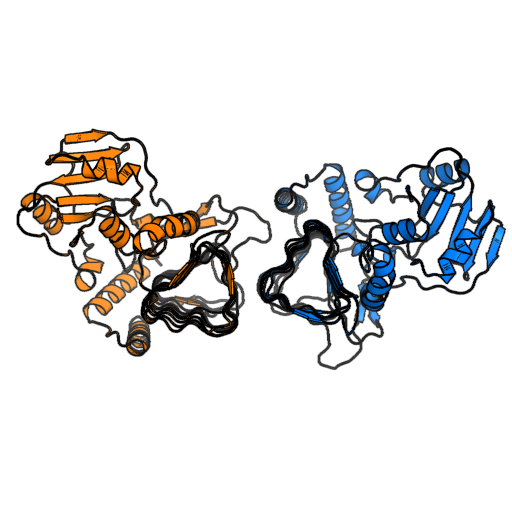 12.875 25.188 0.309 1 98.12 334 VAL B O 1
ATOM 5722 N N . CYS B 1 335 ? 10.734 25.062 -0.55 1 98.25 335 CYS B N 1
ATOM 5723 C CA . CYS B 1 335 ? 11.102 25.453 -1.907 1 98.25 335 CYS B CA 1
ATOM 5724 C C . CYS B 1 335 ? 12.141 24.5 -2.486 1 98.25 335 CYS B C 1
ATOM 5726 O O . CYS B 1 335 ? 13.18 24.922 -2.988 1 98.25 335 CYS B O 1
ATOM 5728 N N . CYS B 1 336 ? 11.906 23.25 -2.389 1 98 336 CYS B N 1
ATOM 5729 C CA . CYS B 1 336 ? 12.742 22.219 -3.004 1 98 336 CYS B CA 1
ATOM 5730 C C . CYS B 1 336 ? 12.109 21.703 -4.297 1 98 336 CYS B C 1
ATOM 5732 O O . CYS B 1 336 ? 10.891 21.547 -4.375 1 98 336 CYS B O 1
ATOM 5734 N N . ASN B 1 337 ? 12.898 21.5 -5.309 1 98.19 337 ASN B N 1
ATOM 5735 C CA . ASN B 1 337 ? 12.477 20.891 -6.562 1 98.19 337 ASN B CA 1
ATOM 5736 C C . ASN B 1 337 ? 13.164 19.547 -6.789 1 98.19 337 ASN B C 1
ATOM 5738 O O . ASN B 1 337 ? 14.352 19.5 -7.113 1 98.19 337 ASN B O 1
ATOM 5742 N N . ILE B 1 338 ? 12.422 18.516 -6.652 1 97.25 338 ILE B N 1
ATOM 5743 C CA . ILE B 1 338 ? 12.969 17.156 -6.766 1 97.25 338 ILE B CA 1
ATOM 5744 C C . ILE B 1 338 ? 12.711 16.625 -8.172 1 97.25 338 ILE B C 1
ATOM 5746 O O . ILE B 1 338 ? 11.586 16.266 -8.516 1 97.25 338 ILE B O 1
ATOM 5750 N N . LEU B 1 339 ? 13.695 16.422 -8.938 1 93.75 339 LEU B N 1
ATOM 5751 C CA . LEU B 1 339 ? 13.617 16 -10.328 1 93.75 339 LEU B CA 1
ATOM 5752 C C . LEU B 1 339 ? 14.07 14.555 -10.492 1 93.75 339 LEU B C 1
ATOM 5754 O O . LEU B 1 339 ? 13.82 13.938 -11.531 1 93.75 339 LEU B O 1
ATOM 5758 N N . SER B 1 340 ? 14.641 14.031 -9.516 1 85.12 340 SER B N 1
ATOM 5759 C CA . SER B 1 340 ? 15.305 12.734 -9.594 1 85.12 340 SER B CA 1
ATOM 5760 C C . SER B 1 340 ? 14.297 11.609 -9.812 1 85.12 340 SER B C 1
ATOM 5762 O O . SER B 1 340 ? 13.234 11.586 -9.18 1 85.12 340 SER B O 1
ATOM 5764 N N . ARG B 1 341 ? 14.734 10.688 -10.703 1 81.81 341 ARG B N 1
ATOM 5765 C CA . ARG B 1 341 ? 13.984 9.445 -10.898 1 81.81 341 ARG B CA 1
ATOM 5766 C C . ARG B 1 341 ? 14.711 8.266 -10.266 1 81.81 341 ARG B C 1
ATOM 5768 O O . ARG B 1 341 ? 14.336 7.109 -10.484 1 81.81 341 ARG B O 1
ATOM 5775 N N . ASP B 1 342 ? 15.891 8.5 -9.617 1 82.25 342 ASP B N 1
ATOM 5776 C CA . ASP B 1 342 ? 16.688 7.508 -8.898 1 82.25 342 ASP B CA 1
ATOM 5777 C C . ASP B 1 342 ? 16.734 7.816 -7.406 1 82.25 342 ASP B C 1
ATOM 5779 O O . ASP B 1 342 ? 17.812 7.988 -6.84 1 82.25 342 ASP B O 1
ATOM 5783 N N . PHE B 1 343 ? 15.859 7.695 -6.633 1 85.31 343 PHE B N 1
ATOM 5784 C CA . PHE B 1 343 ? 15.664 7.941 -5.211 1 85.31 343 PHE B CA 1
ATOM 5785 C C . PHE B 1 343 ? 16.609 9.031 -4.719 1 85.31 343 PHE B C 1
ATOM 5787 O O . PHE B 1 343 ? 17.797 8.797 -4.543 1 85.31 343 PHE B O 1
ATOM 5794 N N . PRO B 1 344 ? 16.141 10.172 -4.441 1 90.94 344 PRO B N 1
ATOM 5795 C CA . PRO B 1 344 ? 16.953 11.242 -3.854 1 90.94 344 PRO B CA 1
ATOM 5796 C C . PRO B 1 344 ? 17.312 10.977 -2.391 1 90.94 344 PRO B C 1
ATOM 5798 O O . PRO B 1 344 ? 16.797 10.031 -1.791 1 90.94 344 PRO B O 1
ATOM 5801 N N . PRO B 1 345 ? 18.266 11.82 -1.911 1 93.5 345 PRO B N 1
ATOM 5802 C CA . PRO B 1 345 ? 18.516 11.711 -0.472 1 93.5 345 PRO B CA 1
ATOM 5803 C C . PRO B 1 345 ? 17.266 11.953 0.368 1 93.5 345 PRO B C 1
ATOM 5805 O O . PRO B 1 345 ? 16.359 12.648 -0.069 1 93.5 345 PRO B O 1
ATOM 5808 N N . LYS B 1 346 ? 17.328 11.422 1.577 1 95.81 346 LYS B N 1
ATOM 5809 C CA . LYS B 1 346 ? 16.172 11.5 2.459 1 95.81 346 LYS B CA 1
ATOM 5810 C C . LYS B 1 346 ? 16.109 12.852 3.17 1 95.81 346 LYS B C 1
ATOM 5812 O O . LYS B 1 346 ? 15.086 13.203 3.762 1 95.81 346 LYS B O 1
ATOM 5817 N N . TYR B 1 347 ? 17.219 13.531 3.221 1 96.44 347 TYR B N 1
ATOM 5818 C CA . TYR B 1 347 ? 17.359 14.828 3.865 1 96.44 347 TYR B CA 1
ATOM 5819 C C . TYR B 1 347 ? 17.719 15.906 2.846 1 96.44 347 TYR B C 1
ATOM 5821 O O . TYR B 1 347 ? 18.844 15.977 2.373 1 96.44 347 TYR B O 1
ATOM 5829 N N . ILE B 1 348 ? 16.703 16.75 2.473 1 96.31 348 ILE B N 1
ATOM 5830 C CA . ILE B 1 348 ? 16.891 17.734 1.406 1 96.31 348 ILE B CA 1
ATOM 5831 C C . ILE B 1 348 ? 16.75 19.141 1.971 1 96.31 348 ILE B C 1
ATOM 5833 O O . ILE B 1 348 ? 15.664 19.531 2.424 1 96.31 348 ILE B O 1
ATOM 5837 N N . HIS B 1 349 ? 17.734 19.953 1.842 1 95.81 349 HIS B N 1
ATOM 5838 C CA . HIS B 1 349 ? 17.766 21.312 2.391 1 95.81 349 HIS B CA 1
ATOM 5839 C C . HIS B 1 349 ? 16.844 22.234 1.594 1 95.81 349 HIS B C 1
ATOM 5841 O O . HIS B 1 349 ? 16.594 22 0.412 1 95.81 349 HIS B O 1
ATOM 5847 N N . SER B 1 350 ? 16.484 23.328 2.295 1 97.88 350 SER B N 1
ATOM 5848 C CA . SER B 1 350 ? 15.625 24.312 1.647 1 97.88 350 SER B CA 1
ATOM 5849 C C . SER B 1 350 ? 16.312 24.938 0.427 1 97.88 350 SER B C 1
ATOM 5851 O O . SER B 1 350 ? 17.531 25.031 0.383 1 97.88 350 SER B O 1
ATOM 5853 N N . PHE B 1 351 ? 15.508 25.25 -0.552 1 98.12 351 PHE B N 1
ATOM 5854 C CA . PHE B 1 351 ? 15.953 25.922 -1.763 1 98.12 351 PHE B CA 1
ATOM 5855 C C . PHE B 1 351 ? 16.984 25.078 -2.512 1 98.12 351 PHE B C 1
ATOM 5857 O O . PHE B 1 351 ? 18.078 25.562 -2.824 1 98.12 351 PHE B O 1
ATOM 5864 N N . SER B 1 352 ? 16.547 23.875 -2.871 1 96.62 352 SER B N 1
ATOM 5865 C CA . SER B 1 352 ? 17.422 22.922 -3.557 1 96.62 352 SER B CA 1
ATOM 5866 C C . SER B 1 352 ? 16.797 22.422 -4.852 1 96.62 352 SER B C 1
ATOM 5868 O O . SER B 1 352 ? 15.578 22.234 -4.918 1 96.62 352 SER B O 1
ATOM 5870 N N . TRP B 1 353 ? 17.578 22.312 -5.859 1 96.62 353 TRP B N 1
ATOM 5871 C CA . TRP B 1 353 ? 17.281 21.484 -7.031 1 96.62 353 TRP B CA 1
ATOM 5872 C C . TRP B 1 353 ? 17.953 20.125 -6.91 1 96.62 353 TRP B C 1
ATOM 5874 O O . TRP B 1 353 ? 19.172 20.016 -6.812 1 96.62 353 TRP B O 1
ATOM 5884 N N . VAL B 1 354 ? 17.078 19.109 -6.891 1 96.25 354 VAL B N 1
ATOM 5885 C CA . VAL B 1 354 ? 17.609 17.781 -6.637 1 96.25 354 VAL B CA 1
ATOM 5886 C C . VAL B 1 354 ? 17.469 16.922 -7.891 1 96.25 354 VAL B C 1
ATOM 5888 O O . VAL B 1 354 ? 16.359 16.516 -8.258 1 96.25 354 VAL B O 1
ATOM 5891 N N . GLY B 1 355 ? 18.531 16.609 -8.508 1 91.88 355 GLY B N 1
ATOM 5892 C CA . GLY B 1 355 ? 18.578 15.703 -9.641 1 91.88 355 GLY B CA 1
ATOM 5893 C C . GLY B 1 355 ? 19.094 14.32 -9.281 1 91.88 355 GLY B C 1
ATOM 5894 O O . GLY B 1 355 ? 19.188 13.977 -8.094 1 91.88 355 GLY B O 1
ATOM 5895 N N . SER B 1 356 ? 19.297 13.375 -10.203 1 82.25 356 SER B N 1
ATOM 5896 C CA . SER B 1 356 ? 19.719 12 -9.938 1 82.25 356 SER B CA 1
ATOM 5897 C C . SER B 1 356 ? 21.094 11.969 -9.281 1 82.25 356 SER B C 1
ATOM 5899 O O . SER B 1 356 ? 21.328 11.219 -8.328 1 82.25 356 SER B O 1
ATOM 5901 N N . ASN B 1 357 ? 21.906 12.812 -9.703 1 81.5 357 ASN B N 1
ATOM 5902 C CA . ASN B 1 357 ? 23.25 12.75 -9.141 1 81.5 357 ASN B CA 1
ATOM 5903 C C . ASN B 1 357 ? 23.781 14.133 -8.766 1 81.5 357 ASN B C 1
ATOM 5905 O O . ASN B 1 357 ? 25 14.344 -8.719 1 81.5 357 ASN B O 1
ATOM 5909 N N . VAL B 1 358 ? 22.828 15 -8.539 1 88.12 358 VAL B N 1
ATOM 5910 C CA . VAL B 1 358 ? 23.312 16.344 -8.273 1 88.12 358 VAL B CA 1
ATOM 5911 C C . VAL B 1 358 ? 22.297 17.109 -7.441 1 88.12 358 VAL B C 1
ATOM 5913 O O . VAL B 1 358 ? 21.078 16.953 -7.633 1 88.12 358 VAL B O 1
ATOM 5916 N N . ILE B 1 359 ? 22.828 17.922 -6.496 1 92.19 359 ILE B N 1
ATOM 5917 C CA . ILE B 1 359 ? 22 18.875 -5.766 1 92.19 359 ILE B CA 1
ATOM 5918 C C . ILE B 1 359 ? 22.578 20.281 -5.953 1 92.19 359 ILE B C 1
ATOM 5920 O O . ILE B 1 359 ? 23.75 20.516 -5.711 1 92.19 359 ILE B O 1
ATOM 5924 N N . GLN B 1 360 ? 21.766 21.156 -6.449 1 94.62 360 GLN B N 1
ATOM 5925 C CA . GLN B 1 360 ? 22.172 22.547 -6.688 1 94.62 360 GLN B CA 1
ATOM 5926 C C . GLN B 1 360 ? 21.281 23.516 -5.914 1 94.62 360 GLN B C 1
ATOM 5928 O O . GLN B 1 360 ? 20.109 23.234 -5.656 1 94.62 360 GLN B O 1
ATOM 5933 N N . PRO B 1 361 ? 21.891 24.625 -5.57 1 94.81 361 PRO B N 1
ATOM 5934 C CA . PRO B 1 361 ? 21.062 25.641 -4.91 1 94.81 361 PRO B CA 1
ATOM 5935 C C . PRO B 1 361 ? 20.031 26.266 -5.848 1 94.81 361 PRO B C 1
ATOM 5937 O O . PRO B 1 361 ? 20.297 26.453 -7.035 1 94.81 361 PRO B O 1
ATOM 5940 N N . TYR B 1 362 ? 18.891 26.531 -5.336 1 96.44 362 TYR B N 1
ATOM 5941 C CA . TYR B 1 362 ? 17.828 27.266 -6.016 1 96.44 362 TYR B CA 1
ATOM 5942 C C . TYR B 1 362 ? 17.938 28.766 -5.734 1 96.44 362 TYR B C 1
ATOM 5944 O O . TYR B 1 362 ? 17.844 29.188 -4.582 1 96.44 362 TYR B O 1
ATOM 5952 N N . LYS B 1 363 ? 18.125 29.531 -6.766 1 96.88 363 LYS B N 1
ATOM 5953 C CA . LYS B 1 363 ? 18.281 30.969 -6.59 1 96.88 363 LYS B CA 1
ATOM 5954 C C . LYS B 1 363 ? 17 31.609 -6.039 1 96.88 363 LYS B C 1
ATOM 5956 O O . LYS B 1 363 ? 15.914 31.375 -6.559 1 96.88 363 LYS B O 1
ATOM 5961 N N . ILE B 1 364 ? 17.203 32.469 -5.047 1 97.62 364 ILE B N 1
ATOM 5962 C CA . ILE B 1 364 ? 16.078 33 -4.301 1 97.62 364 ILE B CA 1
ATOM 5963 C C . ILE B 1 364 ? 15.203 33.844 -5.234 1 97.62 364 ILE B C 1
ATOM 5965 O O . ILE B 1 364 ? 13.969 33.812 -5.148 1 97.62 364 ILE B O 1
ATOM 5969 N N . ASP B 1 365 ? 15.75 34.562 -6.184 1 98 365 ASP B N 1
ATOM 5970 C CA . ASP B 1 365 ? 14.969 35.406 -7.078 1 98 365 ASP B CA 1
ATOM 5971 C C . ASP B 1 365 ? 14.07 34.562 -7.984 1 98 365 ASP B C 1
ATOM 5973 O O . ASP B 1 365 ? 12.906 34.906 -8.203 1 98 365 ASP B O 1
ATOM 5977 N N . LYS B 1 366 ? 14.602 33.531 -8.484 1 98.25 366 LYS B N 1
ATOM 5978 C CA . LYS B 1 366 ? 13.836 32.625 -9.328 1 98.25 366 LYS B CA 1
ATOM 5979 C C . LYS B 1 366 ? 12.734 31.922 -8.531 1 98.25 366 LYS B C 1
ATOM 5981 O O . LYS B 1 366 ? 11.641 31.703 -9.039 1 98.25 366 LYS B O 1
ATOM 5986 N N . ALA B 1 367 ? 13.062 31.594 -7.332 1 98.31 367 ALA B N 1
ATOM 5987 C CA . ALA B 1 367 ? 12.086 30.953 -6.449 1 98.31 367 ALA B CA 1
ATOM 5988 C C . ALA B 1 367 ? 10.898 31.891 -6.199 1 98.31 367 ALA B C 1
ATOM 5990 O O . ALA B 1 367 ? 9.742 31.469 -6.273 1 98.31 367 ALA B O 1
ATOM 5991 N N . LEU B 1 368 ? 11.211 33.125 -5.91 1 98.56 368 LEU B N 1
ATOM 5992 C CA . LEU B 1 368 ? 10.164 34.125 -5.648 1 98.56 368 LEU B CA 1
ATOM 5993 C C . LEU B 1 368 ? 9.305 34.344 -6.887 1 98.56 368 LEU B C 1
ATOM 5995 O O . LEU B 1 368 ? 8.086 34.5 -6.785 1 98.56 368 LEU B O 1
ATOM 5999 N N . ASP B 1 369 ? 9.93 34.312 -8.078 1 98.38 369 ASP B N 1
ATOM 6000 C CA . ASP B 1 369 ? 9.18 34.406 -9.32 1 98.38 369 ASP B CA 1
ATOM 6001 C C . ASP B 1 369 ? 8.172 33.25 -9.453 1 98.38 369 ASP B C 1
ATOM 6003 O O . ASP B 1 369 ? 7.004 33.5 -9.781 1 98.38 369 ASP B O 1
ATOM 6007 N N . THR B 1 370 ? 8.602 32.094 -9.203 1 98.31 370 THR B N 1
ATOM 6008 C CA . THR B 1 370 ? 7.754 30.922 -9.281 1 98.31 370 THR B CA 1
ATOM 6009 C C . THR B 1 370 ? 6.609 31 -8.273 1 98.31 370 THR B C 1
ATOM 6011 O O . THR B 1 370 ? 5.461 30.688 -8.602 1 98.31 370 THR B O 1
ATOM 6014 N N . MET B 1 371 ? 6.891 31.469 -7.043 1 98.5 371 MET B N 1
ATOM 6015 C CA . MET B 1 371 ? 5.867 31.625 -6.012 1 98.5 371 MET B CA 1
ATOM 6016 C C . MET B 1 371 ? 4.773 32.594 -6.465 1 98.5 371 MET B C 1
ATOM 6018 O O . MET B 1 371 ? 3.586 32.312 -6.285 1 98.5 371 MET B O 1
ATOM 6022 N N . GLU B 1 372 ? 5.242 33.625 -7.004 1 98.31 372 GLU B N 1
ATOM 6023 C CA . GLU B 1 372 ? 4.297 34.656 -7.453 1 98.31 372 GLU B CA 1
ATOM 6024 C C . GLU B 1 372 ? 3.34 34.094 -8.5 1 98.31 372 GLU B C 1
ATOM 6026 O O . GLU B 1 372 ? 2.129 34.281 -8.414 1 98.31 372 GLU B O 1
ATOM 6031 N N . LEU B 1 373 ? 3.854 33.344 -9.531 1 98.06 373 LEU B N 1
ATOM 6032 C CA . LEU B 1 373 ? 3.055 32.781 -10.602 1 98.06 373 LEU B CA 1
ATOM 6033 C C . LEU B 1 373 ? 2.094 31.719 -10.047 1 98.06 373 LEU B C 1
ATOM 6035 O O . LEU B 1 373 ? 0.916 31.703 -10.414 1 98.06 373 LEU B O 1
ATOM 6039 N N . MET B 1 374 ? 2.562 30.906 -9.148 1 97.75 374 MET B N 1
ATOM 6040 C CA . MET B 1 374 ? 1.742 29.828 -8.594 1 97.75 374 MET B CA 1
ATOM 6041 C C . MET B 1 374 ? 0.613 30.406 -7.738 1 97.75 374 MET B C 1
ATOM 6043 O O . MET B 1 374 ? -0.54 29.984 -7.871 1 97.75 374 MET B O 1
ATOM 6047 N N . MET B 1 375 ? 0.912 31.312 -6.828 1 98.25 375 MET B N 1
ATOM 6048 C CA . MET B 1 375 ? -0.074 31.891 -5.914 1 98.25 375 MET B CA 1
ATOM 6049 C C . MET B 1 375 ? -1.139 32.656 -6.676 1 98.25 375 MET B C 1
ATOM 6051 O O . MET B 1 375 ? -2.316 32.625 -6.316 1 98.25 375 MET B O 1
ATOM 6055 N N . ALA B 1 376 ? -0.73 33.281 -7.766 1 97.75 376 ALA B N 1
ATOM 6056 C CA . ALA B 1 376 ? -1.657 34.062 -8.586 1 97.75 376 ALA B CA 1
ATOM 6057 C C . ALA B 1 376 ? -2.727 33.188 -9.203 1 97.75 376 ALA B C 1
ATOM 6059 O O . ALA B 1 376 ? -3.871 33.594 -9.383 1 97.75 376 ALA B O 1
ATOM 6060 N N . ARG B 1 377 ? -2.4 31.922 -9.508 1 96.38 377 ARG B N 1
ATOM 6061 C CA . ARG B 1 377 ? -3.35 30.969 -10.086 1 96.38 377 ARG B CA 1
ATOM 6062 C C . ARG B 1 377 ? -4.508 30.703 -9.125 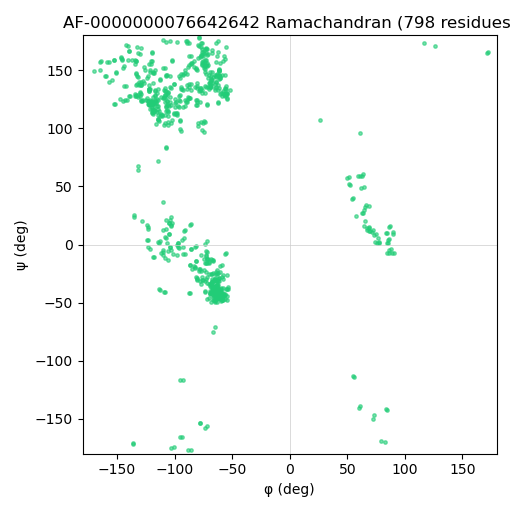1 96.38 377 ARG B C 1
ATOM 6064 O O . ARG B 1 377 ? -5.57 30.234 -9.547 1 96.38 377 ARG B O 1
ATOM 6071 N N . ARG B 1 378 ? -4.289 30.969 -7.801 1 97.12 378 ARG B N 1
ATOM 6072 C CA . ARG B 1 378 ? -5.324 30.766 -6.789 1 97.12 378 ARG B CA 1
ATOM 6073 C C . ARG B 1 378 ? -5.824 32.094 -6.242 1 97.12 378 ARG B C 1
ATOM 6075 O O . ARG B 1 378 ? -6.398 32.156 -5.152 1 97.12 378 ARG B O 1
ATOM 6082 N N . GLU B 1 379 ? -5.457 33.156 -6.922 1 96.5 379 GLU B N 1
ATOM 6083 C CA . GLU B 1 379 ? -5.883 34.5 -6.598 1 96.5 379 GLU B CA 1
ATOM 6084 C C . GLU B 1 379 ? -5.328 34.938 -5.25 1 96.5 379 GLU B C 1
ATOM 6086 O O . GLU B 1 379 ? -6.012 35.656 -4.488 1 96.5 379 GLU B O 1
ATOM 6091 N N . VAL B 1 380 ? -4.184 34.469 -4.926 1 97.44 380 VAL B N 1
ATOM 6092 C CA . VAL B 1 380 ? -3.473 34.938 -3.738 1 97.44 380 VAL B CA 1
ATOM 6093 C C . VAL B 1 380 ? -2.271 35.781 -4.152 1 97.44 380 VAL B C 1
ATOM 6095 O O . VAL B 1 380 ? -1.488 35.375 -5.016 1 97.44 380 VAL B O 1
ATOM 6098 N N . GLU B 1 381 ? -2.111 36.906 -3.564 1 97.38 381 GLU B N 1
ATOM 6099 C CA . GLU B 1 381 ? -1.001 37.812 -3.877 1 97.38 381 GLU B CA 1
ATOM 6100 C C . GLU B 1 381 ? 0.221 37.5 -3.02 1 97.38 381 GLU B C 1
ATOM 6102 O O . GLU B 1 381 ? 0.095 37.219 -1.819 1 97.38 381 GLU B O 1
ATOM 6107 N N . LEU B 1 382 ? 1.359 37.438 -3.646 1 98.06 382 LEU B N 1
ATOM 6108 C CA . LEU B 1 382 ? 2.613 37.312 -2.91 1 98.06 382 LEU B CA 1
ATOM 6109 C C . LEU B 1 382 ? 3.018 38.656 -2.299 1 98.06 382 LEU B C 1
ATOM 6111 O O . LEU B 1 382 ? 3.566 39.5 -2.988 1 98.06 382 LEU B O 1
ATOM 6115 N N . SER B 1 383 ? 2.871 38.812 -1.025 1 97.75 383 SER B N 1
ATOM 6116 C CA . SER B 1 383 ? 3.145 40.094 -0.362 1 97.75 383 SER B CA 1
ATOM 6117 C C . SER B 1 383 ? 4.641 40.281 -0.151 1 97.75 383 SER B C 1
ATOM 6119 O O . SER B 1 383 ? 5.414 39.344 -0.198 1 97.75 383 SER B O 1
ATOM 6121 N N . GLU B 1 384 ? 4.984 41.531 0.058 1 97.88 384 GLU B N 1
ATOM 6122 C CA . GLU B 1 384 ? 6.383 41.812 0.348 1 97.88 384 GLU B CA 1
ATOM 6123 C C . GLU B 1 384 ? 6.828 41.156 1.649 1 97.88 384 GLU B C 1
ATOM 6125 O O . GLU B 1 384 ? 7.969 40.719 1.764 1 97.88 384 GLU B O 1
ATOM 6130 N N . ASP B 1 385 ? 5.996 41.062 2.568 1 97.69 385 ASP B N 1
ATOM 6131 C CA . ASP B 1 385 ? 6.297 40.406 3.842 1 97.69 385 ASP B CA 1
ATOM 6132 C C . ASP B 1 385 ? 6.562 38.938 3.646 1 97.69 385 ASP B C 1
ATOM 6134 O O . ASP B 1 385 ? 7.453 38.375 4.285 1 97.69 385 ASP B O 1
ATOM 6138 N N . TYR B 1 386 ? 5.781 38.344 2.812 1 98.19 386 TYR B N 1
ATOM 6139 C CA . TYR B 1 386 ? 6 36.938 2.502 1 98.19 386 TYR B CA 1
ATOM 6140 C C . TYR B 1 386 ? 7.355 36.719 1.838 1 98.19 386 TYR B C 1
ATOM 6142 O O . TYR B 1 386 ? 8.086 35.781 2.18 1 98.19 386 TYR B O 1
ATOM 6150 N N . LYS B 1 387 ? 7.734 37.625 0.932 1 98.38 387 LYS B N 1
ATOM 6151 C CA . LYS B 1 387 ? 9.039 37.562 0.279 1 98.38 387 LYS B CA 1
ATOM 6152 C C . LYS B 1 387 ? 10.172 37.656 1.297 1 98.38 387 LYS B C 1
ATOM 6154 O O . LYS B 1 387 ? 11.148 36.938 1.229 1 98.38 387 LYS B O 1
ATOM 6159 N N . GLU B 1 388 ? 9.969 38.562 2.156 1 97.69 388 GLU B N 1
ATOM 6160 C CA . GLU B 1 388 ? 10.992 38.781 3.178 1 97.69 388 GLU B CA 1
ATOM 6161 C C . GLU B 1 388 ? 11.156 37.531 4.055 1 97.69 388 GLU B C 1
ATOM 6163 O O . GLU B 1 388 ? 12.273 37.156 4.395 1 97.69 388 GLU B O 1
ATOM 6168 N N . MET B 1 389 ? 10.07 36.938 4.406 1 97.81 389 MET B N 1
ATOM 6169 C CA . MET B 1 389 ? 10.133 35.688 5.176 1 97.81 389 MET B CA 1
ATOM 6170 C C . MET B 1 389 ? 10.93 34.625 4.43 1 97.81 389 MET B C 1
ATOM 6172 O O . MET B 1 389 ? 11.805 34 5.008 1 97.81 389 MET B O 1
ATOM 6176 N N . MET B 1 390 ? 10.68 34.531 3.115 1 98.12 390 MET B N 1
ATOM 6177 C CA . MET B 1 390 ? 11.359 33.5 2.309 1 98.12 390 MET B CA 1
ATOM 6178 C C . MET B 1 390 ? 12.844 33.812 2.182 1 98.12 390 MET B C 1
ATOM 6180 O O . MET B 1 390 ? 13.68 32.906 2.213 1 98.12 390 MET B O 1
ATOM 6184 N N . ARG B 1 391 ? 13.18 35.094 2.092 1 97.75 391 ARG B N 1
ATOM 6185 C CA . ARG B 1 391 ? 14.586 35.5 2.031 1 97.75 391 ARG B CA 1
ATOM 6186 C C . ARG B 1 391 ? 15.312 35.125 3.322 1 97.75 391 ARG B C 1
ATOM 6188 O O . ARG B 1 391 ? 16.469 34.688 3.291 1 97.75 391 ARG B O 1
ATOM 6195 N N . ARG B 1 392 ? 14.641 35.344 4.371 1 96.5 392 ARG B N 1
ATOM 6196 C CA . ARG B 1 392 ? 15.242 34.969 5.652 1 96.5 392 ARG B CA 1
ATOM 6197 C C . ARG B 1 392 ? 15.492 33.469 5.746 1 96.5 392 ARG B C 1
ATOM 6199 O O . ARG B 1 392 ? 16.547 33.031 6.199 1 96.5 392 ARG B O 1
ATOM 6206 N N . ILE B 1 393 ? 14.477 32.688 5.34 1 96.62 393 ILE B N 1
ATOM 6207 C CA . ILE B 1 393 ? 14.617 31.25 5.352 1 96.62 393 ILE B CA 1
ATOM 6208 C C . ILE B 1 393 ? 15.766 30.844 4.426 1 96.62 393 ILE B C 1
ATOM 6210 O O . ILE B 1 393 ? 16.562 29.969 4.773 1 96.62 393 ILE B O 1
ATOM 6214 N N . PHE B 1 394 ? 15.883 31.469 3.273 1 96.94 394 PHE B N 1
ATOM 6215 C CA . PHE B 1 394 ? 16.953 31.219 2.312 1 96.94 394 PHE B CA 1
ATOM 6216 C C . PHE B 1 394 ? 18.312 31.469 2.938 1 96.94 394 PHE B C 1
ATOM 6218 O O . PHE B 1 394 ? 19.219 30.641 2.83 1 96.94 394 PHE B O 1
ATOM 6225 N N . ASN B 1 395 ? 18.391 32.562 3.621 1 94.94 395 ASN B N 1
ATOM 6226 C CA . ASN B 1 395 ? 19.672 32.938 4.227 1 94.94 395 ASN B CA 1
ATOM 6227 C C . ASN B 1 395 ? 20.078 31.984 5.34 1 94.94 395 ASN B C 1
ATOM 6229 O O . ASN B 1 395 ? 21.25 31.672 5.496 1 94.94 395 ASN B O 1
ATOM 6233 N N . GLN B 1 396 ? 19.109 31.562 6.039 1 90.56 396 GLN B N 1
ATOM 6234 C CA . GLN B 1 396 ? 19.391 30.609 7.102 1 90.56 396 GLN B CA 1
ATOM 6235 C C . GLN B 1 396 ? 19.828 29.266 6.531 1 90.56 396 GLN B C 1
ATOM 6237 O O . GLN B 1 396 ? 20.641 28.562 7.137 1 90.56 396 GLN B O 1
ATOM 6242 N N . SER B 1 397 ? 19.281 28.922 5.422 1 87.88 397 SER B N 1
ATOM 6243 C CA . SER B 1 397 ? 19.594 27.641 4.797 1 87.88 397 SER B CA 1
ATOM 6244 C C . SER B 1 397 ? 21 27.625 4.215 1 87.88 397 SER B C 1
ATOM 6246 O O . SER B 1 397 ? 21.641 26.578 4.133 1 87.88 397 SER B O 1
ATOM 6248 N N . ARG B 1 398 ? 21.484 28.703 3.842 1 82.31 398 ARG B N 1
ATOM 6249 C CA . ARG B 1 398 ? 22.812 28.828 3.273 1 82.31 398 ARG B CA 1
ATOM 6250 C C . ARG B 1 398 ? 23.875 28.75 4.359 1 82.31 398 ARG B C 1
ATOM 6252 O O . ARG B 1 398 ? 25 28.281 4.109 1 82.31 398 ARG B O 1
ATOM 6259 N N . GLN B 1 399 ? 23.438 29.156 5.465 1 69.06 399 GLN B N 1
ATOM 6260 C CA . GLN B 1 399 ? 24.375 29.109 6.578 1 69.06 399 GLN B CA 1
ATOM 6261 C C . GLN B 1 399 ? 24.531 27.688 7.105 1 69.06 399 GLN B C 1
ATOM 6263 O O . GLN B 1 399 ? 25.594 27.328 7.621 1 69.06 399 GLN B O 1
ATOM 6268 N N . ALA B 1 400 ? 23.516 26.922 7.074 1 62.19 400 ALA B N 1
ATOM 6269 C CA . ALA B 1 400 ? 23.547 25.547 7.574 1 62.19 400 ALA B CA 1
ATOM 6270 C C . ALA B 1 400 ? 24.266 24.625 6.594 1 62.19 400 ALA B C 1
ATOM 6272 O O . ALA B 1 400 ? 24.781 23.578 6.988 1 62.19 400 ALA B O 1
ATOM 6273 N N . GLY B 1 401 ? 24.266 24.828 5.301 1 54.84 401 GLY B N 1
ATOM 6274 C CA . GLY B 1 401 ? 24.984 24.031 4.32 1 54.84 401 GLY B CA 1
ATOM 6275 C C . GLY B 1 401 ? 26.453 24.422 4.203 1 54.84 401 GLY B C 1
ATOM 6276 O O . GLY B 1 401 ? 26.844 25.516 4.613 1 54.84 401 GLY B O 1
#

pLDDT: mean 95.65, std 5.54, range [54.19, 98.94]

Foldseek 3Di:
DEEEEEEDPLQLLQPPQPLAHGLQLFDFAQHGQVVQVCLLQVPDWYAYADDPLHCLPDPRTDDDPWDKYKYAYSFAHDDPVNSVVSVPDDEQEFEDEPHRTGMHIYTPVQVVVCNVVRHHDRVRGHYDYDDDHDGHNHNLVSLVCRQVRNQVCLVSQLPADCVAEAEDPQEAEAPCSLEGAHHLEYEDHQEYEHAPPHHEYHEANEYEDHNEYEHEPEYQYHLEYEEHNFYEYYLEYNAANEAAGAYEESEYESYQEYNHAHEYDYSEYEHHQEYEAHQEYWFFADPVQDAFWAARQQPRDIDGPVHRGATEYYYYNEYEHHNAYEYHRAYEHANEYADANCYWDSYYFHQWYHYPPDIDGHDLVVSVVVVQVSCVVVPHHCDPSSSSSSVVSVVVRVVSD/DEEEEEEDPLQLLQPPQPLAHHLQLFDFAQHGQVVQLCLLQVNDWYAYQDDPLHCLPDPRTDDDDWDKYKYAYSFAHDDPVVSVVSVPDDEQEFEDEDHDTGMHIYTPVQVVVCNVVSHHDNVRGHYDYDDDHDGHNHNLVSLVCRQVRNQVCLVSQLPADCVAEAEDPQEAEAPCSLEGAHHQEYEDHQEYAHAPPHHEYHEHNEYEDHNEYEHEPEYQYALEYEEHNAYEYYLEYNAHNEAAGAYEESEYESYQEYDHEHEYDYSEYEYHQEYEEHQEYWFFADPVQDFFWAARQQPRDTDGPVHRGATEYYYYNEYEYHNDYEYHRAYEHANEYEDENQYWDSHYFHQWDHYPPDIDGHDLVVSVVVVQVSCVVVPHHCDPSSSSSSVVSSVVRVVSD

Organism: NCBI:txid1194090

Secondary structure (DSSP, 8-state):
-EEEEE--GGGGGGTTTTSSS-GGG-EETTEEHHHHHHHHHT---EEE---GGGTTTS--B---TT--EEEEETTB---HHHHHHHHTPPTTEEEEETTEEEEEEE-HHHHHHHHHHTS--GGGSEEEE-----B--STTHHHHHHHHHHHHHHTTTTT---TT-EE-TT-EEESGGGEEE-TT-EE-TT-EEE-SSS-EEE-TT-EE-TT-EEESSEEE-TT-EEPTT-EE-SSEEE-TT-EE-SEEES-EE-SS-EE-SSSEEES-EE-SS-EEPTT-EE--B-TT-PPPEEE-TTT--EEE-S-SB--EEE-TT-EE-TT-EE-TTEEE-SS-EE--SS---SEE-SSEEE-SS-EEEPPHHHHHHHHHHHHHTTT----HHHHHHHHHHHHHHHHH-/-EEEEE--GGGGGGTTTTSSS-GGG-EETTEEHHHHHHHHHT---EEE---GGGTTTS--B---TT--EEEEETTB---HHHHHHHHTPPTTEEEEETTEEEEEEE-HHHHHHHHHHTS--GGGSEEEE-----B--STTHHHHHHHHHHHHHHTTTTT--GGG-EE-TT-EEESGGGEEE-TT-EE-TT-EEE-SSS-EEE-TT-EE-TT-EEESSEEE-TT-EEPTT-EE-SSEEE-TT-EE-SEEES-EE-SS-EE-SS-EEES-EE-SS-EEPTT-EE--B-TT-PPPEEE-TTT--EEE-S-SB--EEE-TT-EE-TT-EE-TTEEE-SS-EE--SS---SEE-SSEEE-SS-EEEPPHHHHHHHHHHHHHTTT----HHHHHHHHHHHHHHHHH-